Protein 7PR1 (pdb70)

Structure (mmCIF, N/CA/C/O backbone):
data_7PR1
#
_entry.id   7PR1
#
_cell.length_a   1.00
_cell.length_b   1.00
_cell.length_c   1.00
_cell.angle_alpha   90.00
_cell.angle_beta   90.00
_cell.angle_gamma   90.00
#
_symmetry.space_group_name_H-M   'P 1'
#
loop_
_entity.id
_entity.type
_entity.pdbx_description
1 polymer 'Putative iron-sulfur protein'
2 non-polymer "ADENOSINE-5'-TRIPHOSPHATE"
3 non-polymer 'MAGNESIUM ION'
#
loop_
_atom_site.group_PDB
_atom_site.id
_atom_site.type_symbol
_atom_site.label_atom_id
_atom_site.label_alt_id
_atom_site.label_comp_id
_atom_site.label_asym_id
_atom_site.label_entity_id
_atom_site.label_seq_id
_atom_site.pdbx_PDB_ins_code
_atom_site.Cartn_x
_atom_site.Cartn_y
_atom_site.Cartn_z
_atom_site.occupancy
_atom_site.B_iso_or_equiv
_atom_site.auth_seq_id
_atom_site.auth_comp_id
_atom_site.auth_asym_id
_atom_site.auth_atom_id
_atom_site.pdbx_PDB_model_num
ATOM 1 N N . ALA A 1 92 ? 142.73300 110.50300 136.44300 1.000 124.00292 92 ALA A N 1
ATOM 2 C CA . ALA A 1 92 ? 142.44300 111.07000 137.75400 1.000 124.00292 92 ALA A CA 1
ATOM 3 C C . ALA A 1 92 ? 141.11200 111.81300 137.74700 1.000 124.00292 92 ALA A C 1
ATOM 4 O O . ALA A 1 92 ? 140.15500 111.38700 138.38900 1.000 124.00292 92 ALA A O 1
ATOM 6 N N . ASP A 1 93 ? 141.05900 112.92200 137.00200 1.000 121.60518 93 ASP A N 1
ATOM 7 C CA . ASP A 1 93 ? 139.84900 113.73600 136.92800 1.000 121.60518 93 ASP A CA 1
ATOM 8 C C . ASP A 1 93 ? 138.70700 113.02600 136.21500 1.000 121.60518 93 ASP A C 1
ATOM 9 O O . ASP A 1 93 ? 137.54700 113.43400 136.36500 1.000 121.60518 93 ASP A O 1
ATOM 14 N N . TRP A 1 94 ? 139.01000 111.98100 135.44000 1.000 123.21335 94 TRP A N 1
ATOM 15 C CA . TRP A 1 94 ? 137.96400 111.19700 134.79500 1.000 123.21335 94 TRP A CA 1
ATOM 16 C C . TRP A 1 94 ? 137.05800 110.53600 135.82800 1.000 123.21335 94 TRP A C 1
ATOM 17 O O . TRP A 1 94 ? 135.84800 110.41100 135.61200 1.000 123.21335 94 TRP A O 1
ATOM 28 N N . ALA A 1 95 ? 137.62500 110.12200 136.96600 1.000 121.75074 95 ALA A N 1
ATOM 29 C CA . ALA A 1 95 ? 136.81000 109.57200 138.04500 1.000 121.75074 95 ALA A CA 1
ATOM 30 C C . ALA A 1 95 ? 135.85200 110.61600 138.60600 1.000 121.75074 95 ALA A C 1
ATOM 31 O O . ALA A 1 95 ? 134.68400 110.31400 138.87900 1.000 121.75074 95 ALA A O 1
ATOM 33 N N . ILE A 1 96 ? 136.32900 111.85200 138.78400 1.000 122.30309 96 ILE A N 1
ATOM 34 C CA . ILE A 1 96 ? 135.46800 112.92400 139.27900 1.000 122.30309 96 ILE A CA 1
ATOM 35 C C . ILE A 1 96 ? 134.35900 113.23000 138.27900 1.000 122.30309 96 ILE A C 1
ATOM 36 O O . ILE A 1 96 ? 133.20500 113.45600 138.66400 1.000 122.30309 96 ILE A O 1
ATOM 41 N N . ILE A 1 97 ? 134.68200 113.22900 136.98400 1.000 121.29860 97 ILE A N 1
ATOM 42 C CA . ILE A 1 97 ? 133.65500 113.46000 135.96800 1.000 121.29860 97 ILE A CA 1
ATOM 43 C C . ILE A 1 97 ? 132.63000 112.32700 135.97200 1.000 121.29860 97 ILE A C 1
ATOM 44 O O . ILE A 1 97 ? 131.42100 112.56200 135.84100 1.000 121.29860 97 ILE A O 1
ATOM 49 N N . LYS A 1 98 ? 133.09200 111.08500 136.15500 1.000 120.90023 98 LYS A N 1
ATOM 50 C CA . LYS A 1 98 ? 132.17600 109.95100 136.25400 1.000 120.90023 98 LYS A CA 1
ATOM 51 C C . LYS A 1 98 ? 131.24100 110.09100 137.45000 1.000 120.90023 98 LYS A C 1
ATOM 52 O O . LYS A 1 98 ? 130.03800 109.82200 137.34100 1.000 120.90023 98 LYS A O 1
ATOM 58 N N . GLN A 1 99 ? 131.77900 110.49500 138.60300 1.000 120.20515 99 GLN A N 1
ATOM 59 C CA . GLN A 1 99 ? 130.94100 110.68100 139.78500 1.000 120.20515 99 GLN A CA 1
ATOM 60 C C . GLN A 1 99 ? 129.95800 111.82900 139.59100 1.000 120.20515 99 GLN A C 1
ATOM 61 O O . GLN A 1 99 ? 128.80600 111.75400 140.03600 1.000 120.20515 99 GLN A O 1
ATOM 67 N N . MET A 1 100 ? 130.39400 112.90100 138.92800 1.000 116.63835 100 MET A N 1
ATOM 68 C CA . MET A 1 100 ? 129.53400 114.05200 138.68900 1.000 116.63835 100 MET A CA 1
ATOM 69 C C . MET A 1 100 ? 128.45000 113.76500 137.65500 1.000 116.63835 100 MET A C 1
ATOM 70 O O . MET A 1 100 ? 127.39600 114.40900 137.68100 1.000 116.63835 100 MET A O 1
ATOM 75 N N . SER A 1 101 ? 128.67200 112.79600 136.76400 1.000 118.57580 101 SER A N 1
ATOM 76 C CA . SER A 1 101 ? 127.72200 112.52000 135.68900 1.000 118.57580 101 SER A CA 1
ATOM 77 C C . SER A 1 101 ? 126.37300 112.01100 136.18400 1.000 118.57580 101 SER A C 1
ATOM 78 O O . SER A 1 101 ? 125.42500 111.97200 135.39300 1.000 118.57580 101 SER A O 1
ATOM 81 N N . ARG A 1 102 ? 126.26100 111.61400 137.45400 1.000 115.85030 102 ARG A N 1
ATOM 82 C CA . ARG A 1 102 ? 124.97600 111.17100 137.98300 1.000 115.85030 102 ARG A CA 1
ATOM 83 C C . ARG A 1 102 ? 123.95300 112.29700 138.04200 1.000 115.85030 102 ARG A C 1
ATOM 84 O O . ARG A 1 102 ? 122.75100 112.02200 138.12100 1.000 115.85030 102 ARG A O 1
ATOM 92 N N . TYR A 1 103 ? 124.39600 113.55600 138.01100 1.000 109.86251 103 TYR A N 1
ATOM 93 C CA . TYR A 1 103 ? 123.46800 114.67900 138.02100 1.000 109.86251 103 TYR A CA 1
ATOM 94 C C . TYR A 1 103 ? 122.90900 114.98400 136.63800 1.000 109.86251 103 TYR A C 1
ATOM 95 O O . TYR A 1 103 ? 121.93500 115.73600 136.52900 1.000 109.86251 103 TYR A O 1
ATOM 104 N N . LEU A 1 104 ? 123.50600 114.42400 135.58300 1.000 112.62950 104 LEU A N 1
ATOM 105 C CA . LEU A 1 104 ? 122.90600 114.51100 134.25700 1.000 112.62950 104 LEU A CA 1
ATOM 106 C C . LEU A 1 104 ? 121.69900 113.59500 134.13100 1.000 112.62950 104 LEU A C 1
ATOM 107 O O . LEU A 1 104 ? 120.76400 113.90200 133.38400 1.000 112.62950 104 LEU A O 1
ATOM 112 N N . TRP A 1 105 ? 121.70100 112.47600 134.85000 1.000 115.17996 105 TRP A N 1
ATOM 113 C CA . TRP A 1 105 ? 120.72000 111.40700 134.67000 1.000 115.17996 105 TRP A CA 1
ATOM 114 C C . TRP A 1 105 ? 120.07100 111.08100 136.00900 1.000 115.17996 105 TRP A C 1
ATOM 115 O O . TRP A 1 105 ? 120.37700 110.05500 136.62800 1.000 115.17996 105 TRP A O 1
ATOM 126 N N . PRO A 1 106 ? 119.17600 111.94100 136.49400 1.000 119.49875 106 PRO A N 1
ATOM 127 C CA . PRO A 1 106 ? 118.45600 111.62600 137.73100 1.000 119.49875 106 PRO A CA 1
ATOM 128 C C . PRO A 1 106 ? 117.46900 110.48900 137.51900 1.000 119.49875 106 PRO A C 1
ATOM 129 O O . PRO A 1 106 ? 116.89900 110.32000 136.43900 1.000 119.49875 106 PRO A O 1
ATOM 133 N N . LYS A 1 107 ? 117.26700 109.70400 138.57600 1.000 124.08622 107 LYS A N 1
ATOM 134 C CA . LYS A 1 107 ? 116.43500 108.51100 138.50800 1.000 124.08622 107 LYS A CA 1
ATOM 135 C C . LYS A 1 107 ? 115.09300 108.67900 139.21000 1.000 124.08622 107 LYS A C 1
ATOM 136 O O . LYS A 1 107 ? 114.39500 107.68400 139.43200 1.000 124.08622 107 LYS A O 1
ATOM 142 N N . ASP A 1 108 ? 114.71100 109.90400 139.56800 1.000 122.25519 108 ASP A N 1
ATOM 143 C CA . ASP A 1 108 ? 113.50500 110.11800 140.35800 1.000 122.25519 108 ASP A CA 1
ATOM 144 C C . ASP A 1 108 ? 112.44900 110.94500 139.64400 1.000 122.25519 108 ASP A C 1
ATOM 145 O O . ASP A 1 108 ? 111.30400 110.49600 139.51400 1.000 122.25519 108 ASP A O 1
ATOM 150 N N . SER A 1 109 ? 112.79500 112.14600 139.17600 1.000 116.94455 109 SER A N 1
ATOM 151 C CA . SER A 1 109 ? 111.77800 113.09400 138.73400 1.000 116.94455 109 SER A CA 1
ATOM 152 C C . SER A 1 109 ? 111.19600 112.72300 137.37600 1.000 116.94455 109 SER A C 1
ATOM 153 O O . SER A 1 109 ? 109.98300 112.84100 137.16600 1.000 116.94455 109 SER A O 1
ATOM 156 N N . TRP A 1 110 ? 112.06400 112.34800 136.42600 1.000 114.01945 110 TRP A N 1
ATOM 157 C CA . TRP A 1 110 ? 111.73900 111.92800 135.06100 1.000 114.01945 110 TRP A CA 1
ATOM 158 C C . TRP A 1 110 ? 111.26700 113.11000 134.21000 1.000 114.01945 110 TRP A C 1
ATOM 159 O O . TRP A 1 110 ? 111.19700 113.00800 132.98100 1.000 114.01945 110 TRP A O 1
ATOM 170 N N . SER A 1 111 ? 111.02100 114.26100 134.83500 1.000 106.72781 111 SER A N 1
ATOM 171 C CA . SER A 1 111 ? 110.69600 115.47500 134.09700 1.000 106.72781 111 SER A CA 1
ATOM 172 C C . SER A 1 111 ? 111.94800 116.26700 133.75600 1.000 106.72781 111 SER A C 1
ATOM 173 O O . SER A 1 111 ? 112.04800 116.83700 132.66400 1.000 106.72781 111 SER A O 1
ATOM 176 N N . ASP A 1 112 ? 112.91400 116.30800 134.67500 1.000 105.36916 112 ASP A N 1
ATOM 177 C CA . ASP A 1 112 ? 114.22700 116.83000 134.32700 1.000 105.36916 112 ASP A CA 1
ATOM 178 C C . ASP A 1 112 ? 114.93500 115.92200 133.32900 1.000 105.36916 112 ASP A C 1
ATOM 179 O O . ASP A 1 112 ? 115.78300 116.39000 132.56600 1.000 105.36916 112 ASP A O 1
ATOM 184 N N . LYS A 1 113 ? 114.58700 114.63300 133.30200 1.000 102.98048 113 LYS A N 1
ATOM 185 C CA . LYS A 1 113 ? 115.04500 113.77000 132.21700 1.000 102.98048 113 LYS A CA 1
ATOM 186 C C . LYS A 1 113 ? 114.48200 114.23200 130.87800 1.000 102.98048 113 LYS A C 1
ATOM 187 O O . LYS A 1 113 ? 115.19300 114.24600 129.86500 1.000 102.98048 113 LYS A O 1
ATOM 193 N N . ALA A 1 114 ? 113.20400 114.61900 130.85800 1.000 96.40058 114 ALA A N 1
ATOM 194 C CA . ALA A 1 114 ? 112.61400 115.17700 129.64600 1.000 96.40058 114 ALA A CA 1
ATOM 195 C C . ALA A 1 114 ? 113.28300 116.48900 129.26100 1.000 96.40058 114 ALA A C 1
ATOM 196 O O . ALA A 1 114 ? 113.49300 116.76100 128.07500 1.000 96.40058 114 ALA A O 1
ATOM 198 N N . ARG A 1 115 ? 113.62200 117.31700 130.25200 1.000 90.67708 115 ARG A N 1
ATOM 199 C CA . ARG A 1 115 ? 114.33700 118.55700 129.96600 1.000 90.67708 115 ARG A CA 1
ATOM 200 C C . ARG A 1 115 ? 115.72000 118.28000 129.39200 1.000 90.67708 115 ARG A C 1
ATOM 201 O O . ARG A 1 115 ? 116.16900 118.97900 128.47900 1.000 90.67708 115 ARG A O 1
ATOM 209 N N . VAL A 1 116 ? 116.40900 117.26300 129.91300 1.000 87.13182 116 VAL A N 1
ATOM 210 C CA . VAL A 1 116 ? 117.72100 116.89200 129.38800 1.000 87.13182 116 VAL A CA 1
ATOM 211 C C . VAL A 1 116 ? 117.60500 116.41600 127.94500 1.000 87.13182 116 VAL A C 1
ATOM 212 O O . VAL A 1 116 ? 118.40800 116.79800 127.08400 1.000 87.13182 116 VAL A O 1
ATOM 216 N N . LEU A 1 117 ? 116.60300 115.58100 127.65500 1.000 83.74765 117 LEU A N 1
ATOM 217 C CA . LEU A 1 117 ? 116.42300 115.10000 126.28700 1.000 83.74765 117 LEU A CA 1
ATOM 218 C C . LEU A 1 117 ? 116.05300 116.23200 125.33600 1.000 83.74765 117 LEU A C 1
ATOM 219 O O . LEU A 1 117 ? 116.52700 116.27000 124.19600 1.000 83.74765 117 LEU A O 1
ATOM 224 N N . LEU A 1 118 ? 115.20400 117.16100 125.78300 1.000 79.21517 118 LEU A N 1
ATOM 225 C CA . LEU A 1 118 ? 114.84900 118.30500 124.94800 1.000 79.21517 118 LEU A CA 1
ATOM 226 C C . LEU A 1 118 ? 116.05600 119.19900 124.69300 1.000 79.21517 118 LEU A C 1
ATOM 227 O O . LEU A 1 118 ? 116.24400 119.69800 123.57700 1.000 79.21517 118 LEU A O 1
ATOM 232 N N . ALA A 1 119 ? 116.88700 119.41000 125.71700 1.000 75.07859 119 ALA A N 1
ATOM 233 C CA . ALA A 1 119 ? 118.10300 120.19300 125.54200 1.000 75.07859 119 ALA A CA 1
ATOM 234 C C . ALA A 1 119 ? 119.06100 119.51500 124.57300 1.000 75.07859 119 ALA A C 1
ATOM 235 O O . ALA A 1 119 ? 119.68600 120.18400 123.74800 1.000 75.07859 119 ALA A O 1
ATOM 237 N N . LEU A 1 120 ? 119.18700 118.18800 124.65400 1.000 73.53278 120 LEU A N 1
ATOM 238 C CA . LEU A 1 120 ? 120.05800 117.46600 123.72900 1.000 73.53278 120 LEU A CA 1
ATOM 239 C C . LEU A 1 120 ? 119.52400 117.52500 122.30000 1.000 73.53278 120 LEU A C 1
ATOM 240 O O . LEU A 1 120 ? 120.30000 117.66700 121.34500 1.000 73.53278 120 LEU A O 1
ATOM 245 N N . SER A 1 121 ? 118.20600 117.40900 122.13200 1.000 72.20152 121 SER A N 1
ATOM 246 C CA . SER A 1 121 ? 117.62100 117.49700 120.79900 1.000 72.20152 121 SER A CA 1
ATOM 247 C C . SER A 1 121 ? 117.81500 118.88300 120.20300 1.000 72.20152 121 SER A C 1
ATOM 248 O O . SER A 1 121 ? 118.15200 119.01500 119.02100 1.000 72.20152 121 SER A O 1
ATOM 251 N N . LEU A 1 122 ? 117.61100 119.93000 121.00500 1.000 69.48654 122 LEU A N 1
ATOM 252 C CA . LEU A 1 122 ? 117.86300 121.28300 120.52300 1.000 69.48654 122 LEU A CA 1
ATOM 253 C C . LEU A 1 122 ? 119.34500 121.51500 120.26300 1.000 69.48654 122 LEU A C 1
ATOM 254 O O . LEU A 1 122 ? 119.69700 122.27100 119.35700 1.000 69.48654 122 LEU A O 1
ATOM 259 N N . LEU A 1 123 ? 120.21800 120.86500 121.03200 1.000 69.71447 123 LEU A N 1
ATOM 260 C CA . LEU A 1 123 ? 121.65400 120.93100 120.78100 1.000 69.71447 123 LEU A CA 1
ATOM 261 C C . LEU A 1 123 ? 121.99000 120.37900 119.40300 1.000 69.71447 123 LEU A C 1
ATOM 262 O O . LEU A 1 123 ? 122.68200 121.02900 118.60800 1.000 69.71447 123 LEU A O 1
ATOM 267 N N . VAL A 1 124 ? 121.48800 119.18000 119.10000 1.000 67.99682 124 VAL A N 1
ATOM 268 C CA . VAL A 1 124 ? 121.76400 118.55600 117.80800 1.000 67.99682 124 VAL A CA 1
ATOM 269 C C . VAL A 1 124 ? 121.14700 119.36700 116.67400 1.000 67.99682 124 VAL A C 1
ATOM 270 O O . VAL A 1 124 ? 121.77600 119.57300 115.63000 1.000 67.99682 124 VAL A O 1
ATOM 274 N N . GLY A 1 125 ? 119.92000 119.85800 116.86500 1.000 64.90030 125 GLY A N 1
ATOM 275 C CA . GLY A 1 125 ? 119.28800 120.66400 115.83000 1.000 64.90030 125 GLY A CA 1
ATOM 276 C C . GLY A 1 125 ? 120.01500 121.96900 115.56800 1.000 64.90030 125 GLY A C 1
ATOM 277 O O . GLY A 1 125 ? 120.17000 122.38700 114.41600 1.000 64.90030 125 GLY A O 1
ATOM 278 N N . GLY A 1 126 ? 120.48000 122.62500 116.63100 1.000 62.34256 126 GLY A N 1
ATOM 279 C CA . GLY A 1 126 ? 121.24100 123.84600 116.45900 1.000 62.34256 126 GLY A CA 1
ATOM 280 C C . GLY A 1 126 ? 122.55900 123.61700 115.75400 1.000 62.34256 126 GLY A C 1
ATOM 281 O O . GLY A 1 126 ? 122.95300 124.40400 114.89200 1.000 62.34256 126 GLY A O 1
ATOM 282 N N . LYS A 1 127 ? 123.25600 122.53400 116.10300 1.000 64.72985 127 LYS A N 1
ATOM 283 C CA . LYS A 1 127 ? 124.50800 122.23800 115.41700 1.000 64.72985 127 LYS A CA 1
ATOM 284 C C . LYS A 1 127 ? 124.27200 121.90500 113.94800 1.000 64.72985 127 LYS A C 1
ATOM 285 O O . LYS A 1 127 ? 125.04700 122.32200 113.08200 1.000 64.72985 127 LYS A O 1
ATOM 291 N N . VAL A 1 128 ? 123.18800 121.18600 113.64200 1.000 61.45006 128 VAL A N 1
ATOM 292 C CA . VAL A 1 128 ? 122.87200 120.86300 112.25000 1.000 61.45006 128 VAL A CA 1
ATOM 293 C C . VAL A 1 128 ? 122.55900 122.12500 111.44900 1.000 61.45006 128 VAL A C 1
ATOM 294 O O . VAL A 1 128 ? 123.02000 122.28000 110.31200 1.000 61.45006 128 VAL A O 1
ATOM 298 N N . LEU A 1 129 ? 121.78500 123.05200 112.02200 1.000 59.49402 129 LEU A N 1
ATOM 299 C CA . LEU A 1 129 ? 121.49500 124.29800 111.31000 1.000 59.49402 129 LEU A CA 1
ATOM 300 C C . LEU A 1 129 ? 122.74800 125.15300 111.14100 1.000 59.49402 129 LEU A C 1
ATOM 301 O O . LEU A 1 129 ? 122.95800 125.77100 110.08200 1.000 59.49402 129 LEU A O 1
ATOM 306 N N . ASN A 1 130 ? 123.59500 125.19500 112.17200 1.000 60.80086 130 ASN A N 1
ATOM 307 C CA . ASN A 1 130 ? 124.84400 125.93900 112.09400 1.000 60.80086 130 ASN A CA 1
ATOM 308 C C . ASN A 1 130 ? 125.77300 125.35600 111.04000 1.000 60.80086 130 ASN A C 1
ATOM 309 O O . ASN A 1 130 ? 126.58800 126.08000 110.46100 1.000 60.80086 130 ASN A O 1
ATOM 314 N N . VAL A 1 131 ? 125.68700 124.05000 110.79600 1.000 59.49931 131 VAL A N 1
ATOM 315 C CA . VAL A 1 131 ? 126.46900 123.44800 109.72300 1.000 59.49931 131 VAL A CA 1
ATOM 316 C C . VAL A 1 131 ? 125.78500 123.60900 108.36300 1.000 59.49931 131 VAL A C 1
ATOM 317 O O . VAL A 1 131 ? 126.46000 123.58900 107.32800 1.000 59.49931 131 VAL A O 1
ATOM 321 N N . HIS A 1 132 ? 124.46700 123.81300 108.32800 1.000 61.24278 132 HIS A N 1
ATOM 322 C CA . HIS A 1 132 ? 123.82400 124.12900 107.05400 1.000 61.24278 132 HIS A CA 1
ATOM 323 C C . HIS A 1 132 ? 124.16200 125.52500 106.55700 1.000 61.24278 132 HIS A C 1
ATOM 324 O O . HIS A 1 132 ? 124.20600 125.74200 105.34300 1.000 61.24278 132 HIS A O 1
ATOM 331 N N . VAL A 1 133 ? 124.34300 126.49600 107.45100 1.000 58.92547 133 VAL A N 1
ATOM 332 C CA . VAL A 1 133 ? 124.49900 127.87100 106.94600 1.000 58.92547 133 VAL A CA 1
ATOM 333 C C . VAL A 1 133 ? 125.71200 128.08400 106.02700 1.000 58.92547 133 VAL A C 1
ATOM 334 O O . VAL A 1 133 ? 125.59700 128.90000 105.09600 1.000 58.92547 133 VAL A O 1
ATOM 338 N N . PRO A 1 134 ? 126.85900 127.39000 106.16400 1.000 59.08082 134 PRO A N 1
ATOM 339 C CA . PRO A 1 134 ? 127.85300 127.49100 105.08400 1.000 59.08082 134 PRO A CA 1
ATOM 340 C C . PRO A 1 134 ? 127.39400 126.87700 103.77900 1.000 59.08082 134 PRO A C 1
ATOM 341 O O . PRO A 1 134 ? 127.83800 127.32000 102.71700 1.000 59.08082 134 PRO A O 1
ATOM 345 N N . PHE A 1 135 ? 126.52600 125.86400 103.81600 1.000 58.92864 135 PHE A N 1
ATOM 346 C CA . PHE A 1 135 ? 126.01800 125.29200 102.57300 1.000 58.92864 135 PHE A CA 1
ATOM 347 C C . PHE A 1 135 ? 125.13200 126.28400 101.83800 1.000 58.92864 135 PHE A C 1
ATOM 348 O O . PHE A 1 135 ? 125.19800 126.39200 100.61000 1.000 58.92864 135 PHE A O 1
ATOM 356 N N . TYR A 1 136 ? 124.29900 127.02100 102.57000 1.000 60.07935 136 TYR A N 1
ATOM 357 C CA . TYR A 1 136 ? 123.50400 128.06300 101.93600 1.000 60.07935 136 TYR A CA 1
ATOM 358 C C . TYR A 1 136 ? 124.36900 129.21300 101.45100 1.000 60.07935 136 TYR A C 1
ATOM 359 O O . TYR A 1 136 ? 124.06500 129.81000 100.41500 1.000 60.07935 136 TYR A O 1
ATOM 368 N N . PHE A 1 137 ? 125.45100 129.53500 102.16300 1.000 60.30067 137 PHE A N 1
ATOM 369 C CA . PHE A 1 137 ? 126.36800 130.54200 101.63800 1.000 60.30067 137 PHE A CA 1
ATOM 370 C C . PHE A 1 137 ? 127.03700 130.06800 100.35100 1.000 60.30067 137 PHE A C 1
ATOM 371 O O . PHE A 1 137 ? 127.20200 130.84900 99.40700 1.000 60.30067 137 PHE A O 1
ATOM 379 N N . ARG A 1 138 ? 127.42200 128.79200 100.29500 1.000 62.36659 138 ARG A N 1
ATOM 380 C CA . ARG A 1 138 ? 127.96800 128.22200 99.06700 1.000 62.36659 138 ARG A CA 1
ATOM 381 C C . ARG A 1 138 ? 126.95400 128.28600 97.93600 1.000 62.36659 138 ARG A C 1
ATOM 382 O O . ARG A 1 138 ? 127.30900 128.57400 96.78800 1.000 62.36659 138 ARG A O 1
ATOM 390 N N . GLU A 1 139 ? 125.68900 128.00300 98.24100 1.000 68.95177 139 GLU A N 1
ATOM 391 C CA . GLU A 1 139 ? 124.65000 128.05800 97.22100 1.000 68.95177 139 GLU A CA 1
ATOM 392 C C . GLU A 1 139 ? 124.45100 129.47800 96.70600 1.000 68.95177 139 GLU A C 1
ATOM 393 O O . GLU A 1 139 ? 124.29500 129.68500 95.50000 1.000 68.95177 139 GLU A O 1
ATOM 399 N N . ILE A 1 140 ? 124.46800 130.46900 97.60200 1.000 64.18839 140 ILE A N 1
ATOM 400 C CA . ILE A 1 140 ? 124.37100 131.86600 97.17500 1.000 64.18839 140 ILE A CA 1
ATOM 401 C C . ILE A 1 140 ? 125.54400 132.22800 96.27400 1.000 64.18839 140 ILE A C 1
ATOM 402 O O . ILE A 1 140 ? 125.37000 132.84600 95.21600 1.000 64.18839 140 ILE A O 1
ATOM 407 N N . ILE A 1 141 ? 126.75400 131.82700 96.67400 1.000 65.15921 141 ILE A N 1
ATOM 408 C CA . ILE A 1 141 ? 127.95400 132.15400 95.90800 1.000 65.15921 141 ILE A CA 1
ATOM 409 C C . ILE A 1 141 ? 127.88900 131.53300 94.51900 1.000 65.15921 141 ILE A C 1
ATOM 410 O O . ILE A 1 141 ? 128.17400 132.19000 93.51300 1.000 65.15921 141 ILE A O 1
ATOM 415 N N . ASP A 1 142 ? 127.48500 130.26500 94.43900 1.000 71.31873 142 ASP A N 1
ATOM 416 C CA . ASP A 1 142 ? 127.43800 129.58500 93.14900 1.000 71.31873 142 ASP A CA 1
ATOM 417 C C . ASP A 1 142 ? 126.33300 130.14000 92.25500 1.000 71.31873 142 ASP A C 1
ATOM 418 O O . ASP A 1 142 ? 126.53700 130.31300 91.04800 1.000 71.31873 142 ASP A O 1
ATOM 423 N N . ARG A 1 143 ? 125.16000 130.42600 92.82400 1.000 75.37016 143 ARG A N 1
ATOM 424 C CA . ARG A 1 143 ? 124.05000 130.92300 92.01800 1.000 75.37016 143 ARG A CA 1
ATOM 425 C C . ARG A 1 143 ? 124.28600 132.35600 91.56100 1.000 75.37016 143 ARG A C 1
ATOM 426 O O . ARG A 1 143 ? 123.74200 132.78000 90.53700 1.000 75.37016 143 ARG A O 1
ATOM 434 N N . LEU A 1 144 ? 125.07800 133.12500 92.30800 1.000 74.07484 144 LEU A N 1
ATOM 435 C CA . LEU A 1 144 ? 125.44800 134.45400 91.83700 1.000 74.07484 144 LEU A CA 1
ATOM 436 C C . LEU A 1 144 ? 126.68300 134.44300 90.94900 1.000 74.07484 144 LEU A C 1
ATOM 437 O O . LEU A 1 144 ? 126.92500 135.42300 90.23800 1.000 74.07484 144 LEU A O 1
ATOM 442 N N . ASN A 1 145 ? 127.46700 133.36800 90.97300 1.000 79.73503 145 ASN A N 1
ATOM 443 C CA . ASN A 1 145 ? 128.66600 133.29700 90.14700 1.000 79.73503 145 ASN A CA 1
ATOM 444 C C . ASN A 1 145 ? 128.34200 132.80000 88.74400 1.000 79.73503 145 ASN A C 1
ATOM 445 O O . ASN A 1 145 ? 128.71700 133.42900 87.74900 1.000 79.73503 145 ASN A O 1
ATOM 450 N N . ILE A 1 146 ? 127.64300 131.66600 88.64600 1.000 90.76887 146 ILE A N 1
ATOM 451 C CA . ILE A 1 146 ? 127.37700 131.08600 87.33300 1.000 90.76887 146 ILE A CA 1
ATOM 452 C C . ILE A 1 146 ? 126.32100 131.89000 86.58100 1.000 90.76887 146 ILE A C 1
ATOM 453 O O . ILE A 1 146 ? 126.28000 131.86900 85.34500 1.000 90.76887 146 ILE A O 1
ATOM 458 N N . ASP A 1 147 ? 125.46800 132.62300 87.29500 1.000 99.07017 147 ASP A N 1
ATOM 459 C CA . ASP A 1 147 ? 124.39500 133.40000 86.67900 1.000 99.07017 147 ASP A CA 1
ATOM 460 C C . ASP A 1 147 ? 124.74100 134.88100 86.61100 1.000 99.07017 147 ASP A C 1
ATOM 461 O O . ASP A 1 147 ? 123.87800 135.74500 86.79200 1.000 99.07017 147 ASP A O 1
ATOM 466 N N . VAL A 1 148 ? 126.01100 135.20400 86.36500 1.000 103.44646 148 VAL A N 1
ATOM 467 C CA . VAL A 1 148 ? 126.38300 136.60100 86.18300 1.000 103.44646 148 VAL A CA 1
ATOM 468 C C . VAL A 1 148 ? 126.15500 137.03600 84.73500 1.000 103.44646 148 VAL A C 1
ATOM 469 O O . VAL A 1 148 ? 125.94100 138.22400 84.46500 1.000 103.44646 148 VAL A O 1
ATOM 473 N N . ALA A 1 149 ? 126.17500 136.09200 83.79000 1.000 109.45506 149 ALA A N 1
ATOM 474 C CA . ALA A 1 149 ? 125.99800 136.44100 82.38400 1.000 109.45506 149 ALA A CA 1
ATOM 475 C C . ALA A 1 149 ? 124.55900 136.84700 82.08700 1.000 109.45506 149 ALA A C 1
ATOM 476 O O . ALA A 1 149 ? 124.31300 137.87400 81.44300 1.000 109.45506 149 ALA A O 1
ATOM 478 N N . ALA A 1 150 ? 123.59500 136.05500 82.55000 1.000 111.66622 150 ALA A N 1
ATOM 479 C CA . ALA A 1 150 ? 122.19500 136.34300 82.27300 1.000 111.66622 150 ALA A CA 1
ATOM 480 C C . ALA A 1 150 ? 121.68100 137.43900 83.19600 1.000 111.66622 150 ALA A C 1
ATOM 481 O O . ALA A 1 150 ? 122.05700 137.51500 84.36900 1.000 111.66622 150 ALA A O 1
ATOM 483 N N . VAL A 1 151 ? 120.81400 138.29000 82.65900 1.000 111.28295 151 VAL A N 1
ATOM 484 C CA . VAL A 1 151 ? 120.25300 139.41100 83.40400 1.000 111.28295 151 VAL A CA 1
ATOM 485 C C . VAL A 1 151 ? 119.05500 138.92000 84.20500 1.000 111.28295 151 VAL A C 1
ATOM 486 O O . VAL A 1 151 ? 118.14000 138.29700 83.65300 1.000 111.28295 151 VAL A O 1
ATOM 490 N N . GLY A 1 152 ? 119.06200 139.19600 85.51000 1.000 100.73568 152 GLY A N 1
ATOM 491 C CA . GLY A 1 152 ? 117.96200 138.81300 86.37100 1.000 100.73568 152 GLY A CA 1
ATOM 492 C C . GLY A 1 152 ? 117.93900 139.65800 87.62600 1.000 100.73568 152 GLY A C 1
ATOM 493 O O . GLY A 1 152 ? 118.88700 140.38300 87.93300 1.000 100.73568 152 GLY A O 1
ATOM 494 N N . GLY A 1 153 ? 116.83100 139.55300 88.35200 1.000 90.95676 153 GLY A N 1
ATOM 495 C CA . GLY A 1 153 ? 116.65400 140.26100 89.60400 1.000 90.95676 153 GLY A CA 1
ATOM 496 C C . GLY A 1 153 ? 116.95100 139.36600 90.79200 1.000 90.95676 153 GLY A C 1
ATOM 497 O O . GLY A 1 153 ? 116.79400 138.15000 90.72600 1.000 90.95676 153 GLY A O 1
ATOM 498 N N . THR A 1 154 ? 117.39000 139.98400 91.88600 1.000 82.09421 154 THR A N 1
ATOM 499 C CA . THR A 1 154 ? 117.73900 139.24400 93.09100 1.000 82.09421 154 THR A CA 1
ATOM 500 C C . THR A 1 154 ? 116.54500 138.97100 93.99000 1.000 82.09421 154 THR A C 1
ATOM 501 O O . THR A 1 154 ? 116.72100 138.34600 95.04000 1.000 82.09421 154 THR A O 1
ATOM 505 N N . VAL A 1 155 ? 115.35000 139.42800 93.61200 1.000 87.84320 155 VAL A N 1
ATOM 506 C CA . VAL A 1 155 ? 114.17300 139.25300 94.46200 1.000 87.84320 155 VAL A CA 1
ATOM 507 C C . VAL A 1 155 ? 113.82900 137.77600 94.59400 1.000 87.84320 155 VAL A C 1
ATOM 508 O O . VAL A 1 155 ? 113.82000 137.21400 95.69400 1.000 87.84320 155 VAL A O 1
ATOM 512 N N . SER A 1 156 ? 113.52900 137.13100 93.47500 1.000 94.53401 156 SER A N 1
ATOM 513 C CA . SER A 1 156 ? 113.28200 135.69900 93.49300 1.000 94.53401 156 SER A CA 1
ATOM 514 C C . SER A 1 156 ? 113.94600 134.95300 92.35100 1.000 94.53401 156 SER A C 1
ATOM 515 O O . SER A 1 156 ? 114.04000 133.72400 92.42300 1.000 94.53401 156 SER A O 1
ATOM 518 N N . ALA A 1 157 ? 114.42000 135.64100 91.31200 1.000 94.15943 157 ALA A N 1
ATOM 519 C CA . ALA A 1 157 ? 114.86400 134.95100 90.10800 1.000 94.15943 157 ALA A CA 1
ATOM 520 C C . ALA A 1 157 ? 116.17300 134.20900 90.33300 1.000 94.15943 157 ALA A C 1
ATOM 521 O O . ALA A 1 157 ? 116.37500 133.12000 89.78300 1.000 94.15943 157 ALA A O 1
ATOM 523 N N . VAL A 1 158 ? 117.07400 134.77200 91.13200 1.000 86.24791 158 VAL A N 1
ATOM 524 C CA . VAL A 1 158 ? 118.45100 134.29300 91.22000 1.000 86.24791 158 VAL A CA 1
ATOM 525 C C . VAL A 1 158 ? 118.76900 133.70800 92.59300 1.000 86.24791 158 VAL A C 1
ATOM 526 O O . VAL A 1 158 ? 119.20900 132.56400 92.69700 1.000 86.24791 158 VAL A O 1
ATOM 530 N N . ALA A 1 159 ? 118.60100 134.49700 93.66000 1.000 77.98587 159 ALA A N 1
ATOM 531 C CA . ALA A 1 159 ? 119.10800 134.03100 94.94600 1.000 77.98587 159 ALA A CA 1
ATOM 532 C C . ALA A 1 159 ? 118.23900 134.40000 96.14400 1.000 77.98587 159 ALA A C 1
ATOM 533 O O . ALA A 1 159 ? 118.70400 134.27800 97.27800 1.000 77.98587 159 ALA A O 1
ATOM 535 N N . GLY A 1 160 ? 116.99700 134.83800 95.94000 1.000 74.03838 160 GLY A N 1
ATOM 536 C CA . GLY A 1 160 ? 116.19800 135.30100 97.06700 1.000 74.03838 160 GLY A CA 1
ATOM 537 C C . GLY A 1 160 ? 115.84200 134.20100 98.05100 1.000 74.03838 160 GLY A C 1
ATOM 538 O O . GLY A 1 160 ? 115.94800 134.38300 99.27100 1.000 74.03838 160 GLY A O 1
ATOM 539 N N . ALA A 1 161 ? 115.41600 133.04700 97.53500 1.000 70.34304 161 ALA A N 1
ATOM 540 C CA . ALA A 1 161 ? 115.01300 131.94900 98.40600 1.000 70.34304 161 ALA A CA 1
ATOM 541 C C . ALA A 1 161 ? 116.18900 131.43500 99.21800 1.000 70.34304 161 ALA A C 1
ATOM 542 O O . ALA A 1 161 ? 116.04300 131.11500 100.40100 1.000 70.34304 161 ALA A O 1
ATOM 544 N N . VAL A 1 162 ? 117.37300 131.38100 98.61500 1.000 66.72995 162 VAL A N 1
ATOM 545 C CA . VAL A 1 162 ? 118.51900 130.87100 99.35100 1.000 66.72995 162 VAL A CA 1
ATOM 546 C C . VAL A 1 162 ? 119.10500 131.93600 100.28400 1.000 66.72995 162 VAL A C 1
ATOM 547 O O . VAL A 1 162 ? 119.68900 131.59600 101.31800 1.000 66.72995 162 VAL A O 1
ATOM 551 N N . ILE A 1 163 ? 118.91900 133.22700 99.98700 1.000 66.39426 163 ILE A N 1
ATOM 552 C CA . ILE A 1 163 ? 119.28400 134.27000 100.95300 1.000 66.39426 163 ILE A CA 1
ATOM 553 C C . ILE A 1 163 ? 118.42000 134.15000 102.20400 1.000 66.39426 163 ILE A C 1
ATOM 554 O O . ILE A 1 163 ? 118.91800 134.17600 103.33900 1.000 66.39426 163 ILE A O 1
ATOM 559 N N . PHE A 1 164 ? 117.10400 134.00600 102.01200 1.000 67.95442 164 PHE A N 1
ATOM 560 C CA . PHE A 1 164 ? 116.21500 133.80000 103.15200 1.000 67.95442 164 PHE A CA 1
ATOM 561 C C . PHE A 1 164 ? 116.52100 132.49200 103.86900 1.000 67.95442 164 PHE A C 1
ATOM 562 O O . PHE A 1 164 ? 116.43300 132.42100 105.09800 1.000 67.95442 164 PHE A O 1
ATOM 570 N N . ALA A 1 165 ? 116.87000 131.44100 103.12200 1.000 63.23627 165 ALA A N 1
ATOM 571 C CA . ALA A 1 165 ? 117.23100 130.17700 103.75500 1.000 63.23627 165 ALA A CA 1
ATOM 572 C C . ALA A 1 165 ? 118.46100 130.33200 104.63700 1.000 63.23627 165 ALA A C 1
ATOM 573 O O . ALA A 1 165 ? 118.48200 129.84000 105.76900 1.000 63.23627 165 ALA A O 1
ATOM 575 N N . TYR A 1 166 ? 119.48100 131.04100 104.14400 1.000 59.17735 166 TYR A N 1
ATOM 576 C CA . TYR A 1 166 ? 120.69500 131.28700 104.91800 1.000 59.17735 166 TYR A CA 1
ATOM 577 C C . TYR A 1 166 ? 120.38300 132.05300 106.19500 1.000 59.17735 166 TYR A C 1
ATOM 578 O O . TYR A 1 166 ? 120.80600 131.66100 107.29300 1.000 59.17735 166 TYR A O 1
ATOM 587 N N . GLY A 1 167 ? 119.62600 133.14300 106.07000 1.000 59.14628 167 GLY A N 1
ATOM 588 C CA . GLY A 1 167 ? 119.31100 133.94100 107.24300 1.000 59.14628 167 GLY A CA 1
ATOM 589 C C . GLY A 1 167 ? 118.48000 133.18800 108.26200 1.000 59.14628 167 GLY A C 1
ATOM 590 O O . GLY A 1 167 ? 118.76900 133.22300 109.46200 1.000 59.14628 167 GLY A O 1
ATOM 591 N N . ALA A 1 168 ? 117.45300 132.47200 107.79600 1.000 59.68620 168 ALA A N 1
ATOM 592 C CA . ALA A 1 168 ? 116.59500 131.71200 108.69300 1.000 59.68620 168 ALA A CA 1
ATOM 593 C C . ALA A 1 168 ? 117.34300 130.57000 109.36100 1.000 59.68620 168 ALA A C 1
ATOM 594 O O . ALA A 1 168 ? 117.06600 130.25600 110.51800 1.000 59.68620 168 ALA A O 1
ATOM 596 N N . SER A 1 169 ? 118.29500 129.94500 108.66700 1.000 59.20219 169 SER A N 1
ATOM 597 C CA . SER A 1 169 ? 119.05200 128.86700 109.29000 1.000 59.20219 169 SER A CA 1
ATOM 598 C C . SER A 1 169 ? 120.02300 129.40000 110.33600 1.000 59.20219 169 SER A C 1
ATOM 599 O O . SER A 1 169 ? 120.22700 128.76500 111.37600 1.000 59.20219 169 SER A O 1
ATOM 602 N N . ARG A 1 170 ? 120.62400 130.56500 110.08900 1.000 61.66378 170 ARG A N 1
ATOM 603 C CA . ARG A 1 170 ? 121.45800 131.19200 111.11400 1.000 61.66378 170 ARG A CA 1
ATOM 604 C C . ARG A 1 170 ? 120.64100 131.53400 112.35900 1.000 61.66378 170 ARG A C 1
ATOM 605 O O . ARG A 1 170 ? 121.05200 131.24800 113.49900 1.000 61.66378 170 ARG A O 1
ATOM 613 N N . ILE A 1 171 ? 119.46900 132.14400 112.14700 1.000 58.98436 171 ILE A N 1
ATOM 614 C CA . ILE A 1 171 ? 118.54400 132.43300 113.24100 1.000 58.98436 171 ILE A CA 1
ATOM 615 C C . ILE A 1 171 ? 118.15600 131.16100 113.98100 1.000 58.98436 171 ILE A C 1
ATOM 616 O O . ILE A 1 171 ? 118.15300 131.12400 115.21500 1.000 58.98436 171 ILE A O 1
ATOM 621 N N . GLY A 1 172 ? 117.82200 130.10400 113.24300 1.000 56.84760 172 GLY A N 1
ATOM 622 C CA . GLY A 1 172 ? 117.41700 128.86600 113.88000 1.000 56.84760 172 GLY A CA 1
ATOM 623 C C . GLY A 1 172 ? 118.51700 128.26000 114.72400 1.000 56.84760 172 GLY A C 1
ATOM 624 O O . GLY A 1 172 ? 118.26800 127.79700 115.83800 1.000 56.84760 172 GLY A O 1
ATOM 625 N N . ALA A 1 173 ? 119.75100 128.28900 114.22000 1.000 56.38690 173 ALA A N 1
ATOM 626 C CA . ALA A 1 173 ? 120.87500 127.74600 114.97100 1.000 56.38690 173 ALA A CA 1
ATOM 627 C C . ALA A 1 173 ? 121.06400 128.48000 116.28800 1.000 56.38690 173 ALA A C 1
ATOM 628 O O . ALA A 1 173 ? 121.11400 127.85700 117.35800 1.000 56.38690 173 ALA A O 1
ATOM 630 N N . VAL A 1 174 ? 121.13300 129.81200 116.24000 1.000 60.18707 174 VAL A N 1
ATOM 631 C CA . VAL A 1 174 ? 121.42500 130.54100 117.47400 1.000 60.18707 174 VAL A CA 1
ATOM 632 C C . VAL A 1 174 ? 120.23300 130.50300 118.43500 1.000 60.18707 174 VAL A C 1
ATOM 633 O O . VAL A 1 174 ? 120.41100 130.38800 119.65600 1.000 60.18707 174 VAL A O 1
ATOM 637 N N . VAL A 1 175 ? 119.00700 130.56100 117.90800 1.000 61.27299 175 VAL A N 1
ATOM 638 C CA . VAL A 1 175 ? 117.82100 130.52000 118.75500 1.000 61.27299 175 VAL A CA 1
ATOM 639 C C . VAL A 1 175 ? 117.69600 129.17300 119.44900 1.000 61.27299 175 VAL A C 1
ATOM 640 O O . VAL A 1 175 ? 117.40400 129.11000 120.64600 1.000 61.27299 175 VAL A O 1
ATOM 644 N N . SER A 1 176 ? 117.93100 128.07400 118.72700 1.000 62.41443 176 SER A N 1
ATOM 645 C CA . SER A 1 176 ? 117.84000 126.76500 119.36000 1.000 62.41443 176 SER A CA 1
ATOM 646 C C . SER A 1 176 ? 118.96500 126.55000 120.36100 1.000 62.41443 176 SER A C 1
ATOM 647 O O . SER A 1 176 ? 118.76000 125.89600 121.39000 1.000 62.41443 176 SER A O 1
ATOM 650 N N . GLN A 1 177 ? 120.15400 127.10100 120.09500 1.000 64.81165 177 GLN A N 1
ATOM 651 C CA . GLN A 1 177 ? 121.23000 127.01700 121.08100 1.000 64.81165 177 GLN A CA 1
ATOM 652 C C . GLN A 1 177 ? 120.84700 127.71900 122.38100 1.000 64.81165 177 GLN A C 1
ATOM 653 O O . GLN A 1 177 ? 120.98600 127.15300 123.47500 1.000 64.81165 177 GLN A O 1
ATOM 659 N N . GLU A 1 178 ? 120.33600 128.94700 122.28400 1.000 65.81301 178 GLU A N 1
ATOM 660 C CA . GLU A 1 178 ? 119.94200 129.64400 123.50400 1.000 65.81301 178 GLU A CA 1
ATOM 661 C C . GLU A 1 178 ? 118.73500 128.99000 124.16100 1.000 65.81301 178 GLU A C 1
ATOM 662 O O . GLU A 1 178 ? 118.61100 129.01200 125.39000 1.000 65.81301 178 GLU A O 1
ATOM 668 N N . LEU A 1 179 ? 117.85400 128.38300 123.36900 1.000 65.55834 179 LEU A N 1
ATOM 669 C CA . LEU A 1 179 ? 116.68900 127.72000 123.93700 1.000 65.55834 179 LEU A CA 1
ATOM 670 C C . LEU A 1 179 ? 117.08600 126.48600 124.73800 1.000 65.55834 179 LEU A C 1
ATOM 671 O O . LEU A 1 179 ? 116.54000 126.24500 125.82000 1.000 65.55834 179 LEU A O 1
ATOM 676 N N . ARG A 1 180 ? 118.04700 125.69700 124.24600 1.000 69.47042 180 ARG A N 1
ATOM 677 C CA . ARG A 1 180 ? 118.48900 124.57400 125.06600 1.000 69.47042 180 ARG A CA 1
ATOM 678 C C . ARG A 1 180 ? 119.31600 125.03500 126.25600 1.000 69.47042 180 ARG A C 1
ATOM 679 O O . ARG A 1 180 ? 119.32800 124.35500 127.28700 1.000 69.47042 180 ARG A O 1
ATOM 687 N N . ASN A 1 181 ? 119.99300 126.18200 126.15400 1.000 70.46902 181 ASN A N 1
ATOM 688 C CA . ASN A 1 181 ? 120.62300 126.75000 127.34500 1.000 70.46902 181 ASN A CA 1
ATOM 689 C C . ASN A 1 181 ? 119.58000 127.06000 128.41800 1.000 70.46902 181 ASN A C 1
ATOM 690 O O . ASN A 1 181 ? 119.74500 126.69400 129.59100 1.000 70.46902 181 ASN A O 1
ATOM 695 N N . ALA A 1 182 ? 118.47900 127.70000 128.01600 1.000 70.41131 182 ALA A N 1
ATOM 696 C CA . ALA A 1 182 ? 117.40300 128.00700 128.95400 1.000 70.41131 182 ALA A CA 1
ATOM 697 C C . ALA A 1 182 ? 116.77700 126.74300 129.52200 1.000 70.41131 182 ALA A C 1
ATOM 698 O O . ALA A 1 182 ? 116.40500 126.70200 130.70000 1.000 70.41131 182 ALA A O 1
ATOM 700 N N . VAL A 1 183 ? 116.62500 125.70900 128.69400 1.000 71.52602 183 VAL A N 1
ATOM 701 C CA . VAL A 1 183 ? 115.99900 124.47400 129.15700 1.000 71.52602 183 VAL A CA 1
ATOM 702 C C . VAL A 1 183 ? 116.88900 123.76100 130.17000 1.000 71.52602 183 VAL A C 1
ATOM 703 O O . VAL A 1 183 ? 116.42500 123.34200 131.23600 1.000 71.52602 183 VAL A O 1
ATOM 707 N N . PHE A 1 184 ? 118.18100 123.63100 129.87200 1.000 74.20069 184 PHE A N 1
ATOM 708 C CA . PHE A 1 184 ? 119.08000 122.91400 130.76800 1.000 74.20069 184 PHE A CA 1
ATOM 709 C C . PHE A 1 184 ? 119.45600 123.70900 132.01100 1.000 74.20069 184 PHE A C 1
ATOM 710 O O . PHE A 1 184 ? 119.99300 123.11800 132.96100 1.000 74.20069 184 PHE A O 1
ATOM 718 N N . SER A 1 185 ? 119.20000 125.02100 132.02800 1.000 71.80327 185 SER A N 1
ATOM 719 C CA . SER A 1 185 ? 119.49300 125.81100 133.22000 1.000 71.80327 185 SER A CA 1
ATOM 720 C C . SER A 1 185 ? 118.74600 125.29300 134.44300 1.000 71.80327 185 SER A C 1
ATOM 721 O O . SER A 1 185 ? 119.30200 125.26400 135.54600 1.000 71.80327 185 SER A O 1
ATOM 724 N N . SER A 1 186 ? 117.48700 124.88000 134.27000 1.000 73.77301 186 SER A N 1
ATOM 725 C CA . SER A 1 186 ? 116.70300 124.39100 135.40100 1.000 73.77301 186 SER A CA 1
ATOM 726 C C . SER A 1 186 ? 117.29700 123.11600 135.98500 1.000 73.77301 186 SER A C 1
ATOM 727 O O . SER A 1 186 ? 117.38600 122.96800 137.20900 1.000 73.77301 186 SER A O 1
ATOM 730 N N . VAL A 1 187 ? 117.71500 122.18800 135.12100 1.000 74.18151 187 VAL A N 1
ATOM 731 C CA . VAL A 1 187 ? 118.33600 120.95000 135.58400 1.000 74.18151 187 VAL A CA 1
ATOM 732 C C . VAL A 1 187 ? 119.63600 121.24900 136.31600 1.000 74.18151 187 VAL A C 1
ATOM 733 O O . VAL A 1 187 ? 119.90800 120.68700 137.38800 1.000 74.18151 187 VAL A O 1
ATOM 737 N N . ALA A 1 188 ? 120.44700 122.15500 135.76400 1.000 72.78021 188 ALA A N 1
ATOM 738 C CA . ALA A 1 188 ? 121.70700 122.50700 136.41200 1.000 72.78021 188 ALA A CA 1
ATOM 739 C C . ALA A 1 188 ? 121.47400 123.12400 137.78700 1.000 72.78021 188 ALA A C 1
ATOM 740 O O . ALA A 1 188 ? 122.14900 122.76700 138.75800 1.000 72.78021 188 ALA A O 1
ATOM 742 N N . GLN A 1 189 ? 120.49900 124.02900 137.90000 1.000 73.38328 189 GLN A N 1
ATOM 743 C CA . GLN A 1 189 ? 120.25700 124.68900 139.18000 1.000 73.38328 189 GLN A CA 1
ATOM 744 C C . GLN A 1 189 ? 119.65100 123.74800 140.21400 1.000 73.38328 189 GLN A C 1
ATOM 745 O O . GLN A 1 189 ? 119.96400 123.86300 141.40700 1.000 73.38328 189 GLN A O 1
ATOM 751 N N . LYS A 1 190 ? 118.78600 122.82300 139.79600 1.000 74.14031 190 LYS A N 1
ATOM 752 C CA . LYS A 1 190 ? 118.30100 121.81500 140.73100 1.000 74.14031 190 LYS A CA 1
ATOM 753 C C . LYS A 1 190 ? 119.42800 120.91900 141.22000 1.000 74.14031 190 LYS A C 1
ATOM 754 O O . LYS A 1 190 ? 119.46500 120.55800 142.40400 1.000 74.14031 190 LYS A O 1
ATOM 760 N N . ALA A 1 191 ? 120.36200 120.56300 140.33600 1.000 75.78255 191 ALA A N 1
ATOM 761 C CA . ALA A 1 191 ? 121.54700 119.83200 140.76400 1.000 75.78255 191 ALA A CA 1
ATOM 762 C C . ALA A 1 191 ? 122.38200 120.64100 141.74800 1.000 75.78255 191 ALA A C 1
ATOM 763 O O . ALA A 1 191 ? 122.95200 120.07500 142.68600 1.000 75.78255 191 ALA A O 1
ATOM 765 N N . ILE A 1 192 ? 122.44800 121.96100 141.56100 1.000 76.83293 192 ILE A N 1
ATOM 766 C CA . ILE A 1 192 ? 123.16100 122.83300 142.49500 1.000 76.83293 192 ILE A CA 1
ATOM 767 C C . ILE A 1 192 ? 122.55200 122.78400 143.88400 1.000 76.83293 192 ILE A C 1
ATOM 768 O O . ILE A 1 192 ? 123.27800 122.60000 144.87200 1.000 76.83293 192 ILE A O 1
ATOM 773 N N . ARG A 1 193 ? 121.23500 122.95700 143.98800 1.000 73.47458 193 ARG A N 1
ATOM 774 C CA . ARG A 1 193 ? 120.58100 122.94800 145.29000 1.000 73.47458 193 ARG A CA 1
ATOM 775 C C . ARG A 1 193 ? 120.71500 121.60000 145.97700 1.000 73.47458 193 ARG A C 1
ATOM 776 O O . ARG A 1 193 ? 120.98700 121.54400 147.18200 1.000 73.47458 193 ARG A O 1
ATOM 784 N N . ARG A 1 194 ? 120.55500 120.50800 145.23400 1.000 75.40479 194 ARG A N 1
ATOM 785 C CA . ARG A 1 194 ? 120.70200 119.18500 145.82300 1.000 75.40479 194 ARG A CA 1
ATOM 786 C C . ARG A 1 194 ? 122.12100 118.90600 146.29900 1.000 75.40479 194 ARG A C 1
ATOM 787 O O . ARG A 1 194 ? 122.30100 118.39500 147.41100 1.000 75.40479 194 ARG A O 1
ATOM 795 N N . VAL A 1 195 ? 123.13300 119.27000 145.50600 1.000 73.45155 195 VAL A N 1
ATOM 796 C CA . VAL A 1 195 ? 124.51900 119.06100 145.91500 1.000 73.45155 195 VAL A CA 1
ATOM 797 C C . VAL A 1 195 ? 124.85300 119.89300 147.14500 1.000 73.45155 195 VAL A C 1
ATOM 798 O O . VAL A 1 195 ? 125.47500 119.39700 148.09300 1.000 73.45155 195 VAL A O 1
ATOM 802 N N . ALA A 1 196 ? 124.43900 121.16300 147.15700 1.000 70.75495 196 ALA A N 1
ATOM 803 C CA . ALA A 1 196 ? 124.75200 122.03400 148.28500 1.000 70.75495 196 ALA A CA 1
ATOM 804 C C . ALA A 1 196 ? 124.08900 121.55200 149.56500 1.000 70.75495 196 ALA A C 1
ATOM 805 O O . ALA A 1 196 ? 124.72500 121.51900 150.62400 1.000 70.75495 196 ALA A O 1
ATOM 807 N N . THR A 1 197 ? 122.81100 121.17400 149.48900 1.000 70.19262 197 THR A N 1
ATOM 808 C CA . THR A 1 197 ? 122.11300 120.69300 150.67600 1.000 70.19262 197 THR A CA 1
ATOM 809 C C . THR A 1 197 ? 122.72200 119.39400 151.18700 1.000 70.19262 197 THR A C 1
ATOM 810 O O . THR A 1 197 ? 122.91300 119.22800 152.39800 1.000 70.19262 197 THR A O 1
ATOM 814 N N . GLN A 1 198 ? 123.05800 118.47100 150.28000 1.000 74.35907 198 GLN A N 1
ATOM 815 C CA . GLN A 1 198 ? 123.67300 117.21600 150.69800 1.000 74.35907 198 GLN A CA 1
ATOM 816 C C . GLN A 1 198 ? 125.02500 117.44900 151.35900 1.000 74.35907 198 GLN A C 1
ATOM 817 O O . GLN A 1 198 ? 125.33800 116.83500 152.38700 1.000 74.35907 198 GLN A O 1
ATOM 823 N N . THR A 1 199 ? 125.83600 118.34600 150.79600 1.000 73.60142 199 THR A N 1
ATOM 824 C CA . THR A 1 199 ? 127.17100 118.56100 151.34100 1.000 73.60142 199 THR A CA 1
ATOM 825 C C . THR A 1 199 ? 127.11000 119.28800 152.67900 1.000 73.60142 199 THR A C 1
ATOM 826 O O . THR A 1 199 ? 127.87000 118.96800 153.60000 1.000 73.60142 199 THR A O 1
ATOM 830 N N . PHE A 1 200 ? 126.19900 120.25500 152.81200 1.000 67.22224 200 PHE A N 1
ATOM 831 C CA . PHE A 1 200 ? 125.99100 120.91500 154.09700 1.000 67.22224 200 PHE A CA 1
ATOM 832 C C . PHE A 1 200 ? 125.51900 119.92700 155.15600 1.000 67.22224 200 PHE A C 1
ATOM 833 O O . PHE A 1 200 ? 125.98500 119.95900 156.30300 1.000 67.22224 200 PHE A O 1
ATOM 841 N N . GLY A 1 201 ? 124.59900 119.03500 154.78500 1.000 68.05351 201 GLY A N 1
ATOM 842 C CA . GLY A 1 201 ? 124.14300 118.02400 155.72100 1.000 68.05351 201 GLY A CA 1
ATOM 843 C C . GLY A 1 201 ? 125.24500 117.07700 156.14500 1.000 68.05351 201 GLY A C 1
ATOM 844 O O . GLY A 1 201 ? 125.29600 116.65100 157.29900 1.000 68.05351 201 GLY A O 1
ATOM 845 N N . HIS A 1 202 ? 126.13900 116.72700 155.21900 1.000 74.81171 202 HIS A N 1
ATOM 846 C CA . HIS A 1 202 ? 127.27700 115.89800 155.60400 1.000 74.81171 202 HIS A CA 1
ATOM 847 C C . HIS A 1 202 ? 128.23300 116.65900 156.51100 1.000 74.81171 202 HIS A C 1
ATOM 848 O O . HIS A 1 202 ? 128.84800 116.06800 157.40500 1.000 74.81171 202 HIS A O 1
ATOM 855 N N . LEU A 1 203 ? 128.38300 117.96600 156.28600 1.000 68.09465 203 LEU A N 1
ATOM 856 C CA . LEU A 1 203 ? 129.23000 118.77700 157.15500 1.000 68.09465 203 LEU A CA 1
ATOM 857 C C . LEU A 1 203 ? 128.69700 118.80700 158.57900 1.000 68.09465 203 LEU A C 1
ATOM 858 O O . LEU A 1 203 ? 129.46800 118.70300 159.53800 1.000 68.09465 203 LEU A O 1
ATOM 863 N N . LEU A 1 204 ? 127.38100 118.95100 158.73900 1.000 66.18410 204 LEU A N 1
ATOM 864 C CA . LEU A 1 204 ? 126.81800 119.05200 160.08000 1.000 66.18410 204 LEU A CA 1
ATOM 865 C C . LEU A 1 204 ? 126.91200 117.74900 160.86600 1.000 66.18410 204 LEU A C 1
ATOM 866 O O . LEU A 1 204 ? 126.77600 117.77500 162.09200 1.000 66.18410 204 LEU A O 1
ATOM 871 N N . ASN A 1 205 ? 127.13500 116.61700 160.20300 1.000 69.90559 205 ASN A N 1
ATOM 872 C CA . ASN A 1 205 ? 127.29800 115.34300 160.88900 1.000 69.90559 205 ASN A CA 1
ATOM 873 C C . ASN A 1 205 ? 128.75100 114.93000 161.05000 1.000 69.90559 205 ASN A C 1
ATOM 874 O O . ASN A 1 205 ? 129.01300 113.81400 161.50500 1.000 69.90559 205 ASN A O 1
ATOM 879 N N . LEU A 1 206 ? 129.69800 115.79200 160.69700 1.000 69.97768 206 LEU A N 1
ATOM 880 C CA . LEU A 1 206 ? 131.10000 115.45600 160.86900 1.000 69.97768 206 LEU A CA 1
ATOM 881 C C . LEU A 1 206 ? 131.49300 115.55400 162.34200 1.000 69.97768 206 LEU A C 1
ATOM 882 O O . LEU A 1 206 ? 130.71900 115.98800 163.19700 1.000 69.97768 206 LEU A O 1
ATOM 887 N N . ASP A 1 207 ? 132.72000 115.13200 162.63100 1.000 73.52304 207 ASP A N 1
ATOM 888 C CA . ASP A 1 207 ? 133.19200 115.05900 164.00400 1.000 73.52304 207 ASP A CA 1
ATOM 889 C C . ASP A 1 207 ? 133.41500 116.45000 164.58200 1.000 73.52304 207 ASP A C 1
ATOM 890 O O . ASP A 1 207 ? 133.59700 117.43300 163.86100 1.000 73.52304 207 ASP A O 1
ATOM 895 N N . LEU A 1 208 ? 133.39100 116.52200 165.91500 1.000 65.00336 208 LEU A N 1
ATOM 896 C CA . LEU A 1 208 ? 133.67700 117.78200 166.59100 1.000 65.00336 208 LEU A CA 1
ATOM 897 C C . LEU A 1 208 ? 135.11700 118.21100 166.36200 1.000 65.00336 208 LEU A C 1
ATOM 898 O O . LEU A 1 208 ? 135.39800 119.40500 166.21800 1.000 65.00336 208 LEU A O 1
ATOM 903 N N . SER A 1 209 ? 136.04400 117.25000 166.32600 1.000 65.32578 209 SER A N 1
ATOM 904 C CA . SER A 1 209 ? 137.45600 117.57900 166.16300 1.000 65.32578 209 SER A CA 1
ATOM 905 C C . SER A 1 209 ? 137.72800 118.24700 164.82500 1.000 65.32578 209 SER A C 1
ATOM 906 O O . SER A 1 209 ? 138.54900 119.17100 164.74800 1.000 65.32578 209 SER A O 1
ATOM 909 N N . PHE A 1 210 ? 137.05000 117.80100 163.76500 1.000 66.59490 210 PHE A N 1
ATOM 910 C CA . PHE A 1 210 ? 137.20200 118.44500 162.46700 1.000 66.59490 210 PHE A CA 1
ATOM 911 C C . PHE A 1 210 ? 136.71700 119.88500 162.50900 1.000 66.59490 210 PHE A C 1
ATOM 912 O O . PHE A 1 210 ? 137.34700 120.77400 161.92700 1.000 66.59490 210 PHE A O 1
ATOM 920 N N . HIS A 1 211 ? 135.60000 120.13700 163.18900 1.000 62.78457 211 HIS A N 1
ATOM 921 C CA . HIS A 1 211 ? 135.05600 121.48600 163.24300 1.000 62.78457 211 HIS A CA 1
ATOM 922 C C . HIS A 1 211 ? 135.86200 122.39200 164.15900 1.000 62.78457 211 HIS A C 1
ATOM 923 O O . HIS A 1 211 ? 135.85500 123.61300 163.97700 1.000 62.78457 211 HIS A O 1
ATOM 930 N N . LEU A 1 212 ? 136.55200 121.82300 165.14500 1.000 64.95576 212 LEU A N 1
ATOM 931 C CA . LEU A 1 212 ? 137.42700 122.62100 165.99000 1.000 64.95576 212 LEU A CA 1
ATOM 932 C C . LEU A 1 212 ? 138.73300 122.96500 165.29000 1.000 64.95576 212 LEU A C 1
ATOM 933 O O . LEU A 1 212 ? 139.27700 124.05000 165.51000 1.000 64.95576 212 LEU A O 1
ATOM 938 N N . SER A 1 213 ? 139.24800 122.07200 164.44800 1.000 68.09936 213 SER A N 1
ATOM 939 C CA . SER A 1 213 ? 140.55000 122.27100 163.82700 1.000 68.09936 213 SER A CA 1
ATOM 940 C C . SER A 1 213 ? 140.48100 122.95600 162.46900 1.000 68.09936 213 SER A C 1
ATOM 941 O O . SER A 1 213 ? 141.52800 123.18200 161.85800 1.000 68.09936 213 SER A O 1
ATOM 944 N N . LYS A 1 214 ? 139.29300 123.29100 161.98000 1.000 75.09058 214 LYS A N 1
ATOM 945 C CA . LYS A 1 214 ? 139.15100 123.91200 160.67400 1.000 75.09058 214 LYS A CA 1
ATOM 946 C C . LYS A 1 214 ? 139.17000 125.43300 160.79100 1.000 75.09058 214 LYS A C 1
ATOM 947 O O . LYS A 1 214 ? 139.27400 126.00100 161.87900 1.000 75.09058 214 LYS A O 1
ATOM 953 N N . GLN A 1 215 ? 139.07000 126.10300 159.64700 1.000 81.79802 215 GLN A N 1
ATOM 954 C CA . GLN A 1 215 ? 138.90000 127.54700 159.58200 1.000 81.79802 215 GLN A CA 1
ATOM 955 C C . GLN A 1 215 ? 137.47100 127.86800 159.16700 1.000 81.79802 215 GLN A C 1
ATOM 956 O O . GLN A 1 215 ? 136.92200 127.22800 158.26600 1.000 81.79802 215 GLN A O 1
ATOM 962 N N . THR A 1 216 ? 136.87600 128.86100 159.83500 1.000 82.33241 216 THR A N 1
ATOM 963 C CA . THR A 1 216 ? 135.46400 129.17500 159.62600 1.000 82.33241 216 THR A CA 1
ATOM 964 C C . THR A 1 216 ? 135.18700 129.58900 158.18600 1.000 82.33241 216 THR A C 1
ATOM 965 O O . THR A 1 216 ? 134.21900 129.12400 157.57200 1.000 82.33241 216 THR A O 1
ATOM 969 N N . GLY A 1 217 ? 136.03500 130.45100 157.62600 1.000 85.59065 217 GLY A N 1
ATOM 970 C CA . GLY A 1 217 ? 135.85100 130.86300 156.24700 1.000 85.59065 217 GLY A CA 1
ATOM 971 C C . GLY A 1 217 ? 136.07200 129.74400 155.25300 1.000 85.59065 217 GLY A C 1
ATOM 972 O O . GLY A 1 217 ? 135.39700 129.69100 154.22000 1.000 85.59065 217 GLY A O 1
ATOM 973 N N . GLY A 1 218 ? 137.00700 128.83800 155.55200 1.000 85.63837 218 GLY A N 1
ATOM 974 C CA . GLY A 1 218 ? 137.42100 127.84500 154.57200 1.000 85.63837 218 GLY A CA 1
ATOM 975 C C . GLY A 1 218 ? 136.31900 126.87600 154.19400 1.000 85.63837 218 GLY A C 1
ATOM 976 O O . GLY A 1 218 ? 136.13800 126.55600 153.01900 1.000 85.63837 218 GLY A O 1
ATOM 977 N N . LEU A 1 219 ? 135.55900 126.40200 155.18400 1.000 82.37423 219 LEU A N 1
ATOM 978 C CA . LEU A 1 219 ? 134.51400 125.41900 154.90700 1.000 82.37423 219 LEU A CA 1
ATOM 979 C C . LEU A 1 219 ? 133.39900 126.01000 154.05200 1.000 82.37423 219 LEU A C 1
ATOM 980 O O . LEU A 1 219 ? 132.99800 125.41500 153.04600 1.000 82.37423 219 LEU A O 1
ATOM 985 N N . THR A 1 220 ? 132.88900 127.18200 154.43100 1.000 86.61735 220 THR A N 1
ATOM 986 C CA . THR A 1 220 ? 131.80600 127.78600 153.66000 1.000 86.61735 220 THR A CA 1
ATOM 987 C C . THR A 1 220 ? 132.29400 128.26000 152.29400 1.000 86.61735 220 THR A C 1
ATOM 988 O O . THR A 1 220 ? 131.53000 128.24100 151.31600 1.000 86.61735 220 THR A O 1
ATOM 992 N N . ARG A 1 221 ? 133.56600 128.66500 152.19800 1.000 87.51525 221 ARG A N 1
ATOM 993 C CA . ARG A 1 221 ? 134.13800 128.99000 150.90100 1.000 87.51525 221 ARG A CA 1
ATOM 994 C C . ARG A 1 221 ? 134.19800 127.75600 150.01700 1.000 87.51525 221 ARG A C 1
ATOM 995 O O . ARG A 1 221 ? 133.84400 127.81500 148.83600 1.000 87.51525 221 ARG A O 1
ATOM 1003 N N . ALA A 1 222 ? 134.60400 126.61900 150.58600 1.000 87.26348 222 ALA A N 1
ATOM 1004 C CA . ALA A 1 222 ? 134.59700 125.37200 149.83500 1.000 87.26348 222 ALA A CA 1
ATOM 1005 C C . ALA A 1 222 ? 133.19200 125.02100 149.37700 1.000 87.26348 222 ALA A C 1
ATOM 1006 O O . ALA A 1 222 ? 132.99700 124.63600 148.22400 1.000 87.26348 222 ALA A O 1
ATOM 1008 N N . ILE A 1 223 ? 132.19600 125.21400 150.24400 1.000 87.89660 223 ILE A N 1
ATOM 1009 C CA . ILE A 1 223 ? 130.81900 124.85700 149.89500 1.000 87.89660 223 ILE A CA 1
ATOM 1010 C C . ILE A 1 223 ? 130.32100 125.69500 148.72300 1.000 87.89660 223 ILE A C 1
ATOM 1011 O O . ILE A 1 223 ? 129.94400 125.16100 147.67100 1.000 87.89660 223 ILE A O 1
ATOM 1016 N N . ASP A 1 224 ? 130.30200 127.02200 148.88600 1.000 90.64743 224 ASP A N 1
ATOM 1017 C CA . ASP A 1 224 ? 129.67700 127.84300 147.85200 1.000 90.64743 224 ASP A CA 1
ATOM 1018 C C . ASP A 1 224 ? 130.52200 127.88400 146.58100 1.000 90.64743 224 ASP A C 1
ATOM 1019 O O . ASP A 1 224 ? 129.97500 127.90400 145.47000 1.000 90.64743 224 ASP A O 1
ATOM 1024 N N . ARG A 1 225 ? 131.85200 127.85200 146.71200 1.000 89.46443 225 ARG A N 1
ATOM 1025 C CA . ARG A 1 225 ? 132.69800 127.79800 145.53100 1.000 89.46443 225 ARG A CA 1
ATOM 1026 C C . ARG A 1 225 ? 132.56600 126.46100 144.81100 1.000 89.46443 225 ARG A C 1
ATOM 1027 O O . ARG A 1 225 ? 132.61500 126.42200 143.57900 1.000 89.46443 225 ARG A O 1
ATOM 1035 N N . GLY A 1 226 ? 132.35900 125.36500 145.54500 1.000 89.69334 226 GLY A N 1
ATOM 1036 C CA . GLY A 1 226 ? 132.10800 124.09000 144.89900 1.000 89.69334 226 GLY A CA 1
ATOM 1037 C C . GLY A 1 226 ? 130.77300 124.04700 144.18400 1.000 89.69334 226 GLY A C 1
ATOM 1038 O O . GLY A 1 226 ? 130.64700 123.41400 143.13700 1.000 89.69334 226 GLY A O 1
ATOM 1039 N N . THR A 1 227 ? 129.75300 124.69600 144.74800 1.000 89.10325 227 THR A N 1
ATOM 1040 C CA . THR A 1 227 ? 128.47700 124.78200 144.04000 1.000 89.10325 227 THR A CA 1
ATOM 1041 C C . THR A 1 227 ? 128.61000 125.60100 142.76100 1.000 89.10325 227 THR A C 1
ATOM 1042 O O . THR A 1 227 ? 128.06800 125.22300 141.71100 1.000 89.10325 227 THR A O 1
ATOM 1046 N N . LYS A 1 228 ? 129.33100 126.72400 142.82900 1.000 89.22205 228 LYS A N 1
ATOM 1047 C CA . LYS A 1 228 ? 129.61400 127.48600 141.61700 1.000 89.22205 228 LYS A CA 1
ATOM 1048 C C . LYS A 1 228 ? 130.38800 126.64100 140.61400 1.000 89.22205 228 LYS A C 1
ATOM 1049 O O . LYS A 1 228 ? 130.16200 126.73600 139.40300 1.000 89.22205 228 LYS A O 1
ATOM 1055 N N . GLY A 1 229 ? 131.28700 125.78900 141.10700 1.000 90.47300 229 GLY A N 1
ATOM 1056 C CA . GLY A 1 229 ? 132.00700 124.88800 140.22500 1.000 90.47300 229 GLY A CA 1
ATOM 1057 C C . GLY A 1 229 ? 131.11300 123.86200 139.55400 1.000 90.47300 229 GLY A C 1
ATOM 1058 O O . GLY A 1 229 ? 131.27400 123.58500 138.36500 1.000 90.47300 229 GLY A O 1
ATOM 1059 N N . ILE A 1 230 ? 130.19300 123.25300 140.31500 1.000 90.83326 230 ILE A N 1
ATOM 1060 C CA . ILE A 1 230 ? 129.22900 122.31400 139.73400 1.000 90.83326 230 ILE A CA 1
ATOM 1061 C C . ILE A 1 230 ? 128.44700 122.98900 138.61900 1.000 90.83326 230 ILE A C 1
ATOM 1062 O O . ILE A 1 230 ? 128.31400 122.44900 137.51300 1.000 90.83326 230 ILE A O 1
ATOM 1067 N N . SER A 1 231 ? 127.92900 124.19100 138.89500 1.000 90.52834 231 SER A N 1
ATOM 1068 C CA . SER A 1 231 ? 127.13500 124.90500 137.89900 1.000 90.52834 231 SER A CA 1
ATOM 1069 C C . SER A 1 231 ? 127.95800 125.21200 136.65800 1.000 90.52834 231 SER A C 1
ATOM 1070 O O . SER A 1 231 ? 127.53000 124.93500 135.53000 1.000 90.52834 231 SER A O 1
ATOM 1073 N N . TYR A 1 232 ? 129.16000 125.76000 136.85100 1.000 93.64719 232 TYR A N 1
ATOM 1074 C CA . TYR A 1 232 ? 129.97700 126.16300 135.71500 1.000 93.64719 232 TYR A CA 1
ATOM 1075 C C . TYR A 1 232 ? 130.42200 124.96100 134.89900 1.000 93.64719 232 TYR A C 1
ATOM 1076 O O . TYR A 1 232 ? 130.43500 125.01600 133.66700 1.000 93.64719 232 TYR A O 1
ATOM 1085 N N . LEU A 1 233 ? 130.76200 123.85300 135.55900 1.000 93.50977 233 LEU A N 1
ATOM 1086 C CA . LEU A 1 233 ? 131.28400 122.71100 134.82400 1.000 93.50977 233 LEU A CA 1
ATOM 1087 C C . LEU A 1 233 ? 130.16600 121.98800 134.08300 1.000 93.50977 233 LEU A C 1
ATOM 1088 O O . LEU A 1 233 ? 130.36100 121.55000 132.94500 1.000 93.50977 233 LEU A O 1
ATOM 1093 N N . LEU A 1 234 ? 128.98400 121.86100 134.70100 1.000 91.69599 234 LEU A N 1
ATOM 1094 C CA . LEU A 1 234 ? 127.84200 121.28400 133.99400 1.000 91.69599 234 LEU A CA 1
ATOM 1095 C C . LEU A 1 234 ? 127.44700 122.13400 132.79500 1.000 91.69599 234 LEU A C 1
ATOM 1096 O O . LEU A 1 234 ? 127.21700 121.61000 131.69600 1.000 91.69599 234 LEU A O 1
ATOM 1101 N N . THR A 1 235 ? 127.37000 123.45500 132.98200 1.000 88.23645 235 THR A N 1
ATOM 1102 C CA . THR A 1 235 ? 126.99500 124.32100 131.87200 1.000 88.23645 235 THR A CA 1
ATOM 1103 C C . THR A 1 235 ? 128.07200 124.36000 130.79700 1.000 88.23645 235 THR A C 1
ATOM 1104 O O . THR A 1 235 ? 127.75500 124.52700 129.62100 1.000 88.23645 235 THR A O 1
ATOM 1108 N N . SER A 1 236 ? 129.34100 124.19400 131.16000 1.000 88.26678 236 SER A N 1
ATOM 1109 C CA . SER A 1 236 ? 130.37700 124.14200 130.13800 1.000 88.26678 236 SER A CA 1
ATOM 1110 C C . SER A 1 236 ? 130.33400 122.82800 129.37200 1.000 88.26678 236 SER A C 1
ATOM 1111 O O . SER A 1 236 ? 130.51200 122.81100 128.14900 1.000 88.26678 236 SER A O 1
ATOM 1114 N N . MET A 1 237 ? 130.10500 121.71700 130.07200 1.000 90.09706 237 MET A N 1
ATOM 1115 C CA . MET A 1 237 ? 130.12400 120.41400 129.41900 1.000 90.09706 237 MET A CA 1
ATOM 1116 C C . MET A 1 237 ? 128.91200 120.22700 128.51500 1.000 90.09706 237 MET A C 1
ATOM 1117 O O . MET A 1 237 ? 129.02400 119.63500 127.43600 1.000 90.09706 237 MET A O 1
ATOM 1122 N N . VAL A 1 238 ? 127.74900 120.73000 128.92500 1.000 83.93905 238 VAL A N 1
ATOM 1123 C CA . VAL A 1 238 ? 126.56200 120.60400 128.08600 1.000 83.93905 238 VAL A CA 1
ATOM 1124 C C . VAL A 1 238 ? 126.43800 121.75200 127.08700 1.000 83.93905 238 VAL A C 1
ATOM 1125 O O . VAL A 1 238 ? 125.90100 121.55400 125.98800 1.000 83.93905 238 VAL A O 1
ATOM 1129 N N . PHE A 1 239 ? 126.98100 122.92400 127.40200 1.000 80.11012 239 PHE A N 1
ATOM 1130 C CA . PHE A 1 239 ? 126.75900 124.11900 126.60300 1.000 80.11012 239 PHE A CA 1
ATOM 1131 C C . PHE A 1 239 ? 127.89300 124.41900 125.63900 1.000 80.11012 239 PHE A C 1
ATOM 1132 O O . PHE A 1 239 ? 127.65300 125.04400 124.60100 1.000 80.11012 239 PHE A O 1
ATOM 1140 N N . HIS A 1 240 ? 129.12000 124.00700 125.95300 1.000 79.89919 240 HIS A N 1
ATOM 1141 C CA . HIS A 1 240 ? 130.25600 124.43200 125.14900 1.000 79.89919 240 HIS A CA 1
ATOM 1142 C C . HIS A 1 240 ? 131.16500 123.28500 124.72900 1.000 79.89919 240 HIS A C 1
ATOM 1143 O O . HIS A 1 240 ? 131.80400 123.36600 123.68000 1.000 79.89919 240 HIS A O 1
ATOM 1150 N N . ILE A 1 241 ? 131.23500 122.21400 125.51300 1.000 82.08876 241 ILE A N 1
ATOM 1151 C CA . ILE A 1 241 ? 132.18900 121.14600 125.22100 1.000 82.08876 241 ILE A CA 1
ATOM 1152 C C . ILE A 1 241 ? 131.57900 120.08300 124.31800 1.000 82.08876 241 ILE A C 1
ATOM 1153 O O . ILE A 1 241 ? 132.13500 119.75700 123.26600 1.000 82.08876 241 ILE A O 1
ATOM 1158 N N . VAL A 1 242 ? 130.44100 119.51500 124.72000 1.000 77.86472 242 VAL A N 1
ATOM 1159 C CA . VAL A 1 242 ? 129.75100 118.54400 123.86700 1.000 77.86472 242 VAL A CA 1
ATOM 1160 C C . VAL A 1 242 ? 129.28900 119.14900 122.54200 1.000 77.86472 242 VAL A C 1
ATOM 1161 O O . VAL A 1 242 ? 129.47700 118.50000 121.49800 1.000 77.86472 242 VAL A O 1
ATOM 1165 N N . PRO A 1 243 ? 128.67600 120.34700 122.49600 1.000 75.42681 243 PRO A N 1
ATOM 1166 C CA . PRO A 1 243 ? 128.36700 120.93100 121.18100 1.000 75.42681 243 PRO A CA 1
ATOM 1167 C C . PRO A 1 243 ? 129.58500 121.15700 120.31300 1.000 75.42681 243 PRO A C 1
ATOM 1168 O O . PRO A 1 243 ? 129.50900 120.95700 119.09600 1.000 75.42681 243 PRO A O 1
ATOM 1172 N N . THR A 1 244 ? 130.71900 121.54000 120.89700 1.000 75.15066 244 THR A N 1
ATOM 1173 C CA . THR A 1 244 ? 131.91400 121.70700 120.08100 1.000 75.15066 244 THR A CA 1
ATOM 1174 C C . THR A 1 244 ? 132.41500 120.37300 119.54900 1.000 75.15066 244 THR A C 1
ATOM 1175 O O . THR A 1 244 ? 132.76900 120.27500 118.37400 1.000 75.15066 244 THR A O 1
ATOM 1179 N N . ALA A 1 245 ? 132.42800 119.33200 120.38600 1.000 73.50007 245 ALA A N 1
ATOM 1180 C CA . ALA A 1 245 ? 132.87800 118.01900 119.92800 1.000 73.50007 245 ALA A CA 1
ATOM 1181 C C . ALA A 1 245 ? 131.97700 117.49100 118.82300 1.000 73.50007 245 ALA A C 1
ATOM 1182 O O . ALA A 1 245 ? 132.45000 116.89000 117.84900 1.000 73.50007 245 ALA A O 1
ATOM 1184 N N . LEU A 1 246 ? 130.67300 117.73200 118.94800 1.000 72.69236 246 LEU A N 1
ATOM 1185 C CA . LEU A 1 246 ? 129.74600 117.39100 117.87800 1.000 72.69236 246 LEU A CA 1
ATOM 1186 C C . LEU A 1 246 ? 130.03300 118.21000 116.62300 1.000 72.69236 246 LEU A C 1
ATOM 1187 O O . LEU A 1 246 ? 129.86700 117.72000 115.49800 1.000 72.69236 246 LEU A O 1
ATOM 1192 N N . GLU A 1 247 ? 130.46000 119.46600 116.79500 1.000 71.45179 247 GLU A N 1
ATOM 1193 C CA . GLU A 1 247 ? 130.83700 120.28700 115.64800 1.000 71.45179 247 GLU A CA 1
ATOM 1194 C C . GLU A 1 247 ? 132.04300 119.71700 114.91800 1.000 71.45179 247 GLU A C 1
ATOM 1195 O O . GLU A 1 247 ? 132.03300 119.64100 113.68900 1.000 71.45179 247 GLU A O 1
ATOM 1201 N N . ILE A 1 248 ? 133.09900 119.32800 115.64500 1.000 68.52708 248 ILE A N 1
ATOM 1202 C CA . ILE A 1 248 ? 134.22300 118.65400 114.98300 1.000 68.52708 248 ILE A CA 1
ATOM 1203 C C . ILE A 1 248 ? 133.75500 117.37300 114.31000 1.000 68.52708 248 ILE A C 1
ATOM 1204 O O . ILE A 1 248 ? 134.18500 117.05500 113.19700 1.000 68.52708 248 ILE A O 1
ATOM 1209 N N . GLY A 1 249 ? 132.83200 116.64900 114.94300 1.000 66.17653 249 GLY A N 1
ATOM 1210 C CA . GLY A 1 249 ? 132.33100 115.43000 114.32600 1.000 66.17653 249 GLY A CA 1
ATOM 1211 C C . GLY A 1 249 ? 131.69600 115.67200 112.96900 1.000 66.17653 249 GLY A C 1
ATOM 1212 O O . GLY A 1 249 ? 132.10800 115.08200 111.96400 1.000 66.17653 249 GLY A O 1
ATOM 1213 N N . MET A 1 250 ? 130.73200 116.59400 112.90500 1.000 68.16974 250 MET A N 1
ATOM 1214 C CA . MET A 1 250 ? 130.06700 116.83200 111.62500 1.000 68.16974 250 MET A CA 1
ATOM 1215 C C . MET A 1 250 ? 130.95600 117.57000 110.63100 1.000 68.16974 250 MET A C 1
ATOM 1216 O O . MET A 1 250 ? 130.83200 117.35100 109.42400 1.000 68.16974 250 MET A O 1
ATOM 1221 N N . VAL A 1 251 ? 131.84800 118.44700 111.09300 1.000 64.87254 251 VAL A N 1
ATOM 1222 C CA . VAL A 1 251 ? 132.74400 119.13200 110.16400 1.000 64.87254 251 VAL A CA 1
ATOM 1223 C C . VAL A 1 251 ? 133.71900 118.15000 109.52400 1.000 64.87254 251 VAL A C 1
ATOM 1224 O O . VAL A 1 251 ? 133.91900 118.17100 108.30200 1.000 64.87254 251 VAL A O 1
ATOM 1228 N N . CYS A 1 252 ? 134.31700 117.25500 110.32100 1.000 69.06540 252 CYS A N 1
ATOM 1229 C CA . CYS A 1 252 ? 135.17200 116.21600 109.75200 1.000 69.06540 252 CYS A CA 1
ATOM 1230 C C . CYS A 1 252 ? 134.39300 115.32300 108.80400 1.000 69.06540 252 CYS A C 1
ATOM 1231 O O . CYS A 1 252 ? 134.87700 114.99500 107.71500 1.000 69.06540 252 CYS A O 1
ATOM 1234 N N . GLY A 1 253 ? 133.17900 114.92700 109.19700 1.000 65.49632 253 GLY A N 1
ATOM 1235 C CA . GLY A 1 253 ? 132.39100 114.05800 108.34300 1.000 65.49632 253 GLY A CA 1
ATOM 1236 C C . GLY A 1 253 ? 132.04400 114.69800 107.01500 1.000 65.49632 253 GLY A C 1
ATOM 1237 O O . GLY A 1 253 ? 132.16500 114.06800 105.96400 1.000 65.49632 253 GLY A O 1
ATOM 1238 N N . ILE A 1 254 ? 131.64100 115.96700 107.03800 1.000 63.32858 254 ILE A N 1
ATOM 1239 C CA . ILE A 1 254 ? 131.23000 116.63400 105.81000 1.000 63.32858 254 ILE A CA 1
ATOM 1240 C C . ILE A 1 254 ? 132.42800 116.91500 104.91400 1.000 63.32858 254 ILE A C 1
ATOM 1241 O O . ILE A 1 254 ? 132.35500 116.74800 103.69200 1.000 63.32858 254 ILE A O 1
ATOM 1246 N N . LEU A 1 255 ? 133.55700 117.32300 105.49500 1.000 65.89458 255 LEU A N 1
ATOM 1247 C CA . LEU A 1 255 ? 134.73000 117.57900 104.66800 1.000 65.89458 255 LEU A CA 1
ATOM 1248 C C . LEU A 1 255 ? 135.32500 116.29100 104.11100 1.000 65.89458 255 LEU A C 1
ATOM 1249 O O . LEU A 1 255 ? 135.94400 116.31200 103.04300 1.000 65.89458 255 LEU A O 1
ATOM 1254 N N . THR A 1 256 ? 135.15600 115.16600 104.81000 1.000 68.33095 256 THR A N 1
ATOM 1255 C CA . THR A 1 256 ? 135.57500 113.88300 104.25900 1.000 68.33095 256 THR A CA 1
ATOM 1256 C C . THR A 1 256 ? 134.58500 113.35100 103.23000 1.000 68.33095 256 THR A C 1
ATOM 1257 O O . THR A 1 256 ? 134.97500 112.60900 102.32400 1.000 68.33095 256 THR A O 1
ATOM 1261 N N . TYR A 1 257 ? 133.31100 113.71200 103.34700 1.000 68.80299 257 TYR A N 1
ATOM 1262 C CA . TYR A 1 257 ? 132.31300 113.19300 102.42300 1.000 68.80299 257 TYR A CA 1
ATOM 1263 C C . TYR A 1 257 ? 132.30000 113.97700 101.11900 1.000 68.80299 257 TYR A C 1
ATOM 1264 O O . TYR A 1 257 ? 132.44000 113.39800 100.03700 1.000 68.80299 257 TYR A O 1
ATOM 1273 N N . GLN A 1 258 ? 132.13900 115.29600 101.19900 1.000 69.14205 258 GLN A N 1
ATOM 1274 C CA . GLN A 1 258 ? 132.01700 116.10000 99.99100 1.000 69.14205 258 GLN A CA 1
ATOM 1275 C C . GLN A 1 258 ? 133.34700 116.28600 99.28000 1.000 69.14205 258 GLN A C 1
ATOM 1276 O O . GLN A 1 258 ? 133.36800 116.50200 98.06400 1.000 69.14205 258 GLN A O 1
ATOM 1282 N N . PHE A 1 259 ? 134.45400 116.21000 100.00500 1.000 67.78498 259 PHE A N 1
ATOM 1283 C CA . PHE A 1 259 ? 135.78300 116.35800 99.43700 1.000 67.78498 259 PHE A CA 1
ATOM 1284 C C . PHE A 1 259 ? 136.59700 115.10600 99.73100 1.000 67.78498 259 PHE A C 1
ATOM 1285 O O . PHE A 1 259 ? 136.08800 114.12000 100.26400 1.000 67.78498 259 PHE A O 1
ATOM 1293 N N . GLY A 1 260 ? 137.87300 115.14100 99.36800 1.000 72.63263 260 GLY A N 1
ATOM 1294 C CA . GLY A 1 260 ? 138.68800 113.94400 99.44000 1.000 72.63263 260 GLY A CA 1
ATOM 1295 C C . GLY A 1 260 ? 139.02400 113.48400 100.84300 1.000 72.63263 260 GLY A C 1
ATOM 1296 O O . GLY A 1 260 ? 138.60800 114.09800 101.82700 1.000 72.63263 260 GLY A O 1
ATOM 1297 N N . TRP A 1 261 ? 139.76400 112.38000 100.94400 1.000 80.93204 261 TRP A N 1
ATOM 1298 C CA . TRP A 1 261 ? 140.318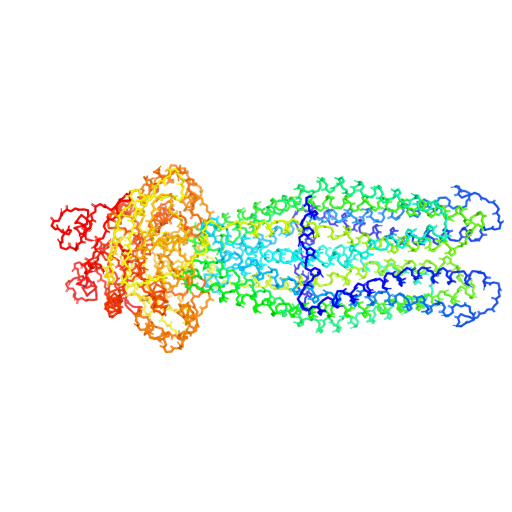00 111.94900 102.22000 1.000 80.93204 261 TRP A CA 1
ATOM 1299 C C . TRP A 1 261 ? 141.45600 112.84200 102.68900 1.000 80.93204 261 TRP A C 1
ATOM 1300 O O . TRP A 1 261 ? 141.89100 112.70900 103.83900 1.000 80.93204 261 TRP A O 1
ATOM 1311 N N . GLU A 1 262 ? 141.96000 113.72000 101.81700 1.000 77.71976 262 GLU A N 1
ATOM 1312 C CA . GLU A 1 262 ? 143.03000 114.63200 102.20200 1.000 77.71976 262 GLU A CA 1
ATOM 1313 C C . GLU A 1 262 ? 142.59600 115.52400 103.35200 1.000 77.71976 262 GLU A C 1
ATOM 1314 O O . GLU A 1 262 ? 143.36200 115.74900 104.29400 1.000 77.71976 262 GLU A O 1
ATOM 1320 N N . PHE A 1 263 ? 141.36500 116.03200 103.29600 1.000 69.63686 263 PHE A N 1
ATOM 1321 C CA . PHE A 1 263 ? 140.86800 116.89200 104.36300 1.000 69.63686 263 PHE A CA 1
ATOM 1322 C C . PHE A 1 263 ? 140.70900 116.11600 105.66200 1.000 69.63686 263 PHE A C 1
ATOM 1323 O O . PHE A 1 263 ? 140.95500 116.65500 106.74700 1.000 69.63686 263 PHE A O 1
ATOM 1331 N N . ALA A 1 264 ? 140.31800 114.84300 105.57200 1.000 70.13502 264 ALA A N 1
ATOM 1332 C CA . ALA A 1 264 ? 140.25500 114.00200 106.76200 1.000 70.13502 264 ALA A CA 1
ATOM 1333 C C . ALA A 1 264 ? 141.63200 113.80700 107.37400 1.000 70.13502 264 ALA A C 1
ATOM 1334 O O . ALA A 1 264 ? 141.78400 113.85900 108.59800 1.000 70.13502 264 ALA A O 1
ATOM 1336 N N . ALA A 1 265 ? 142.64700 113.57300 106.53900 1.000 70.83455 265 ALA A N 1
ATOM 1337 C CA . ALA A 1 265 ? 144.00400 113.42000 107.05400 1.000 70.83455 265 ALA A CA 1
ATOM 1338 C C . ALA A 1 265 ? 144.49700 114.70500 107.70900 1.000 70.83455 265 ALA A C 1
ATOM 1339 O O . ALA A 1 265 ? 145.10600 114.66700 108.78800 1.000 70.83455 265 ALA A O 1
ATOM 1341 N N . ILE A 1 266 ? 144.22900 115.85300 107.07800 1.000 70.67976 266 ILE A N 1
ATOM 1342 C CA . ILE A 1 266 ? 144.64300 117.13600 107.64200 1.000 70.67976 266 ILE A CA 1
ATOM 1343 C C . ILE A 1 266 ? 143.96300 117.37700 108.98000 1.000 70.67976 266 ILE A C 1
ATOM 1344 O O . ILE A 1 266 ? 144.60500 117.79100 109.95100 1.000 70.67976 266 ILE A O 1
ATOM 1349 N N . THR A 1 267 ? 142.66400 117.09500 109.06800 1.000 71.02195 267 THR A N 1
ATOM 1350 C CA . THR A 1 267 ? 141.95800 117.39200 110.30600 1.000 71.02195 267 THR A CA 1
ATOM 1351 C C . THR A 1 267 ? 142.30800 116.39000 111.40400 1.000 71.02195 267 THR A C 1
ATOM 1352 O O . THR A 1 267 ? 142.34000 116.75200 112.58500 1.000 71.02195 267 THR A O 1
ATOM 1356 N N . ALA A 1 268 ? 142.60900 115.14100 111.04100 1.000 69.24242 268 ALA A N 1
ATOM 1357 C CA . ALA A 1 268 ? 143.07900 114.18100 112.03400 1.000 69.24242 268 ALA A CA 1
ATOM 1358 C C . ALA A 1 268 ? 144.44000 114.57700 112.58600 1.000 69.24242 268 ALA A C 1
ATOM 1359 O O . ALA A 1 268 ? 144.67000 114.49800 113.79900 1.000 69.24242 268 ALA A O 1
ATOM 1361 N N . ALA A 1 269 ? 145.35500 115.01100 111.71300 1.000 68.62197 269 ALA A N 1
ATOM 1362 C CA . ALA A 1 269 ? 146.64600 115.50000 112.18600 1.000 68.62197 269 ALA A CA 1
ATOM 1363 C C . ALA A 1 269 ? 146.47600 116.74400 113.04600 1.000 68.62197 269 ALA A C 1
ATOM 1364 O O . ALA A 1 269 ? 147.21000 116.94200 114.02200 1.000 68.62197 269 ALA A O 1
ATOM 1366 N N . THR A 1 270 ? 145.50200 117.58700 112.70300 1.000 67.82764 270 THR A N 1
ATOM 1367 C CA . THR A 1 270 ? 145.22200 118.77500 113.49800 1.000 67.82764 270 THR A CA 1
ATOM 1368 C C . THR A 1 270 ? 144.73300 118.41100 114.89000 1.000 67.82764 270 THR A C 1
ATOM 1369 O O . THR A 1 270 ? 145.17400 118.99500 115.88100 1.000 67.82764 270 THR A O 1
ATOM 1373 N N . MET A 1 271 ? 143.81200 117.45000 114.98500 1.000 70.23791 271 MET A N 1
ATOM 1374 C CA . MET A 1 271 ? 143.33000 117.02000 116.29500 1.000 70.23791 271 MET A CA 1
ATOM 1375 C C . MET A 1 271 ? 144.44400 116.37400 117.10700 1.000 70.23791 271 MET A C 1
ATOM 1376 O O . MET A 1 271 ? 144.53600 116.58600 118.32100 1.000 70.23791 271 MET A O 1
ATOM 1381 N N . ALA A 1 272 ? 145.31500 115.60300 116.45000 1.000 69.21757 272 ALA A N 1
ATOM 1382 C CA . ALA A 1 272 ? 146.44700 115.00000 117.14900 1.000 69.21757 272 ALA A CA 1
ATOM 1383 C C . ALA A 1 272 ? 147.38400 116.06300 117.71600 1.000 69.21757 272 ALA A C 1
ATOM 1384 O O . ALA A 1 272 ? 147.75500 116.01300 118.89600 1.000 69.21757 272 ALA A O 1
ATOM 1386 N N . ALA A 1 273 ? 147.76800 117.04100 116.89100 1.000 67.79532 273 ALA A N 1
ATOM 1387 C CA . ALA A 1 273 ? 148.67000 118.09200 117.35700 1.000 67.79532 273 ALA A CA 1
ATOM 1388 C C . ALA A 1 273 ? 148.01100 118.95400 118.42300 1.000 67.79532 273 ALA A C 1
ATOM 1389 O O . ALA A 1 273 ? 148.65400 119.33800 119.40700 1.000 67.79532 273 ALA A O 1
ATOM 1391 N N . TYR A 1 274 ? 146.72700 119.26600 118.24100 1.000 64.78179 274 TYR A N 1
ATOM 1392 C CA . TYR A 1 274 ? 145.98000 120.06300 119.20400 1.000 64.78179 274 TYR A CA 1
ATOM 1393 C C . TYR A 1 274 ? 145.94500 119.38200 120.56200 1.000 64.78179 274 TYR A C 1
ATOM 1394 O O . TYR A 1 274 ? 146.22700 120.00800 121.58900 1.000 64.78179 274 TYR A O 1
ATOM 1403 N N . THR A 1 275 ? 145.63300 118.08400 120.58100 1.000 68.74445 275 THR A N 1
ATOM 1404 C CA . THR A 1 275 ? 145.56400 117.35500 121.84100 1.000 68.74445 275 THR A CA 1
ATOM 1405 C C . THR A 1 275 ? 146.93900 117.21300 122.48000 1.000 68.74445 275 THR A C 1
ATOM 1406 O O . THR A 1 275 ? 147.07000 117.35600 123.70000 1.000 68.74445 275 THR A O 1
ATOM 1410 N N . ALA A 1 276 ? 147.97900 116.95800 121.67900 1.000 69.31095 276 ALA A N 1
ATOM 1411 C CA . ALA A 1 276 ? 149.32500 116.83600 122.23500 1.000 69.31095 276 ALA A CA 1
ATOM 1412 C C . ALA A 1 276 ? 149.77600 118.14000 122.88600 1.000 69.31095 276 ALA A C 1
ATOM 1413 O O . ALA A 1 276 ? 150.25600 118.14900 124.03000 1.000 69.31095 276 ALA A O 1
ATOM 1415 N N . PHE A 1 277 ? 149.60300 119.25800 122.17500 1.000 68.38105 277 PHE A N 1
ATOM 1416 C CA . PHE A 1 277 ? 149.95900 120.56000 122.72700 1.000 68.38105 277 PHE A CA 1
ATOM 1417 C C . PHE A 1 277 ? 149.14000 120.87200 123.97100 1.000 68.38105 277 PHE A C 1
ATOM 1418 O O . PHE A 1 277 ? 149.67700 121.36600 124.97100 1.000 68.38105 277 PHE A O 1
ATOM 1426 N N . THR A 1 278 ? 147.83600 120.58400 123.92900 1.000 68.90700 278 THR A N 1
ATOM 1427 C CA . THR A 1 278 ? 146.96800 120.91300 125.05000 1.000 68.90700 278 THR A CA 1
ATOM 1428 C C . THR A 1 278 ? 147.34500 120.12500 126.29600 1.000 68.90700 278 THR A C 1
ATOM 1429 O O . THR A 1 278 ? 147.43900 120.69600 127.38500 1.000 68.90700 278 THR A O 1
ATOM 1433 N N . ILE A 1 279 ? 147.60100 118.82400 126.15700 1.000 71.84004 279 ILE A N 1
ATOM 1434 C CA . ILE A 1 279 ? 147.93700 118.03400 127.33700 1.000 71.84004 279 ILE A CA 1
ATOM 1435 C C . ILE A 1 279 ? 149.32300 118.39200 127.86400 1.000 71.84004 279 ILE A C 1
ATOM 1436 O O . ILE A 1 279 ? 149.53200 118.41400 129.08300 1.000 71.84004 279 ILE A O 1
ATOM 1441 N N . THR A 1 280 ? 150.27900 118.70900 126.98100 1.000 73.70802 280 THR A N 1
ATOM 1442 C CA . THR A 1 280 ? 151.59700 119.11700 127.46300 1.000 73.70802 280 THR A CA 1
ATOM 1443 C C . THR A 1 280 ? 151.52400 120.42600 128.24500 1.000 73.70802 280 THR A C 1
ATOM 1444 O O . THR A 1 280 ? 152.02300 120.51900 129.37700 1.000 73.70802 280 THR A O 1
ATOM 1448 N N . THR A 1 281 ? 150.86800 121.43800 127.68100 1.000 73.53118 281 THR A N 1
ATOM 1449 C CA . THR A 1 281 ? 150.80100 122.72700 128.35100 1.000 73.53118 281 THR A CA 1
ATOM 1450 C C . THR A 1 281 ? 149.85800 122.71100 129.54900 1.000 73.53118 281 THR A C 1
ATOM 1451 O O . THR A 1 281 ? 150.02200 123.51900 130.46300 1.000 73.53118 281 THR A O 1
ATOM 1455 N N . THR A 1 282 ? 148.89300 121.79000 129.59300 1.000 76.04581 282 THR A N 1
ATOM 1456 C CA . THR A 1 282 ? 148.05200 121.64500 130.77600 1.000 76.04581 282 THR A CA 1
ATOM 1457 C C . THR A 1 282 ? 148.81300 120.98700 131.92000 1.000 76.04581 282 THR A C 1
ATOM 1458 O O . THR A 1 282 ? 148.69400 121.41300 133.07900 1.000 76.04581 282 THR A O 1
ATOM 1462 N N . ALA A 1 283 ? 149.62700 119.97500 131.61200 1.000 78.37133 283 ALA A N 1
ATOM 1463 C CA . ALA A 1 283 ? 150.52800 119.41300 132.60400 1.000 78.37133 283 ALA A CA 1
ATOM 1464 C C . ALA A 1 283 ? 151.54100 120.43100 133.10300 1.000 78.37133 283 ALA A C 1
ATOM 1465 O O . ALA A 1 283 ? 152.04200 120.29200 134.22400 1.000 78.37133 283 ALA A O 1
ATOM 1467 N N . TRP A 1 284 ? 151.85500 121.45200 132.30600 1.000 81.31574 284 TRP A N 1
ATOM 1468 C CA . TRP A 1 284 ? 152.71100 122.52900 132.78700 1.000 81.31574 284 TRP A CA 1
ATOM 1469 C C . TRP A 1 284 ? 151.93000 123.64000 133.47900 1.000 81.31574 284 TRP A C 1
ATOM 1470 O O . TRP A 1 284 ? 152.51200 124.39900 134.25900 1.000 81.31574 284 TRP A O 1
ATOM 1481 N N . ARG A 1 285 ? 150.63000 123.75400 133.21700 1.000 77.37020 285 ARG A N 1
ATOM 1482 C CA . ARG A 1 285 ? 149.80100 124.81300 133.78000 1.000 77.37020 285 ARG A CA 1
ATOM 1483 C C . ARG A 1 285 ? 149.18200 124.44100 135.11500 1.000 77.37020 285 ARG A C 1
ATOM 1484 O O . ARG A 1 285 ? 148.61000 125.30900 135.78100 1.000 77.37020 285 ARG A O 1
ATOM 1492 N N . THR A 1 286 ? 149.25600 123.17400 135.51400 1.000 81.94218 286 THR A N 1
ATOM 1493 C CA . THR A 1 286 ? 148.58900 122.76400 136.74400 1.000 81.94218 286 THR A CA 1
ATOM 1494 C C . THR A 1 286 ? 149.23600 123.32100 138.01100 1.000 81.94218 286 THR A C 1
ATOM 1495 O O . THR A 1 286 ? 148.51400 123.63000 138.97400 1.000 81.94218 286 THR A O 1
ATOM 1499 N N . LYS A 1 287 ? 150.56300 123.49000 138.02100 1.000 82.14303 287 LYS A N 1
ATOM 1500 C CA . LYS A 1 287 ? 151.25200 123.99500 139.20300 1.000 82.14303 287 LYS A CA 1
ATOM 1501 C C . LYS A 1 287 ? 150.80400 125.40900 139.53500 1.000 82.14303 287 LYS A C 1
ATOM 1502 O O . LYS A 1 287 ? 150.49600 125.72400 140.69000 1.000 82.14303 287 LYS A O 1
ATOM 1508 N N . PHE A 1 288 ? 150.75300 126.27100 138.52100 1.000 78.23729 288 PHE A N 1
ATOM 1509 C CA . PHE A 1 288 ? 150.41000 127.67000 138.73300 1.000 78.23729 288 PHE A CA 1
ATOM 1510 C C . PHE A 1 288 ? 148.99000 127.81400 139.24800 1.000 78.23729 288 PHE A C 1
ATOM 1511 O O . PHE A 1 288 ? 148.73100 128.61800 140.15000 1.000 78.23729 288 PHE A O 1
ATOM 1519 N N . ARG A 1 289 ? 148.07000 127.02300 138.71600 1.000 83.71497 289 ARG A N 1
ATOM 1520 C CA . ARG A 1 289 ? 146.66800 127.11000 139.07200 1.000 83.71497 289 ARG A CA 1
ATOM 1521 C C . ARG A 1 289 ? 146.37700 126.52900 140.44300 1.000 83.71497 289 ARG A C 1
ATOM 1522 O O . ARG A 1 289 ? 145.48000 127.02500 141.13100 1.000 83.71497 289 ARG A O 1
ATOM 1530 N N . ARG A 1 290 ? 147.10200 125.49400 140.86700 1.000 83.52295 290 ARG A N 1
ATOM 1531 C CA . ARG A 1 290 ? 146.94700 125.04300 142.24200 1.000 83.52295 290 ARG A CA 1
ATOM 1532 C C . ARG A 1 290 ? 147.61000 125.98000 143.24000 1.000 83.52295 290 ARG A C 1
ATOM 1533 O O . ARG A 1 290 ? 147.08200 126.16000 144.34300 1.000 83.52295 290 ARG A O 1
ATOM 1541 N N . GLN A 1 291 ? 148.72200 126.62100 142.86500 1.000 79.29818 291 GLN A N 1
ATOM 1542 C CA . GLN A 1 291 ? 149.32900 127.62100 143.73400 1.000 79.29818 291 GLN A CA 1
ATOM 1543 C C . GLN A 1 291 ? 148.42900 128.83600 143.90500 1.000 79.29818 291 GLN A C 1
ATOM 1544 O O . GLN A 1 291 ? 148.33900 129.39200 145.00600 1.000 79.29818 291 GLN A O 1
ATOM 1550 N N . ALA A 1 292 ? 147.75900 129.26100 142.83200 1.000 76.21937 292 ALA A N 1
ATOM 1551 C CA . ALA A 1 292 ? 146.83100 130.38200 142.93500 1.000 76.21937 292 ALA A CA 1
ATOM 1552 C C . ALA A 1 292 ? 145.66900 130.05600 143.85700 1.000 76.21937 292 ALA A C 1
ATOM 1553 O O . ALA A 1 292 ? 145.25600 130.89600 144.66200 1.000 76.21937 292 ALA A O 1
ATOM 1555 N N . ASN A 1 293 ? 145.13500 128.83800 143.76400 1.000 80.17242 293 ASN A N 1
ATOM 1556 C CA . ASN A 1 293 ? 144.03800 128.44300 144.63900 1.000 80.17242 293 ASN A CA 1
ATOM 1557 C C . ASN A 1 293 ? 144.48700 128.37000 146.09300 1.000 80.17242 293 ASN A C 1
ATOM 1558 O O . ASN A 1 293 ? 143.76000 128.80200 146.99700 1.000 80.17242 293 ASN A O 1
ATOM 1563 N N . ALA A 1 294 ? 145.68600 127.83200 146.33700 1.000 77.38623 294 ALA A N 1
ATOM 1564 C CA . ALA A 1 294 ? 146.20300 127.76500 147.70100 1.000 77.38623 294 ALA A CA 1
ATOM 1565 C C . ALA A 1 294 ? 146.40900 129.15600 148.28900 1.000 77.38623 294 ALA A C 1
ATOM 1566 O O . ALA A 1 294 ? 146.05100 129.40900 149.44700 1.000 77.38623 294 ALA A O 1
ATOM 1568 N N . ALA A 1 295 ? 146.97000 130.07700 147.50300 1.000 72.03945 295 ALA A N 1
ATOM 1569 C CA . ALA A 1 295 ? 147.19600 131.42900 148.00100 1.000 72.03945 295 ALA A CA 1
ATOM 1570 C C . ALA A 1 295 ? 145.88500 132.17700 148.20100 1.000 72.03945 295 ALA A C 1
ATOM 1571 O O . ALA A 1 295 ? 145.75900 132.98000 149.13300 1.000 72.03945 295 ALA A O 1
ATOM 1573 N N . ASP A 1 296 ? 144.89900 131.92800 147.33600 1.000 75.89538 296 ASP A N 1
ATOM 1574 C CA . ASP A 1 296 ? 143.58000 132.52500 147.50900 1.000 75.89538 296 ASP A CA 1
ATOM 1575 C C . ASP A 1 296 ? 142.93900 132.04500 148.80400 1.000 75.89538 296 ASP A C 1
ATOM 1576 O O . ASP A 1 296 ? 142.36500 132.84200 149.55700 1.000 75.89538 296 ASP A O 1
ATOM 1581 N N . ASN A 1 297 ? 143.04400 130.74500 149.08600 1.000 74.46563 297 ASN A N 1
ATOM 1582 C CA . ASN A 1 297 ? 142.51300 130.21100 150.33400 1.000 74.46563 297 ASN A CA 1
ATOM 1583 C C . ASN A 1 297 ? 143.23200 130.80400 151.53700 1.000 74.46563 297 ASN A C 1
ATOM 1584 O O . ASN A 1 297 ? 142.59800 131.12900 152.54600 1.000 74.46563 297 ASN A O 1
ATOM 1589 N N . ALA A 1 298 ? 144.55700 130.95500 151.44900 1.000 68.80447 298 ALA A N 1
ATOM 1590 C CA . ALA A 1 298 ? 145.31300 131.53600 152.55500 1.000 68.80447 298 ALA A CA 1
ATOM 1591 C C . ALA A 1 298 ? 144.89400 132.97700 152.82200 1.000 68.80447 298 ALA A C 1
ATOM 1592 O O . ALA A 1 298 ? 144.70000 133.37100 153.98000 1.000 68.80447 298 ALA A O 1
ATOM 1594 N N . ALA A 1 299 ? 144.73500 133.77400 151.76300 1.000 66.57080 299 ALA A N 1
ATOM 1595 C CA . ALA A 1 299 ? 144.29300 135.15500 151.93000 1.000 66.57080 299 ALA A CA 1
ATOM 1596 C C . ALA A 1 299 ? 142.89200 135.22100 152.52000 1.000 66.57080 299 ALA A C 1
ATOM 1597 O O . ALA A 1 299 ? 142.61500 136.05400 153.39500 1.000 66.57080 299 ALA A O 1
ATOM 1599 N N . SER A 1 300 ? 141.99400 134.34900 152.05700 1.000 67.81176 300 SER A N 1
ATOM 1600 C CA . SER A 1 300 ? 140.63600 134.34400 152.58700 1.000 67.81176 300 SER A CA 1
ATOM 1601 C C . SER A 1 300 ? 140.61700 133.97400 154.06400 1.000 67.81176 300 SER A C 1
ATOM 1602 O O . SER A 1 300 ? 139.88200 134.58300 154.84800 1.000 67.81176 300 SER A O 1
ATOM 1605 N N . THR A 1 301 ? 141.41800 132.98400 154.46800 1.000 65.83557 301 THR A N 1
ATOM 1606 C CA . THR A 1 301 ? 141.45600 132.61500 155.88100 1.000 65.83557 301 THR A CA 1
ATOM 1607 C C . THR A 1 301 ? 142.05300 133.72400 156.73100 1.000 65.83557 301 THR A C 1
ATOM 1608 O O . THR A 1 301 ? 141.60000 133.95200 157.85800 1.000 65.83557 301 THR A O 1
ATOM 1612 N N . VAL A 1 302 ? 143.06200 134.43000 156.21200 1.000 64.28927 302 VAL A N 1
ATOM 1613 C CA . VAL A 1 302 ? 143.62000 135.56500 156.94600 1.000 64.28927 302 VAL A CA 1
ATOM 1614 C C . VAL A 1 302 ? 142.55400 136.63300 157.15900 1.000 64.28927 302 VAL A C 1
ATOM 1615 O O . VAL A 1 302 ? 142.37600 137.14500 158.27200 1.000 64.28927 302 VAL A O 1
ATOM 1619 N N . ALA A 1 303 ? 141.80300 136.95300 156.10200 1.000 64.12869 303 ALA A N 1
ATOM 1620 C CA . ALA A 1 303 ? 140.76500 137.97400 156.21400 1.000 64.12869 303 ALA A CA 1
ATOM 1621 C C . ALA A 1 303 ? 139.66600 137.56100 157.18800 1.000 64.12869 303 ALA A C 1
ATOM 1622 O O . ALA A 1 303 ? 139.23300 138.36700 158.02100 1.000 64.12869 303 ALA A O 1
ATOM 1624 N N . VAL A 1 304 ? 139.21100 136.30800 157.10700 1.000 65.66765 304 VAL A N 1
ATOM 1625 C CA . VAL A 1 304 ? 138.12900 135.85100 157.97600 1.000 65.66765 304 VAL A CA 1
ATOM 1626 C C . VAL A 1 304 ? 138.58100 135.81800 159.43000 1.000 65.66765 304 VAL A C 1
ATOM 1627 O O . VAL A 1 304 ? 137.85300 136.25700 160.32800 1.000 65.66765 304 VAL A O 1
ATOM 1631 N N . ASP A 1 305 ? 139.78600 135.30300 159.69000 1.000 65.15497 305 ASP A N 1
ATOM 1632 C CA . ASP A 1 305 ? 140.28400 135.24400 161.05700 1.000 65.15497 305 ASP A CA 1
ATOM 1633 C C . ASP A 1 305 ? 140.52200 136.63400 161.62700 1.000 65.15497 305 ASP A C 1
ATOM 1634 O O . ASP A 1 305 ? 140.36700 136.84100 162.83400 1.000 65.15497 305 ASP A O 1
ATOM 1639 N N . SER A 1 306 ? 140.90000 137.59700 160.78500 1.000 64.01420 306 SER A N 1
ATOM 1640 C CA . SER A 1 306 ? 141.05600 138.96200 161.27200 1.000 64.01420 306 SER A CA 1
ATOM 1641 C C . SER A 1 306 ? 139.70900 139.60400 161.56800 1.000 64.01420 306 SER A C 1
ATOM 1642 O O . SER A 1 306 ? 139.58100 140.36800 162.53000 1.000 64.01420 306 SER A O 1
ATOM 1645 N N . LEU A 1 307 ? 138.69300 139.32100 160.75100 1.000 63.87706 307 LEU A N 1
ATOM 1646 C CA . LEU A 1 307 ? 137.39200 139.94700 160.96300 1.000 63.87706 307 LEU A CA 1
ATOM 1647 C C . LEU A 1 307 ? 136.62300 139.32500 162.12100 1.000 63.87706 307 LEU A C 1
ATOM 1648 O O . LEU A 1 307 ? 135.81400 140.01000 162.75300 1.000 63.87706 307 LEU A O 1
ATOM 1653 N N . ILE A 1 308 ? 136.84000 138.03800 162.40200 1.000 64.32617 308 ILE A N 1
ATOM 1654 C CA . ILE A 1 308 ? 136.22700 137.41700 163.57500 1.000 64.32617 308 ILE A CA 1
ATOM 1655 C C . ILE A 1 308 ? 136.77000 138.04700 164.85000 1.000 64.32617 308 ILE A C 1
ATOM 1656 O O . ILE A 1 308 ? 136.02500 138.31500 165.80000 1.000 64.32617 308 ILE A O 1
ATOM 1661 N N . ASN A 1 309 ? 138.07000 138.32100 164.87600 1.000 63.27225 309 ASN A N 1
ATOM 1662 C CA . ASN A 1 309 ? 138.75900 138.88700 166.03200 1.000 63.27225 309 ASN A CA 1
ATOM 1663 C C . ASN A 1 309 ? 138.94500 140.38900 165.90200 1.000 63.27225 309 ASN A C 1
ATOM 1664 O O . ASN A 1 309 ? 140.01300 140.91200 166.22300 1.000 63.27225 309 ASN A O 1
ATOM 1669 N N . TYR A 1 310 ? 137.93100 141.09100 165.39100 1.000 60.80093 310 TYR A N 1
ATOM 1670 C CA . TYR A 1 310 ? 138.01900 142.53900 165.23000 1.000 60.80093 310 TYR A CA 1
ATOM 1671 C C . TYR A 1 310 ? 138.27600 143.22900 166.56200 1.000 60.80093 310 TYR A C 1
ATOM 1672 O O . TYR A 1 310 ? 139.07900 144.16500 166.64800 1.000 60.80093 310 TYR A O 1
ATOM 1681 N N . GLU A 1 311 ? 137.59000 142.78900 167.61500 1.000 62.95640 311 GLU A N 1
ATOM 1682 C CA . GLU A 1 311 ? 137.84100 143.36400 168.92800 1.000 62.95640 311 GLU A CA 1
ATOM 1683 C C . GLU A 1 311 ? 139.26200 143.08500 169.38700 1.000 62.95640 311 GLU A C 1
ATOM 1684 O O . GLU A 1 311 ? 139.88100 143.93600 170.02900 1.000 62.95640 311 GLU A O 1
ATOM 1690 N N . ALA A 1 312 ? 139.80700 141.92000 169.03700 1.000 59.39693 312 ALA A N 1
ATOM 1691 C CA . ALA A 1 312 ? 141.18900 141.61700 169.38800 1.000 59.39693 312 ALA A CA 1
ATOM 1692 C C . ALA A 1 312 ? 142.17000 142.49100 168.61800 1.000 59.39693 312 ALA A C 1
ATOM 1693 O O . ALA A 1 312 ? 143.19200 142.90800 169.17100 1.000 59.39693 312 ALA A O 1
ATOM 1695 N N . VAL A 1 313 ? 141.89300 142.77300 167.34100 1.000 59.04251 313 VAL A N 1
ATOM 1696 C CA . VAL A 1 313 ? 142.85100 143.56700 166.57700 1.000 59.04251 313 VAL A CA 1
ATOM 1697 C C . VAL A 1 313 ? 142.77600 145.02800 166.99600 1.000 59.04251 313 VAL A C 1
ATOM 1698 O O . VAL A 1 313 ? 143.78100 145.74300 166.94500 1.000 59.04251 313 VAL A O 1
ATOM 1702 N N . LYS A 1 314 ? 141.60200 145.49800 167.42500 1.000 59.00013 314 LYS A N 1
ATOM 1703 C CA . LYS A 1 314 ? 141.49600 146.87800 167.88400 1.000 59.00013 314 LYS A CA 1
ATOM 1704 C C . LYS A 1 314 ? 142.03000 147.04500 169.29900 1.000 59.00013 314 LYS A C 1
ATOM 1705 O O . LYS A 1 314 ? 142.56700 148.10400 169.63800 1.000 59.00013 314 LYS A O 1
ATOM 1711 N N . TYR A 1 315 ? 141.88600 146.02100 170.14200 1.000 60.70448 315 TYR A N 1
ATOM 1712 C CA . TYR A 1 315 ? 142.35700 146.12600 171.51800 1.000 60.70448 315 TYR A CA 1
ATOM 1713 C C . TYR A 1 315 ? 143.87400 146.14700 171.59900 1.000 60.70448 315 TYR A C 1
ATOM 1714 O O . TYR A 1 315 ? 144.43500 146.76800 172.50700 1.000 60.70448 315 TYR A O 1
ATOM 1723 N N . PHE A 1 316 ? 144.55400 145.47600 170.67000 1.000 59.24747 316 PHE A N 1
ATOM 1724 C CA . PHE A 1 316 ? 146.00700 145.38600 170.68900 1.000 59.24747 316 PHE A CA 1
ATOM 1725 C C . PHE A 1 316 ? 146.64000 146.10000 169.50200 1.000 59.24747 316 PHE A C 1
ATOM 1726 O O . PHE A 1 316 ? 147.83600 145.92500 169.24800 1.000 59.24747 316 PHE A O 1
ATOM 1734 N N . ASN A 1 317 ? 145.85100 146.90000 168.78100 1.000 60.82765 317 ASN A N 1
ATOM 1735 C CA . ASN A 1 317 ? 146.34500 147.85600 167.78900 1.000 60.82765 317 ASN A CA 1
ATOM 1736 C C . ASN A 1 317 ? 147.13700 147.17500 166.68300 1.000 60.82765 317 ASN A C 1
ATOM 1737 O O . ASN A 1 317 ? 148.14400 147.69500 166.20200 1.000 60.82765 317 ASN A O 1
ATOM 1742 N N . ASN A 1 318 ? 146.67700 146.00200 166.27600 1.000 59.46287 318 ASN A N 1
ATOM 1743 C CA . ASN A 1 318 ? 147.35900 145.21200 165.26700 1.000 59.46287 318 ASN A CA 1
ATOM 1744 C C . ASN A 1 318 ? 146.64300 145.28600 163.92600 1.000 59.46287 318 ASN A C 1
ATOM 1745 O O . ASN A 1 318 ? 146.63100 144.31400 163.17200 1.000 59.46287 318 ASN A O 1
ATOM 1750 N N . GLU A 1 319 ? 146.02500 146.43100 163.63000 1.000 59.78896 319 GLU A N 1
ATOM 1751 C CA . GLU A 1 319 ? 145.37700 146.60600 162.33600 1.000 59.78896 319 GLU A CA 1
ATOM 1752 C C . GLU A 1 319 ? 146.39600 146.58300 161.20900 1.000 59.78896 319 GLU A C 1
ATOM 1753 O O . GLU A 1 319 ? 146.17800 145.92800 160.18400 1.000 59.78896 319 GLU A O 1
ATOM 1759 N N . ALA A 1 320 ? 147.52000 147.27900 161.38700 1.000 60.99291 320 ALA A N 1
ATOM 1760 C CA . ALA A 1 320 ? 148.56200 147.28800 160.36800 1.000 60.99291 320 ALA A CA 1
ATOM 1761 C C . ALA A 1 320 ? 149.17600 145.90700 160.19600 1.000 60.99291 320 ALA A C 1
ATOM 1762 O O . ALA A 1 320 ? 149.54400 145.51900 159.08400 1.000 60.99291 320 ALA A O 1
ATOM 1764 N N . TYR A 1 321 ? 149.28700 145.14900 161.28700 1.000 61.53323 321 TYR A N 1
ATOM 1765 C CA . TYR A 1 321 ? 149.82800 143.79600 161.21400 1.000 61.53323 321 TYR A CA 1
ATOM 1766 C C . TYR A 1 321 ? 148.92200 142.88500 160.39000 1.000 61.53323 321 TYR A C 1
ATOM 1767 O O . TYR A 1 321 ? 149.39500 142.12900 159.53200 1.000 61.53323 321 TYR A O 1
ATOM 1776 N N . GLU A 1 322 ? 147.61000 142.95800 160.62500 1.000 62.20013 322 GLU A N 1
ATOM 1777 C CA . GLU A 1 322 ? 146.67300 142.15200 159.84900 1.000 62.20013 322 GLU A CA 1
ATOM 1778 C C . GLU A 1 322 ? 146.62600 142.60100 158.39600 1.000 62.20013 322 GLU A C 1
ATOM 1779 O O . GLU A 1 322 ? 146.50100 141.76900 157.48900 1.000 62.20013 322 GLU A O 1
ATOM 1785 N N . ILE A 1 323 ? 146.71600 143.91100 158.15500 1.000 61.63664 323 ILE A N 1
ATOM 1786 C CA . ILE A 1 323 ? 146.74500 144.41700 156.78600 1.000 61.63664 323 ILE A CA 1
ATOM 1787 C C . ILE A 1 323 ? 147.98400 143.91400 156.05900 1.000 61.63664 323 ILE A C 1
ATOM 1788 O O . ILE A 1 323 ? 147.91100 143.50800 154.89700 1.000 61.63664 323 ILE A O 1
ATOM 1793 N N . ALA A 1 324 ? 149.13500 143.91500 156.73400 1.000 62.18958 324 ALA A N 1
ATOM 1794 C CA . ALA A 1 324 ? 150.36000 143.40900 156.12300 1.000 62.18958 324 ALA A CA 1
ATOM 1795 C C . ALA A 1 324 ? 150.27400 141.91400 155.84500 1.000 62.18958 324 ALA A C 1
ATOM 1796 O O . ALA A 1 324 ? 150.75900 141.44400 154.81000 1.000 62.18958 324 ALA A O 1
ATOM 1798 N N . ARG A 1 325 ? 149.67300 141.15100 156.76000 1.000 64.41554 325 ARG A N 1
ATOM 1799 C CA . ARG A 1 325 ? 149.50800 139.71400 156.54500 1.000 64.41554 325 ARG A CA 1
ATOM 1800 C C . ARG A 1 325 ? 148.61900 139.43900 155.33600 1.000 64.41554 325 ARG A C 1
ATOM 1801 O O . ARG A 1 325 ? 148.95000 138.61300 154.46800 1.000 64.41554 325 ARG A O 1
ATOM 1809 N N . TYR A 1 326 ? 147.48900 140.14500 155.25800 1.000 63.71251 326 TYR A N 1
ATOM 1810 C CA . TYR A 1 326 ? 146.58600 140.01000 154.12200 1.000 63.71251 326 TYR A CA 1
ATOM 1811 C C . TYR A 1 326 ? 147.26400 140.43900 152.83100 1.000 63.71251 326 TYR A C 1
ATOM 1812 O O . TYR A 1 326 ? 147.08000 139.80900 151.78400 1.000 63.71251 326 TYR A O 1
ATOM 1821 N N . ASP A 1 327 ? 148.06700 141.50100 152.89300 1.000 67.35214 327 ASP A N 1
ATOM 1822 C CA . ASP A 1 327 ? 148.77300 141.98800 151.71600 1.000 67.35214 327 ASP A CA 1
ATOM 1823 C C . ASP A 1 327 ? 149.79700 140.98000 151.22200 1.000 67.35214 327 ASP A C 1
ATOM 1824 O O . ASP A 1 327 ? 149.94900 140.79800 150.01500 1.000 67.35214 327 ASP A O 1
ATOM 1829 N N . LYS A 1 328 ? 150.51800 140.32200 152.13100 1.000 68.00171 328 LYS A N 1
ATOM 1830 C CA . LYS A 1 328 ? 151.49300 139.31900 151.70800 1.000 68.00171 328 LYS A CA 1
ATOM 1831 C C . LYS A 1 328 ? 150.81100 138.11100 151.07600 1.000 68.00171 328 LYS A C 1
ATOM 1832 O O . LYS A 1 328 ? 151.27300 137.58800 150.04500 1.000 68.00171 328 LYS A O 1
ATOM 1838 N N . ALA A 1 329 ? 149.70400 137.65900 151.67200 1.000 66.54089 329 ALA A N 1
ATOM 1839 C CA . ALA A 1 329 ? 148.94900 136.56600 151.06600 1.000 66.54089 329 ALA A CA 1
ATOM 1840 C C . ALA A 1 329 ? 148.43700 136.95200 149.68200 1.000 66.54089 329 ALA A C 1
ATOM 1841 O O . ALA A 1 329 ? 148.48600 136.15000 148.74000 1.000 66.54089 329 ALA A O 1
ATOM 1843 N N . LEU A 1 330 ? 147.97200 138.19100 149.53300 1.000 66.18474 330 LEU A N 1
ATOM 1844 C CA . LEU A 1 330 ? 147.51500 138.65600 148.23100 1.000 66.18474 330 LEU A CA 1
ATOM 1845 C C . LEU A 1 330 ? 148.66400 138.82600 147.24500 1.000 66.18474 330 LEU A C 1
ATOM 1846 O O . LEU A 1 330 ? 148.45300 138.70100 146.03700 1.000 66.18474 330 LEU A O 1
ATOM 1851 N N . GLN A 1 331 ? 149.87000 139.13600 147.72700 1.000 70.83437 331 GLN A N 1
ATOM 1852 C CA . GLN A 1 331 ? 151.04100 139.15900 146.85400 1.000 70.83437 331 GLN A CA 1
ATOM 1853 C C . GLN A 1 331 ? 151.28000 137.78800 146.24700 1.000 70.83437 331 GLN A C 1
ATOM 1854 O O . GLN A 1 331 ? 151.49900 137.65700 145.03500 1.000 70.83437 331 GLN A O 1
ATOM 1860 N N . ALA A 1 332 ? 151.23300 136.75100 147.08600 1.000 68.65616 332 ALA A N 1
ATOM 1861 C CA . ALA A 1 332 ? 151.38200 135.39100 146.57100 1.000 68.65616 332 ALA A CA 1
ATOM 1862 C C . ALA A 1 332 ? 150.27300 135.05500 145.58100 1.000 68.65616 332 ALA A C 1
ATOM 1863 O O . ALA A 1 332 ? 150.52700 134.46000 144.52100 1.000 68.65616 332 ALA A O 1
ATOM 1865 N N . TYR A 1 333 ? 149.04100 135.46100 145.89700 1.000 70.35395 333 TYR A N 1
ATOM 1866 C CA . TYR A 1 333 ? 147.91900 135.19500 145.00200 1.000 70.35395 333 TYR A CA 1
ATOM 1867 C C . TYR A 1 333 ? 148.08300 135.89200 143.65700 1.000 70.35395 333 TYR A C 1
ATOM 1868 O O . TYR A 1 333 ? 147.81200 135.29000 142.61300 1.000 70.35395 333 TYR A O 1
ATOM 1877 N N . GLU A 1 334 ? 148.51100 137.15900 143.65000 1.000 74.28139 334 GLU A N 1
ATOM 1878 C CA . GLU A 1 334 ? 148.62200 137.85200 142.37100 1.000 74.28139 334 GLU A CA 1
ATOM 1879 C C . GLU A 1 334 ? 149.78900 137.32100 141.55700 1.000 74.28139 334 GLU A C 1
ATOM 1880 O O . GLU A 1 334 ? 149.70000 137.27500 140.32800 1.000 74.28139 334 GLU A O 1
ATOM 1886 N N . ARG A 1 335 ? 150.87700 136.90300 142.21000 1.000 72.76566 335 ARG A N 1
ATOM 1887 C CA . ARG A 1 335 ? 151.98400 136.30900 141.47100 1.000 72.76566 335 ARG A CA 1
ATOM 1888 C C . ARG A 1 335 ? 151.54000 135.02500 140.78300 1.000 72.76566 335 ARG A C 1
ATOM 1889 O O . ARG A 1 335 ? 151.79100 134.81900 139.58400 1.000 72.76566 335 ARG A O 1
ATOM 1897 N N . SER A 1 336 ? 150.81700 134.17600 141.51300 1.000 71.77317 336 SER A N 1
ATOM 1898 C CA . SER A 1 336 ? 150.36500 132.92500 140.91900 1.000 71.77317 336 SER A CA 1
ATOM 1899 C C . SER A 1 336 ? 149.30300 133.16000 139.84900 1.000 71.77317 336 SER A C 1
ATOM 1900 O O . SER A 1 336 ? 149.27600 132.45400 138.83800 1.000 71.77317 336 SER A O 1
ATOM 1903 N N . SER A 1 337 ? 148.43300 134.15500 140.03500 1.000 69.43226 337 SER A N 1
ATOM 1904 C CA . SER A 1 337 ? 147.40500 134.42600 139.03300 1.000 69.43226 337 SER A CA 1
ATOM 1905 C C . SER A 1 337 ? 148.00200 135.02200 137.76500 1.000 69.43226 337 SER A C 1
ATOM 1906 O O . SER A 1 337 ? 147.52100 134.74800 136.65900 1.000 69.43226 337 SER A O 1
ATOM 1909 N N . ILE A 1 338 ? 149.04300 135.84400 137.90500 1.000 69.35679 338 ILE A N 1
ATOM 1910 C CA . ILE A 1 338 ? 149.74800 136.35600 136.73700 1.000 69.35679 338 ILE A CA 1
ATOM 1911 C C . ILE A 1 338 ? 150.40400 135.21500 135.97500 1.000 69.35679 338 ILE A C 1
ATOM 1912 O O . ILE A 1 338 ? 150.34200 135.16800 134.74100 1.000 69.35679 338 ILE A O 1
ATOM 1917 N N . LYS A 1 339 ? 151.02200 134.26600 136.68900 1.000 70.21542 339 LYS A N 1
ATOM 1918 C CA . LYS A 1 339 ? 151.57300 133.09800 136.00100 1.000 70.21542 339 LYS A CA 1
ATOM 1919 C C . LYS A 1 339 ? 150.48700 132.27000 135.31900 1.000 70.21542 339 LYS A C 1
ATOM 1920 O O . LYS A 1 339 ? 150.69800 131.76700 134.20900 1.000 70.21542 339 LYS A O 1
ATOM 1926 N N . VAL A 1 340 ? 149.32300 132.13000 135.95700 1.000 67.38321 340 VAL A N 1
ATOM 1927 C CA . VAL A 1 340 ? 148.21600 131.38200 135.36200 1.000 67.38321 340 VAL A CA 1
ATOM 1928 C C . VAL A 1 340 ? 147.77300 132.02600 134.05700 1.000 67.38321 340 VAL A C 1
ATOM 1929 O O . VAL A 1 340 ? 147.62800 131.35300 133.03000 1.000 67.38321 340 VAL A O 1
ATOM 1933 N N . ALA A 1 341 ? 147.55500 133.34100 134.07700 1.000 65.16721 341 ALA A N 1
ATOM 1934 C CA . ALA A 1 341 ? 147.07300 134.02500 132.88100 1.000 65.16721 341 ALA A CA 1
ATOM 1935 C C . ALA A 1 341 ? 148.12900 134.05300 131.78300 1.000 65.16721 341 ALA A C 1
ATOM 1936 O O . ALA A 1 341 ? 147.80300 133.87600 130.60300 1.000 65.16721 341 ALA A O 1
ATOM 1938 N N . THR A 1 342 ? 149.39300 134.26100 132.14600 1.000 64.97796 342 THR A N 1
ATOM 1939 C CA . THR A 1 342 ? 150.48500 134.25500 131.18600 1.000 64.97796 342 THR A CA 1
ATOM 1940 C C . THR A 1 342 ? 150.67600 132.89200 130.53800 1.000 64.97796 342 THR A C 1
ATOM 1941 O O . THR A 1 342 ? 151.05500 132.82400 129.36500 1.000 64.97796 342 THR A O 1
ATOM 1945 N N . SER A 1 343 ? 150.37600 131.80700 131.24800 1.000 68.19151 343 SER A N 1
ATOM 1946 C CA . SER A 1 343 ? 150.47100 130.47900 130.66800 1.000 68.19151 343 SER A CA 1
ATOM 1947 C C . SER A 1 343 ? 149.20000 130.04200 129.95400 1.000 68.19151 343 SER A C 1
ATOM 1948 O O . SER A 1 343 ? 149.25900 129.11700 129.14000 1.000 68.19151 343 SER A O 1
ATOM 1951 N N . LEU A 1 344 ? 148.06200 130.67200 130.22800 1.000 66.17985 344 LEU A N 1
ATOM 1952 C CA . LEU A 1 344 ? 146.85600 130.46200 129.44000 1.000 66.17985 344 LEU A CA 1
ATOM 1953 C C . LEU A 1 344 ? 146.91600 131.18300 128.10300 1.000 66.17985 344 LEU A C 1
ATOM 1954 O O . LEU A 1 344 ? 146.39500 130.67200 127.10500 1.000 66.17985 344 LEU A O 1
ATOM 1959 N N . ALA A 1 345 ? 147.56800 132.34200 128.05000 1.000 63.28630 345 ALA A N 1
ATOM 1960 C CA . ALA A 1 345 ? 147.77800 133.05300 126.79800 1.000 63.28630 345 ALA A CA 1
ATOM 1961 C C . ALA A 1 345 ? 148.87400 132.42100 125.95500 1.000 63.28630 345 ALA A C 1
ATOM 1962 O O . ALA A 1 345 ? 149.13400 132.88900 124.84300 1.000 63.28630 345 ALA A O 1
ATOM 1964 N N . PHE A 1 346 ? 149.53900 131.38700 126.46600 1.000 66.19081 346 PHE A N 1
ATOM 1965 C CA . PHE A 1 346 ? 150.39000 130.52600 125.66100 1.000 66.19081 346 PHE A CA 1
ATOM 1966 C C . PHE A 1 346 ? 149.65000 129.31000 125.13500 1.000 66.19081 346 PHE A C 1
ATOM 1967 O O . PHE A 1 346 ? 149.83800 128.94600 123.97200 1.000 66.19081 346 PHE A O 1
ATOM 1975 N N . LEU A 1 347 ? 148.79600 128.70100 125.95900 1.000 66.77595 347 LEU A N 1
ATOM 1976 C CA . LEU A 1 347 ? 147.88500 127.65400 125.51300 1.000 66.77595 347 LEU A CA 1
ATOM 1977 C C . LEU A 1 347 ? 147.01800 128.11800 124.35600 1.000 66.77595 347 LEU A C 1
ATOM 1978 O O . LEU A 1 347 ? 146.97400 127.47000 123.30400 1.000 66.77595 347 LEU A O 1
ATOM 1983 N N . ASN A 1 348 ? 146.32600 129.24500 124.53400 1.000 64.56235 348 ASN A N 1
ATOM 1984 C CA . ASN A 1 348 ? 145.41900 129.72500 123.49800 1.000 64.56235 348 ASN A CA 1
ATOM 1985 C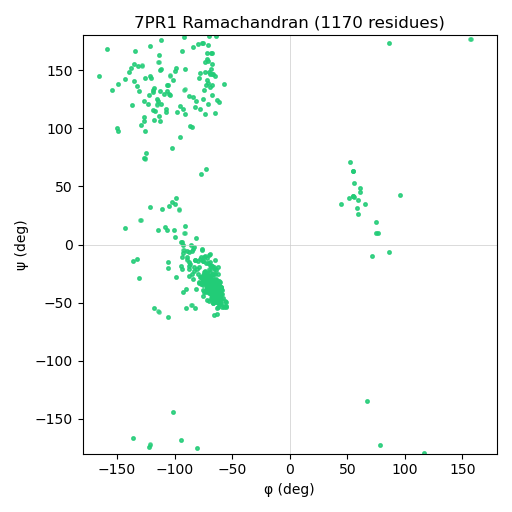 C . ASN A 1 348 ? 146.17800 130.11100 122.24000 1.000 64.56235 348 ASN A C 1
ATOM 1986 O O . ASN A 1 348 ? 145.75000 129.79000 121.12600 1.000 64.56235 348 ASN A O 1
ATOM 1991 N N . SER A 1 349 ? 147.32700 130.76900 122.40700 1.000 63.35306 349 SER A N 1
ATOM 1992 C CA . SER A 1 349 ? 148.14100 131.16300 121.26500 1.000 63.35306 349 SER A CA 1
ATOM 1993 C C . SER A 1 349 ? 148.58600 129.95200 120.46400 1.000 63.35306 349 SER A C 1
ATOM 1994 O O . SER A 1 349 ? 148.38300 129.90200 119.25200 1.000 63.35306 349 SER A O 1
ATOM 1997 N N . GLY A 1 350 ? 149.16700 128.95000 121.12800 1.000 61.69081 350 GLY A N 1
ATOM 1998 C CA . GLY A 1 350 ? 149.67300 127.79300 120.40700 1.000 61.69081 350 GLY A CA 1
ATOM 1999 C C . GLY A 1 350 ? 148.58300 126.95100 119.77000 1.000 61.69081 350 GLY A C 1
ATOM 2000 O O . GLY A 1 350 ? 148.73800 126.46200 118.64400 1.000 61.69081 350 GLY A O 1
ATOM 2001 N N . GLN A 1 351 ? 147.46800 126.75800 120.47300 1.000 62.47908 351 GLN A N 1
ATOM 2002 C CA . GLN A 1 351 ? 146.41000 125.95800 119.87600 1.000 62.47908 351 GLN A CA 1
ATOM 2003 C C . GLN A 1 351 ? 145.73400 126.70200 118.73200 1.000 62.47908 351 GLN A C 1
ATOM 2004 O O . GLN A 1 351 ? 145.27100 126.07200 117.77400 1.000 62.47908 351 GLN A O 1
ATOM 2010 N N . ASN A 1 352 ? 145.74100 128.03500 118.75700 1.000 60.97506 352 ASN A N 1
ATOM 2011 C CA . ASN A 1 352 ? 145.27100 128.75600 117.58500 1.000 60.97506 352 ASN A CA 1
ATOM 2012 C C . ASN A 1 352 ? 146.30200 128.77100 116.46200 1.000 60.97506 352 ASN A C 1
ATOM 2013 O O . ASN A 1 352 ? 145.91300 128.84800 115.29500 1.000 60.97506 352 ASN A O 1
ATOM 2018 N N . ILE A 1 353 ? 147.60100 128.68400 116.77900 1.000 59.67978 353 ILE A N 1
ATOM 2019 C CA . ILE A 1 353 ? 148.60200 128.41700 115.74300 1.000 59.67978 353 ILE A CA 1
ATOM 2020 C C . ILE A 1 353 ? 148.24700 127.14100 115.00800 1.000 59.67978 353 ILE A C 1
ATOM 2021 O O . ILE A 1 353 ? 148.22100 127.09600 113.77300 1.000 59.67978 353 ILE A O 1
ATOM 2026 N N . ILE A 1 354 ? 147.96700 126.08500 115.77000 1.000 60.72160 354 ILE A N 1
ATOM 2027 C CA . ILE A 1 354 ? 147.68900 124.77900 115.17600 1.000 60.72160 354 ILE A CA 1
ATOM 2028 C C . ILE A 1 354 ? 146.42300 124.83600 114.33100 1.000 60.72160 354 ILE A C 1
ATOM 2029 O O . ILE A 1 354 ? 146.39800 124.37600 113.18100 1.000 60.72160 354 ILE A O 1
ATOM 2034 N N . PHE A 1 355 ? 145.36500 125.44200 114.87300 1.000 59.63277 355 PHE A N 1
ATOM 2035 C CA . PHE A 1 355 ? 144.10100 125.49900 114.14800 1.000 59.63277 355 PHE A CA 1
ATOM 2036 C C . PHE A 1 355 ? 144.20400 126.35500 112.88700 1.000 59.63277 355 PHE A C 1
ATOM 2037 O O . PHE A 1 355 ? 143.65400 125.99600 111.84000 1.000 59.63277 355 PHE A O 1
ATOM 2045 N N . SER A 1 356 ? 144.89000 127.49800 112.96000 1.000 58.59739 356 SER A N 1
ATOM 2046 C CA . SER A 1 356 ? 144.97000 128.37200 111.79700 1.000 58.59739 356 SER A CA 1
ATOM 2047 C C . SER A 1 356 ? 145.92200 127.82300 110.74600 1.000 58.59739 356 SER A C 1
ATOM 2048 O O . SER A 1 356 ? 145.71500 128.05100 109.55100 1.000 58.59739 356 SER A O 1
ATOM 2051 N N . SER A 1 357 ? 146.95700 127.09000 111.16000 1.000 58.17015 357 SER A N 1
ATOM 2052 C CA . SER A 1 357 ? 147.77700 126.37100 110.19400 1.000 58.17015 357 SER A CA 1
ATOM 2053 C C . SER A 1 357 ? 146.96300 125.29600 109.49000 1.000 58.17015 357 SER A C 1
ATOM 2054 O O . SER A 1 357 ? 147.11000 125.08600 108.27900 1.000 58.17015 357 SER A O 1
ATOM 2057 N N . ALA A 1 358 ? 146.08700 124.61400 110.23200 1.000 58.32452 358 ALA A N 1
ATOM 2058 C CA . ALA A 1 358 ? 145.17300 123.66600 109.60700 1.000 58.32452 358 ALA A CA 1
ATOM 2059 C C . ALA A 1 358 ? 144.26800 124.34900 108.59800 1.000 58.32452 358 ALA A C 1
ATOM 2060 O O . ALA A 1 358 ? 144.05700 123.83300 107.49900 1.000 58.32452 358 ALA A O 1
ATOM 2062 N N . LEU A 1 359 ? 143.71200 125.50300 108.96500 1.000 58.20695 359 LEU A N 1
ATOM 2063 C CA . LEU A 1 359 ? 142.82100 126.22800 108.06300 1.000 58.20695 359 LEU A CA 1
ATOM 2064 C C . LEU A 1 359 ? 143.55000 126.66700 106.80000 1.000 58.20695 359 LEU A C 1
ATOM 2065 O O . LEU A 1 359 ? 143.00700 126.56300 105.69500 1.000 58.20695 359 LEU A O 1
ATOM 2070 N N . THR A 1 360 ? 144.78700 127.14300 106.94200 1.000 59.39135 360 THR A N 1
ATOM 2071 C CA . THR A 1 360 ? 145.57900 127.52600 105.77800 1.000 59.39135 360 THR A CA 1
ATOM 2072 C C . THR A 1 360 ? 145.86900 126.33300 104.87900 1.000 59.39135 360 THR A C 1
ATOM 2073 O O . THR A 1 360 ? 145.77900 126.43800 103.65300 1.000 59.39135 360 THR A O 1
ATOM 2077 N N . LEU A 1 361 ? 146.22100 125.18700 105.46700 1.000 61.36627 361 LEU A N 1
ATOM 2078 C CA . LEU A 1 361 ? 146.52500 124.00900 104.65800 1.000 61.36627 361 LEU A CA 1
ATOM 2079 C C . LEU A 1 361 ? 145.28200 123.48700 103.94500 1.000 61.36627 361 LEU A C 1
ATOM 2080 O O . LEU A 1 361 ? 145.35100 123.06800 102.78200 1.000 61.36627 361 LEU A O 1
ATOM 2085 N N . MET A 1 362 ? 144.13500 123.51600 104.62000 1.000 63.82677 362 MET A N 1
ATOM 2086 C CA . MET A 1 362 ? 142.89600 123.06800 103.99800 1.000 63.82677 362 MET A CA 1
ATOM 2087 C C . MET A 1 362 ? 142.46200 124.01700 102.89400 1.000 63.82677 362 MET A C 1
ATOM 2088 O O . MET A 1 362 ? 141.93300 123.58100 101.86700 1.000 63.82677 362 MET A O 1
ATOM 2093 N N . MET A 1 363 ? 142.69400 125.31600 103.07000 1.000 66.39263 363 MET A N 1
ATOM 2094 C CA . MET A 1 363 ? 142.34900 126.24600 102.00600 1.000 66.39263 363 MET A CA 1
ATOM 2095 C C . MET A 1 363 ? 143.33000 126.13800 100.84700 1.000 66.39263 363 MET A C 1
ATOM 2096 O O . MET A 1 363 ? 142.95700 126.37900 99.69900 1.000 66.39263 363 MET A O 1
ATOM 2101 N N . TRP A 1 364 ? 144.57500 125.75000 101.12100 1.000 67.54839 364 TRP A N 1
ATOM 2102 C CA . TRP A 1 364 ? 145.50500 125.42900 100.04300 1.000 67.54839 364 TRP A CA 1
ATOM 2103 C C . TRP A 1 364 ? 145.03700 124.22000 99.24600 1.000 67.54839 364 TRP A C 1
ATOM 2104 O O . TRP A 1 364 ? 145.11600 124.21100 98.01200 1.000 67.54839 364 TRP A O 1
ATOM 2115 N N . LEU A 1 365 ? 144.56800 123.18100 99.93600 1.000 67.32073 365 LEU A N 1
ATOM 2116 C CA . LEU A 1 365 ? 144.03300 122.01800 99.23200 1.000 67.32073 365 LEU A CA 1
ATOM 2117 C C . LEU A 1 365 ? 142.79300 122.38800 98.42800 1.000 67.32073 365 LEU A C 1
ATOM 2118 O O . LEU A 1 365 ? 142.60600 121.91300 97.30300 1.000 67.32073 365 LEU A O 1
ATOM 2123 N N . GLY A 1 366 ? 141.94300 123.25000 98.98500 1.000 67.50851 366 GLY A N 1
ATOM 2124 C CA . GLY A 1 366 ? 140.78000 123.71100 98.24600 1.000 67.50851 366 GLY A CA 1
ATOM 2125 C C . GLY A 1 366 ? 141.14300 124.54500 97.03200 1.000 67.50851 366 GLY A C 1
ATOM 2126 O O . GLY A 1 366 ? 140.49300 124.45300 95.99100 1.000 67.50851 366 GLY A O 1
ATOM 2127 N N . ALA A 1 367 ? 142.17900 125.37600 97.15000 1.000 69.10042 367 ALA A N 1
ATOM 2128 C CA . ALA A 1 367 ? 142.64600 126.15400 96.00700 1.000 69.10042 367 ALA A CA 1
ATOM 2129 C C . ALA A 1 367 ? 143.21600 125.25300 94.92300 1.000 69.10042 367 ALA A C 1
ATOM 2130 O O . ALA A 1 367 ? 142.98800 125.48600 93.73000 1.000 69.10042 367 ALA A O 1
ATOM 2132 N N . ARG A 1 368 ? 143.96300 124.22100 95.31900 1.000 71.08705 368 ARG A N 1
ATOM 2133 C CA . ARG A 1 368 ? 144.46700 123.25900 94.34600 1.000 71.08705 368 ARG A CA 1
ATOM 2134 C C . ARG A 1 368 ? 143.32200 122.52700 93.65700 1.000 71.08705 368 ARG A C 1
ATOM 2135 O O . ARG A 1 368 ? 143.38100 122.26000 92.45200 1.000 71.08705 368 ARG A O 1
ATOM 2143 N N . GLY A 1 369 ? 142.27200 122.19400 94.40700 1.000 71.90042 369 GLY A N 1
ATOM 2144 C CA . GLY A 1 369 ? 141.10600 121.57600 93.79600 1.000 71.90042 369 GLY A CA 1
ATOM 2145 C C . GLY A 1 369 ? 140.36600 122.50900 92.85600 1.000 71.90042 369 GLY A C 1
ATOM 2146 O O . GLY A 1 369 ? 139.84000 122.07500 91.82800 1.000 71.90042 369 GLY A O 1
ATOM 2147 N N . VAL A 1 370 ? 140.29500 123.79500 93.20400 1.000 70.92530 370 VAL A N 1
ATOM 2148 C CA . VAL A 1 370 ? 139.61500 124.76900 92.35400 1.000 70.92530 370 VAL A CA 1
ATOM 2149 C C . VAL A 1 370 ? 140.37200 124.96000 91.04900 1.000 70.92530 370 VAL A C 1
ATOM 2150 O O . VAL A 1 370 ? 139.77300 125.00600 89.96800 1.000 70.92530 370 VAL A O 1
ATOM 2154 N N . LEU A 1 371 ? 141.70000 125.05900 91.12400 1.000 74.91149 371 LEU A N 1
ATOM 2155 C CA . LEU A 1 371 ? 142.49100 125.26000 89.91700 1.000 74.91149 371 LEU A CA 1
ATOM 2156 C C . LEU A 1 371 ? 142.49300 124.02700 89.02500 1.000 74.91149 371 LEU A C 1
ATOM 2157 O O . LEU A 1 371 ? 142.65100 124.14800 87.80500 1.000 74.91149 371 LEU A O 1
ATOM 2162 N N . ALA A 1 372 ? 142.32000 122.84300 89.60300 1.000 75.88697 372 ALA A N 1
ATOM 2163 C CA . ALA A 1 372 ? 142.24600 121.61700 88.82000 1.000 75.88697 372 ALA A CA 1
ATOM 2164 C C . ALA A 1 372 ? 140.85500 121.36000 88.26000 1.000 75.88697 372 ALA A C 1
ATOM 2165 O O . ALA A 1 372 ? 140.66800 120.37300 87.54200 1.000 75.88697 372 ALA A O 1
ATOM 2167 N N . GLY A 1 373 ? 139.88200 122.21200 88.57000 1.000 77.27281 373 GLY A N 1
ATOM 2168 C CA . GLY A 1 373 ? 138.53500 122.05600 88.07300 1.000 77.27281 373 GLY A CA 1
ATOM 2169 C C . GLY A 1 373 ? 137.64800 121.15100 88.89200 1.000 77.27281 373 GLY A C 1
ATOM 2170 O O . GLY A 1 373 ? 136.44800 121.06400 88.60400 1.000 77.27281 373 GLY A O 1
ATOM 2171 N N . ASP A 1 374 ? 138.19200 120.47400 89.90500 1.000 79.72522 374 ASP A N 1
ATOM 2172 C CA . ASP A 1 374 ? 137.37600 119.58600 90.72400 1.000 79.72522 374 ASP A CA 1
ATOM 2173 C C . ASP A 1 374 ? 136.41900 120.37100 91.61000 1.000 79.72522 374 ASP A C 1
ATOM 2174 O O . ASP A 1 374 ? 135.28000 119.94500 91.83200 1.000 79.72522 374 ASP A O 1
ATOM 2179 N N . LEU A 1 375 ? 136.85600 121.51800 92.11800 1.000 73.60229 375 LEU A N 1
ATOM 2180 C CA . LEU A 1 375 ? 136.07800 122.30600 93.05600 1.000 73.60229 375 LEU A CA 1
ATOM 2181 C C . LEU A 1 375 ? 135.67800 123.63100 92.42600 1.000 73.60229 375 LEU A C 1
ATOM 2182 O O . LEU A 1 375 ? 136.23400 124.05700 91.41200 1.000 73.60229 375 LEU A O 1
ATOM 2187 N N . SER A 1 376 ? 134.69500 124.27700 93.04000 1.000 68.84936 376 SER A N 1
ATOM 2188 C CA . SER A 1 376 ? 134.26700 125.60500 92.64500 1.000 68.84936 376 SER A CA 1
ATOM 2189 C C . SER A 1 376 ? 134.63300 126.60900 93.73400 1.000 68.84936 376 SER A C 1
ATOM 2190 O O . SER A 1 376 ? 135.15300 126.25600 94.79400 1.000 68.84936 376 SER A O 1
ATOM 2193 N N . VAL A 1 377 ? 134.36500 127.88500 93.45600 1.000 66.90575 377 VAL A N 1
ATOM 2194 C CA . VAL A 1 377 ? 134.60500 128.94300 94.43500 1.000 66.90575 377 VAL A CA 1
ATOM 2195 C C . VAL A 1 377 ? 133.72700 128.74300 95.66400 1.000 66.90575 377 VAL A C 1
ATOM 2196 O O . VAL A 1 377 ? 134.17400 128.91200 96.80900 1.000 66.90575 377 VAL A O 1
ATOM 2200 N N . GLY A 1 378 ? 132.46800 128.36700 95.44300 1.000 65.48254 378 GLY A N 1
ATOM 2201 C CA . GLY A 1 378 ? 131.57700 128.08800 96.55100 1.000 65.48254 378 GLY A CA 1
ATOM 2202 C C . GLY A 1 378 ? 132.05300 126.95200 97.42900 1.000 65.48254 378 GLY A C 1
ATOM 2203 O O . GLY A 1 378 ? 131.83800 126.97100 98.63800 1.000 65.48254 378 GLY A O 1
ATOM 2204 N N . ASP A 1 379 ? 132.70800 125.95000 96.84600 1.000 66.43773 379 ASP A N 1
ATOM 2205 C CA . ASP A 1 379 ? 133.24000 124.87000 97.66700 1.000 66.43773 379 ASP A CA 1
ATOM 2206 C C . ASP A 1 379 ? 134.37200 125.36400 98.55700 1.000 66.43773 379 ASP A C 1
ATOM 2207 O O . ASP A 1 379 ? 134.49400 124.94000 99.71300 1.000 66.43773 379 ASP A O 1
ATOM 2212 N N . LEU A 1 380 ? 135.19800 126.27400 98.04400 1.000 61.56416 380 LEU A N 1
ATOM 2213 C CA . LEU A 1 380 ? 136.26400 126.84800 98.85700 1.000 61.56416 380 LEU A CA 1
ATOM 2214 C C . LEU A 1 380 ? 135.70100 127.67700 100.00400 1.000 61.56416 380 LEU A C 1
ATOM 2215 O O . LEU A 1 380 ? 136.17500 127.57400 101.14700 1.000 61.56416 380 LEU A O 1
ATOM 2220 N N . VAL A 1 381 ? 134.68100 128.49400 99.72900 1.000 59.33166 381 VAL A N 1
ATOM 2221 C CA . VAL A 1 381 ? 134.09100 129.26000 100.82200 1.000 59.33166 381 VAL A CA 1
ATOM 2222 C C . VAL A 1 381 ? 133.33900 128.34000 101.77900 1.000 59.33166 381 VAL A C 1
ATOM 2223 O O . VAL A 1 381 ? 133.24400 128.63000 102.97300 1.000 59.33166 381 VAL A O 1
ATOM 2227 N N . LEU A 1 382 ? 132.84100 127.19900 101.29600 1.000 58.94827 382 LEU A N 1
ATOM 2228 C CA . LEU A 1 382 ? 132.23000 126.21500 102.18400 1.000 58.94827 382 LEU A CA 1
ATOM 2229 C C . LEU A 1 382 ? 133.25100 125.64100 103.15400 1.000 58.94827 382 LEU A C 1
ATOM 2230 O O . LEU A 1 382 ? 132.98600 125.52700 104.35600 1.000 58.94827 382 LEU A O 1
ATOM 2235 N N . ILE A 1 383 ? 134.42900 125.27400 102.64200 1.000 57.98501 383 ILE A N 1
ATOM 2236 C CA . ILE A 1 383 ? 135.49700 124.75800 103.49800 1.000 57.98501 383 ILE A CA 1
ATOM 2237 C C . ILE A 1 383 ? 135.87800 125.79100 104.54900 1.000 57.98501 383 ILE A C 1
ATOM 2238 O O . ILE A 1 383 ? 135.93300 125.49700 105.75300 1.000 57.98501 383 ILE A O 1
ATOM 2243 N N . ASN A 1 384 ? 136.12900 127.02500 104.10400 1.000 60.23546 384 ASN A N 1
ATOM 2244 C CA . ASN A 1 384 ? 136.56300 128.06200 105.03200 1.000 60.23546 384 ASN A CA 1
ATOM 2245 C C . ASN A 1 384 ? 135.49200 128.36700 106.06900 1.000 60.23546 384 ASN A C 1
ATOM 2246 O O . ASN A 1 384 ? 135.80000 128.53400 107.25200 1.000 60.23546 384 ASN A O 1
ATOM 2251 N N . GLN A 1 385 ? 134.22800 128.43100 105.65000 1.000 61.21327 385 GLN A N 1
ATOM 2252 C CA . GLN A 1 385 ? 133.15100 128.75700 106.57300 1.000 61.21327 385 GLN A CA 1
ATOM 2253 C C . GLN A 1 385 ? 132.93100 127.64700 107.59000 1.000 61.21327 385 GLN A C 1
ATOM 2254 O O . GLN A 1 385 ? 132.69100 127.92800 108.76800 1.000 61.21327 385 GLN A O 1
ATOM 2260 N N . LEU A 1 386 ? 133.01000 126.38400 107.16100 1.000 58.85820 386 LEU A N 1
ATOM 2261 C CA . LEU A 1 386 ? 132.87500 125.27600 108.10000 1.000 58.85820 386 LEU A CA 1
ATOM 2262 C C . LEU A 1 386 ? 133.97400 125.31400 109.15300 1.000 58.85820 386 LEU A C 1
ATOM 2263 O O . LEU A 1 386 ? 133.70300 125.22400 110.35700 1.000 58.85820 386 LEU A O 1
ATOM 2268 N N . VAL A 1 387 ? 135.22400 125.49300 108.72000 1.000 60.58626 387 VAL A N 1
ATOM 2269 C CA . VAL A 1 387 ? 136.32200 125.49200 109.68300 1.000 60.58626 387 VAL A CA 1
ATOM 2270 C C . VAL A 1 387 ? 136.27200 126.73400 110.57800 1.000 60.58626 387 VAL A C 1
ATOM 2271 O O . VAL A 1 387 ? 136.61800 126.67400 111.76000 1.000 60.58626 387 VAL A O 1
ATOM 2275 N N . PHE A 1 388 ? 135.80200 127.86600 110.05500 1.000 65.96634 388 PHE A N 1
ATOM 2276 C CA . PHE A 1 388 ? 135.71100 129.07200 110.87600 1.000 65.96634 388 PHE A CA 1
ATOM 2277 C C . PHE A 1 388 ? 134.61100 128.95300 111.93000 1.000 65.96634 388 PHE A C 1
ATOM 2278 O O . PHE A 1 388 ? 134.78700 129.36600 113.09100 1.000 65.96634 388 PHE A O 1
ATOM 2286 N N . GLN A 1 389 ? 133.46000 128.40000 111.54300 1.000 65.81787 389 GLN A N 1
ATOM 2287 C CA . GLN A 1 389 ? 132.40200 128.15600 112.51200 1.000 65.81787 389 GLN A CA 1
ATOM 2288 C C . GLN A 1 389 ? 132.79900 127.07200 113.49600 1.000 65.81787 389 GLN A C 1
ATOM 2289 O O . GLN A 1 389 ? 132.19300 126.95200 114.56300 1.000 65.81787 389 GLN A O 1
ATOM 2295 N N . LEU A 1 390 ? 133.78500 126.25100 113.13900 1.000 66.17082 390 LEU A N 1
ATOM 2296 C CA . LEU A 1 390 ? 134.40600 125.38400 114.13100 1.000 66.17082 390 LEU A CA 1
ATOM 2297 C C . LEU A 1 390 ? 135.33900 126.16800 115.05000 1.000 66.17082 390 LEU A C 1
ATOM 2298 O O . LEU A 1 390 ? 135.49900 125.81000 116.22100 1.000 66.17082 390 LEU A O 1
ATOM 2303 N N . SER A 1 391 ? 135.97600 127.22000 114.52900 1.000 70.44849 391 SER A N 1
ATOM 2304 C CA . SER A 1 391 ? 136.90600 128.01300 115.33300 1.000 70.44849 391 SER A CA 1
ATOM 2305 C C . SER A 1 391 ? 136.19000 128.75700 116.44500 1.000 70.44849 391 SER A C 1
ATOM 2306 O O . SER A 1 391 ? 136.75400 128.95500 117.52700 1.000 70.44849 391 SER A O 1
ATOM 2309 N N . VAL A 1 392 ? 134.97000 129.22800 116.17200 1.000 72.81802 392 VAL A N 1
ATOM 2310 C CA . VAL A 1 392 ? 134.25200 130.05100 117.15900 1.000 72.81802 392 VAL A CA 1
ATOM 2311 C C . VAL A 1 392 ? 134.07500 129.34900 118.51300 1.000 72.81802 392 VAL A C 1
ATOM 2312 O O . VAL A 1 392 ? 134.46500 129.92900 119.54000 1.000 72.81802 392 VAL A O 1
ATOM 2316 N N . PRO A 1 393 ? 133.53800 128.12200 118.59500 1.000 74.68402 393 PRO A N 1
ATOM 2317 C CA . PRO A 1 393 ? 133.51200 127.46900 119.90900 1.000 74.68402 393 PRO A CA 1
ATOM 2318 C C . PRO A 1 393 ? 134.89400 127.16500 120.45000 1.000 74.68402 393 PRO A C 1
ATOM 2319 O O . PRO A 1 393 ? 135.08200 127.19700 121.67000 1.000 74.68402 393 PRO A O 1
ATOM 2323 N N . LEU A 1 394 ? 135.87700 126.89600 119.58600 1.000 75.01297 394 LEU A N 1
ATOM 2324 C CA . LEU A 1 394 ? 137.19500 126.51600 120.08500 1.000 75.01297 394 LEU A CA 1
ATOM 2325 C C . LEU A 1 394 ? 137.87500 127.66700 120.81300 1.000 75.01297 394 LEU A C 1
ATOM 2326 O O . LEU A 1 394 ? 138.43200 127.46900 121.89900 1.000 75.01297 394 LEU A O 1
ATOM 2331 N N . ASN A 1 395 ? 137.81700 128.88500 120.27300 1.000 79.04393 395 ASN A N 1
ATOM 2332 C CA . ASN A 1 395 ? 138.39900 129.96600 121.05400 1.000 79.04393 395 ASN A CA 1
ATOM 2333 C C . ASN A 1 395 ? 137.46000 130.44200 122.15700 1.000 79.04393 395 ASN A C 1
ATOM 2334 O O . ASN A 1 395 ? 137.92000 131.12700 123.07900 1.000 79.04393 395 ASN A O 1
ATOM 2339 N N . PHE A 1 396 ? 136.17200 130.07000 122.12300 1.000 82.34237 396 PHE A N 1
ATOM 2340 C CA . PHE A 1 396 ? 135.36900 130.25700 123.33200 1.000 82.34237 396 PHE A CA 1
ATOM 2341 C C . PHE A 1 396 ? 135.88800 129.39100 124.47800 1.000 82.34237 396 PHE A C 1
ATOM 2342 O O . PHE A 1 396 ? 136.07100 129.87800 125.59900 1.000 82.34237 396 PHE A O 1
ATOM 2350 N N . LEU A 1 397 ? 136.10800 128.09500 124.22300 1.000 82.05852 397 LEU A N 1
ATOM 2351 C CA . LEU A 1 397 ? 136.70800 127.23300 125.24600 1.000 82.05852 397 LEU A CA 1
ATOM 2352 C C . LEU A 1 397 ? 138.10000 127.70700 125.64000 1.000 82.05852 397 LEU A C 1
ATOM 2353 O O . LEU A 1 397 ? 138.47700 127.61800 126.81200 1.000 82.05852 397 LEU A O 1
ATOM 2358 N N . GLY A 1 398 ? 138.88600 128.19500 124.68000 1.000 79.21134 398 GLY A N 1
ATOM 2359 C CA . GLY A 1 398 ? 140.19700 128.71900 125.02100 1.000 79.21134 398 GLY A CA 1
ATOM 2360 C C . GLY A 1 398 ? 140.13800 129.95700 125.89300 1.000 79.21134 398 GLY A C 1
ATOM 2361 O O . GLY A 1 398 ? 141.03300 130.18700 126.71100 1.000 79.21134 398 GLY A O 1
ATOM 2362 N N . SER A 1 399 ? 139.08700 130.76400 125.74400 1.000 83.29673 399 SER A N 1
ATOM 2363 C CA . SER A 1 399 ? 139.00400 131.99800 126.51700 1.000 83.29673 399 SER A CA 1
ATOM 2364 C C . SER A 1 399 ? 138.62000 131.73700 127.97000 1.000 83.29673 399 SER A C 1
ATOM 2365 O O . SER A 1 399 ? 139.07800 132.44800 128.87100 1.000 83.29673 399 SER A O 1
ATOM 2368 N N . VAL A 1 400 ? 137.78100 130.73400 128.22200 1.000 88.27879 400 VAL A N 1
ATOM 2369 C CA . VAL A 1 400 ? 137.25800 130.48000 129.55900 1.000 88.27879 400 VAL A CA 1
ATOM 2370 C C . VAL A 1 400 ? 137.86000 129.22700 130.18200 1.000 88.27879 400 VAL A C 1
ATOM 2371 O O . VAL A 1 400 ? 137.33500 128.73200 131.18300 1.000 88.27879 400 VAL A O 1
ATOM 2375 N N . TYR A 1 401 ? 138.96100 128.71400 129.62400 1.000 90.36660 401 TYR A N 1
ATOM 2376 C CA . TYR A 1 401 ? 139.58600 127.49400 130.13400 1.000 90.36660 401 TYR A CA 1
ATOM 2377 C C . TYR A 1 401 ? 140.03600 127.64900 131.58200 1.000 90.36660 401 TYR A C 1
ATOM 2378 O O . TYR A 1 401 ? 140.02300 126.67300 132.35000 1.000 90.36660 401 TYR A O 1
ATOM 2387 N N . ARG A 1 402 ? 140.43000 128.86800 131.96100 1.000 94.56200 402 ARG A N 1
ATOM 2388 C CA . ARG A 1 402 ? 140.78400 129.18400 133.34100 1.000 94.56200 402 ARG A CA 1
ATOM 2389 C C . ARG A 1 402 ? 139.65300 128.82700 134.29800 1.000 94.56200 402 ARG A C 1
ATOM 2390 O O . ARG A 1 402 ? 139.85500 128.08300 135.26500 1.000 94.56200 402 ARG A O 1
ATOM 2398 N N . GLU A 1 403 ? 138.44400 129.32400 134.02000 1.000 94.71301 403 GLU A N 1
ATOM 2399 C CA . GLU A 1 403 ? 137.30800 129.07000 134.90200 1.000 94.71301 403 GLU A CA 1
ATOM 2400 C C . GLU A 1 403 ? 136.92300 127.59500 134.91400 1.000 94.71301 403 GLU A C 1
ATOM 2401 O O . GLU A 1 403 ? 136.57300 127.05300 135.97000 1.000 94.71301 403 GLU A O 1
ATOM 2407 N N . LEU A 1 404 ? 136.99900 126.92700 133.75800 1.000 93.90387 404 LEU A N 1
ATOM 2408 C CA . LEU A 1 404 ? 136.64200 125.51200 133.69200 1.000 93.90387 404 LEU A CA 1
ATOM 2409 C C . LEU A 1 404 ? 137.55700 124.67700 134.57600 1.000 93.90387 404 LEU A C 1
ATOM 2410 O O . LEU A 1 404 ? 137.09700 123.95800 135.47100 1.000 93.90387 404 LEU A O 1
ATOM 2415 N N . ARG A 1 405 ? 138.86500 124.80300 134.37900 1.000 95.24586 405 ARG A N 1
ATOM 2416 C CA . ARG A 1 405 ? 139.78200 123.95400 135.12300 1.000 95.24586 405 ARG A CA 1
ATOM 2417 C C . ARG A 1 405 ? 139.88800 124.38800 136.58900 1.000 95.24586 405 ARG A C 1
ATOM 2418 O O . ARG A 1 405 ? 140.17200 123.55200 137.46900 1.000 95.24586 405 ARG A O 1
ATOM 2426 N N . GLN A 1 406 ? 139.60100 125.66700 136.87500 1.000 94.82938 406 GLN A N 1
ATOM 2427 C CA . GLN A 1 406 ? 139.42000 126.10300 138.25400 1.000 94.82938 406 GLN A CA 1
ATOM 2428 C C . GLN A 1 406 ? 138.26200 125.36200 138.90800 1.000 94.82938 406 GLN A C 1
ATOM 2429 O O . GLN A 1 406 ? 138.37200 124.89100 140.05000 1.000 94.82938 406 GLN A O 1
ATOM 2435 N N . SER A 1 407 ? 137.14900 125.22800 138.18200 1.000 94.47819 407 SER A N 1
ATOM 2436 C CA . SER A 1 407 ? 136.03700 124.42700 138.67400 1.000 94.47819 407 SER A CA 1
ATOM 2437 C C . SER A 1 407 ? 136.42800 122.96800 138.84700 1.000 94.47819 407 SER A C 1
ATOM 2438 O O . SER A 1 407 ? 135.89600 122.29500 139.72800 1.000 94.47819 407 SER A O 1
ATOM 2441 N N . LEU A 1 408 ? 137.34700 122.45800 138.02800 1.000 94.71497 408 LEU A N 1
ATOM 2442 C CA . LEU A 1 408 ? 137.79200 121.08000 138.25100 1.000 94.71497 408 LEU A CA 1
ATOM 2443 C C . LEU A 1 408 ? 138.54000 120.92200 139.57600 1.000 94.71497 408 LEU A C 1
ATOM 2444 O O . LEU A 1 408 ? 138.29900 119.95300 140.31500 1.000 94.71497 408 LEU A O 1
ATOM 2449 N N . LEU A 1 409 ? 139.46200 121.83500 139.90800 1.000 94.43702 409 LEU A N 1
ATOM 2450 C CA . LEU A 1 409 ? 140.12600 121.58700 141.19300 1.000 94.43702 409 LEU A CA 1
ATOM 2451 C C . LEU A 1 409 ? 139.19500 121.90100 142.36300 1.000 94.43702 409 LEU A C 1
ATOM 2452 O O . LEU A 1 409 ? 139.31700 121.29300 143.44200 1.000 94.43702 409 LEU A O 1
ATOM 2457 N N . ASP A 1 410 ? 138.20700 122.77100 142.14100 1.000 95.44034 410 ASP A N 1
ATOM 2458 C CA . ASP A 1 410 ? 137.12500 122.90600 143.10800 1.000 95.44034 410 ASP A CA 1
ATOM 2459 C C . ASP A 1 410 ? 136.33700 121.60300 143.25100 1.000 95.44034 410 ASP A C 1
ATOM 2460 O O . ASP A 1 410 ? 135.86200 121.27900 144.34900 1.000 95.44034 410 ASP A O 1
ATOM 2465 N N . MET A 1 411 ? 136.19000 120.85200 142.15300 1.000 99.88437 411 MET A N 1
ATOM 2466 C CA . MET A 1 411 ? 135.56700 119.53200 142.20800 1.000 99.88437 411 MET A CA 1
ATOM 2467 C C . MET A 1 411 ? 136.28600 118.62600 143.18300 1.000 99.88437 411 MET A C 1
ATOM 2468 O O . MET A 1 411 ? 135.65500 118.05600 144.08100 1.000 99.88437 411 MET A O 1
ATOM 2473 N N . GLU A 1 412 ? 137.61000 118.46400 143.02600 1.000 99.13315 412 GLU A N 1
ATOM 2474 C CA . GLU A 1 412 ? 138.20700 117.51300 143.97200 1.000 99.13315 412 GLU A CA 1
ATOM 2475 C C . GLU A 1 412 ? 138.24500 118.06100 145.39400 1.000 99.13315 412 GLU A C 1
ATOM 2476 O O . GLU A 1 412 ? 138.13400 117.27100 146.33300 1.000 99.13315 412 GLU A O 1
ATOM 2482 N N . THR A 1 413 ? 138.34100 119.38000 145.60200 1.000 97.29938 413 THR A N 1
ATOM 2483 C CA . THR A 1 413 ? 138.35500 119.82700 146.99900 1.000 97.29938 413 THR A CA 1
ATOM 2484 C C . THR A 1 413 ? 136.99100 119.62500 147.67200 1.000 97.29938 413 THR A C 1
ATOM 2485 O O . THR A 1 413 ? 136.92200 119.13900 148.81000 1.000 97.29938 413 THR A O 1
ATOM 2489 N N . LEU A 1 414 ? 135.88800 119.90800 146.96400 1.000 94.87065 414 LEU A N 1
ATOM 2490 C CA . LEU A 1 414 ? 134.57000 119.71600 147.56600 1.000 94.87065 414 LEU A CA 1
ATOM 2491 C C . LEU A 1 414 ? 134.23900 118.23700 147.71900 1.000 94.87065 414 LEU A C 1
ATOM 2492 O O . LEU A 1 414 ? 133.65500 117.82000 148.72900 1.000 94.87065 414 LEU A O 1
ATOM 2497 N N . PHE A 1 415 ? 134.61400 117.41800 146.73700 1.000 97.96343 415 PHE A N 1
ATOM 2498 C CA . PHE A 1 415 ? 134.30300 116.00000 146.83300 1.000 97.96343 415 PHE A CA 1
ATOM 2499 C C . PHE A 1 415 ? 135.16600 115.31500 147.88500 1.000 97.96343 415 PHE A C 1
ATOM 2500 O O . PHE A 1 415 ? 134.70100 114.39300 148.55900 1.000 97.96343 415 PHE A O 1
ATOM 2508 N N . ASP A 1 416 ? 136.41400 115.76200 148.06400 1.000 97.83198 416 ASP A N 1
ATOM 2509 C CA . ASP A 1 416 ? 137.21800 115.26000 149.17000 1.000 97.83198 416 ASP A CA 1
ATOM 2510 C C . ASP A 1 416 ? 136.66600 115.72000 150.50900 1.000 97.83198 416 ASP A C 1
ATOM 2511 O O . ASP A 1 416 ? 136.82400 115.01800 151.51400 1.000 97.83198 416 ASP A O 1
ATOM 2516 N N . LEU A 1 417 ? 136.03600 116.89800 150.54800 1.000 92.62936 417 LEU A N 1
ATOM 2517 C CA . LEU A 1 417 ? 135.29600 117.28500 151.74500 1.000 92.62936 417 LEU A CA 1
ATOM 2518 C C . LEU A 1 417 ? 134.13700 116.33100 152.00300 1.000 92.62936 417 LEU A C 1
ATOM 2519 O O . LEU A 1 417 ? 133.81700 116.02800 153.15600 1.000 92.62936 417 LEU A O 1
ATOM 2524 N N . GLN A 1 418 ? 133.48000 115.86400 150.94100 1.000 92.31137 418 GLN A N 1
ATOM 2525 C CA . GLN A 1 418 ? 132.40500 114.89200 151.12900 1.000 92.31137 418 GLN A CA 1
ATOM 2526 C C . GLN A 1 418 ? 132.91500 113.49300 151.46300 1.000 92.31137 418 GLN A C 1
ATOM 2527 O O . GLN A 1 418 ? 132.16800 112.70500 152.05200 1.000 92.31137 418 GLN A O 1
ATOM 2533 N N . LYS A 1 419 ? 134.15200 113.15600 151.09800 1.000 95.90578 419 LYS A N 1
ATOM 2534 C CA . LYS A 1 419 ? 134.65100 111.80300 151.32300 1.000 95.90578 419 LYS A CA 1
ATOM 2535 C C . LYS A 1 419 ? 135.27800 111.59900 152.69400 1.000 95.90578 419 LYS A C 1
ATOM 2536 O O . LYS A 1 419 ? 135.64200 110.46300 153.01600 1.000 95.90578 419 LYS A O 1
ATOM 2542 N N . VAL A 1 420 ? 135.43500 112.64900 153.50000 1.000 91.19925 420 VAL A N 1
ATOM 2543 C CA . VAL A 1 420 ? 136.02900 112.47400 154.81900 1.000 91.19925 420 VAL A CA 1
ATOM 2544 C C . VAL A 1 420 ? 135.06300 111.69500 155.70200 1.000 91.19925 420 VAL A C 1
ATOM 2545 O O . VAL A 1 420 ? 133.84500 111.91800 155.67800 1.000 91.19925 420 VAL A O 1
ATOM 2549 N N . ASN A 1 421 ? 135.59400 110.72200 156.43300 1.000 93.45093 421 ASN A N 1
ATOM 2550 C CA . ASN A 1 421 ? 134.75700 109.85500 157.24100 1.000 93.45093 421 ASN A CA 1
ATOM 2551 C C . ASN A 1 421 ? 134.45900 110.50100 158.59000 1.000 93.45093 421 ASN A C 1
ATOM 2552 O O . ASN A 1 421 ? 135.03000 111.52800 158.96500 1.000 93.45093 421 ASN A O 1
ATOM 2557 N N . VAL A 1 422 ? 133.54200 109.88300 159.32400 1.000 87.10866 422 VAL A N 1
ATOM 2558 C CA . VAL A 1 422 ? 133.27800 110.22900 160.71200 1.000 87.10866 422 VAL A CA 1
ATOM 2559 C C . VAL A 1 422 ? 133.84900 109.11800 161.58400 1.000 87.10866 422 VAL A C 1
ATOM 2560 O O . VAL A 1 422 ? 133.69000 107.93000 161.27800 1.000 87.10866 422 VAL A O 1
ATOM 2564 N N . THR A 1 423 ? 134.59000 109.50400 162.62000 1.000 81.18248 423 THR A N 1
ATOM 2565 C CA . THR A 1 423 ? 135.10000 108.51300 163.55400 1.000 81.18248 423 THR A CA 1
ATOM 2566 C C . THR A 1 423 ? 134.10700 108.21400 164.66300 1.000 81.18248 423 THR A C 1
ATOM 2567 O O . THR A 1 423 ? 134.25900 107.20800 165.36200 1.000 81.18248 423 THR A O 1
ATOM 2571 N N . ILE A 1 424 ? 133.09900 109.06100 164.83200 1.000 79.97855 424 ILE A N 1
ATOM 2572 C CA . ILE A 1 424 ? 132.03800 108.85300 165.80600 1.000 79.97855 424 ILE A CA 1
ATOM 2573 C C . ILE A 1 424 ? 130.89900 108.19500 165.04100 1.000 79.97855 424 ILE A C 1
ATOM 2574 O O . ILE A 1 424 ? 130.05900 108.87600 164.44700 1.000 79.97855 424 ILE A O 1
ATOM 2579 N N . ARG A 1 425 ? 130.86900 106.86800 165.03700 1.000 87.82883 425 ARG A N 1
ATOM 2580 C CA . ARG A 1 425 ? 129.89800 106.12100 164.25500 1.000 87.82883 425 ARG A CA 1
ATOM 2581 C C . ARG A 1 425 ? 129.05900 105.24100 165.16700 1.000 87.82883 425 ARG A C 1
ATOM 2582 O O . ARG A 1 425 ? 129.55100 104.71700 166.17100 1.000 87.82883 425 ARG A O 1
ATOM 2590 N N . GLU A 1 426 ? 127.78000 105.11200 164.83200 1.000 90.04403 426 GLU A N 1
ATOM 2591 C CA . GLU A 1 426 ? 126.91100 104.22000 165.57900 1.000 90.04403 426 GLU A CA 1
ATOM 2592 C C . GLU A 1 426 ? 127.25600 102.77200 165.27100 1.000 90.04403 426 GLU A C 1
ATOM 2593 O O . GLU A 1 426 ? 127.57500 102.42000 164.13300 1.000 90.04403 426 GLU A O 1
ATOM 2599 N N . ALA A 1 427 ? 127.20400 101.93500 166.30100 1.000 94.02834 427 ALA A N 1
ATOM 2600 C CA . ALA A 1 427 ? 127.30500 100.50300 166.09700 1.000 94.02834 427 ALA A CA 1
ATOM 2601 C C . ALA A 1 427 ? 126.09800 100.02900 165.29000 1.000 94.02834 427 ALA A C 1
ATOM 2602 O O . ALA A 1 427 ? 125.00100 100.57400 165.43400 1.000 94.02834 427 ALA A O 1
ATOM 2604 N N . PRO A 1 428 ? 126.26200 99.03800 164.41700 1.000 97.09268 428 PRO A N 1
ATOM 2605 C CA . PRO A 1 428 ? 125.10000 98.53300 163.68800 1.000 97.09268 428 PRO A CA 1
ATOM 2606 C C . PRO A 1 428 ? 124.17600 97.69200 164.55900 1.000 97.09268 428 PRO A C 1
ATOM 2607 O O . PRO A 1 428 ? 124.59900 97.02200 165.50700 1.000 97.09268 428 PRO A O 1
ATOM 2611 N N . ASN A 1 429 ? 122.88400 97.75900 164.22800 1.000 98.39359 429 ASN A N 1
ATOM 2612 C CA . ASN A 1 429 ? 121.80800 97.23600 165.07000 1.000 98.39359 429 ASN A CA 1
ATOM 2613 C C . ASN A 1 429 ? 121.88700 97.84600 166.47200 1.000 98.39359 429 ASN A C 1
ATOM 2614 O O . ASN A 1 429 ? 122.10800 97.16200 167.47200 1.000 98.39359 429 ASN A O 1
ATOM 2619 N N . ALA A 1 430 ? 121.71400 99.16400 166.51800 1.000 92.98268 430 ALA A N 1
ATOM 2620 C CA . ALA A 1 430 ? 121.80400 99.93600 167.74900 1.000 92.98268 430 ALA A CA 1
ATOM 2621 C C . ALA A 1 430 ? 120.40900 100.31700 168.21400 1.000 92.98268 430 ALA A C 1
ATOM 2622 O O . ALA A 1 430 ? 119.62000 100.86300 167.43800 1.000 92.98268 430 ALA A O 1
ATOM 2624 N N . LYS A 1 431 ? 120.12200 100.04000 169.44000 1.000 89.28359 431 LYS A N 1
ATOM 2625 C CA . LYS A 1 431 ? 118.84200 100.37100 170.04000 1.000 89.28359 431 LYS A CA 1
ATOM 2626 C C . LYS A 1 431 ? 118.89900 101.74600 170.69900 1.000 89.28359 431 LYS A C 1
ATOM 2627 O O . LYS A 1 431 ? 119.96800 102.19100 171.12600 1.000 89.28359 431 LYS A O 1
ATOM 2633 N N . PRO A 1 432 ? 117.77300 102.45600 170.77100 1.000 86.74411 432 PRO A N 1
ATOM 2634 C CA . PRO A 1 432 ? 117.78300 103.78800 171.38400 1.000 86.74411 432 PRO A CA 1
ATOM 2635 C C . PRO A 1 432 ? 118.05600 103.72600 172.87700 1.000 86.74411 432 PRO A C 1
ATOM 2636 O O . PRO A 1 432 ? 117.82100 102.71000 173.53500 1.000 86.74411 432 PRO A O 1
ATOM 2640 N N . LEU A 1 433 ? 118.57200 104.83500 173.40400 1.000 82.79599 433 LEU A N 1
ATOM 2641 C CA . LEU A 1 433 ? 118.92300 104.89800 174.81500 1.000 82.79599 433 LEU A CA 1
ATOM 2642 C C . LEU A 1 433 ? 117.67700 104.83600 175.68400 1.000 82.79599 433 LEU A C 1
ATOM 2643 O O . LEU A 1 433 ? 116.72400 105.59400 175.48500 1.000 82.79599 433 LEU A O 1
ATOM 2648 N N . ALA A 1 434 ? 117.69300 103.93100 176.65500 1.000 86.79123 434 ALA A N 1
ATOM 2649 C CA . ALA A 1 434 ? 116.60600 103.77000 177.60200 1.000 86.79123 434 ALA A CA 1
ATOM 2650 C C . ALA A 1 434 ? 117.07600 104.18200 178.98800 1.000 86.79123 434 ALA A C 1
ATOM 2651 O O . ALA A 1 434 ? 118.25700 104.06100 179.32300 1.000 86.79123 434 ALA A O 1
ATOM 2653 N N . LEU A 1 435 ? 116.14000 104.67000 179.79300 1.000 90.53789 435 LEU A N 1
ATOM 2654 C CA . LEU A 1 435 ? 116.42500 105.14700 181.14500 1.000 90.53789 435 LEU A CA 1
ATOM 2655 C C . LEU A 1 435 ? 115.51400 104.40000 182.10900 1.000 90.53789 435 LEU A C 1
ATOM 2656 O O . LEU A 1 435 ? 114.48600 104.93200 182.54800 1.000 90.53789 435 LEU A O 1
ATOM 2661 N N . PRO A 1 436 ? 115.85100 103.14800 182.44300 1.000 93.48513 436 PRO A N 1
ATOM 2662 C CA . PRO A 1 436 ? 114.97000 102.36900 183.33500 1.000 93.48513 436 PRO A CA 1
ATOM 2663 C C . PRO A 1 436 ? 114.84100 102.98000 184.71800 1.000 93.48513 436 PRO A C 1
ATOM 2664 O O . PRO A 1 436 ? 113.72500 103.24000 185.18400 1.000 93.48513 436 PRO A O 1
ATOM 2668 N N . LYS A 1 437 ? 115.95800 103.21100 185.38700 1.000 93.83624 437 LYS A N 1
ATOM 2669 C CA . LYS A 1 437 ? 116.01600 104.08300 186.54300 1.000 93.83624 437 LYS A CA 1
ATOM 2670 C C . LYS A 1 437 ? 116.43800 105.46700 186.06000 1.000 93.83624 437 LYS A C 1
ATOM 2671 O O . LYS A 1 437 ? 116.43900 105.75100 184.85800 1.000 93.83624 437 LYS A O 1
ATOM 2677 N N . GLY A 1 438 ? 116.79100 106.34700 186.99300 1.000 90.87331 438 GLY A N 1
ATOM 2678 C CA . GLY A 1 438 ? 117.26100 107.67100 186.62800 1.000 90.87331 438 GLY A CA 1
ATOM 2679 C C . GLY A 1 438 ? 118.56200 107.64800 185.85000 1.000 90.87331 438 GLY A C 1
ATOM 2680 O O . GLY A 1 438 ? 119.13500 106.58000 185.62100 1.000 90.87331 438 GLY A O 1
ATOM 2681 N N . GLY A 1 439 ? 119.06200 108.81500 185.46100 1.000 85.54257 439 GLY A N 1
ATOM 2682 C CA . GLY A 1 439 ? 120.22500 108.86500 184.59800 1.000 85.54257 439 GLY A CA 1
ATOM 2683 C C . GLY A 1 439 ? 121.53500 108.49300 185.26000 1.000 85.54257 439 GLY A C 1
ATOM 2684 O O . GLY A 1 439 ? 122.43100 109.33000 185.39500 1.000 85.54257 439 GLY A O 1
ATOM 2685 N N . GLU A 1 440 ? 121.65500 107.23400 185.67700 1.000 85.62046 440 GLU A N 1
ATOM 2686 C CA . GLU A 1 440 ? 122.87600 106.71700 186.28300 1.000 85.62046 440 GLU A CA 1
ATOM 2687 C C . GLU A 1 440 ? 124.02100 106.71700 185.28000 1.000 85.62046 440 GLU A C 1
ATOM 2688 O O . GLU A 1 440 ? 123.99300 105.96500 184.30300 1.000 85.62046 440 GLU A O 1
ATOM 2694 N N . ILE A 1 441 ? 125.03100 107.54800 185.51200 1.000 81.14721 441 ILE A N 1
ATOM 2695 C CA . ILE A 1 441 ? 126.18800 107.66300 184.63200 1.000 81.14721 441 ILE A CA 1
ATOM 2696 C C . ILE A 1 441 ? 127.38900 107.05100 185.33500 1.000 81.14721 441 ILE A C 1
ATOM 2697 O O . ILE A 1 441 ? 127.67600 107.38700 186.48900 1.000 81.14721 441 ILE A O 1
ATOM 2702 N N . ARG A 1 442 ? 128.09200 106.15900 184.64200 1.000 80.36419 442 ARG A N 1
ATOM 2703 C CA . ARG A 1 442 ? 129.23500 105.46600 185.22100 1.000 80.36419 442 ARG A CA 1
ATOM 2704 C C . ARG A 1 442 ? 130.36600 105.42200 184.20600 1.000 80.36419 442 ARG A C 1
ATOM 2705 O O . ARG A 1 442 ? 130.20100 104.86700 183.11700 1.000 80.36419 442 ARG A O 1
ATOM 2713 N N . PHE A 1 443 ? 131.50400 106.01100 184.56200 1.000 78.31731 443 PHE A N 1
ATOM 2714 C CA . PHE A 1 443 ? 132.72700 105.89200 183.78000 1.000 78.31731 443 PHE A CA 1
ATOM 2715 C C . PHE A 1 443 ? 133.52700 104.70400 184.29300 1.000 78.31731 443 PHE A C 1
ATOM 2716 O O . PHE A 1 443 ? 133.70200 104.54500 185.50500 1.000 78.31731 443 PHE A O 1
ATOM 2724 N N . GLU A 1 444 ? 134.00900 103.87200 183.37500 1.000 81.47282 444 GLU A N 1
ATOM 2725 C CA . GLU A 1 444 ? 134.74900 102.67100 183.72900 1.000 81.47282 444 GLU A CA 1
ATOM 2726 C C . GLU A 1 444 ? 136.08400 102.66900 183.00200 1.000 81.47282 444 GLU A C 1
ATOM 2727 O O . GLU A 1 444 ? 136.12100 102.49500 181.78200 1.000 81.47282 444 GLU A O 1
ATOM 2733 N N . ASN A 1 445 ? 137.17000 102.85300 183.76300 1.000 79.81223 445 ASN A N 1
ATOM 2734 C CA . ASN A 1 445 ? 138.55200 102.77300 183.26900 1.000 79.81223 445 ASN A CA 1
ATOM 2735 C C . ASN A 1 445 ? 138.78200 103.63300 182.02900 1.000 79.81223 445 ASN A C 1
ATOM 2736 O O . ASN A 1 445 ? 139.48200 103.23000 181.09900 1.000 79.81223 445 ASN A O 1
ATOM 2741 N N . VAL A 1 446 ? 138.19500 104.82300 182.00700 1.000 76.18269 446 VAL A N 1
ATOM 2742 C CA . VAL A 1 446 ? 138.24600 105.67200 180.82400 1.000 76.18269 446 VAL A CA 1
ATOM 2743 C C . VAL A 1 446 ? 139.62300 106.30800 180.71600 1.000 76.18269 446 VAL A C 1
ATOM 2744 O O . VAL A 1 446 ? 140.10000 106.95300 181.65600 1.000 76.18269 446 VAL A O 1
ATOM 2748 N N . THR A 1 447 ? 140.26500 106.12400 179.56600 1.000 74.96284 447 THR A N 1
ATOM 2749 C CA . THR A 1 447 ? 141.54100 106.75600 179.25600 1.000 74.96284 447 THR A CA 1
ATOM 2750 C C . THR A 1 447 ? 141.36900 107.54200 177.96800 1.000 74.96284 447 THR A C 1
ATOM 2751 O O . THR A 1 447 ? 141.02300 106.96600 176.93300 1.000 74.96284 447 THR A O 1
ATOM 2755 N N . PHE A 1 448 ? 141.60200 108.84900 178.02600 1.000 68.12211 448 PHE A N 1
ATOM 2756 C CA . PHE A 1 448 ? 141.35800 109.69700 176.87200 1.000 68.12211 448 PHE A CA 1
ATOM 2757 C C . PHE A 1 448 ? 142.41300 110.78200 176.76200 1.000 68.12211 448 PHE A C 1
ATOM 2758 O O . PHE A 1 448 ? 142.85900 111.33700 177.76800 1.000 68.12211 448 PHE A O 1
ATOM 2766 N N . GLY A 1 449 ? 142.79200 111.08200 175.52600 1.000 68.60654 449 GLY A N 1
ATOM 2767 C CA . GLY A 1 449 ? 143.63100 112.21800 175.22000 1.000 68.60654 449 GLY A CA 1
ATOM 2768 C C . GLY A 1 449 ? 143.38200 112.65300 173.79500 1.000 68.60654 449 GLY A C 1
ATOM 2769 O O . GLY A 1 449 ? 143.32200 111.81100 172.89700 1.000 68.60654 449 GLY A O 1
ATOM 2770 N N . TYR A 1 450 ? 143.20500 113.95600 173.57500 1.000 66.49210 450 TYR A N 1
ATOM 2771 C CA . TYR A 1 450 ? 142.98900 114.44600 172.21900 1.000 66.49210 450 TYR A CA 1
ATOM 2772 C C . TYR A 1 450 ? 144.20500 114.19300 171.34500 1.000 66.49210 450 TYR A C 1
ATOM 2773 O O . TYR A 1 450 ? 144.07000 113.96700 170.13800 1.000 66.49210 450 TYR A O 1
ATOM 2782 N N . TYR A 1 451 ? 145.39300 114.23500 171.93400 1.000 73.90576 451 TYR A N 1
ATOM 2783 C CA . TYR A 1 451 ? 146.62700 113.82000 171.29900 1.000 73.90576 451 TYR A CA 1
ATOM 2784 C C . TYR A 1 451 ? 147.05200 112.48300 171.87900 1.000 73.90576 451 TYR A C 1
ATOM 2785 O O . TYR A 1 451 ? 146.95600 112.29200 173.09800 1.000 73.90576 451 TYR A O 1
ATOM 2794 N N . PRO A 1 452 ? 147.50400 111.53800 171.05300 1.000 79.74239 452 PRO A N 1
ATOM 2795 C CA . PRO A 1 452 ? 147.78000 110.18400 171.56300 1.000 79.74239 452 PRO A CA 1
ATOM 2796 C C . PRO A 1 452 ? 148.89400 110.11900 172.59100 1.000 79.74239 452 PRO A C 1
ATOM 2797 O O . PRO A 1 452 ? 148.94100 109.15600 173.36600 1.000 79.74239 452 PRO A O 1
ATOM 2801 N N . ASP A 1 453 ? 149.78500 111.10200 172.63200 1.000 82.12270 453 ASP A N 1
ATOM 2802 C CA . ASP A 1 453 ? 150.90800 111.08700 173.55800 1.000 82.12270 453 ASP A CA 1
ATOM 2803 C C . ASP A 1 453 ? 150.61400 111.79400 174.87400 1.000 82.12270 453 ASP A C 1
ATOM 2804 O O . ASP A 1 453 ? 151.46300 111.77200 175.77100 1.000 82.12270 453 ASP A O 1
ATOM 2809 N N . ARG A 1 454 ? 149.44700 112.41700 175.01900 1.000 75.63793 454 ARG A N 1
ATOM 2810 C CA . ARG A 1 454 ? 149.06400 113.07800 176.26500 1.000 75.63793 454 ARG A CA 1
ATOM 2811 C C . ARG A 1 454 ? 147.71700 112.54500 176.72900 1.000 75.63793 454 ARG A C 1
ATOM 2812 O O . ARG A 1 454 ? 146.66600 112.99500 176.24000 1.000 75.63793 454 ARG A O 1
ATOM 2820 N N . PRO A 1 455 ? 147.69700 111.58200 177.64700 1.000 76.13073 455 PRO A N 1
ATOM 2821 C CA . PRO A 1 455 ? 146.42400 111.18100 178.25300 1.000 76.13073 455 PRO A CA 1
ATOM 2822 C C . PRO A 1 455 ? 145.94600 112.25600 179.21500 1.000 76.13073 455 PRO A C 1
ATOM 2823 O O . PRO A 1 455 ? 146.73300 112.82100 179.97500 1.000 76.13073 455 PRO A O 1
ATOM 2827 N N . ILE A 1 456 ? 144.65000 112.54400 179.17000 1.000 73.23263 456 ILE A N 1
ATOM 2828 C CA . ILE A 1 456 ? 144.07600 113.56300 180.03600 1.000 73.23263 456 ILE A CA 1
ATOM 2829 C C . ILE A 1 456 ? 143.29000 112.88400 181.14100 1.000 73.23263 456 ILE A C 1
ATOM 2830 O O . ILE A 1 456 ? 143.62700 113.01600 182.32000 1.000 73.23263 456 ILE A O 1
ATOM 2835 N N . LEU A 1 457 ? 142.25200 112.14400 180.77100 1.000 76.44831 457 LEU A N 1
ATOM 2836 C CA . LEU A 1 457 ? 141.61800 111.21700 181.69500 1.000 76.44831 457 LEU A CA 1
ATOM 2837 C C . LEU A 1 457 ? 142.45400 109.94800 181.72000 1.000 76.44831 457 LEU A C 1
ATOM 2838 O O . LEU A 1 457 ? 142.70700 109.35200 180.67000 1.000 76.44831 457 LEU A O 1
ATOM 2843 N N . ARG A 1 458 ? 142.91700 109.55200 182.90100 1.000 84.46062 458 ARG A N 1
ATOM 2844 C CA . ARG A 1 458 ? 143.85300 108.44000 183.03300 1.000 84.46062 458 ARG A CA 1
ATOM 2845 C C . ARG A 1 458 ? 143.29000 107.44400 184.03300 1.000 84.46062 458 ARG A C 1
ATOM 2846 O O . ARG A 1 458 ? 143.31200 107.70100 185.24100 1.000 84.46062 458 ARG A O 1
ATOM 2854 N N . ASN A 1 459 ? 142.80600 106.30700 183.52300 1.000 83.10695 459 ASN A N 1
ATOM 2855 C CA . ASN A 1 459 ? 142.17800 105.25800 184.33100 1.000 83.10695 459 ASN A CA 1
ATOM 2856 C C . ASN A 1 459 ? 141.03300 105.82800 185.16500 1.000 83.10695 459 ASN A C 1
ATOM 2857 O O . ASN A 1 459 ? 140.86300 105.50500 186.34200 1.000 83.10695 459 ASN A O 1
ATOM 2862 N N . LEU A 1 460 ? 140.24800 106.70200 184.54400 1.000 80.56822 460 LEU A N 1
ATOM 2863 C CA . LEU A 1 460 ? 139.17000 107.38200 185.24400 1.000 80.56822 460 LEU A CA 1
ATOM 2864 C C . LEU A 1 460 ? 138.03600 106.41700 185.55600 1.000 80.56822 460 LEU A C 1
ATOM 2865 O O . LEU A 1 460 ? 137.66500 105.58300 184.72800 1.000 80.56822 460 LEU A O 1
ATOM 2870 N N . SER A 1 461 ? 137.48100 106.53700 186.75800 1.000 82.74166 461 SER A N 1
ATOM 2871 C CA . SER A 1 461 ? 136.35600 105.70200 187.16800 1.000 82.74166 461 SER A CA 1
ATOM 2872 C C . SER A 1 461 ? 135.51900 106.49900 188.15500 1.000 82.74166 461 SER A C 1
ATOM 2873 O O . SER A 1 461 ? 135.86900 106.58600 189.33500 1.000 82.74166 461 SER A O 1
ATOM 2876 N N . LEU A 1 462 ? 134.42300 107.08000 187.67600 1.000 81.21991 462 LEU A N 1
ATOM 2877 C CA . LEU A 1 462 ? 133.51100 107.81900 188.53300 1.000 81.21991 462 LEU A CA 1
ATOM 2878 C C . LEU A 1 462 ? 132.09300 107.35800 188.24400 1.000 81.21991 462 LEU A C 1
ATOM 2879 O O . LEU A 1 462 ? 131.78700 106.89700 187.14300 1.000 81.21991 462 LEU A O 1
ATOM 2884 N N . THR A 1 463 ? 131.23300 107.48800 189.24800 1.000 83.79047 463 THR A N 1
ATOM 2885 C CA . THR A 1 463 ? 129.86200 106.98700 189.18900 1.000 83.79047 463 THR A CA 1
ATOM 2886 C C . THR A 1 463 ? 128.92600 108.12000 189.59200 1.000 83.79047 463 THR A C 1
ATOM 2887 O O . THR A 1 463 ? 128.80400 108.43700 190.77800 1.000 83.79047 463 THR A O 1
ATOM 2891 N N . ILE A 1 464 ? 128.27800 108.73500 188.60900 1.000 81.83291 464 ILE A N 1
ATOM 2892 C CA . ILE A 1 464 ? 127.31300 109.79700 188.87400 1.000 81.83291 464 ILE A CA 1
ATOM 2893 C C . ILE A 1 464 ? 125.98200 109.15100 189.23900 1.000 81.83291 464 ILE A C 1
ATOM 2894 O O . ILE A 1 464 ? 125.41000 108.42000 188.41900 1.000 81.83291 464 ILE A O 1
ATOM 2899 N N . PRO A 1 465 ? 125.45900 109.38200 190.44000 1.000 82.80038 465 PRO A N 1
ATOM 2900 C CA . PRO A 1 465 ? 124.20200 108.74300 190.84100 1.000 82.80038 465 PRO A CA 1
ATOM 2901 C C . PRO A 1 465 ? 123.02600 109.25600 190.02500 1.000 82.80038 465 PRO A C 1
ATOM 2902 O O . PRO A 1 465 ? 123.08700 110.28200 189.34600 1.000 82.80038 465 PRO A O 1
ATOM 2906 N N . ALA A 1 466 ? 121.93400 108.50400 190.10300 1.000 85.24827 466 ALA A N 1
ATOM 2907 C CA . ALA A 1 466 ? 120.75900 108.74800 189.28100 1.000 85.24827 466 ALA A CA 1
ATOM 2908 C C . ALA A 1 466 ? 119.83300 109.74900 189.95800 1.000 85.24827 466 ALA A C 1
ATOM 2909 O O . ALA A 1 466 ? 119.46500 109.57600 191.12300 1.000 85.24827 466 ALA A O 1
ATOM 2911 N N . GLY A 1 467 ? 119.46400 110.79500 189.22400 1.000 81.83721 467 GLY A N 1
ATOM 2912 C CA . GLY A 1 467 ? 118.50000 111.75600 189.71700 1.000 81.83721 467 GLY A CA 1
ATOM 2913 C C . GLY A 1 467 ? 119.01500 112.72000 190.75700 1.000 81.83721 467 GLY A C 1
ATOM 2914 O O . GLY A 1 467 ? 118.21500 113.45000 191.35000 1.000 81.83721 467 GLY A O 1
ATOM 2915 N N . LYS A 1 468 ? 120.32000 112.75600 190.99700 1.000 79.81946 468 LYS A N 1
ATOM 2916 C CA . LYS A 1 468 ? 120.90400 113.60000 192.02400 1.000 79.81946 468 LYS A CA 1
ATOM 2917 C C . LYS A 1 468 ? 121.73100 114.71000 191.38800 1.000 79.81946 468 LYS A C 1
ATOM 2918 O O . LYS A 1 468 ? 122.27500 114.55300 190.29300 1.000 79.81946 468 LYS A O 1
ATOM 2924 N N . LYS A 1 469 ? 121.81300 115.83900 192.08500 1.000 77.32991 469 LYS A N 1
ATOM 2925 C CA . LYS A 1 469 ? 122.65600 116.94400 191.65100 1.000 77.32991 469 LYS A CA 1
ATOM 2926 C C . LYS A 1 469 ? 124.10300 116.63500 192.00500 1.000 77.32991 469 LYS A C 1
ATOM 2927 O O . LYS A 1 469 ? 124.44600 116.51500 193.18500 1.000 77.32991 469 LYS A O 1
ATOM 2933 N N . VAL A 1 470 ? 124.95100 116.51200 190.99000 1.000 75.76379 470 VAL A N 1
ATOM 2934 C CA . VAL A 1 470 ? 126.33800 116.10000 191.16200 1.000 75.76379 470 VAL A CA 1
ATOM 2935 C C . VAL A 1 470 ? 127.23100 117.22700 190.67000 1.000 75.76379 470 VAL A C 1
ATOM 2936 O O . VAL A 1 470 ? 126.99600 117.78700 189.59500 1.000 75.76379 470 VAL A O 1
ATOM 2940 N N . ALA A 1 471 ? 128.24300 117.56700 191.46000 1.000 74.99989 471 ALA A N 1
ATOM 2941 C CA . ALA A 1 471 ? 129.16400 118.64400 191.13900 1.000 74.99989 471 ALA A CA 1
ATOM 2942 C C . ALA A 1 471 ? 130.53900 118.06700 190.85600 1.000 74.99989 471 ALA A C 1
ATOM 2943 O O . ALA A 1 471 ? 131.03800 117.24100 191.62500 1.000 74.99989 471 ALA A O 1
ATOM 2945 N N . VAL A 1 472 ? 131.14600 118.49500 189.75600 1.000 73.28780 472 VAL A N 1
ATOM 2946 C CA . VAL A 1 472 ? 132.51700 118.13300 189.42100 1.000 73.28780 472 VAL A CA 1
ATOM 2947 C C . VAL A 1 472 ? 133.36400 119.39000 189.52900 1.000 73.28780 472 VAL A C 1
ATOM 2948 O O . VAL A 1 472 ? 133.10100 120.38700 188.84600 1.000 73.28780 472 VAL A O 1
ATOM 2952 N N . VAL A 1 473 ? 134.37400 119.34800 190.39400 1.000 74.30053 473 VAL A N 1
ATOM 2953 C CA . VAL A 1 473 ? 135.25500 120.47900 190.63100 1.000 74.30053 473 VAL A CA 1
ATOM 2954 C C . VAL A 1 473 ? 136.68000 120.05000 190.32000 1.000 74.30053 473 VAL A C 1
ATOM 2955 O O . VAL A 1 473 ? 136.96500 118.87600 190.09100 1.000 74.30053 473 VAL A O 1
ATOM 2959 N N . GLY A 1 474 ? 137.57900 121.02400 190.31400 1.000 72.20877 474 GLY A N 1
ATOM 2960 C CA . GLY A 1 474 ? 138.97500 120.74700 190.10400 1.000 72.20877 474 GLY A CA 1
ATOM 2961 C C . GLY A 1 474 ? 139.72800 121.95000 189.58700 1.000 72.20877 474 GLY A C 1
ATOM 2962 O O . GLY A 1 474 ? 139.15400 123.01400 189.33900 1.000 72.20877 474 GLY A O 1
ATOM 2963 N N . PRO A 1 475 ? 141.03900 121.80300 189.42100 1.000 73.90374 475 PRO A N 1
ATOM 2964 C CA . PRO A 1 475 ? 141.84300 122.90000 188.88400 1.000 73.90374 475 PRO A CA 1
ATOM 2965 C C . PRO A 1 475 ? 141.52200 123.16400 187.42300 1.000 73.90374 475 PRO A C 1
ATOM 2966 O O . PRO A 1 475 ? 140.87700 122.36700 186.74000 1.000 73.90374 475 PRO A O 1
ATOM 2970 N N . SER A 1 476 ? 141.96500 124.32600 186.95600 1.000 70.85190 476 SER A N 1
ATOM 2971 C CA . SER A 1 476 ? 141.75700 124.68800 185.56400 1.000 70.85190 476 SER A CA 1
ATOM 2972 C C . SER A 1 476 ? 142.57500 123.78500 184.65200 1.000 70.85190 476 SER A C 1
ATOM 2973 O O . SER A 1 476 ? 143.73700 123.48000 184.92900 1.000 70.85190 476 SER A O 1
ATOM 2976 N N . GLY A 1 477 ? 141.95500 123.34700 183.56100 1.000 68.78999 477 GLY A N 1
ATOM 2977 C CA . GLY A 1 477 ? 142.61400 122.46300 182.62500 1.000 68.78999 477 GLY A CA 1
ATOM 2978 C C . GLY A 1 477 ? 142.71900 121.02400 183.06800 1.000 68.78999 477 GLY A C 1
ATOM 2979 O O . GLY A 1 477 ? 143.42400 120.24500 182.42000 1.000 68.78999 477 GLY A O 1
ATOM 2980 N N . CYS A 1 478 ? 142.03600 120.64200 184.15000 1.000 73.43967 478 CYS A N 1
ATOM 2981 C CA . CYS A 1 478 ? 142.17800 119.29600 184.69000 1.000 73.43967 478 CYS A CA 1
ATOM 2982 C C . CYS A 1 478 ? 141.45200 118.25000 183.86200 1.000 73.43967 478 CYS A C 1
ATOM 2983 O O . CYS A 1 478 ? 141.69900 117.05500 184.04800 1.000 73.43967 478 CYS A O 1
ATOM 2986 N N . GLY A 1 479 ? 140.56500 118.66200 182.96500 1.000 68.62372 479 GLY A N 1
ATOM 2987 C CA . GLY A 1 479 ? 139.83000 117.71200 182.15800 1.000 68.62372 479 GLY A CA 1
ATOM 2988 C C . GLY A 1 479 ? 138.46600 117.37700 182.72000 1.000 68.62372 479 GLY A C 1
ATOM 2989 O O . GLY A 1 479 ? 138.07000 116.21100 182.74400 1.000 68.62372 479 GLY A O 1
ATOM 2990 N N . LYS A 1 480 ? 137.74000 118.38900 183.18700 1.000 68.49204 480 LYS A N 1
ATOM 2991 C CA . LYS A 1 480 ? 136.40000 118.18000 183.71400 1.000 68.49204 480 LYS A CA 1
ATOM 2992 C C . LYS A 1 480 ? 135.30900 118.65900 182.77400 1.000 68.49204 480 LYS A C 1
ATOM 2993 O O . LYS A 1 480 ? 134.16100 118.22600 182.91200 1.000 68.49204 480 LYS A O 1
ATOM 2999 N N . SER A 1 481 ? 135.63100 119.53500 181.83100 1.000 64.64910 481 SER A N 1
ATOM 3000 C CA . SER A 1 481 ? 134.73400 119.81300 180.72300 1.000 64.64910 481 SER A CA 1
ATOM 3001 C C . SER A 1 481 ? 134.97800 118.89200 179.54400 1.000 64.64910 481 SER A C 1
ATOM 3002 O O . SER A 1 481 ? 134.23000 118.95300 178.56500 1.000 64.64910 481 SER A O 1
ATOM 3005 N N . THR A 1 482 ? 136.01400 118.05600 179.60600 1.000 66.21302 482 THR A N 1
ATOM 3006 C CA . THR A 1 482 ? 136.17500 117.00100 178.61900 1.000 66.21302 482 THR A CA 1
ATOM 3007 C C . THR A 1 482 ? 135.34000 115.77800 178.95800 1.000 66.21302 482 THR A C 1
ATOM 3008 O O . THR A 1 482 ? 135.19600 114.89600 178.11100 1.000 66.21302 482 THR A O 1
ATOM 3012 N N . LEU A 1 483 ? 134.80500 115.69700 180.17800 1.000 64.99366 483 LEU A N 1
ATOM 3013 C CA . LEU A 1 483 ? 133.77000 114.71000 180.46200 1.000 64.99366 483 LEU A CA 1
ATOM 3014 C C . LEU A 1 483 ? 132.50100 115.03600 179.69700 1.000 64.99366 483 LEU A C 1
ATOM 3015 O O . LEU A 1 483 ? 131.88100 114.15700 179.09300 1.000 64.99366 483 LEU A O 1
ATOM 3020 N N . LEU A 1 484 ? 132.11300 116.31000 179.70000 1.000 65.67726 484 LEU A N 1
ATOM 3021 C CA . LEU A 1 484 ? 130.82800 116.72300 179.15800 1.000 65.67726 484 LEU A CA 1
ATOM 3022 C C . LEU A 1 484 ? 130.77800 116.63100 177.64300 1.000 65.67726 484 LEU A C 1
ATOM 3023 O O . LEU A 1 484 ? 129.68500 116.67700 177.07000 1.000 65.67726 484 LEU A O 1
ATOM 3028 N N . ARG A 1 485 ? 131.92700 116.52000 176.98000 1.000 66.77653 485 ARG A N 1
ATOM 3029 C CA . ARG A 1 485 ? 131.95200 116.32200 175.54000 1.000 66.77653 485 ARG A CA 1
ATOM 3030 C C . ARG A 1 485 ? 132.31400 114.90200 175.14700 1.000 66.77653 485 ARG A C 1
ATOM 3031 O O . ARG A 1 485 ? 132.10700 114.52100 173.99300 1.000 66.77653 485 ARG A O 1
ATOM 3039 N N . LEU A 1 486 ? 132.85200 114.12200 176.07100 1.000 65.48375 486 LEU A N 1
ATOM 3040 C CA . LEU A 1 486 ? 133.08400 112.70600 175.84100 1.000 65.48375 486 LEU A CA 1
ATOM 3041 C C . LEU A 1 486 ? 131.94300 111.84200 176.34800 1.000 65.48375 486 LEU A C 1
ATOM 3042 O O . LEU A 1 486 ? 131.80600 110.69300 175.91700 1.000 65.48375 486 LEU A O 1
ATOM 3047 N N . LEU A 1 487 ? 131.10700 112.37500 177.23700 1.000 64.73922 487 LEU A N 1
ATOM 3048 C CA . LEU A 1 487 ? 129.87000 111.69300 177.58500 1.000 64.73922 487 LEU A CA 1
ATOM 3049 C C . LEU A 1 487 ? 128.81700 111.91700 176.51200 1.000 64.73922 487 LEU A C 1
ATOM 3050 O O . LEU A 1 487 ? 127.99900 111.03200 176.25000 1.000 64.73922 487 LEU A O 1
ATOM 3055 N N . PHE A 1 488 ? 128.83700 113.08800 175.88000 1.000 62.97081 488 PHE A N 1
ATOM 3056 C CA . PHE A 1 488 ? 128.02000 113.42300 174.72200 1.000 62.97081 488 PHE A CA 1
ATOM 3057 C C . PHE A 1 488 ? 128.44200 112.66600 173.48100 1.000 62.97081 488 PHE A C 1
ATOM 3058 O O . PHE A 1 488 ? 127.74600 112.75000 172.46500 1.000 62.97081 488 PHE A O 1
ATOM 3066 N N . ARG A 1 489 ? 129.56700 111.95400 173.55000 1.000 67.06037 489 ARG A N 1
ATOM 3067 C CA . ARG A 1 489 ? 130.12000 111.18600 172.43800 1.000 67.06037 489 ARG A CA 1
ATOM 3068 C C . ARG A 1 489 ? 130.43900 112.11200 171.26100 1.000 67.06037 489 ARG A C 1
ATOM 3069 O O . ARG A 1 489 ? 130.08700 111.86000 170.10900 1.000 67.06037 489 ARG A O 1
ATOM 3077 N N . SER A 1 490 ? 131.07500 113.23900 171.57500 1.000 65.14058 490 SER A N 1
ATOM 3078 C CA . SER A 1 490 ? 131.80400 113.99000 170.56700 1.000 65.14058 490 SER A CA 1
ATOM 3079 C C . SER A 1 490 ? 133.19900 113.42700 170.36100 1.000 65.14058 490 SER A C 1
ATOM 3080 O O . SER A 1 490 ? 133.82400 113.69800 169.33100 1.000 65.14058 490 SER A O 1
ATOM 3083 N N . TYR A 1 491 ? 133.68900 112.65300 171.32700 1.000 65.03877 491 TYR A N 1
ATOM 3084 C CA . TYR A 1 491 ? 134.96100 111.95600 171.25000 1.000 65.03877 491 TYR A CA 1
ATOM 3085 C C . TYR A 1 491 ? 134.77300 110.56000 171.82000 1.000 65.03877 491 TYR A C 1
ATOM 3086 O O . TYR A 1 491 ? 133.92200 110.34300 172.68400 1.000 65.03877 491 TYR A O 1
ATOM 3095 N N . ASP A 1 492 ? 135.57000 109.61400 171.33900 1.000 71.43238 492 ASP A N 1
ATOM 3096 C CA . ASP A 1 492 ? 135.49300 108.31400 171.98300 1.000 71.43238 492 ASP A CA 1
ATOM 3097 C C . ASP A 1 492 ? 136.69500 108.10000 172.88800 1.000 71.43238 492 ASP A C 1
ATOM 3098 O O . ASP A 1 492 ? 137.79200 108.57100 172.57600 1.000 71.43238 492 ASP A O 1
ATOM 3103 N N . PRO A 1 493 ? 136.52400 107.41300 174.01300 1.000 71.42062 493 PRO A N 1
ATOM 3104 C CA . PRO A 1 493 ? 137.68600 107.01500 174.80800 1.000 71.42062 493 PRO A CA 1
ATOM 3105 C C . PRO A 1 493 ? 138.53000 105.99700 174.06400 1.000 71.42062 493 PRO A C 1
ATOM 3106 O O . PRO A 1 493 ? 138.02200 105.17400 173.29900 1.000 71.42062 493 PRO A O 1
ATOM 3110 N N . GLN A 1 494 ? 139.84300 106.06400 174.28900 1.000 73.13449 494 GLN A N 1
ATOM 3111 C CA . GLN A 1 494 ? 140.72700 105.05300 173.72100 1.000 73.13449 494 GLN A CA 1
ATOM 3112 C C . GLN A 1 494 ? 140.60300 103.73700 174.47500 1.000 73.13449 494 GLN A C 1
ATOM 3113 O O . GLN A 1 494 ? 140.58800 102.66300 173.86400 1.000 73.13449 494 GLN A O 1
ATOM 3119 N N . GLN A 1 495 ? 140.50100 103.80200 175.79600 1.000 76.81096 495 GLN A N 1
ATOM 3120 C CA . GLN A 1 495 ? 140.26300 102.63700 176.62900 1.000 76.81096 495 GLN A CA 1
ATOM 3121 C C . GLN A 1 495 ? 139.07800 102.91900 177.53800 1.000 76.81096 495 GLN A C 1
ATOM 3122 O O . GLN A 1 495 ? 138.77500 104.07000 177.85600 1.000 76.81096 495 GLN A O 1
ATOM 3128 N N . GLY A 1 496 ? 138.40700 101.85300 177.95200 1.000 78.24024 496 GLY A N 1
ATOM 3129 C CA . GLY A 1 496 ? 137.31000 101.96500 178.88700 1.000 78.24024 496 GLY A CA 1
ATOM 3130 C C . GLY A 1 496 ? 135.97900 102.25400 178.22100 1.000 78.24024 496 GLY A C 1
ATOM 3131 O O . GLY A 1 496 ? 135.87600 102.50500 177.02100 1.000 78.24024 496 GLY A O 1
ATOM 3132 N N . LYS A 1 497 ? 134.93000 102.22200 179.04000 1.000 77.38468 497 LYS A N 1
ATOM 3133 C CA . LYS A 1 497 ? 133.56500 102.33300 178.55700 1.000 77.38468 497 LYS A CA 1
ATOM 3134 C C . LYS A 1 497 ? 132.78700 103.30000 179.43500 1.000 77.38468 497 LYS A C 1
ATOM 3135 O O . LYS A 1 497 ? 133.12300 103.51200 180.60200 1.000 77.38468 497 LYS A O 1
ATOM 3141 N N . ILE A 1 498 ? 131.74100 103.88600 178.85700 1.000 76.13431 498 ILE A N 1
ATOM 3142 C CA . ILE A 1 498 ? 130.84800 104.80800 179.54700 1.000 76.13431 498 ILE A CA 1
ATOM 3143 C C . ILE A 1 498 ? 129.45600 104.20300 179.53400 1.000 76.13431 498 ILE A C 1
ATOM 3144 O O . ILE A 1 498 ? 128.97200 103.78000 178.47900 1.000 76.13431 498 ILE A O 1
ATOM 3149 N N . PHE A 1 499 ? 128.80900 104.17400 180.69200 1.000 81.29139 499 PHE A N 1
ATOM 3150 C CA . PHE A 1 499 ? 127.50400 103.54900 180.82700 1.000 81.29139 499 PHE A CA 1
ATOM 3151 C C . PHE A 1 499 ? 126.49200 104.56000 181.34000 1.000 81.29139 499 PHE A C 1
ATOM 3152 O O . PHE A 1 499 ? 126.73400 105.23100 182.34700 1.000 81.29139 499 PHE A O 1
ATOM 3160 N N . ILE A 1 500 ? 125.36800 104.66900 180.64200 1.000 83.25284 500 ILE A N 1
ATOM 3161 C CA . ILE A 1 500 ? 124.19900 105.39000 181.12500 1.000 83.25284 500 ILE A CA 1
ATOM 3162 C C . ILE A 1 500 ? 123.13200 104.33300 181.36500 1.000 83.25284 500 ILE A C 1
ATOM 3163 O O . ILE A 1 500 ? 122.55700 103.79800 180.41000 1.000 83.25284 500 ILE A O 1
ATOM 3168 N N . ASP A 1 501 ? 122.87400 104.02800 182.63800 1.000 90.33904 501 ASP A N 1
ATOM 3169 C CA . ASP A 1 501 ? 121.98900 102.93800 183.05700 1.000 90.33904 501 ASP A CA 1
ATOM 3170 C C . ASP A 1 501 ? 122.43100 101.60200 182.45900 1.000 90.33904 501 ASP A C 1
ATOM 3171 O O . ASP A 1 501 ? 121.65700 100.89300 181.81400 1.000 90.33904 501 ASP A O 1
ATOM 3176 N N . ASP A 1 502 ? 123.70800 101.28500 182.68200 1.000 88.82653 502 ASP A N 1
ATOM 3177 C CA . ASP A 1 502 ? 124.31900 100.01800 182.27600 1.000 88.82653 502 ASP A CA 1
ATOM 3178 C C . ASP A 1 502 ? 124.24400 99.80100 180.76700 1.000 88.82653 502 ASP A C 1
ATOM 3179 O O . ASP A 1 502 ? 124.25300 98.66500 180.29100 1.000 88.82653 502 ASP A O 1
ATOM 3184 N N . GLN A 1 503 ? 124.17200 100.88900 180.00700 1.000 84.61043 503 GLN A N 1
ATOM 3185 C CA . GLN A 1 503 ? 124.14300 100.84200 178.55100 1.000 84.61043 503 GLN A CA 1
ATOM 3186 C C . GLN A 1 503 ? 125.38400 101.55500 178.04100 1.000 84.61043 503 GLN A C 1
ATOM 3187 O O . GLN A 1 503 ? 125.53600 102.76300 178.25000 1.000 84.61043 503 GLN A O 1
ATOM 3193 N N . ASP A 1 504 ? 126.27300 100.81000 177.39200 1.000 79.44996 504 ASP A N 1
ATOM 3194 C CA . ASP A 1 504 ? 127.44200 101.41300 176.77000 1.000 79.44996 504 ASP A CA 1
ATOM 3195 C C . ASP A 1 504 ? 126.99400 102.39100 175.69700 1.000 79.44996 504 ASP A C 1
ATOM 3196 O O . ASP A 1 504 ? 126.27500 102.01600 174.76600 1.000 79.44996 504 ASP A O 1
ATOM 3201 N N . ILE A 1 505 ? 127.41200 103.65200 175.83000 1.000 73.12304 505 ILE A N 1
ATOM 3202 C CA . ILE A 1 505 ? 126.97300 104.68500 174.89900 1.000 73.12304 505 ILE A CA 1
ATOM 3203 C C . ILE A 1 505 ? 127.57800 104.52400 173.51500 1.000 73.12304 505 ILE A C 1
ATOM 3204 O O . ILE A 1 505 ? 127.17000 105.22700 172.58700 1.000 73.12304 505 ILE A O 1
ATOM 3209 N N . LYS A 1 506 ? 128.54600 103.62500 173.35200 1.000 74.34197 506 LYS A N 1
ATOM 3210 C CA . LYS A 1 506 ? 129.01200 103.27200 172.01900 1.000 74.34197 506 LYS A CA 1
ATOM 3211 C C . LYS A 1 506 ? 128.01500 102.38200 171.29100 1.000 74.34197 506 LYS A C 1
ATOM 3212 O O . LYS A 1 506 ? 127.92600 102.43600 170.06000 1.000 74.34197 506 LYS A O 1
ATOM 3218 N N . SER A 1 507 ? 127.25700 101.56900 172.02800 1.000 79.27030 507 SER A N 1
ATOM 3219 C CA . SER A 1 507 ? 126.26600 100.66200 171.46000 1.000 79.27030 507 SER A CA 1
ATOM 3220 C C . SER A 1 507 ? 124.86500 101.26100 171.46900 1.000 79.27030 507 SER A C 1
ATOM 3221 O O . SER A 1 507 ? 123.87600 100.53200 171.57600 1.000 79.27030 507 SER A O 1
ATOM 3224 N N . VAL A 1 508 ? 124.76800 102.58000 171.36700 1.000 79.34507 508 VAL A N 1
ATOM 3225 C CA . VAL A 1 508 ? 123.50800 103.30500 171.46300 1.000 79.34507 508 VAL A CA 1
ATOM 3226 C C . VAL A 1 508 ? 123.48300 104.33400 170.34200 1.000 79.34507 508 VAL A C 1
ATOM 3227 O O . VAL A 1 508 ? 124.51500 104.93000 170.01900 1.000 79.34507 508 VAL A O 1
ATOM 3231 N N . THR A 1 509 ? 122.31500 104.50900 169.72400 1.000 79.79819 509 THR A N 1
ATOM 3232 C CA . THR A 1 509 ? 122.16300 105.47800 168.64700 1.000 79.79819 509 THR A CA 1
ATOM 3233 C C . THR A 1 509 ? 122.54500 106.87600 169.11500 1.000 79.79819 509 THR A C 1
ATOM 3234 O O . THR A 1 509 ? 122.21700 107.28800 170.23000 1.000 79.79819 509 THR A O 1
ATOM 3238 N N . LEU A 1 510 ? 123.26500 107.59800 168.25300 1.000 74.59509 510 LEU A N 1
ATOM 3239 C CA . LEU A 1 510 ? 123.70600 108.94700 168.58800 1.000 74.59509 510 LEU A CA 1
ATOM 3240 C C . LEU A 1 510 ? 122.52500 109.88700 168.77300 1.000 74.59509 510 LEU A C 1
ATOM 3241 O O . LEU A 1 510 ? 122.55900 110.78000 169.62400 1.000 74.59509 510 LEU A O 1
ATOM 3246 N N . GLU A 1 511 ? 121.47100 109.69700 167.98200 1.000 76.96257 511 GLU A N 1
ATOM 3247 C CA . GLU A 1 511 ? 120.30700 110.57300 168.04000 1.000 76.96257 511 GLU A CA 1
ATOM 3248 C C . GLU A 1 511 ? 119.62100 110.49700 169.40100 1.000 76.96257 511 GLU A C 1
ATOM 3249 O O . GLU A 1 511 ? 119.33300 111.52700 170.02400 1.000 76.96257 511 GLU A O 1
ATOM 3255 N N . SER A 1 512 ? 119.38900 109.28100 169.89800 1.000 74.87710 512 SER A N 1
ATOM 3256 C CA . SER A 1 512 ? 118.71300 109.12300 171.18200 1.000 74.87710 512 SER A CA 1
ATOM 3257 C C . SER A 1 512 ? 119.59800 109.56800 172.33700 1.000 74.87710 512 SER A C 1
ATOM 3258 O O . SER A 1 512 ? 119.10100 110.10100 173.33400 1.000 74.87710 512 SER A O 1
ATOM 3261 N N . LEU A 1 513 ? 120.90700 109.33600 172.23200 1.000 70.73613 513 LEU A N 1
ATOM 3262 C CA . LEU A 1 513 ? 121.82100 109.77000 173.28200 1.000 70.73613 513 LEU A CA 1
ATOM 3263 C C . LEU A 1 513 ? 121.88400 111.28600 173.36400 1.000 70.73613 513 LEU A C 1
ATOM 3264 O O . LEU A 1 513 ? 121.83600 111.86200 174.45500 1.000 70.73613 513 LEU A O 1
ATOM 3269 N N . ARG A 1 514 ? 121.98200 111.95200 172.21800 1.000 64.82936 514 ARG A N 1
ATOM 3270 C CA . ARG A 1 514 ? 122.12200 113.39900 172.21300 1.000 64.82936 514 ARG A CA 1
ATOM 3271 C C . ARG A 1 514 ? 120.80500 114.12500 172.44700 1.000 64.82936 514 ARG A C 1
ATOM 3272 O O . ARG A 1 514 ? 120.82900 115.30600 172.80300 1.000 64.82936 514 ARG A O 1
ATOM 3280 N N . LYS A 1 515 ? 119.65900 113.47000 172.24700 1.000 69.29528 515 LYS A N 1
ATOM 3281 C CA . LYS A 1 515 ? 118.41400 114.07400 172.70900 1.000 69.29528 515 LYS A CA 1
ATOM 3282 C C . LYS A 1 515 ? 118.18700 113.85900 174.19600 1.000 69.29528 515 LYS A C 1
ATOM 3283 O O . LYS A 1 515 ? 117.44500 114.62500 174.81900 1.000 69.29528 515 LYS A O 1
ATOM 3289 N N . SER A 1 516 ? 118.83200 112.86300 174.78500 1.000 68.86550 516 SER A N 1
ATOM 3290 C CA . SER A 1 516 ? 118.71400 112.60700 176.21000 1.000 68.86550 516 SER A CA 1
ATOM 3291 C C . SER A 1 516 ? 119.65600 113.45800 177.04400 1.000 68.86550 516 SER A C 1
ATOM 3292 O O . SER A 1 516 ? 119.60800 113.38000 178.27400 1.000 68.86550 516 SER A O 1
ATOM 3295 N N . ILE A 1 517 ? 120.50900 114.26000 176.41600 1.000 68.39368 517 ILE A N 1
ATOM 3296 C CA . ILE A 1 517 ? 121.51300 115.04800 177.11800 1.000 68.39368 517 ILE A CA 1
ATOM 3297 C C . ILE A 1 517 ? 121.37000 116.49700 176.68800 1.000 68.39368 517 ILE A C 1
ATOM 3298 O O . ILE A 1 517 ? 121.44700 116.80300 175.49300 1.000 68.39368 517 ILE A O 1
ATOM 3303 N N . GLY A 1 518 ? 121.17000 117.38600 177.65300 1.000 66.38309 518 GLY A N 1
ATOM 3304 C CA . GLY A 1 518 ? 121.20900 118.80600 177.37900 1.000 66.38309 518 GLY A CA 1
ATOM 3305 C C . GLY A 1 518 ? 122.32700 119.45700 178.15500 1.000 66.38309 518 GLY A C 1
ATOM 3306 O O . GLY A 1 518 ? 122.49700 119.18500 179.34600 1.000 66.38309 518 GLY A O 1
ATOM 3307 N N . VAL A 1 519 ? 123.09800 120.31500 177.50200 1.000 63.12491 519 VAL A N 1
ATOM 3308 C CA . VAL A 1 519 ? 124.29600 120.88400 178.09900 1.000 63.12491 519 VAL A CA 1
ATOM 3309 C C . VAL A 1 519 ? 124.32500 122.38900 177.87300 1.000 63.12491 519 VAL A C 1
ATOM 3310 O O . VAL A 1 519 ? 123.97300 122.87800 176.79500 1.000 63.12491 519 VAL A O 1
ATOM 3314 N N . VAL A 1 520 ? 124.68700 123.12500 178.92100 1.000 62.42237 520 VAL A N 1
ATOM 3315 C CA . VAL A 1 520 ? 125.04800 124.53400 178.81600 1.000 62.42237 520 VAL A CA 1
ATOM 3316 C C . VAL A 1 520 ? 126.55700 124.59300 178.59600 1.000 62.42237 520 VAL A C 1
ATOM 3317 O O . VAL A 1 520 ? 127.31600 124.22900 179.50700 1.000 62.42237 520 VAL A O 1
ATOM 3321 N N . PRO A 1 521 ? 127.02900 125.01400 177.42800 1.000 62.88885 521 PRO A N 1
ATOM 3322 C CA . PRO A 1 521 ? 128.46800 124.98700 177.16000 1.000 62.88885 521 PRO A CA 1
ATOM 3323 C C . PRO A 1 521 ? 129.19700 126.05600 177.95700 1.000 62.88885 521 PRO A C 1
ATOM 3324 O O . PRO A 1 521 ? 128.60200 126.97500 178.52100 1.000 62.88885 521 PRO A O 1
ATOM 3328 N N . GLN A 1 522 ? 130.52000 125.90300 178.02100 1.000 66.92443 522 GLN A N 1
ATOM 3329 C CA . GLN A 1 522 ? 131.33600 126.84500 178.77800 1.000 66.92443 522 GLN A CA 1
ATOM 3330 C C . GLN A 1 522 ? 131.31700 128.22600 178.14000 1.000 66.92443 522 GLN A C 1
ATOM 3331 O O . GLN A 1 522 ? 131.07200 129.23000 178.81700 1.000 66.92443 522 GLN A O 1
ATOM 3337 N N . ASP A 1 523 ? 131.57800 128.30200 176.84100 1.000 69.20466 523 ASP A N 1
ATOM 3338 C CA . ASP A 1 523 ? 131.28400 129.50800 176.08400 1.000 69.20466 523 ASP A CA 1
ATOM 3339 C C . ASP A 1 523 ? 130.00000 129.30700 175.29100 1.000 69.20466 523 ASP A C 1
ATOM 3340 O O . ASP A 1 523 ? 129.72000 128.21000 174.80200 1.000 69.20466 523 ASP A O 1
ATOM 3345 N N . THR A 1 524 ? 129.19000 130.35700 175.21900 1.000 66.29244 524 THR A N 1
ATOM 3346 C CA . THR A 1 524 ? 127.82000 130.25900 174.72100 1.000 66.29244 524 THR A CA 1
ATOM 3347 C C . THR A 1 524 ? 127.60500 131.25700 173.59300 1.000 66.29244 524 THR A C 1
ATOM 3348 O O . THR A 1 524 ? 126.94300 132.28300 173.77900 1.000 66.29244 524 THR A O 1
ATOM 3352 N N . PRO A 1 525 ? 128.14900 130.99100 172.40700 1.000 65.17649 525 PRO A N 1
ATOM 3353 C CA . PRO A 1 525 ? 127.82400 131.84000 171.26100 1.000 65.17649 525 PRO A CA 1
ATOM 3354 C C . PRO A 1 525 ? 126.36900 131.67100 170.86600 1.000 65.17649 525 PRO A C 1
ATOM 3355 O O . PRO A 1 525 ? 125.78600 130.59200 170.99200 1.000 65.17649 525 PRO A O 1
ATOM 3359 N N . LEU A 1 526 ? 125.78000 132.75800 170.39000 1.000 60.36259 526 LEU A N 1
ATOM 3360 C CA . LEU A 1 526 ? 124.39600 132.76500 169.95700 1.000 60.36259 526 LEU A CA 1
ATOM 3361 C C . LEU A 1 526 ? 124.32800 133.00400 168.45800 1.000 60.36259 526 LEU A C 1
ATOM 3362 O O . LEU A 1 526 ? 125.25100 133.55000 167.85100 1.000 60.36259 526 LEU A O 1
ATOM 3367 N N . PHE A 1 527 ? 123.22600 132.57100 167.86000 1.000 60.42740 527 PHE A N 1
ATOM 3368 C CA . PHE A 1 527 ? 122.98900 132.85400 166.45500 1.000 60.42740 527 PHE A CA 1
ATOM 3369 C C . PHE A 1 527 ? 122.73200 134.34100 166.26500 1.000 60.42740 527 PHE A C 1
ATOM 3370 O O . PHE A 1 527 ? 122.22700 135.02300 167.15800 1.000 60.42740 527 PHE A O 1
ATOM 3378 N N . ASN A 1 528 ? 123.08000 134.84700 165.08300 1.000 65.18331 528 ASN A N 1
ATOM 3379 C CA . ASN A 1 528 ? 122.94200 136.27100 164.78100 1.000 65.18331 528 ASN A CA 1
ATOM 3380 C C . ASN A 1 528 ? 121.48200 136.61800 164.47900 1.000 65.18331 528 ASN A C 1
ATOM 3381 O O . ASN A 1 528 ? 121.13000 137.10500 163.40600 1.000 65.18331 528 ASN A O 1
ATOM 3386 N N . ASP A 1 529 ? 120.63200 136.37200 165.47400 1.000 62.66075 529 ASP A N 1
ATOM 3387 C CA . ASP A 1 529 ? 119.19300 136.56400 165.36600 1.000 62.66075 529 ASP A CA 1
ATOM 3388 C C . ASP A 1 529 ? 118.66300 137.24300 166.61900 1.000 62.66075 529 ASP A C 1
ATOM 3389 O O . ASP A 1 529 ? 119.43700 137.78100 167.41300 1.000 62.66075 529 ASP A O 1
ATOM 3394 N N . THR A 1 530 ? 117.34700 137.23200 166.79600 1.000 60.25464 530 THR A N 1
ATOM 3395 C CA . THR A 1 530 ? 116.73100 137.87900 167.93900 1.000 60.25464 530 THR A CA 1
ATOM 3396 C C . THR A 1 530 ? 116.90900 137.03700 169.20100 1.000 60.25464 530 THR A C 1
ATOM 3397 O O . THR A 1 530 ? 117.41300 135.91300 169.17100 1.000 60.25464 530 THR A O 1
ATOM 3401 N N . VAL A 1 531 ? 116.49500 137.61400 170.33000 1.000 60.15195 531 VAL A N 1
ATOM 3402 C CA . VAL A 1 531 ? 116.55000 136.90400 171.60400 1.000 60.15195 531 VAL A CA 1
ATOM 3403 C C . VAL A 1 531 ? 115.59800 135.71600 171.59500 1.000 60.15195 531 VAL A C 1
ATOM 3404 O O . VAL A 1 531 ? 115.94700 134.62000 172.04900 1.000 60.15195 531 VAL A O 1
ATOM 3408 N N . GLU A 1 532 ? 114.38700 135.91000 171.06600 1.000 62.94340 532 GLU A N 1
ATOM 3409 C CA . GLU A 1 532 ? 113.37700 134.85800 171.12000 1.000 62.94340 532 GLU A CA 1
ATOM 3410 C C . GLU A 1 532 ? 113.77100 133.65800 170.27100 1.000 62.94340 532 GLU A C 1
ATOM 3411 O O . GLU A 1 532 ? 113.50400 132.51400 170.65000 1.000 62.94340 532 GLU A O 1
ATOM 3417 N N . LEU A 1 533 ? 114.42300 133.89000 169.13100 1.000 60.67700 533 LEU A N 1
ATOM 3418 C CA . LEU A 1 533 ? 114.87100 132.77100 168.31000 1.000 60.67700 533 LEU A CA 1
ATOM 3419 C C . LEU A 1 533 ? 115.97300 131.99300 169.01200 1.000 60.67700 533 LEU A C 1
ATOM 3420 O O . LEU A 1 533 ? 115.99500 130.75800 168.96800 1.000 60.67700 533 LEU A O 1
ATOM 3425 N N . ASN A 1 534 ? 116.89300 132.69800 169.67100 1.000 58.44048 534 ASN A N 1
ATOM 3426 C CA . ASN A 1 534 ? 117.96700 132.02300 170.38600 1.000 58.44048 534 ASN A CA 1
ATOM 3427 C C . ASN A 1 534 ? 117.43300 131.22900 171.56600 1.000 58.44048 534 ASN A C 1
ATOM 3428 O O . ASN A 1 534 ? 117.93800 130.14400 171.86200 1.000 58.44048 534 ASN A O 1
ATOM 3433 N N . ILE A 1 535 ? 116.41200 131.74800 172.24900 1.000 57.16753 535 ILE A N 1
ATOM 3434 C CA . ILE A 1 535 ? 115.79500 130.99200 173.33400 1.000 57.16753 535 ILE A CA 1
ATOM 3435 C C . ILE A 1 535 ? 115.06100 129.77400 172.79100 1.000 57.16753 535 ILE A C 1
ATOM 3436 O O . ILE A 1 535 ? 115.19700 128.66700 173.32300 1.000 57.16753 535 ILE A O 1
ATOM 3441 N N . ARG A 1 536 ? 114.28800 129.94500 171.71900 1.000 62.45274 536 ARG A N 1
ATOM 3442 C CA . ARG A 1 536 ? 113.51500 128.83600 171.17700 1.000 62.45274 536 ARG A CA 1
ATOM 3443 C C . ARG A 1 536 ? 114.36600 127.85400 170.39100 1.000 62.45274 536 ARG A C 1
ATOM 3444 O O . ARG A 1 536 ? 113.84800 126.82200 169.96200 1.000 62.45274 536 ARG A O 1
ATOM 3452 N N . TYR A 1 537 ? 115.65100 128.13900 170.19300 1.000 58.28864 537 TYR A N 1
ATOM 3453 C CA . TYR A 1 537 ? 116.53500 127.14700 169.59500 1.000 58.28864 537 TYR A CA 1
ATOM 3454 C C . TYR A 1 537 ? 116.66800 125.88700 170.44300 1.000 58.28864 537 TYR A C 1
ATOM 3455 O O . TYR A 1 537 ? 117.08400 124.85000 169.92100 1.000 58.28864 537 TYR A O 1
ATOM 3464 N N . GLY A 1 538 ? 116.33900 125.95300 171.73300 1.000 60.05162 538 GLY A N 1
ATOM 3465 C CA . GLY A 1 538 ? 116.33400 124.74800 172.54500 1.000 60.05162 538 GLY A CA 1
ATOM 3466 C C . GLY A 1 538 ? 115.27600 123.75600 172.10400 1.000 60.05162 538 GLY A C 1
ATOM 3467 O O . GLY A 1 538 ? 115.48100 122.54300 172.17100 1.000 60.05162 538 GLY A O 1
ATOM 3468 N N . ASN A 1 539 ? 114.13000 124.25900 171.65100 1.000 65.69291 539 ASN A N 1
ATOM 3469 C CA . ASN A 1 539 ? 113.07300 123.41400 171.10000 1.000 65.69291 539 ASN A CA 1
ATOM 3470 C C . ASN A 1 539 ? 112.35000 124.25600 170.05300 1.000 65.69291 539 ASN A C 1
ATOM 3471 O O . ASN A 1 539 ? 111.48900 125.06700 170.40100 1.000 65.69291 539 ASN A O 1
ATOM 3476 N N . VAL A 1 540 ? 112.72000 124.07100 168.78200 1.000 64.80892 540 VAL A N 1
ATOM 3477 C CA . VAL A 1 540 ? 112.31000 125.00200 167.73200 1.000 64.80892 540 VAL A CA 1
ATOM 3478 C C . VAL A 1 540 ? 110.80600 124.99000 167.51600 1.000 64.80892 540 VAL A C 1
ATOM 3479 O O . VAL A 1 540 ? 110.23400 125.97800 167.04200 1.000 64.80892 540 VAL A O 1
ATOM 3483 N N . ASN A 1 541 ? 110.13800 123.89100 167.85400 1.000 71.90795 541 ASN A N 1
ATOM 3484 C CA . ASN A 1 541 ? 108.68900 123.78300 167.70700 1.000 71.90795 541 ASN A CA 1
ATOM 3485 C C . ASN A 1 541 ? 107.95300 124.01100 169.02300 1.000 71.90795 541 ASN A C 1
ATOM 3486 O O . ASN A 1 541 ? 106.92100 123.39000 169.28700 1.000 71.90795 541 ASN A O 1
ATOM 3491 N N . ALA A 1 542 ? 108.46800 124.89900 169.86600 1.000 72.28928 542 ALA A N 1
ATOM 3492 C CA . ALA A 1 542 ? 107.81500 125.27400 171.10900 1.000 72.28928 542 ALA A CA 1
ATOM 3493 C C . ALA A 1 542 ? 107.07400 126.59100 170.93000 1.000 72.28928 542 ALA A C 1
ATOM 3494 O O . ALA A 1 542 ? 107.48000 127.45000 170.14500 1.000 72.28928 542 ALA A O 1
ATOM 3496 N N . THR A 1 543 ? 105.97800 126.74000 171.66800 1.000 76.42227 543 THR A N 1
ATOM 3497 C CA . THR A 1 543 ? 105.15600 127.93200 171.55300 1.000 76.42227 543 THR A CA 1
ATOM 3498 C C . THR A 1 543 ? 105.77600 129.08900 172.33000 1.000 76.42227 543 THR A C 1
ATOM 3499 O O . THR A 1 543 ? 106.75700 128.93200 173.05900 1.000 76.42227 543 THR A O 1
ATOM 3503 N N . GLN A 1 544 ? 105.18600 130.27400 172.15700 1.000 75.50094 544 GLN A N 1
ATOM 3504 C CA . GLN A 1 544 ? 105.71000 131.47400 172.80000 1.000 75.50094 544 GLN A CA 1
ATOM 3505 C C . GLN A 1 544 ? 105.56100 131.41400 174.31500 1.000 75.50094 544 GLN A C 1
ATOM 3506 O O . GLN A 1 544 ? 106.39200 131.97200 175.04200 1.000 75.50094 544 GLN A O 1
ATOM 3512 N N . GLU A 1 545 ? 104.51900 130.74200 174.80700 1.000 76.77248 545 GLU A N 1
ATOM 3513 C CA . GLU A 1 545 ? 104.34400 130.60100 176.24900 1.000 76.77248 545 GLU A CA 1
ATOM 3514 C C . GLU A 1 545 ? 105.46800 129.77900 176.86700 1.000 76.77248 545 GLU A C 1
ATOM 3515 O O . GLU A 1 545 ? 105.95100 130.10200 177.95500 1.000 76.77248 545 GLU A O 1
ATOM 3521 N N . GLN A 1 546 ? 105.90000 128.71500 176.18600 1.000 73.67060 546 GLN A N 1
ATOM 3522 C CA . GLN A 1 546 ? 107.01600 127.91900 176.69200 1.000 73.67060 546 GLN A CA 1
ATOM 3523 C C . GLN A 1 546 ? 108.32000 128.70500 176.65900 1.000 73.67060 546 GLN A C 1
ATOM 3524 O O . GLN A 1 546 ? 109.15700 128.56600 177.55800 1.000 73.67060 546 GLN A O 1
ATOM 3530 N N . VAL A 1 547 ? 108.51100 129.53000 175.62800 1.000 68.52149 547 VAL A N 1
ATOM 3531 C CA . VAL A 1 547 ? 109.69200 130.38500 175.55700 1.000 68.52149 547 VAL A CA 1
ATOM 3532 C C . VAL A 1 547 ? 109.70300 131.37400 176.71500 1.000 68.52149 547 VAL A C 1
ATOM 3533 O O . VAL A 1 547 ? 110.73300 131.57900 177.36900 1.000 68.52149 547 VAL A O 1
ATOM 3537 N N . ILE A 1 548 ? 108.55100 131.97700 177.00800 1.000 69.51122 548 ILE A N 1
ATOM 3538 C CA . ILE A 1 548 ? 108.46000 132.90700 178.13000 1.000 69.51122 548 ILE A CA 1
ATOM 3539 C C . ILE A 1 548 ? 108.67900 132.17600 179.45100 1.000 69.51122 548 ILE A C 1
ATOM 3540 O O . ILE A 1 548 ? 109.30500 132.70700 180.37600 1.000 69.51122 548 ILE A O 1
ATOM 3545 N N . ALA A 1 549 ? 108.17400 130.94500 179.56300 1.000 68.80267 549 ALA A N 1
ATOM 3546 C CA . ALA A 1 549 ? 108.37700 130.16900 180.78300 1.000 68.80267 549 ALA A CA 1
ATOM 3547 C C . ALA A 1 549 ? 109.85100 129.86500 181.00700 1.000 68.80267 549 ALA A C 1
ATOM 3548 O O . ALA A 1 549 ? 110.35900 130.00000 182.12700 1.000 68.80267 549 ALA A O 1
ATOM 3550 N N . ALA A 1 550 ? 110.55800 129.46600 179.94800 1.000 66.49855 550 ALA A N 1
ATOM 3551 C CA . ALA A 1 550 ? 111.99500 129.24400 180.05900 1.000 66.49855 550 ALA A CA 1
ATOM 3552 C C . ALA A 1 550 ? 112.73700 130.54400 180.32300 1.000 66.49855 550 ALA A C 1
ATOM 3553 O O . ALA A 1 550 ? 113.83300 130.53000 180.89000 1.000 66.49855 550 ALA A O 1
ATOM 3555 N N . ALA A 1 551 ? 112.16400 131.67300 179.91000 1.000 67.81478 551 ALA A N 1
ATOM 3556 C CA . ALA A 1 551 ? 112.75900 132.96200 180.23400 1.000 67.81478 551 ALA A CA 1
ATOM 3557 C C . ALA A 1 551 ? 112.62100 133.28300 181.72000 1.000 67.81478 551 ALA A C 1
ATOM 3558 O O . ALA A 1 551 ? 113.55700 133.81300 182.32900 1.000 67.81478 551 ALA A O 1
ATOM 3560 N N . GLN A 1 552 ? 111.45800 132.99200 182.32400 1.000 70.18493 552 GLN A N 1
ATOM 3561 C CA . GLN A 1 552 ? 111.36700 133.12600 183.78200 1.000 70.18493 552 GLN A CA 1
ATOM 3562 C C . GLN A 1 552 ? 112.31400 132.17100 184.49500 1.000 70.18493 552 GLN A C 1
ATOM 3563 O O . GLN A 1 552 ? 112.96900 132.55700 185.46900 1.000 70.18493 552 GLN A O 1
ATOM 3569 N N . LYS A 1 553 ? 112.38000 130.91300 184.05100 1.000 71.62758 553 LYS A N 1
ATOM 3570 C CA . LYS A 1 553 ? 113.17100 129.93600 184.79500 1.000 71.62758 553 LYS A CA 1
ATOM 3571 C C . LYS A 1 553 ? 114.66300 130.21500 184.68600 1.000 71.62758 553 LYS A C 1
ATOM 3572 O O . LYS A 1 553 ? 115.43400 129.79000 185.55200 1.000 71.62758 553 LYS A O 1
ATOM 3578 N N . ALA A 1 554 ? 115.08800 130.91800 183.64200 1.000 68.08851 554 ALA A N 1
ATOM 3579 C CA . ALA A 1 554 ? 116.47500 131.33100 183.50700 1.000 68.08851 554 ALA A CA 1
ATOM 3580 C C . ALA A 1 554 ? 116.73100 132.72500 184.05800 1.000 68.08851 554 ALA A C 1
ATOM 3581 O O . ALA A 1 554 ? 117.85800 133.21500 183.94600 1.000 68.08851 554 ALA A O 1
ATOM 3583 N N . HIS A 1 555 ? 115.70900 133.36800 184.62900 1.000 70.19165 555 HIS A N 1
ATOM 3584 C CA . HIS A 1 555 ? 115.83000 134.65500 185.31900 1.000 70.19165 555 HIS A CA 1
ATOM 3585 C C . HIS A 1 555 ? 116.33000 135.74900 184.37600 1.000 70.19165 555 HIS A C 1
ATOM 3586 O O . HIS A 1 555 ? 117.25600 136.49800 184.68600 1.000 70.19165 555 HIS A O 1
ATOM 3593 N N . ILE A 1 556 ? 115.70000 135.83700 183.20700 1.000 66.54769 556 ILE A N 1
ATOM 3594 C CA . ILE A 1 556 ? 116.13600 136.76100 182.16600 1.000 66.54769 556 ILE A CA 1
ATOM 3595 C C . ILE A 1 556 ? 114.94400 137.53400 181.61400 1.000 66.54769 556 ILE A C 1
ATOM 3596 O O . ILE A 1 556 ? 115.11300 138.54300 180.92200 1.000 66.54769 556 ILE A O 1
ATOM 3601 N N . HIS A 1 557 ? 113.73000 137.09400 181.95200 1.000 71.01708 557 HIS A N 1
ATOM 3602 C CA . HIS A 1 557 ? 112.53500 137.59000 181.27200 1.000 71.01708 557 HIS A CA 1
ATOM 3603 C C . HIS A 1 557 ? 112.28400 139.06600 181.54600 1.000 71.01708 557 HIS A C 1
ATOM 3604 O O . HIS A 1 557 ? 111.94100 139.82000 180.63000 1.000 71.01708 557 HIS A O 1
ATOM 3611 N N . GLU A 1 558 ? 112.41200 139.48900 182.80500 1.000 74.48435 558 GLU A N 1
ATOM 3612 C CA . GLU A 1 558 ? 112.09400 140.87100 183.15400 1.000 74.48435 558 GLU A CA 1
ATOM 3613 C C . GLU A 1 558 ? 113.04100 141.84200 182.46900 1.000 74.48435 558 GLU A C 1
ATOM 3614 O O . GLU A 1 558 ? 112.63500 142.93800 182.05900 1.000 74.48435 558 GLU A O 1
ATOM 3620 N N . LYS A 1 559 ? 114.31000 141.45400 182.33300 1.000 72.07208 559 LYS A N 1
ATOM 3621 C CA . LYS A 1 559 ? 115.25400 142.26300 181.57500 1.000 72.07208 559 LYS A CA 1
ATOM 3622 C C . LYS A 1 559 ? 114.83200 142.37100 180.11700 1.000 72.07208 559 LYS A C 1
ATOM 3623 O O . LYS A 1 559 ? 114.90700 143.45100 179.52500 1.000 72.07208 559 LYS A O 1
ATOM 3629 N N . ILE A 1 560 ? 114.37100 141.26600 179.52800 1.000 69.03701 560 ILE A N 1
ATOM 3630 C CA . ILE A 1 560 ? 113.96300 141.28000 178.12500 1.000 69.03701 560 ILE A CA 1
ATOM 3631 C C . ILE A 1 560 ? 112.73600 142.16300 177.93100 1.000 69.03701 560 ILE A C 1
ATOM 3632 O O . ILE A 1 560 ? 112.60600 142.85700 176.91700 1.000 69.03701 560 ILE A O 1
ATOM 3637 N N . ILE A 1 561 ? 111.82300 142.16100 178.90300 1.000 71.82928 561 ILE A N 1
ATOM 3638 C CA . ILE A 1 561 ? 110.68100 143.06800 178.84800 1.000 71.82928 561 ILE A CA 1
ATOM 3639 C C . ILE A 1 561 ? 111.13800 144.51600 178.96700 1.000 71.82928 561 ILE A C 1
ATOM 3640 O O . ILE A 1 561 ? 110.61100 145.40300 178.28600 1.000 71.82928 561 ILE A O 1
ATOM 3645 N N . SER A 1 562 ? 112.12800 144.77900 179.82400 1.000 71.32666 562 SER A N 1
ATOM 3646 C CA . SER A 1 562 ? 112.60800 146.14400 180.01200 1.000 71.32666 562 SER A CA 1
ATOM 3647 C C . SER A 1 562 ? 113.31200 146.70600 178.78100 1.000 71.32666 562 SER A C 1
ATOM 3648 O O . SER A 1 562 ? 113.45500 147.92700 178.67200 1.000 71.32666 562 SER A O 1
ATOM 3651 N N . TRP A 1 563 ? 113.75400 145.85300 177.86300 1.000 67.89860 563 TRP A N 1
ATOM 3652 C CA . TRP A 1 563 ? 114.42500 146.31100 176.66000 1.000 67.89860 563 TRP A CA 1
ATOM 3653 C C . TRP A 1 563 ? 113.41200 146.92700 175.69600 1.000 67.89860 563 TRP A C 1
ATOM 3654 O O . TRP A 1 563 ? 112.21700 146.63900 175.77500 1.000 67.89860 563 TRP A O 1
ATOM 3665 N N . PRO A 1 564 ? 113.86300 147.80200 174.77800 1.000 71.61408 564 PRO A N 1
ATOM 3666 C CA . PRO A 1 564 ? 112.91900 148.42500 173.83900 1.000 71.61408 564 PRO A CA 1
ATOM 3667 C C . PRO A 1 564 ? 112.32200 147.44400 172.84400 1.000 71.61408 564 PRO A C 1
ATOM 3668 O O . PRO A 1 564 ? 111.11400 147.46300 172.59500 1.000 71.61408 564 PRO A O 1
ATOM 3672 N N . HIS A 1 565 ? 113.15800 146.58500 172.26600 1.000 71.08563 565 HIS A N 1
ATOM 3673 C CA . HIS A 1 565 ? 112.68500 145.64200 171.26500 1.000 71.08563 565 HIS A CA 1
ATOM 3674 C C . HIS A 1 565 ? 112.10700 144.37000 171.86700 1.000 71.08563 565 HIS A C 1
ATOM 3675 O O . HIS A 1 565 ? 111.57700 143.54200 171.12100 1.000 71.08563 565 HIS A O 1
ATOM 3682 N N . GLY A 1 566 ? 112.19100 144.19900 173.18400 1.000 66.39704 566 GLY A N 1
ATOM 3683 C CA . GLY A 1 566 ? 111.61700 143.02200 173.81200 1.000 66.39704 566 GLY A CA 1
ATOM 3684 C C . GLY A 1 566 ? 112.34700 141.75900 173.40900 1.000 66.39704 566 GLY A C 1
ATOM 3685 O O . GLY A 1 566 ? 113.58000 141.70100 173.38800 1.000 66.39704 566 GLY A O 1
ATOM 3686 N N . TYR A 1 567 ? 111.57400 140.72500 173.08000 1.000 65.10092 567 TYR A N 1
ATOM 3687 C CA . TYR A 1 567 ? 112.14800 139.46600 172.63000 1.000 65.10092 567 TYR A CA 1
ATOM 3688 C C . TYR A 1 567 ? 112.70100 139.54500 171.21700 1.000 65.10092 567 TYR A C 1
ATOM 3689 O O . TYR A 1 567 ? 113.36700 138.60500 170.77800 1.000 65.10092 567 TYR A O 1
ATOM 3698 N N . GLN A 1 568 ? 112.43500 140.62900 170.49800 1.000 66.82896 568 GLN A N 1
ATOM 3699 C CA . GLN A 1 568 ? 112.97800 140.84400 169.16800 1.000 66.82896 568 GLN A CA 1
ATOM 3700 C C . GLN A 1 568 ? 114.29300 141.60500 169.19700 1.000 66.82896 568 GLN A C 1
ATOM 3701 O O . GLN A 1 568 ? 114.76300 142.04300 168.14300 1.000 66.82896 568 GLN A O 1
ATOM 3707 N N . THR A 1 569 ? 114.87800 141.79200 170.37800 1.000 64.28030 569 THR A N 1
ATOM 3708 C CA . THR A 1 569 ? 116.18100 142.43000 170.48600 1.000 64.28030 569 THR A CA 1
ATOM 3709 C C . THR A 1 569 ? 117.23500 141.58500 169.79200 1.000 64.28030 569 THR A C 1
ATOM 3710 O O . THR A 1 569 ? 117.39500 140.40100 170.09500 1.000 64.28030 569 THR A O 1
ATOM 3714 N N . ARG A 1 570 ? 117.95100 142.19100 168.85400 1.000 65.32823 570 ARG A N 1
ATOM 3715 C CA . ARG A 1 570 ? 119.00700 141.47400 168.16000 1.000 65.32823 570 ARG A CA 1
ATOM 3716 C C . ARG A 1 570 ? 120.21300 141.30500 169.07100 1.000 65.32823 570 ARG A C 1
ATOM 3717 O O . ARG A 1 570 ? 120.64500 142.24800 169.73600 1.000 65.32823 570 ARG A O 1
ATOM 3725 N N . VAL A 1 571 ? 120.75100 140.08300 169.10900 1.000 62.43164 571 VAL A N 1
ATOM 3726 C CA . VAL A 1 571 ? 121.90800 139.79100 169.94800 1.000 62.43164 571 VAL A CA 1
ATOM 3727 C C . VAL A 1 571 ? 123.22500 139.95500 169.21000 1.000 62.43164 571 VAL A C 1
ATOM 3728 O O . VAL A 1 571 ? 124.28800 139.87500 169.84000 1.000 62.43164 571 VAL A O 1
ATOM 3732 N N . GLY A 1 572 ? 123.19600 140.17700 167.90600 1.000 64.59269 572 GLY A N 1
ATOM 3733 C CA . GLY A 1 572 ? 124.40700 140.43900 167.17100 1.000 64.59269 572 GLY A CA 1
ATOM 3734 C C . GLY A 1 572 ? 125.20200 139.18800 166.86300 1.000 64.59269 572 GLY A C 1
ATOM 3735 O O . GLY A 1 572 ? 124.77800 138.05700 167.10000 1.000 64.59269 572 GLY A O 1
ATOM 3736 N N . GLU A 1 573 ? 126.39200 139.41700 166.31900 1.000 71.46600 573 GLU A N 1
ATOM 3737 C CA . GLU A 1 573 ? 127.25900 138.32500 165.90100 1.000 71.46600 573 GLU A CA 1
ATOM 3738 C C . GLU A 1 573 ? 127.80700 137.60700 167.12500 1.000 71.46600 573 GLU A C 1
ATOM 3739 O O . GLU A 1 573 ? 128.46600 138.22600 167.96700 1.000 71.46600 573 GLU A O 1
ATOM 3745 N N . ARG A 1 574 ? 127.52400 136.30500 167.22000 1.000 64.90285 574 ARG A N 1
ATOM 3746 C CA . ARG A 1 574 ? 127.95700 135.45100 168.32800 1.000 64.90285 574 ARG A CA 1
ATOM 3747 C C . ARG A 1 574 ? 127.44500 135.95300 169.67500 1.000 64.90285 574 ARG A C 1
ATOM 3748 O O . ARG A 1 574 ? 128.09900 135.77200 170.70300 1.000 64.90285 574 ARG A O 1
ATOM 3756 N N . GLY A 1 575 ? 126.27200 136.57400 169.67900 1.000 63.52440 575 GLY A N 1
ATOM 3757 C CA . GLY A 1 575 ? 125.67000 137.06700 170.90600 1.000 63.52440 575 GLY A CA 1
ATOM 3758 C C . GLY A 1 575 ? 126.44000 138.18000 171.57600 1.000 63.52440 575 GLY A C 1
ATOM 3759 O O . GLY A 1 575 ? 126.46000 138.25900 172.80900 1.000 63.52440 575 GLY A O 1
ATOM 3760 N N . LEU A 1 576 ? 127.06800 139.05100 170.79500 1.000 64.41760 576 LEU A N 1
ATOM 3761 C CA . LEU A 1 576 ? 127.92400 140.09200 171.34000 1.000 64.41760 576 LEU A CA 1
ATOM 3762 C C . LEU A 1 576 ? 127.20800 141.41600 171.56100 1.000 64.41760 576 LEU A C 1
ATOM 3763 O O . LEU A 1 576 ? 127.77700 142.30500 172.20000 1.000 64.41760 576 LEU A O 1
ATOM 3768 N N . MET A 1 577 ? 125.98500 141.57500 171.06000 1.000 63.17146 577 MET A N 1
ATOM 3769 C CA . MET A 1 577 ? 125.22400 142.79300 171.28600 1.000 63.17146 577 MET A CA 1
ATOM 3770 C C . MET A 1 577 ? 124.34700 142.70800 172.52500 1.000 63.17146 577 MET A C 1
ATOM 3771 O O . MET A 1 577 ? 123.42400 143.51400 172.67800 1.000 63.17146 577 MET A O 1
ATOM 3776 N N . ILE A 1 578 ? 124.60100 141.73700 173.39900 1.000 60.91705 578 ILE A N 1
ATOM 3777 C CA . ILE A 1 578 ? 124.02800 141.68400 174.73500 1.000 60.91705 578 ILE A CA 1
ATOM 3778 C C . ILE A 1 578 ? 125.15400 141.34900 175.70200 1.000 60.91705 578 ILE A C 1
ATOM 3779 O O . ILE A 1 578 ? 126.24400 140.93900 175.30200 1.000 60.91705 578 ILE A O 1
ATOM 3784 N N . SER A 1 579 ? 124.88200 141.53200 176.98800 1.000 61.92457 579 SER A N 1
ATOM 3785 C CA . SER A 1 579 ? 125.90300 141.29600 177.99100 1.000 61.92457 579 SER A CA 1
ATOM 3786 C C . SER A 1 579 ? 126.16800 139.80100 178.14800 1.000 61.92457 579 SER A C 1
ATOM 3787 O O . SER A 1 579 ? 125.36000 138.95600 177.75800 1.000 61.92457 579 SER A O 1
ATOM 3790 N N . GLY A 1 580 ? 127.33500 139.48200 178.70900 1.000 61.85012 580 GLY A N 1
ATOM 3791 C CA . GLY A 1 580 ? 127.72300 138.08800 178.84600 1.000 61.85012 580 GLY A CA 1
ATOM 3792 C C . GLY A 1 580 ? 126.86600 137.32200 179.83400 1.000 61.85012 580 GLY A C 1
ATOM 3793 O O . GLY A 1 580 ? 126.59300 136.13600 179.63800 1.000 61.85012 580 GLY A O 1
ATOM 3794 N N . GLY A 1 581 ? 126.44100 137.98100 180.91100 1.000 62.54668 581 GLY A N 1
ATOM 3795 C CA . GLY A 1 581 ? 125.54500 137.33300 181.85400 1.000 62.54668 581 GLY A CA 1
ATOM 3796 C C . GLY A 1 581 ? 124.18400 137.04500 181.25500 1.000 62.54668 581 GLY A C 1
ATOM 3797 O O . GLY A 1 581 ? 123.61800 135.96800 181.46300 1.000 62.54668 581 GLY A O 1
ATOM 3798 N N . GLU A 1 582 ? 123.64400 137.99900 180.49700 1.000 62.70700 582 GLU A N 1
ATOM 3799 C CA . GLU A 1 582 ? 122.37400 137.78300 179.81400 1.000 62.70700 582 GLU A CA 1
ATOM 3800 C C . GLU A 1 582 ? 122.49900 136.70900 178.74300 1.000 62.70700 582 GLU A C 1
ATOM 3801 O O . GLU A 1 582 ? 121.58300 135.90500 178.55600 1.000 62.70700 582 GLU A O 1
ATOM 3807 N N . LYS A 1 583 ? 123.63200 136.67100 178.04100 1.000 58.96072 583 LYS A N 1
ATOM 3808 C CA . LYS A 1 583 ? 123.87300 135.61800 177.05900 1.000 58.96072 583 LYS A CA 1
ATOM 3809 C C . LYS A 1 583 ? 123.93700 134.24500 177.71900 1.000 58.96072 583 LYS A C 1
ATOM 3810 O O . LYS A 1 583 ? 123.37900 133.26500 177.20400 1.000 58.96072 583 LYS A O 1
ATOM 3816 N N . GLN A 1 584 ? 124.61000 134.15700 178.86500 1.000 62.61505 584 GLN A N 1
ATOM 3817 C CA . GLN A 1 584 ? 124.69100 132.89500 179.58800 1.000 62.61505 584 GLN A CA 1
ATOM 3818 C C . GLN A 1 584 ? 123.32200 132.46200 180.09300 1.000 62.61505 584 GLN A C 1
ATOM 3819 O O . GLN A 1 584 ? 122.98700 131.27200 180.06000 1.000 62.61505 584 GLN A O 1
ATOM 3825 N N . ARG A 1 585 ? 122.51300 133.41500 180.55700 1.000 60.81141 585 ARG A N 1
ATOM 3826 C CA . ARG A 1 585 ? 121.15800 133.08100 180.97000 1.000 60.81141 585 ARG A CA 1
ATOM 3827 C C . ARG A 1 585 ? 120.29500 132.66000 179.78800 1.000 60.81141 585 ARG A C 1
ATOM 3828 O O . ARG A 1 585 ? 119.40800 131.82000 179.94600 1.000 60.81141 585 ARG A O 1
ATOM 3836 N N . LEU A 1 586 ? 120.54300 133.21200 178.59900 1.000 57.34185 586 LEU A N 1
ATOM 3837 C CA . LEU A 1 586 ? 119.84700 132.73000 177.40800 1.000 57.34185 586 LEU A CA 1
ATOM 3838 C C . LEU A 1 586 ? 120.22300 131.28700 177.09500 1.000 57.34185 586 LEU A C 1
ATOM 3839 O O . LEU A 1 586 ? 119.37100 130.49100 176.68800 1.000 57.34185 586 LEU A O 1
ATOM 3844 N N . ALA A 1 587 ? 121.49900 130.93500 177.26200 1.000 56.96181 587 ALA A N 1
ATOM 3845 C CA . ALA A 1 587 ? 121.90900 129.54500 177.06500 1.000 56.96181 587 ALA A CA 1
ATOM 3846 C C . ALA A 1 587 ? 121.25100 128.61800 178.08300 1.000 56.96181 587 ALA A C 1
ATOM 3847 O O . ALA A 1 587 ? 120.81300 127.50600 177.74400 1.000 56.96181 587 ALA A O 1
ATOM 3849 N N . VAL A 1 588 ? 121.17500 129.06100 179.33900 1.000 58.61232 588 VAL A N 1
ATOM 3850 C CA . VAL A 1 588 ? 120.47000 128.29200 180.36200 1.000 58.61232 588 VAL A CA 1
ATOM 3851 C C . VAL A 1 588 ? 119.00000 128.14500 179.99000 1.000 58.61232 588 VAL A C 1
ATOM 3852 O O . VAL A 1 588 ? 118.38600 127.09800 180.21900 1.000 58.61232 588 VAL A O 1
ATOM 3856 N N . SER A 1 589 ? 118.42100 129.18600 179.39100 1.000 61.14942 589 SER A N 1
ATOM 3857 C CA . SER A 1 589 ? 117.03800 129.12000 178.93300 1.000 61.14942 589 SER A CA 1
ATOM 3858 C C . SER A 1 589 ? 116.86600 128.10900 177.80500 1.000 61.14942 589 SER A C 1
ATOM 3859 O O . SER A 1 589 ? 115.83700 127.43200 177.73000 1.000 61.14942 589 SER A O 1
ATOM 3862 N N . ARG A 1 590 ? 117.84800 128.01200 176.90600 1.000 56.44158 590 ARG A N 1
ATOM 3863 C CA . ARG A 1 590 ? 117.80100 126.98400 175.86600 1.000 56.44158 590 ARG A CA 1
ATOM 3864 C C . ARG A 1 590 ? 117.79800 125.59300 176.48000 1.000 56.44158 590 ARG A C 1
ATOM 3865 O O . ARG A 1 590 ? 117.02500 124.71900 176.06900 1.000 56.44158 590 ARG A O 1
ATOM 3873 N N . LEU A 1 591 ? 118.66200 125.37400 177.47500 1.000 60.98715 591 LEU A N 1
ATOM 3874 C CA . LEU A 1 591 ? 118.68300 124.07700 178.15000 1.000 60.98715 591 LEU A CA 1
ATOM 3875 C C . LEU A 1 591 ? 117.36000 123.79900 178.85400 1.000 60.98715 591 LEU A C 1
ATOM 3876 O O . LEU A 1 591 ? 116.87600 122.66200 178.85200 1.000 60.98715 591 LEU A O 1
ATOM 3881 N N . ILE A 1 592 ? 116.77500 124.82000 179.48200 1.000 62.21061 592 ILE A N 1
ATOM 3882 C CA . ILE A 1 592 ? 115.50700 124.64700 180.18500 1.000 62.21061 592 ILE A CA 1
ATOM 3883 C C . ILE A 1 592 ? 114.39700 124.29800 179.20500 1.000 62.21061 592 ILE A C 1
ATOM 3884 O O . ILE A 1 592 ? 113.57900 123.40600 179.45900 1.000 62.21061 592 ILE A O 1
ATOM 3889 N N . LEU A 1 593 ? 114.36100 124.98200 178.06200 1.000 63.31175 593 LEU A N 1
ATOM 3890 C CA . LEU A 1 593 ? 113.33500 124.71700 177.06200 1.000 63.31175 593 LEU A CA 1
ATOM 3891 C C . LEU A 1 593 ? 113.50000 123.34700 176.42200 1.000 63.31175 593 LEU A C 1
ATOM 3892 O O . LEU A 1 593 ? 112.50500 122.73500 176.02000 1.000 63.31175 593 LEU A O 1
ATOM 3897 N N . LYS A 1 594 ? 114.73600 122.85400 176.30100 1.000 62.57656 594 LYS A N 1
ATOM 3898 C CA . LYS A 1 594 ? 114.93600 121.52000 175.74200 1.000 62.57656 594 LYS A CA 1
ATOM 3899 C C . LYS A 1 594 ? 114.34300 120.44400 176.64300 1.000 62.57656 594 LYS A C 1
ATOM 3900 O O . LYS A 1 594 ? 113.77500 119.46200 176.15300 1.000 62.57656 594 LYS A O 1
ATOM 3906 N N . ASP A 1 595 ? 114.46300 120.61800 177.96100 1.000 68.85306 595 ASP A N 1
ATOM 3907 C CA . ASP A 1 595 ? 114.01000 119.69000 178.99500 1.000 68.85306 595 ASP A CA 1
ATOM 3908 C C . ASP A 1 595 ? 114.52900 118.27400 178.77200 1.000 68.85306 595 ASP A C 1
ATOM 3909 O O . ASP A 1 595 ? 113.75200 117.38300 178.40900 1.000 68.85306 595 ASP A O 1
ATOM 3914 N N . PRO A 1 596 ? 115.81800 118.02300 178.97200 1.000 68.36924 596 PRO A N 1
ATOM 3915 C CA . PRO A 1 596 ? 116.34900 116.67900 178.77700 1.000 68.36924 596 PRO A CA 1
ATOM 3916 C C . PRO A 1 596 ? 116.35600 115.90200 180.08000 1.000 68.36924 596 PRO A C 1
ATOM 3917 O O . PRO A 1 596 ? 116.15900 116.47900 181.15900 1.000 68.36924 596 PRO A O 1
ATOM 3921 N N . PRO A 1 597 ? 116.55500 114.58200 180.02600 1.000 71.84734 597 PRO A N 1
ATOM 3922 C CA . PRO A 1 597 ? 116.73300 113.82900 181.27500 1.000 71.84734 597 PRO A CA 1
ATOM 3923 C C . PRO A 1 597 ? 118.06200 114.09400 181.95700 1.000 71.84734 597 PRO A C 1
ATOM 3924 O O . PRO A 1 597 ? 118.13300 114.02400 183.18900 1.000 71.84734 597 PRO A O 1
ATOM 3928 N N . LEU A 1 598 ? 119.11700 114.38700 181.20100 1.000 72.06186 598 LEU A N 1
ATOM 3929 C CA . LEU A 1 598 ? 120.44600 114.62200 181.74800 1.000 72.06186 598 LEU A CA 1
ATOM 3930 C C . LEU A 1 598 ? 120.85100 116.06200 181.48500 1.000 72.06186 598 LEU A C 1
ATOM 3931 O O . LEU A 1 598 ? 120.84800 116.51000 180.33500 1.000 72.06186 598 LEU A O 1
ATOM 3936 N N . LEU A 1 599 ? 121.21000 116.77600 182.54500 1.000 68.27503 599 LEU A N 1
ATOM 3937 C CA . LEU A 1 599 ? 121.54400 118.19100 182.47400 1.000 68.27503 599 LEU A CA 1
ATOM 3938 C C . LEU A 1 599 ? 123.01100 118.37400 182.82700 1.000 68.27503 599 LEU A C 1
ATOM 3939 O O . LEU A 1 599 ? 123.44600 117.95900 183.90400 1.000 68.27503 599 LEU A O 1
ATOM 3944 N N . PHE A 1 600 ? 123.77000 118.99200 181.92500 1.000 66.26310 600 PHE A N 1
ATOM 3945 C CA . PHE A 1 600 ? 125.18800 119.26600 182.14200 1.000 66.26310 600 PHE A CA 1
ATOM 3946 C C . PHE A 1 600 ? 125.40400 120.77100 182.11100 1.000 66.26310 600 PHE A C 1
ATOM 3947 O O . PHE A 1 600 ? 125.20100 121.40900 181.07600 1.000 66.26310 600 PHE A O 1
ATOM 3955 N N . PHE A 1 601 ? 125.81800 121.33700 183.23500 1.000 64.79461 601 PHE A N 1
ATOM 3956 C CA . PHE A 1 601 ? 126.09800 122.76100 183.33000 1.000 64.79461 601 PHE A CA 1
ATOM 3957 C C . PHE A 1 601 ? 127.60500 122.95500 183.40800 1.000 64.79461 601 PHE A C 1
ATOM 3958 O O . PHE A 1 601 ? 128.23600 122.54700 184.38700 1.000 64.79461 601 PHE A O 1
ATOM 3966 N N . ASP A 1 602 ? 128.17700 123.57300 182.37800 1.000 67.25583 602 ASP A N 1
ATOM 3967 C CA . ASP A 1 602 ? 129.61700 123.79700 182.30200 1.000 67.25583 602 ASP A CA 1
ATOM 3968 C C . ASP A 1 602 ? 129.88200 125.25500 182.66100 1.000 67.25583 602 ASP A C 1
ATOM 3969 O O . ASP A 1 602 ? 130.02400 126.12200 181.80000 1.000 67.25583 602 ASP A O 1
ATOM 3974 N N . GLN A 1 603 ? 129.95000 125.51200 183.97000 1.000 68.51263 603 GLN A N 1
ATOM 3975 C CA . GLN A 1 603 ? 130.10400 126.85300 184.53500 1.000 68.51263 603 GLN A CA 1
ATOM 3976 C C . GLN A 1 603 ? 129.00000 127.78500 184.03100 1.000 68.51263 603 GLN A C 1
ATOM 3977 O O . GLN A 1 603 ? 129.24300 128.77500 183.34100 1.000 68.51263 603 GLN A O 1
ATOM 3983 N N . ALA A 1 604 ? 127.76500 127.43600 184.39000 1.000 68.84292 604 ALA A N 1
ATOM 3984 C CA . ALA A 1 604 ? 126.60400 128.16400 183.89500 1.000 68.84292 604 ALA A CA 1
ATOM 3985 C C . ALA A 1 604 ? 126.40100 129.49700 184.59800 1.000 68.84292 604 ALA A C 1
ATOM 3986 O O . ALA A 1 604 ? 125.57300 130.29500 184.15100 1.000 68.84292 604 ALA A O 1
ATOM 3988 N N . THR A 1 605 ? 127.12200 129.75600 185.68300 1.000 72.25747 605 THR A N 1
ATOM 3989 C CA . THR A 1 605 ? 127.00500 131.00100 186.42900 1.000 72.25747 605 THR A CA 1
ATOM 3990 C C . THR A 1 605 ? 128.34300 131.72300 186.49200 1.000 72.25747 605 THR A C 1
ATOM 3991 O O . THR A 1 605 ? 128.65600 132.40400 187.46800 1.000 72.25747 605 THR A O 1
ATOM 3995 N N . SER A 1 606 ? 129.15600 131.58000 185.44500 1.000 69.81252 606 SER A N 1
ATOM 3996 C CA . SER A 1 606 ? 130.49400 132.15500 185.47600 1.000 69.81252 606 SER A CA 1
ATOM 3997 C C . SER A 1 606 ? 130.47100 133.66400 185.27900 1.000 69.81252 606 SER A C 1
ATOM 3998 O O . SER A 1 606 ? 131.31600 134.37000 185.83900 1.000 69.81252 606 SER A O 1
ATOM 4001 N N . ALA A 1 607 ? 129.52200 134.17800 184.50000 1.000 68.64179 607 ALA A N 1
ATOM 4002 C CA . ALA A 1 607 ? 129.47100 135.59500 184.16500 1.000 68.64179 607 ALA A CA 1
ATOM 4003 C C . ALA A 1 607 ? 128.28900 136.30100 184.81900 1.000 68.64179 607 ALA A C 1
ATOM 4004 O O . ALA A 1 607 ? 127.76000 137.26800 184.27100 1.000 68.64179 607 ALA A O 1
ATOM 4006 N N . LEU A 1 608 ? 127.87100 135.83800 185.99100 1.000 71.13902 608 LEU A N 1
ATOM 4007 C CA . LEU A 1 608 ? 126.71600 136.38700 186.68300 1.000 71.13902 608 LEU A CA 1
ATOM 4008 C C . LEU A 1 608 ? 127.12300 136.90300 188.05200 1.000 71.13902 608 LEU A C 1
ATOM 4009 O O . LEU A 1 608 ? 127.99000 136.32400 188.71200 1.000 71.13902 608 LEU A O 1
ATOM 4014 N N . ASP A 1 609 ? 126.48500 137.99000 188.47700 1.000 77.13337 609 ASP A N 1
ATOM 4015 C CA . ASP A 1 609 ? 126.71400 138.51400 189.81000 1.000 77.13337 609 ASP A CA 1
ATOM 4016 C C . ASP A 1 609 ? 126.09200 137.58500 190.84600 1.000 77.13337 609 ASP A C 1
ATOM 4017 O O . ASP A 1 609 ? 125.36700 136.64400 190.51900 1.000 77.13337 609 ASP A O 1
ATOM 4022 N N . THR A 1 610 ? 126.37800 137.87400 192.11600 1.000 82.40603 610 THR A N 1
ATOM 4023 C CA . THR A 1 610 ? 126.04100 136.94500 193.18900 1.000 82.40603 610 THR A CA 1
ATOM 4024 C C . THR A 1 610 ? 124.53000 136.78700 193.34900 1.000 82.40603 610 THR A C 1
ATOM 4025 O O . THR A 1 610 ? 124.03400 135.66500 193.50100 1.000 82.40603 610 THR A O 1
ATOM 4029 N N . HIS A 1 611 ? 123.77800 137.89000 193.29100 1.000 82.85786 611 HIS A N 1
ATOM 4030 C CA . HIS A 1 611 ? 122.32300 137.80000 193.39600 1.000 82.85786 611 HIS A CA 1
ATOM 4031 C C . HIS A 1 611 ? 121.72300 137.06000 192.20900 1.000 82.85786 611 HIS A C 1
ATOM 4032 O O . HIS A 1 611 ? 120.83900 136.20900 192.37300 1.000 82.85786 611 HIS A O 1
ATOM 4039 N N . THR A 1 612 ? 122.18000 137.38600 190.99800 1.000 75.93639 612 THR A N 1
ATOM 4040 C CA . THR A 1 612 ? 121.62700 136.74700 189.80900 1.000 75.93639 612 THR A CA 1
ATOM 4041 C C . THR A 1 612 ? 121.96200 135.26400 189.77100 1.000 75.93639 612 THR A C 1
ATOM 4042 O O . THR A 1 612 ? 121.10000 134.44100 189.44500 1.000 75.93639 612 THR A O 1
ATOM 4046 N N . GLU A 1 613 ? 123.20100 134.89400 190.11200 1.000 77.98072 613 GLU A N 1
ATOM 4047 C CA . GLU A 1 613 ? 123.52300 133.47300 190.11900 1.000 77.98072 613 GLU A CA 1
ATOM 4048 C C . GLU A 1 613 ? 122.80700 132.75600 191.24900 1.000 77.98072 613 GLU A C 1
ATOM 4049 O O . GLU A 1 613 ? 122.45800 131.58700 191.10200 1.000 77.98072 613 GLU A O 1
ATOM 4055 N N . GLN A 1 614 ? 122.54800 133.44300 192.36400 1.000 80.26055 614 GLN A N 1
ATOM 4056 C CA . GLN A 1 614 ? 121.81400 132.82200 193.46000 1.000 80.26055 614 GLN A CA 1
ATOM 4057 C C . GLN A 1 614 ? 120.37700 132.52200 193.05000 1.000 80.26055 614 GLN A C 1
ATOM 4058 O O . GLN A 1 614 ? 119.88000 131.40900 193.26400 1.000 80.26055 614 GLN A O 1
ATOM 4064 N N . ALA A 1 615 ? 119.70500 133.49300 192.42500 1.000 76.78308 615 ALA A N 1
ATOM 4065 C CA . ALA A 1 615 ? 118.33700 133.27100 191.96100 1.000 76.78308 615 ALA A CA 1
ATOM 4066 C C . ALA A 1 615 ? 118.27900 132.22400 190.85300 1.000 76.78308 615 ALA A C 1
ATOM 4067 O O . ALA A 1 615 ? 117.38500 131.36300 190.84400 1.000 76.78308 615 ALA A O 1
ATOM 4069 N N . LEU A 1 616 ? 119.22300 132.27900 189.90900 1.000 73.63019 616 LEU A N 1
ATOM 4070 C CA . LEU A 1 616 ? 119.24500 131.30700 188.82500 1.000 73.63019 616 LEU A CA 1
ATOM 4071 C C . LEU A 1 616 ? 119.51000 129.90400 189.34900 1.000 73.63019 616 LEU A C 1
ATOM 4072 O O . LEU A 1 616 ? 118.88100 128.94300 188.90100 1.000 73.63019 616 LEU A O 1
ATOM 4077 N N . MET A 1 617 ? 120.43300 129.76600 190.30100 1.000 75.59681 617 MET A N 1
ATOM 4078 C CA . MET A 1 617 ? 120.70100 128.46200 190.88700 1.000 75.59681 617 MET A CA 1
ATOM 4079 C C . MET A 1 617 ? 119.51400 127.96400 191.69200 1.000 75.59681 617 MET A C 1
ATOM 4080 O O . MET A 1 617 ? 119.26000 126.76000 191.73300 1.000 75.59681 617 MET A O 1
ATOM 4085 N N . ALA A 1 618 ? 118.76500 128.86800 192.32900 1.000 76.63131 618 ALA A N 1
ATOM 4086 C CA . ALA A 1 618 ? 117.54000 128.45500 193.00800 1.000 76.63131 618 ALA A CA 1
ATOM 4087 C C . ALA A 1 618 ? 116.53800 127.86700 192.02100 1.000 76.63131 618 ALA A C 1
ATOM 4088 O O . ALA A 1 618 ? 115.97400 126.78800 192.25300 1.000 76.63131 618 ALA A O 1
ATOM 4090 N N . ASN A 1 619 ? 116.32300 128.55900 190.89800 1.000 75.58143 619 ASN A N 1
ATOM 4091 C CA . ASN A 1 619 ? 115.39900 128.05800 189.88100 1.000 75.58143 619 ASN A CA 1
ATOM 4092 C C . ASN A 1 619 ? 115.87800 126.73700 189.28600 1.000 75.58143 619 ASN A C 1
ATOM 4093 O O . ASN A 1 619 ? 115.08500 125.80800 189.09600 1.000 75.58143 619 ASN A O 1
ATOM 4098 N N . ILE A 1 620 ? 117.17600 126.63200 188.99600 1.000 74.57600 620 ILE A N 1
ATOM 4099 C CA . ILE A 1 620 ? 117.72200 125.41200 188.40800 1.000 74.57600 620 ILE A CA 1
ATOM 4100 C C . ILE A 1 620 ? 117.62400 124.25300 189.39000 1.000 74.57600 620 ILE A C 1
ATOM 4101 O O . ILE A 1 620 ? 117.27800 123.12800 189.01000 1.000 74.57600 620 ILE A O 1
ATOM 4106 N N . ASN A 1 621 ? 117.91700 124.50600 190.66700 1.000 77.69929 621 ASN A N 1
ATOM 4107 C CA . ASN A 1 621 ? 117.83600 123.45800 191.67400 1.000 77.69929 621 ASN A CA 1
ATOM 4108 C C . ASN A 1 621 ? 116.40800 122.97400 191.85900 1.000 77.69929 621 ASN A C 1
ATOM 4109 O O . ASN A 1 621 ? 116.17400 121.77000 192.00500 1.000 77.69929 621 ASN A O 1
ATOM 4114 N N . GLU A 1 622 ? 115.43200 123.88800 191.85600 1.000 80.99211 622 GLU A N 1
ATOM 4115 C CA . GLU A 1 622 ? 114.05900 123.42400 192.01800 1.000 80.99211 622 GLU A CA 1
ATOM 4116 C C . GLU A 1 622 ? 113.55600 122.71000 190.76600 1.000 80.99211 622 GLU A C 1
ATOM 4117 O O . GLU A 1 622 ? 112.74400 121.78500 190.87500 1.000 80.99211 622 GLU A O 1
ATOM 4123 N N . VAL A 1 623 ? 114.04300 123.09500 189.58100 1.000 78.70609 623 VAL A N 1
ATOM 4124 C CA . VAL A 1 623 ? 113.72100 122.34500 188.36500 1.000 78.70609 623 VAL A CA 1
ATOM 4125 C C . VAL A 1 623 ? 114.28600 120.93300 188.44500 1.000 78.70609 623 VAL A C 1
ATOM 4126 O O . VAL A 1 623 ? 113.60200 119.95100 188.13200 1.000 78.70609 623 VAL A O 1
ATOM 4130 N N . VAL A 1 624 ? 115.54300 120.81200 188.87200 1.000 78.56654 624 VAL A N 1
ATOM 4131 C CA . VAL A 1 624 ? 116.19600 119.51000 188.93400 1.000 78.56654 624 VAL A CA 1
ATOM 4132 C C . VAL A 1 624 ? 115.53500 118.62500 189.98300 1.000 78.56654 624 VAL A C 1
ATOM 4133 O O . VAL A 1 624 ? 115.29600 117.43400 189.74900 1.000 78.56654 624 VAL A O 1
ATOM 4137 N N . LYS A 1 625 ? 115.21000 119.19300 191.14500 1.000 82.77641 625 LYS A N 1
ATOM 4138 C CA . LYS A 1 625 ? 114.60100 118.40500 192.21000 1.000 82.77641 625 LYS A CA 1
ATOM 4139 C C . LYS A 1 625 ? 113.16900 118.01300 191.86500 1.000 82.77641 625 LYS A C 1
ATOM 4140 O O . LYS A 1 625 ? 112.73100 116.90500 192.19400 1.000 82.77641 625 LYS A O 1
ATOM 4146 N N . GLU A 1 626 ? 112.42400 118.90400 191.20500 1.000 85.22349 626 GLU A N 1
ATOM 4147 C CA . GLU A 1 626 ? 111.03400 118.60100 190.88100 1.000 85.22349 626 GLU A CA 1
ATOM 4148 C C . GLU A 1 626 ? 110.92600 117.49800 189.83500 1.000 85.22349 626 GLU A C 1
ATOM 4149 O O . GLU A 1 626 ? 110.07800 116.60600 189.95200 1.000 85.22349 626 GLU A O 1
ATOM 4155 N N . LYS A 1 627 ? 111.77300 117.53500 188.81200 1.000 82.61605 627 LYS A N 1
ATOM 4156 C CA . LYS A 1 627 ? 111.70700 116.56800 187.72500 1.000 82.61605 627 LYS A CA 1
ATOM 4157 C C . LYS A 1 627 ? 112.64300 115.38400 187.91600 1.000 82.61605 627 LYS A C 1
ATOM 4158 O O . LYS A 1 627 ? 112.69500 114.51700 187.03800 1.000 82.61605 627 LYS A O 1
ATOM 4164 N N . LYS A 1 628 ? 113.36900 115.33000 189.03700 1.000 82.97955 628 LYS A N 1
ATOM 4165 C CA . LYS A 1 628 ? 114.30700 114.24600 189.34900 1.000 82.97955 628 LYS A CA 1
ATOM 4166 C C . LYS A 1 628 ? 115.34400 114.06100 188.24400 1.000 82.97955 628 LYS A C 1
ATOM 4167 O O . LYS A 1 628 ? 115.69500 112.94000 187.87200 1.000 82.97955 628 LYS A O 1
ATOM 4173 N N . ARG A 1 629 ? 115.83500 115.17400 187.71100 1.000 78.53853 629 ARG A N 1
ATOM 4174 C CA . ARG A 1 629 ? 116.84300 115.13300 186.66500 1.000 78.53853 629 ARG A CA 1
ATOM 4175 C C . ARG A 1 629 ? 118.21400 114.83100 187.25200 1.000 78.53853 629 ARG A C 1
ATOM 4176 O O . ARG A 1 629 ? 118.53000 115.21400 188.38000 1.000 78.53853 629 ARG A O 1
ATOM 4184 N N . THR A 1 630 ? 119.03500 114.13700 186.46900 1.000 78.00653 630 THR A N 1
ATOM 4185 C CA . THR A 1 630 ? 120.43300 113.91200 186.82300 1.000 78.00653 630 THR A CA 1
ATOM 4186 C C . THR A 1 630 ? 121.22200 115.10800 186.31100 1.000 78.00653 630 THR A C 1
ATOM 4187 O O . THR A 1 630 ? 121.50900 115.21500 185.11700 1.000 78.00653 630 THR A O 1
ATOM 4191 N N . ALA A 1 631 ? 121.56300 116.01900 187.21500 1.000 72.10159 631 ALA A N 1
ATOM 4192 C CA . ALA A 1 631 ? 122.24700 117.25300 186.86300 1.000 72.10159 631 ALA A CA 1
ATOM 4193 C C . ALA A 1 631 ? 123.71000 117.15500 187.26000 1.000 72.10159 631 ALA A C 1
ATOM 4194 O O . ALA A 1 631 ? 124.02600 116.80500 188.40000 1.000 72.10159 631 ALA A O 1
ATOM 4196 N N . LEU A 1 632 ? 124.59600 117.46300 186.31900 1.000 68.05125 632 LEU A N 1
ATOM 4197 C CA . LEU A 1 632 ? 126.03500 117.40700 186.54100 1.000 68.05125 632 LEU A CA 1
ATOM 4198 C C . LEU A 1 632 ? 126.59800 118.81000 186.36200 1.000 68.05125 632 LEU A C 1
ATOM 4199 O O . LEU A 1 632 ? 126.69400 119.30500 185.23500 1.000 68.05125 632 LEU A O 1
ATOM 4204 N N . PHE A 1 633 ? 126.96800 119.44300 187.47000 1.000 68.27652 633 PHE A N 1
ATOM 4205 C CA . PHE A 1 633 ? 127.42600 120.82500 187.48000 1.000 68.27652 633 PHE A CA 1
ATOM 4206 C C . PHE A 1 633 ? 128.94600 120.85900 187.49300 1.000 68.27652 633 PHE A C 1
ATOM 4207 O O . PHE A 1 633 ? 129.56900 120.44700 188.47500 1.000 68.27652 633 PHE A O 1
ATOM 4215 N N . VAL A 1 634 ? 129.54100 121.35200 186.41500 1.000 68.18871 634 VAL A N 1
ATOM 4216 C CA . VAL A 1 634 ? 130.96100 121.67600 186.40300 1.000 68.18871 634 VAL A CA 1
ATOM 4217 C C . VAL A 1 634 ? 131.06300 123.14600 186.78300 1.000 68.18871 634 VAL A C 1
ATOM 4218 O O . VAL A 1 634 ? 130.53700 124.01200 186.08100 1.000 68.18871 634 VAL A O 1
ATOM 4222 N N . ALA A 1 635 ? 131.70600 123.43400 187.91000 1.000 71.63561 635 ALA A N 1
ATOM 4223 C CA . ALA A 1 635 ? 131.69100 124.78700 188.43900 1.000 71.63561 635 ALA A CA 1
ATOM 4224 C C . ALA A 1 635 ? 132.97400 125.09100 189.18900 1.000 71.63561 635 ALA A C 1
ATOM 4225 O O . ALA A 1 635 ? 133.47800 124.25800 189.94600 1.000 71.63561 635 ALA A O 1
ATOM 4227 N N . HIS A 1 636 ? 133.49300 126.29600 188.96900 1.000 74.11449 636 HIS A N 1
ATOM 4228 C CA . HIS A 1 636 ? 134.59700 126.82800 189.75000 1.000 74.11449 636 HIS A CA 1
ATOM 4229 C C . HIS A 1 636 ? 134.13800 127.67200 190.92100 1.000 74.11449 636 HIS A C 1
ATOM 4230 O O . HIS A 1 636 ? 134.90600 127.85700 191.87000 1.000 74.11449 636 HIS A O 1
ATOM 4237 N N . ARG A 1 637 ? 132.91500 128.18400 190.87600 1.000 78.85207 637 ARG A N 1
ATOM 4238 C CA . ARG A 1 637 ? 132.32900 128.88300 192.01100 1.000 78.85207 637 ARG A CA 1
ATOM 4239 C C . ARG A 1 637 ? 131.72700 127.82000 192.91600 1.000 78.85207 637 ARG A C 1
ATOM 4240 O O . ARG A 1 637 ? 130.64400 127.29800 192.64800 1.000 78.85207 637 ARG A O 1
ATOM 4248 N N . LEU A 1 638 ? 132.44200 127.49400 193.99300 1.000 84.91883 638 LEU A N 1
ATOM 4249 C CA . LEU A 1 638 ? 132.02100 126.42500 194.88800 1.000 84.91883 638 LEU A CA 1
ATOM 4250 C C . LEU A 1 638 ? 130.77800 126.78900 195.68300 1.000 84.91883 638 LEU A C 1
ATOM 4251 O O . LEU A 1 638 ? 130.14600 125.90300 196.26500 1.000 84.91883 638 LEU A O 1
ATOM 4256 N N . ARG A 1 639 ? 130.41300 128.06800 195.72100 1.000 89.51274 639 ARG A N 1
ATOM 4257 C CA . ARG A 1 639 ? 129.29300 128.49500 196.54300 1.000 89.51274 639 ARG A CA 1
ATOM 4258 C C . ARG A 1 639 ? 127.95700 128.16300 195.89500 1.000 89.51274 639 ARG A C 1
ATOM 4259 O O . ARG A 1 639 ? 126.91800 128.26500 196.55400 1.000 89.51274 639 ARG A O 1
ATOM 4267 N N . THR A 1 640 ? 127.96200 127.78900 194.61600 1.000 83.11973 640 THR A N 1
ATOM 4268 C CA . THR A 1 640 ? 126.75100 127.36200 193.93000 1.000 83.11973 640 THR A CA 1
ATOM 4269 C C . THR A 1 640 ? 126.49500 125.86700 194.04600 1.000 83.11973 640 THR A C 1
ATOM 4270 O O . THR A 1 640 ? 125.39300 125.41900 193.71500 1.000 83.11973 640 THR A O 1
ATOM 4274 N N . ILE A 1 641 ? 127.47400 125.08500 194.49800 1.000 83.21767 641 ILE A N 1
ATOM 4275 C CA . ILE A 1 641 ? 127.34700 123.63300 194.49800 1.000 83.21767 641 ILE A CA 1
ATOM 4276 C C . ILE A 1 641 ? 127.69400 123.05200 195.85900 1.000 83.21767 641 ILE A C 1
ATOM 4277 O O . ILE A 1 641 ? 128.02500 121.86700 195.96700 1.000 83.21767 641 ILE A O 1
ATOM 4282 N N . TYR A 1 642 ? 127.63000 123.87100 196.90900 1.000 90.90603 642 TYR A N 1
ATOM 4283 C CA . TYR A 1 642 ? 127.87600 123.34300 198.24400 1.000 90.90603 642 TYR A CA 1
ATOM 4284 C C . TYR A 1 642 ? 126.73000 122.47400 198.74100 1.000 90.90603 642 TYR A C 1
ATOM 4285 O O . TYR A 1 642 ? 126.91600 121.72500 199.70500 1.000 90.90603 642 TYR A O 1
ATOM 4294 N N . ASP A 1 643 ? 125.56100 122.55400 198.11200 1.000 88.83942 643 ASP A N 1
ATOM 4295 C CA . ASP A 1 643 ? 124.41300 121.73400 198.46400 1.000 88.83942 643 ASP A CA 1
ATOM 4296 C C . ASP A 1 643 ? 124.22800 120.55600 197.52100 1.000 88.83942 643 ASP A C 1
ATOM 4297 O O . ASP A 1 643 ? 123.17000 119.92000 197.54000 1.000 88.83942 643 ASP A O 1
ATOM 4302 N N . ALA A 1 644 ? 125.22200 120.26100 196.68900 1.000 84.46021 644 ALA A N 1
ATOM 4303 C CA . ALA A 1 644 ? 125.13000 119.13400 195.77500 1.000 84.46021 644 ALA A CA 1
ATOM 4304 C C . ALA A 1 644 ? 125.17400 117.81700 196.53800 1.000 84.46021 644 ALA A C 1
ATOM 4305 O O . ALA A 1 644 ? 125.82100 117.69600 197.58100 1.000 84.46021 644 ALA A O 1
ATOM 4307 N N . ASP A 1 645 ? 124.45600 116.82500 196.00900 1.000 84.98431 645 ASP A N 1
ATOM 4308 C CA . ASP A 1 645 ? 124.40600 115.51600 196.65100 1.000 84.98431 645 ASP A CA 1
ATOM 4309 C C . ASP A 1 645 ? 125.76600 114.83100 196.62600 1.000 84.98431 645 ASP A C 1
ATOM 4310 O O . ASP A 1 645 ? 126.18800 114.23500 197.62300 1.000 84.98431 645 ASP A O 1
ATOM 4315 N N . LEU A 1 646 ? 126.46500 114.90500 195.49800 1.000 82.96045 646 LEU A N 1
ATOM 4316 C CA . LEU A 1 646 ? 127.80000 114.34000 195.36200 1.000 82.96045 646 LEU A CA 1
ATOM 4317 C C . LEU A 1 646 ? 128.71700 115.38700 194.75500 1.000 82.96045 646 LEU A C 1
ATOM 4318 O O . LEU A 1 646 ? 128.36100 116.02400 193.76000 1.000 82.96045 646 LEU A O 1
ATOM 4323 N N . ILE A 1 647 ? 129.89100 115.56500 195.35000 1.000 83.05773 647 ILE A N 1
ATOM 4324 C CA . ILE A 1 647 ? 130.89900 116.48500 194.84000 1.000 83.05773 647 ILE A CA 1
ATOM 4325 C C . ILE A 1 647 ? 132.10600 115.66100 194.42800 1.000 83.05773 647 ILE A C 1
ATOM 4326 O O . ILE A 1 647 ? 132.69700 114.95800 195.25700 1.000 83.05773 647 ILE A O 1
ATOM 4331 N N . ILE A 1 648 ? 132.47200 115.74700 193.15600 1.000 79.51295 648 ILE A N 1
ATOM 4332 C CA . ILE A 1 648 ? 133.56300 114.96800 192.58800 1.000 79.51295 648 ILE A CA 1
ATOM 4333 C C . ILE A 1 648 ? 134.72500 115.91700 192.34800 1.000 79.51295 648 ILE A C 1
ATOM 4334 O O . ILE A 1 648 ? 134.61700 116.85400 191.54900 1.000 79.51295 648 ILE A O 1
ATOM 4339 N N . VAL A 1 649 ? 135.83700 115.68400 193.03000 1.000 82.53688 649 VAL A N 1
ATOM 4340 C CA . VAL A 1 649 ? 137.02600 116.50900 192.86700 1.000 82.53688 649 VAL A CA 1
ATOM 4341 C C . VAL A 1 649 ? 137.93900 115.82800 191.86000 1.000 82.53688 649 VAL A C 1
ATOM 4342 O O . VAL A 1 649 ? 138.38800 114.69900 192.07700 1.000 82.53688 649 VAL A O 1
ATOM 4346 N N . LEU A 1 650 ? 138.21300 116.51300 190.75800 1.000 80.28400 650 LEU A N 1
ATOM 4347 C CA . LEU A 1 650 ? 138.96600 115.95400 189.64700 1.000 80.28400 650 LEU A CA 1
ATOM 4348 C C . LEU A 1 650 ? 140.29000 116.69000 189.52800 1.000 80.28400 650 LEU A C 1
ATOM 4349 O O . LEU A 1 650 ? 140.31700 117.86600 189.15500 1.000 80.28400 650 LEU A O 1
ATOM 4354 N N . LYS A 1 651 ? 141.38200 116.00100 189.83800 1.000 86.88937 651 LYS A N 1
ATOM 4355 C CA . LYS A 1 651 ? 142.71800 116.54800 189.67400 1.000 86.88937 651 LYS A CA 1
ATOM 4356 C C . LYS A 1 651 ? 143.53900 115.58600 188.83100 1.000 86.88937 651 LYS A C 1
ATOM 4357 O O . LYS A 1 651 ? 143.38600 114.36800 188.93900 1.000 86.88937 651 LYS A O 1
ATOM 4363 N N . GLU A 1 652 ? 144.39500 116.16000 187.97500 1.000 89.71310 652 GLU A N 1
ATOM 4364 C CA . GLU A 1 652 ? 145.27000 115.47600 187.01900 1.000 89.71310 652 GLU A CA 1
ATOM 4365 C C . GLU A 1 652 ? 144.56100 114.35900 186.25500 1.000 89.71310 652 GLU A C 1
ATOM 4366 O O . GLU A 1 652 ? 145.17200 113.34500 185.90400 1.000 89.71310 652 GLU A O 1
ATOM 4372 N N . GLY A 1 653 ? 143.27800 114.55600 185.96400 1.000 84.65007 653 GLY A N 1
ATOM 4373 C CA . GLY A 1 653 ? 142.52900 113.60200 185.17400 1.000 84.65007 653 GLY A CA 1
ATOM 4374 C C . GLY A 1 653 ? 142.12600 112.33600 185.88700 1.000 84.65007 653 GLY A C 1
ATOM 4375 O O . GLY A 1 653 ? 141.82400 111.33800 185.22900 1.000 84.65007 653 GLY A O 1
ATOM 4376 N N . VAL A 1 654 ? 142.11800 112.34000 187.21500 1.000 85.16847 654 VAL A N 1
ATOM 4377 C CA . VAL A 1 654 ? 141.64300 111.21100 187.99900 1.000 85.16847 654 VAL A CA 1
ATOM 4378 C C . VAL A 1 654 ? 140.84200 111.76800 189.16800 1.000 85.16847 654 VAL A C 1
ATOM 4379 O O . VAL A 1 654 ? 141.09600 112.87800 189.64500 1.000 85.16847 654 VAL A O 1
ATOM 4383 N N . VAL A 1 655 ? 139.83700 111.01400 189.60300 1.000 85.47930 655 VAL A N 1
ATOM 4384 C CA . VAL A 1 655 ? 139.04400 111.44100 190.75000 1.000 85.47930 655 VAL A CA 1
ATOM 4385 C C . VAL A 1 655 ? 139.88900 111.24700 192.00300 1.000 85.47930 655 VAL A C 1
ATOM 4386 O O . VAL A 1 655 ? 140.19200 110.11500 192.38800 1.000 85.47930 655 VAL A O 1
ATOM 4390 N N . VAL A 1 656 ? 140.27300 112.34800 192.64100 1.000 88.66022 656 VAL A N 1
ATOM 4391 C CA . VAL A 1 656 ? 141.09600 112.25100 193.83800 1.000 88.66022 656 VAL A CA 1
ATOM 4392 C C . VAL A 1 656 ? 140.25500 112.00400 195.08700 1.000 88.66022 656 VAL A C 1
ATOM 4393 O O . VAL A 1 656 ? 140.73000 111.36000 196.02800 1.000 88.66022 656 VAL A O 1
ATOM 4397 N N . GLU A 1 657 ? 139.01000 112.48000 195.10900 1.000 92.16932 657 GLU A N 1
ATOM 4398 C CA . GLU A 1 657 ? 138.12800 112.30400 196.25300 1.000 92.16932 657 GLU A CA 1
ATOM 4399 C C . GLU A 1 657 ? 136.70100 112.64100 195.84500 1.000 92.16932 657 GLU A C 1
ATOM 4400 O O . GLU A 1 657 ? 136.48200 113.53300 195.02500 1.000 92.16932 657 GLU A O 1
ATOM 4406 N N . GLN A 1 658 ? 135.74400 111.91200 196.41000 1.000 90.67926 658 GLN A N 1
ATOM 4407 C CA . GLN A 1 658 ? 134.32300 112.16100 196.21900 1.000 90.67926 658 GLN A CA 1
ATOM 4408 C C . GLN A 1 658 ? 133.67200 112.41700 197.57400 1.000 90.67926 658 GLN A C 1
ATOM 4409 O O . GLN A 1 658 ? 134.34400 112.52700 198.60200 1.000 90.67926 658 GLN A O 1
ATOM 4415 N N . GLY A 1 659 ? 132.35200 112.49800 197.57000 1.000 93.38412 659 GLY A N 1
ATOM 4416 C CA . GLY A 1 659 ? 131.57700 112.69100 198.77500 1.000 93.38412 659 GLY A CA 1
ATOM 4417 C C . GLY A 1 659 ? 130.81800 114.00100 198.74400 1.000 93.38412 659 GLY A C 1
ATOM 4418 O O . GLY A 1 659 ? 130.87700 114.76800 197.78500 1.000 93.38412 659 GLY A O 1
ATOM 4419 N N . SER A 1 660 ? 130.09400 114.24400 199.82900 1.000 95.30432 660 SER A N 1
ATOM 4420 C CA . SER A 1 660 ? 129.33200 115.47200 199.96200 1.000 95.30432 660 SER A CA 1
ATOM 4421 C C . SER A 1 660 ? 130.24700 116.60800 200.40900 1.000 95.30432 660 SER A C 1
ATOM 4422 O O . SER A 1 660 ? 131.46500 116.45900 200.52100 1.000 95.30432 660 SER A O 1
ATOM 4425 N N . HIS A 1 661 ? 129.64100 117.76700 200.66200 1.000 99.54508 661 HIS A N 1
ATOM 4426 C CA . HIS A 1 661 ? 130.39700 118.93000 201.11000 1.000 99.54508 661 HIS A CA 1
ATOM 4427 C C . HIS A 1 661 ? 130.98100 118.70100 202.49900 1.000 99.54508 661 HIS A C 1
ATOM 4428 O O . HIS A 1 661 ? 132.18400 118.88600 202.72200 1.000 99.54508 661 HIS A O 1
ATOM 4435 N N . ARG A 1 662 ? 130.13800 118.26800 203.43800 1.000 103.54190 662 ARG A N 1
ATOM 4436 C CA . ARG A 1 662 ? 130.56400 118.06900 204.81900 1.000 103.54190 662 ARG A CA 1
ATOM 4437 C C . ARG A 1 662 ? 131.59400 116.94600 204.92500 1.000 103.54190 662 ARG A C 1
ATOM 4438 O O . ARG A 1 662 ? 132.59400 117.07600 205.64800 1.000 103.54190 662 ARG A O 1
ATOM 4446 N N . GLU A 1 663 ? 131.38000 115.85100 204.19000 1.000 100.78736 663 GLU A N 1
ATOM 4447 C CA . GLU A 1 663 ? 132.33600 114.74700 204.19300 1.000 100.78736 663 GLU A CA 1
ATOM 4448 C C . GLU A 1 663 ? 133.68700 115.18200 203.64100 1.000 100.78736 663 GLU A C 1
ATOM 4449 O O . GLU A 1 663 ? 134.73500 114.79800 204.17200 1.000 100.78736 663 GLU A O 1
ATOM 4455 N N . LEU A 1 664 ? 133.68500 115.98000 202.57300 1.000 98.77392 664 LEU A N 1
ATOM 4456 C CA . LEU A 1 664 ? 134.93900 116.49600 202.04000 1.000 98.77392 664 LEU A CA 1
ATOM 4457 C C . LEU A 1 664 ? 135.58000 117.52300 202.95900 1.000 98.77392 664 LEU A C 1
ATOM 4458 O O . LEU A 1 664 ? 136.78800 117.75800 202.85200 1.000 98.77392 664 LEU A O 1
ATOM 4463 N N . MET A 1 665 ? 134.80600 118.15200 203.84600 1.000 102.40144 665 MET A N 1
ATOM 4464 C CA . MET A 1 665 ? 135.41700 118.97800 204.88200 1.000 102.40144 665 MET A CA 1
ATOM 4465 C C . MET A 1 665 ? 136.14600 118.13400 205.91900 1.000 102.40144 665 MET A C 1
ATOM 4466 O O . MET A 1 665 ? 137.29900 118.42200 206.25900 1.000 102.40144 665 MET A O 1
ATOM 4471 N N . GLU A 1 666 ? 135.50100 117.08400 206.43800 1.000 103.77880 666 GLU A N 1
ATOM 4472 C CA . GLU A 1 666 ? 136.26700 116.28400 207.39700 1.000 103.77880 666 GLU A CA 1
ATOM 4473 C C . GLU A 1 666 ? 137.32600 115.41400 206.73400 1.000 103.77880 666 GLU A C 1
ATOM 4474 O O . GLU A 1 666 ? 138.16200 114.84800 207.44500 1.000 103.77880 666 GLU A O 1
ATOM 4480 N N . ARG A 1 667 ? 137.31400 115.28300 205.40700 1.000 102.36204 667 ARG A N 1
ATOM 4481 C CA . ARG A 1 667 ? 138.44300 114.64500 204.74200 1.000 102.36204 667 ARG A CA 1
ATOM 4482 C C . ARG A 1 667 ? 139.67900 115.53300 204.78300 1.000 102.36204 667 ARG A C 1
ATOM 4483 O O . ARG A 1 667 ? 140.80500 115.02200 204.78900 1.000 102.36204 667 ARG A O 1
ATOM 4491 N N . ASP A 1 668 ? 139.47800 116.85500 204.82100 1.000 104.06742 668 ASP A N 1
ATOM 4492 C CA . ASP A 1 668 ? 140.55500 117.85100 204.80800 1.000 104.06742 668 ASP A CA 1
ATOM 4493 C C . ASP A 1 668 ? 141.47400 117.65900 203.60500 1.000 104.06742 668 ASP A C 1
ATOM 4494 O O . ASP A 1 668 ? 142.69800 117.76000 203.70300 1.000 104.06742 668 ASP A O 1
ATOM 4499 N N . GLY A 1 669 ? 140.87400 117.38200 202.45800 1.000 99.53789 669 GLY A N 1
ATOM 4500 C CA . GLY A 1 669 ? 141.59100 117.06300 201.24700 1.000 99.53789 669 GLY A CA 1
ATOM 4501 C C . GLY A 1 669 ? 141.67800 118.22900 200.28700 1.000 99.53789 669 GLY A C 1
ATOM 4502 O O . GLY A 1 669 ? 141.80500 119.39100 200.69000 1.000 99.53789 669 GLY A O 1
ATOM 4503 N N . VAL A 1 670 ? 141.61300 117.90900 198.99400 1.000 95.27913 670 VAL A N 1
ATOM 4504 C CA . VAL A 1 670 ? 141.76700 118.92100 197.95500 1.000 95.27913 670 VAL A CA 1
ATOM 4505 C C . VAL A 1 670 ? 140.57600 119.87300 197.94200 1.000 95.27913 670 VAL A C 1
ATOM 4506 O O . VAL A 1 670 ? 140.73600 121.08100 197.72600 1.000 95.27913 670 VAL A O 1
ATOM 4510 N N . TYR A 1 671 ? 139.36600 119.35200 198.16500 1.000 95.15637 671 TYR A N 1
ATOM 4511 C CA . TYR A 1 671 ? 138.18900 120.21500 198.20700 1.000 95.15637 671 TYR A CA 1
ATOM 4512 C C . TYR A 1 671 ? 138.24400 121.16500 199.39400 1.000 95.15637 671 TYR A C 1
ATOM 4513 O O . TYR A 1 671 ? 137.82700 122.32600 199.29100 1.000 95.15637 671 TYR A O 1
ATOM 4522 N N . ALA A 1 672 ? 138.75800 120.69100 200.53100 1.000 97.59351 672 ALA A N 1
ATOM 4523 C CA . ALA A 1 672 ? 138.94700 121.56900 201.67800 1.000 97.59351 672 ALA A CA 1
ATOM 4524 C C . ALA A 1 672 ? 139.94400 122.67400 201.36000 1.000 97.59351 672 ALA A C 1
ATOM 4525 O O . ALA A 1 672 ? 139.76000 123.81900 201.78000 1.000 97.59351 672 ALA A O 1
ATOM 4527 N N . GLU A 1 673 ? 141.00500 122.35300 200.61700 1.000 96.22421 673 GLU A N 1
ATOM 4528 C CA . GLU A 1 673 ? 141.97500 123.37900 200.25100 1.000 96.22421 673 GLU A CA 1
ATOM 4529 C C . GLU A 1 673 ? 141.38900 124.36100 199.24900 1.000 96.22421 673 GLU A C 1
ATOM 4530 O O . GLU A 1 673 ? 141.75300 125.54100 199.24800 1.000 96.22421 673 GLU A O 1
ATOM 4536 N N . LEU A 1 674 ? 140.49500 123.89200 198.37800 1.000 92.36456 674 LEU A N 1
ATOM 4537 C CA . LEU A 1 674 ? 139.79400 124.80100 197.47500 1.000 92.36456 674 LEU A CA 1
ATOM 4538 C C . LEU A 1 674 ? 138.87700 125.74300 198.24200 1.000 92.36456 674 LEU A C 1
ATOM 4539 O O . LEU A 1 674 ? 138.77200 126.92900 197.91100 1.000 92.36456 674 LEU A O 1
ATOM 4544 N N . TRP A 1 675 ? 138.19600 125.23000 199.26600 1.000 95.61241 675 TRP A N 1
ATOM 4545 C CA . TRP A 1 675 ? 137.18400 126.03100 199.94300 1.000 95.61241 675 TRP A CA 1
ATOM 4546 C C . TRP A 1 675 ? 137.79700 126.97900 200.96700 1.000 95.61241 675 TRP A C 1
ATOM 4547 O O . TRP A 1 675 ? 137.32300 128.10800 201.12200 1.000 95.61241 675 TRP A O 1
ATOM 4558 N N . MET A 1 676 ? 138.83600 126.53900 201.68700 1.000 97.26308 676 MET A N 1
ATOM 4559 C CA . MET A 1 676 ? 139.50800 127.41500 202.64400 1.000 97.26308 676 MET A CA 1
ATOM 4560 C C . MET A 1 676 ? 140.20700 128.58000 201.96400 1.000 97.26308 676 MET A C 1
ATOM 4561 O O . MET A 1 676 ? 140.47100 129.59700 202.61500 1.000 97.26308 676 MET A O 1
ATOM 4566 N N . ALA A 1 677 ? 140.51400 128.45900 200.67700 1.000 95.40389 677 ALA A N 1
ATOM 4567 C CA . ALA A 1 677 ? 141.01600 129.58200 199.90200 1.000 95.40389 677 ALA A CA 1
ATOM 4568 C C . ALA A 1 677 ? 139.89700 130.49500 199.42300 1.000 95.40389 677 ALA A C 1
ATOM 4569 O O . ALA A 1 677 ? 140.16100 131.42100 198.64800 1.000 95.40389 677 ALA A O 1
ATOM 4571 N N . GLN A 1 678 ? 138.66600 130.22200 199.85600 1.000 97.60356 678 GLN A N 1
ATOM 4572 C CA . GLN A 1 678 ? 137.50900 131.09900 199.69200 1.000 97.60356 678 GLN A CA 1
ATOM 4573 C C . GLN A 1 678 ? 137.17400 131.36300 198.22800 1.000 97.60356 678 GLN A C 1
ATOM 4574 O O . GLN A 1 678 ? 137.57600 132.37400 197.65500 1.000 97.60356 678 GLN A O 1
ATOM 4580 N N . ALA B 1 92 ? 123.51000 155.75000 136.42800 1.000 123.59853 92 ALA B N 1
ATOM 4581 C CA . ALA B 1 92 ? 123.79900 155.18100 137.73900 1.000 123.59853 92 ALA B CA 1
ATOM 4582 C C . ALA B 1 92 ? 125.13000 154.43800 137.73200 1.000 123.59853 92 ALA B C 1
ATOM 4583 O O . ALA B 1 92 ? 126.08800 154.86500 138.37400 1.000 123.59853 92 ALA B O 1
ATOM 4585 N N . ASP B 1 93 ? 125.18400 153.33000 136.98600 1.000 121.12683 93 ASP B N 1
ATOM 4586 C CA . ASP B 1 93 ? 126.39300 152.51600 136.91300 1.000 121.12683 93 ASP B CA 1
ATOM 4587 C C . ASP B 1 93 ? 127.53600 153.22600 136.19900 1.000 121.12683 93 ASP B C 1
ATOM 4588 O O . ASP B 1 93 ? 128.69500 152.81800 136.35000 1.000 121.12683 93 ASP B O 1
ATOM 4593 N N . TRP B 1 94 ? 127.23300 154.27200 135.42500 1.000 123.16387 94 TRP B N 1
ATOM 4594 C CA . TRP B 1 94 ? 128.27900 155.05600 134.78100 1.000 123.16387 94 TRP B CA 1
ATOM 4595 C C . TRP B 1 94 ? 129.18500 155.71600 135.81400 1.000 123.16387 94 TRP B C 1
ATOM 4596 O O . TRP B 1 94 ? 130.39500 155.84200 135.59800 1.000 123.16387 94 TRP B O 1
ATOM 4607 N N . ALA B 1 95 ? 128.61800 156.12900 136.95100 1.000 121.50872 95 ALA B N 1
ATOM 4608 C CA . ALA B 1 95 ? 129.43300 156.67900 138.03100 1.000 121.50872 95 ALA B CA 1
ATOM 4609 C C . ALA B 1 95 ? 130.39000 155.63500 138.59200 1.000 121.50872 95 ALA B C 1
ATOM 4610 O O . ALA B 1 95 ? 131.55800 155.93700 138.86500 1.000 121.50872 95 ALA B O 1
ATOM 4612 N N . ILE B 1 96 ? 129.91300 154.40000 138.77000 1.000 122.11434 96 ILE B N 1
ATOM 4613 C CA . ILE B 1 96 ? 130.77500 153.32700 139.26400 1.000 122.11434 96 ILE B CA 1
ATOM 4614 C C . ILE B 1 96 ? 131.88400 153.02100 138.26500 1.000 122.11434 96 ILE B C 1
ATOM 4615 O O . ILE B 1 96 ? 133.03800 152.79500 138.64900 1.000 122.11434 96 ILE B O 1
ATOM 4620 N N . ILE B 1 97 ? 131.56100 153.02300 136.96900 1.000 121.00846 97 ILE B N 1
ATOM 4621 C CA . ILE B 1 97 ? 132.58800 152.79200 135.95400 1.000 121.00846 97 ILE B CA 1
ATOM 4622 C C . ILE B 1 97 ? 133.61300 153.92500 135.95800 1.000 121.00846 97 ILE B C 1
ATOM 4623 O O . ILE B 1 97 ? 134.82100 153.68900 135.82600 1.000 121.00846 97 ILE B O 1
ATOM 4628 N N . LYS B 1 98 ? 133.15100 155.16600 136.14100 1.000 120.74031 98 LYS B N 1
ATOM 4629 C CA . LYS B 1 98 ? 134.06700 156.30000 136.24100 1.000 120.74031 98 LYS B CA 1
ATOM 4630 C C . LYS B 1 98 ? 135.00200 156.16100 137.43600 1.000 120.74031 98 LYS B C 1
ATOM 4631 O O . LYS B 1 98 ? 136.20400 156.43000 137.32800 1.000 120.74031 98 LYS B O 1
ATOM 4637 N N . GLN B 1 99 ? 134.46300 155.75600 138.58900 1.000 120.18693 99 GLN B N 1
ATOM 4638 C CA . GLN B 1 99 ? 135.30100 155.57000 139.77100 1.000 120.18693 99 GLN B CA 1
ATOM 4639 C C . GLN B 1 99 ? 136.28500 154.42100 139.57700 1.000 120.18693 99 GLN B C 1
ATOM 4640 O O . GLN B 1 99 ? 137.43600 154.49700 140.02200 1.000 120.18693 99 GLN B O 1
ATOM 4646 N N . MET B 1 100 ? 135.84800 153.35000 138.91400 1.000 116.38137 100 MET B N 1
ATOM 4647 C CA . MET B 1 100 ? 136.70800 152.19800 138.67500 1.000 116.38137 100 MET B CA 1
ATOM 4648 C C . MET B 1 100 ? 137.79200 152.48600 137.64100 1.000 116.38137 100 MET B C 1
ATOM 4649 O O . MET B 1 100 ? 138.84600 151.84200 137.66600 1.000 116.38137 100 MET B O 1
ATOM 4654 N N . SER B 1 101 ? 137.57100 153.45600 136.75000 1.000 118.45563 101 SER B N 1
ATOM 4655 C CA . SER B 1 101 ? 138.52100 153.73200 135.67500 1.000 118.45563 101 SER B CA 1
ATOM 4656 C C . SER B 1 101 ? 139.86900 154.24000 136.17000 1.000 118.45563 101 SER B C 1
ATOM 4657 O O . SER B 1 101 ? 140.81800 154.28000 135.38000 1.000 118.45563 101 SER B O 1
ATOM 4660 N N . ARG B 1 102 ? 139.98200 154.63700 137.44100 1.000 115.60668 102 ARG B N 1
ATOM 4661 C CA . ARG B 1 102 ? 141.26600 155.08000 137.97000 1.000 115.60668 102 ARG B CA 1
ATOM 4662 C C . ARG B 1 102 ? 142.29000 153.95300 138.02800 1.000 115.60668 102 ARG B C 1
ATOM 4663 O O . ARG B 1 102 ? 143.49200 154.22800 138.10800 1.000 115.60668 102 ARG B O 1
ATOM 4671 N N . TYR B 1 103 ? 141.84600 152.69500 137.99700 1.000 110.16040 103 TYR B N 1
ATOM 4672 C CA . TYR B 1 103 ? 142.77400 151.57200 138.00700 1.000 110.16040 103 TYR B CA 1
ATOM 4673 C C . TYR B 1 103 ? 143.33300 151.26700 136.62400 1.000 110.16040 103 TYR B C 1
ATOM 4674 O O . TYR B 1 103 ? 144.30800 150.51600 136.51500 1.000 110.16040 103 TYR B O 1
ATOM 4683 N N . LEU B 1 104 ? 142.73700 151.82700 135.57000 1.000 112.43845 104 LEU B N 1
ATOM 4684 C CA . LEU B 1 104 ? 143.33600 151.74100 134.24300 1.000 112.43845 104 LEU B CA 1
ATOM 4685 C C . LEU B 1 104 ? 144.54400 152.65600 134.11800 1.000 112.43845 104 LEU B C 1
ATOM 4686 O O . LEU B 1 104 ? 145.47900 152.35000 133.37100 1.000 112.43845 104 LEU B O 1
ATOM 4691 N N . TRP B 1 105 ? 144.54200 153.77600 134.83700 1.000 114.75452 105 TRP B N 1
ATOM 4692 C CA . TRP B 1 105 ? 145.52300 154.84500 134.65700 1.000 114.75452 105 TRP B CA 1
ATOM 4693 C C . TRP B 1 105 ? 146.17200 155.17000 135.99700 1.000 114.75452 105 TRP B C 1
ATOM 4694 O O . TRP B 1 105 ? 145.86600 156.19600 136.61600 1.000 114.75452 105 TRP B O 1
ATOM 4705 N N . PRO B 1 106 ? 147.06700 154.31000 136.48100 1.000 119.41975 106 PRO B N 1
ATOM 4706 C CA . PRO B 1 106 ? 147.78700 154.62500 137.71800 1.000 119.41975 106 PRO B CA 1
ATOM 4707 C C . PRO B 1 106 ? 148.77300 155.76200 137.50700 1.000 119.41975 106 PRO B C 1
ATOM 4708 O O . PRO B 1 106 ? 149.34400 155.93100 136.42700 1.000 119.41975 106 PRO B O 1
ATOM 4712 N N . LYS B 1 107 ? 148.97500 156.54600 138.56400 1.000 124.46614 107 LYS B N 1
ATOM 4713 C CA . LYS B 1 107 ? 149.80800 157.73900 138.49600 1.000 124.46614 107 LYS B CA 1
ATOM 4714 C C . LYS B 1 107 ? 151.14900 157.57100 139.19900 1.000 124.46614 107 LYS B C 1
ATOM 4715 O O . LYS B 1 107 ? 151.84700 158.56600 139.42100 1.000 124.46614 107 LYS B O 1
ATOM 4721 N N . ASP B 1 108 ? 151.53100 156.34600 139.55600 1.000 122.62435 108 ASP B N 1
ATOM 4722 C CA . ASP B 1 108 ? 152.73700 156.13200 140.34700 1.000 122.62435 108 ASP B CA 1
ATOM 4723 C C . ASP B 1 108 ? 153.79400 155.30500 139.63300 1.000 122.62435 108 ASP B C 1
ATOM 4724 O O . ASP B 1 108 ? 154.93900 155.75400 139.50300 1.000 122.62435 108 ASP B O 1
ATOM 4729 N N . SER B 1 109 ? 153.44700 154.10500 139.16400 1.000 117.55244 109 SER B N 1
ATOM 4730 C CA . SER B 1 109 ? 154.46500 153.15600 138.72200 1.000 117.55244 109 SER B CA 1
ATOM 4731 C C . SER B 1 109 ? 155.04600 153.52800 137.36400 1.000 117.55244 109 SER B C 1
ATOM 4732 O O . SER B 1 109 ? 156.26000 153.41000 137.15400 1.000 117.55244 109 SER B O 1
ATOM 4735 N N . TRP B 1 110 ? 154.17900 153.90200 136.41400 1.000 114.21137 110 TRP B N 1
ATOM 4736 C CA . TRP B 1 110 ? 154.50400 154.32300 135.04900 1.000 114.21137 110 TRP B CA 1
ATOM 4737 C C . TRP B 1 110 ? 154.97600 153.14200 134.19800 1.000 114.21137 110 TRP B C 1
ATOM 4738 O O . TRP B 1 110 ? 155.04600 153.24400 132.96900 1.000 114.21137 110 TRP B O 1
ATOM 4749 N N . SER B 1 111 ? 155.22200 151.99000 134.82200 1.000 106.95115 111 SER B N 1
ATOM 4750 C CA . SER B 1 111 ? 155.54700 150.77600 134.08400 1.000 106.95115 111 SER B CA 1
ATOM 4751 C C . SER B 1 111 ? 154.29400 149.98400 133.74300 1.000 106.95115 111 SER B C 1
ATOM 4752 O O . SER B 1 111 ? 154.19500 149.41500 132.65100 1.000 106.95115 111 SER B O 1
ATOM 4755 N N . ASP B 1 112 ? 153.32900 149.94300 134.66100 1.000 105.40431 112 ASP B N 1
ATOM 4756 C CA . ASP B 1 112 ? 152.01500 149.42100 134.31400 1.000 105.40431 112 ASP B CA 1
ATOM 4757 C C . ASP B 1 112 ? 151.30800 150.33000 133.31600 1.000 105.40431 112 ASP B C 1
ATOM 4758 O O . ASP B 1 112 ? 150.46100 149.86200 132.55300 1.000 105.40431 112 ASP B O 1
ATOM 4763 N N . LYS B 1 113 ? 151.65600 151.61800 133.28900 1.000 102.91398 113 LYS B N 1
ATOM 4764 C CA . LYS B 1 113 ? 151.19900 152.48200 132.20500 1.000 102.91398 113 LYS B CA 1
ATOM 4765 C C . LYS B 1 113 ? 151.76100 152.02000 130.86500 1.000 102.91398 113 LYS B C 1
ATOM 4766 O O . LYS B 1 113 ? 151.05100 152.00700 129.85200 1.000 102.91398 113 LYS B O 1
ATOM 4772 N N . ALA B 1 114 ? 153.03900 151.63300 130.84500 1.000 96.42355 114 ALA B N 1
ATOM 4773 C CA . ALA B 1 114 ? 153.62900 151.07600 129.63300 1.000 96.42355 114 ALA B CA 1
ATOM 4774 C C . ALA B 1 114 ? 152.96000 149.76400 129.24800 1.000 96.42355 114 ALA B C 1
ATOM 4775 O O . ALA B 1 114 ? 152.75100 149.49200 128.06100 1.000 96.42355 114 ALA B O 1
ATOM 4777 N N . ARG B 1 115 ? 152.62200 148.93600 130.23800 1.000 90.59915 115 ARG B N 1
ATOM 4778 C CA . ARG B 1 115 ? 151.90700 147.69600 129.95200 1.000 90.59915 115 ARG B CA 1
ATOM 4779 C C . ARG B 1 115 ? 150.52300 147.97300 129.37800 1.000 90.59915 115 ARG B C 1
ATOM 4780 O O . ARG B 1 115 ? 150.07500 147.27400 128.46500 1.000 90.59915 115 ARG B O 1
ATOM 4788 N N . VAL B 1 116 ? 149.83400 148.99000 129.89900 1.000 87.31474 116 VAL B N 1
ATOM 4789 C CA . VAL B 1 116 ? 148.52300 149.36100 129.37400 1.000 87.31474 116 VAL B CA 1
ATOM 4790 C C . VAL B 1 116 ? 148.63800 149.83800 127.93100 1.000 87.31474 116 VAL B C 1
ATOM 4791 O O . VAL B 1 116 ? 147.83600 149.45600 127.07000 1.000 87.31474 116 VAL B O 1
ATOM 4795 N N . LEU B 1 117 ? 149.64000 150.67200 127.64100 1.000 84.18106 117 LEU B N 1
ATOM 4796 C CA . LEU B 1 117 ? 149.82100 151.15400 126.27300 1.000 84.18106 117 LEU B CA 1
ATOM 4797 C C . LEU B 1 117 ? 150.19100 150.02200 125.32300 1.000 84.18106 117 LEU B C 1
ATOM 4798 O O . LEU B 1 117 ? 149.71700 149.98400 124.18300 1.000 84.18106 117 LEU B O 1
ATOM 4803 N N . LEU B 1 118 ? 151.04000 149.09300 125.76900 1.000 79.67689 118 LEU B N 1
ATOM 4804 C CA . LEU B 1 118 ? 151.39400 147.94900 124.93400 1.000 79.67689 118 LEU B CA 1
ATOM 4805 C C . LEU B 1 118 ? 150.18800 147.05500 124.67900 1.000 79.67689 118 LEU B C 1
ATOM 4806 O O . LEU B 1 118 ? 150.00000 146.55600 123.56300 1.000 79.67689 118 LEU B O 1
ATOM 4811 N N . ALA B 1 119 ? 149.35700 146.84400 125.70300 1.000 75.56981 119 ALA B N 1
ATOM 4812 C CA . ALA B 1 119 ? 148.14100 146.06100 125.52700 1.000 75.56981 119 ALA B CA 1
ATOM 4813 C C . ALA B 1 119 ? 147.18300 146.73900 124.55900 1.000 75.56981 119 ALA B C 1
ATOM 4814 O O . ALA B 1 119 ? 146.55800 146.07100 123.73300 1.000 75.56981 119 ALA B O 1
ATOM 4816 N N . LEU B 1 120 ? 147.05700 148.06600 124.64000 1.000 74.27259 120 LEU B N 1
ATOM 4817 C CA . LEU B 1 120 ? 146.18600 148.78800 123.71500 1.000 74.27259 120 LEU B CA 1
ATOM 4818 C C . LEU B 1 120 ? 146.72000 148.73000 122.28600 1.000 74.27259 120 LEU B C 1
ATOM 4819 O O . LEU B 1 120 ? 145.94400 148.58800 121.33100 1.000 74.27259 120 LEU B O 1
ATOM 4824 N N . SER B 1 121 ? 148.03900 148.84600 122.11800 1.000 73.07467 121 SER B N 1
ATOM 4825 C CA . SER B 1 121 ? 148.62400 148.75900 120.78500 1.000 73.07467 121 SER B CA 1
ATOM 4826 C C . SER B 1 121 ? 148.43000 147.37300 120.18800 1.000 73.07467 121 SER B C 1
ATOM 4827 O O . SER B 1 121 ? 148.09200 147.24000 119.00700 1.000 73.07467 121 SER B O 1
ATOM 4830 N N . LEU B 1 122 ? 148.63300 146.32500 120.99100 1.000 70.09861 122 LEU B N 1
ATOM 4831 C CA . LEU B 1 122 ? 148.38100 144.97200 120.50700 1.000 70.09861 122 LEU B CA 1
ATOM 4832 C C . LEU B 1 122 ? 146.90000 144.74000 120.24800 1.000 70.09861 122 LEU B C 1
ATOM 4833 O O . LEU B 1 122 ? 146.54800 143.98500 119.34100 1.000 70.09861 122 LEU B O 1
ATOM 4838 N N . LEU B 1 123 ? 146.02600 145.39000 121.01700 1.000 70.26708 123 LEU B N 1
ATOM 4839 C CA . LEU B 1 123 ? 144.59100 145.32400 120.76600 1.000 70.26708 123 LEU B CA 1
ATOM 4840 C C . LEU B 1 123 ? 144.25400 145.87600 119.38800 1.000 70.26708 123 LEU B C 1
ATOM 4841 O O . LEU B 1 123 ? 143.56200 145.22700 118.59200 1.000 70.26708 123 LEU B O 1
ATOM 4846 N N . VAL B 1 124 ? 144.75600 147.07500 119.08500 1.000 68.53000 124 VAL B N 1
ATOM 4847 C CA . VAL B 1 124 ? 144.48100 147.70000 117.79400 1.000 68.53000 124 VAL B CA 1
ATOM 4848 C C . VAL B 1 124 ? 145.09800 146.88900 116.65900 1.000 68.53000 124 VAL B C 1
ATOM 4849 O O . VAL B 1 124 ? 144.46900 146.68300 115.61500 1.000 68.53000 124 VAL B O 1
ATOM 4853 N N . GLY B 1 125 ? 146.32500 146.39800 116.85000 1.000 65.61327 125 GLY B N 1
ATOM 4854 C CA . GLY B 1 125 ? 146.95700 145.59300 115.81500 1.000 65.61327 125 GLY B CA 1
ATOM 4855 C C . GLY B 1 125 ? 146.23000 144.28800 115.55300 1.000 65.61327 125 GLY B C 1
ATOM 4856 O O . GLY B 1 125 ? 146.07500 143.87000 114.40100 1.000 65.61327 125 GLY B O 1
ATOM 4857 N N . GLY B 1 126 ? 145.76400 143.63100 116.61500 1.000 62.92712 126 GLY B N 1
ATOM 4858 C CA . GLY B 1 126 ? 145.00400 142.41000 116.44300 1.000 62.92712 126 GLY B CA 1
ATOM 4859 C C . GLY B 1 126 ? 143.68600 142.64000 115.73800 1.000 62.92712 126 GLY B C 1
ATOM 4860 O O . GLY B 1 126 ? 143.29100 141.85300 114.87600 1.000 62.92712 126 GLY B O 1
ATOM 4861 N N . LYS B 1 127 ? 142.98800 143.72200 116.08700 1.000 65.09686 127 LYS B N 1
ATOM 4862 C CA . LYS B 1 127 ? 141.73600 144.01900 115.40100 1.000 65.09686 127 LYS B CA 1
ATOM 4863 C C . LYS B 1 127 ? 141.97300 144.35200 113.93200 1.000 65.09686 127 LYS B C 1
ATOM 4864 O O . LYS B 1 127 ? 141.19800 143.93600 113.06600 1.000 65.09686 127 LYS B O 1
ATOM 4870 N N . VAL B 1 128 ? 143.05700 145.07100 113.62600 1.000 61.80251 128 VAL B N 1
ATOM 4871 C CA . VAL B 1 128 ? 143.37300 145.39500 112.23500 1.000 61.80251 128 VAL B CA 1
ATOM 4872 C C . VAL B 1 128 ? 143.68600 144.13300 111.43300 1.000 61.80251 128 VAL B C 1
ATOM 4873 O O . VAL B 1 128 ? 143.22500 143.97800 110.29600 1.000 61.80251 128 VAL B O 1
ATOM 4877 N N . LEU B 1 129 ? 144.46000 143.20600 112.00600 1.000 59.95731 129 LEU B N 1
ATOM 4878 C CA . LEU B 1 129 ? 144.75000 141.96000 111.29400 1.000 59.95731 129 LEU B CA 1
ATOM 4879 C C . LEU B 1 129 ? 143.49700 141.10500 111.12400 1.000 59.95731 129 LEU B C 1
ATOM 4880 O O . LEU B 1 129 ? 143.28700 140.48800 110.06500 1.000 59.95731 129 LEU B O 1
ATOM 4885 N N . ASN B 1 130 ? 142.65000 141.06300 112.15500 1.000 61.53576 130 ASN B N 1
ATOM 4886 C CA . ASN B 1 130 ? 141.40000 140.31900 112.07700 1.000 61.53576 130 ASN B CA 1
ATOM 4887 C C . ASN B 1 130 ? 140.47200 140.90200 111.02300 1.000 61.53576 130 ASN B C 1
ATOM 4888 O O . ASN B 1 130 ? 139.65700 140.17800 110.44400 1.000 61.53576 130 ASN B O 1
ATOM 4893 N N . VAL B 1 131 ? 140.55800 142.20900 110.78000 1.000 60.25669 131 VAL B N 1
ATOM 4894 C CA . VAL B 1 131 ? 139.77700 142.81100 109.70700 1.000 60.25669 131 VAL B CA 1
ATOM 4895 C C . VAL B 1 131 ? 140.46000 142.65000 108.34700 1.000 60.25669 131 VAL B C 1
ATOM 4896 O O . VAL B 1 131 ? 139.78500 142.67000 107.31100 1.000 60.25669 131 VAL B O 1
ATOM 4900 N N . HIS B 1 132 ? 141.77800 142.44600 108.31200 1.000 61.66748 132 HIS B N 1
ATOM 4901 C CA . HIS B 1 132 ? 142.42200 142.13000 107.03700 1.000 61.66748 132 HIS B CA 1
ATOM 4902 C C . HIS B 1 132 ? 142.08400 140.73400 106.54000 1.000 61.66748 132 HIS B C 1
ATOM 4903 O O . HIS B 1 132 ? 142.03900 140.51800 105.32600 1.000 61.66748 132 HIS B O 1
ATOM 4910 N N . VAL B 1 133 ? 141.90200 139.76300 107.43300 1.000 59.58240 133 VAL B N 1
ATOM 4911 C CA . VAL B 1 133 ? 141.74600 138.38800 106.92800 1.000 59.58240 133 VAL B CA 1
ATOM 4912 C C . VAL B 1 133 ? 140.53400 138.17600 106.00900 1.000 59.58240 133 VAL B C 1
ATOM 4913 O O . VAL B 1 133 ? 140.64800 137.36000 105.07800 1.000 59.58240 133 VAL B O 1
ATOM 4917 N N . PRO B 1 134 ? 139.38700 138.86900 106.14600 1.000 59.52835 134 PRO B N 1
ATOM 4918 C CA . PRO B 1 134 ? 138.39300 138.76800 105.06600 1.000 59.52835 134 PRO B CA 1
ATOM 4919 C C . PRO B 1 134 ? 138.85200 139.38400 103.76100 1.000 59.52835 134 PRO B C 1
ATOM 4920 O O . PRO B 1 134 ? 138.40800 138.94000 102.69900 1.000 59.52835 134 PRO B O 1
ATOM 4924 N N . PHE B 1 135 ? 139.72000 140.39600 103.79900 1.000 59.67334 135 PHE B N 1
ATOM 4925 C CA . PHE B 1 135 ? 140.22800 140.96900 102.55600 1.000 59.67334 135 PHE B CA 1
ATOM 4926 C C . PHE B 1 135 ? 141.11400 139.97700 101.82000 1.000 59.67334 135 PHE B C 1
ATOM 4927 O O . PHE B 1 135 ? 141.04900 139.86900 100.59200 1.000 59.67334 135 PHE B O 1
ATOM 4935 N N . TYR B 1 136 ? 141.94700 139.24000 102.55300 1.000 60.63769 136 TYR B N 1
ATOM 4936 C CA . TYR B 1 136 ? 142.74200 138.19800 101.91900 1.000 60.63769 136 TYR B CA 1
ATOM 4937 C C . TYR B 1 136 ? 141.87700 137.04700 101.43400 1.000 60.63769 136 TYR B C 1
ATOM 4938 O O . TYR B 1 136 ? 142.18100 136.45000 100.39700 1.000 60.63769 136 TYR B O 1
ATOM 4947 N N . PHE B 1 137 ? 140.79500 136.72600 102.14500 1.000 60.94557 137 PHE B N 1
ATOM 4948 C CA . PHE B 1 137 ? 139.87800 135.71900 101.62000 1.000 60.94557 137 PHE B CA 1
ATOM 4949 C C . PHE B 1 137 ? 139.20900 136.19300 100.33300 1.000 60.94557 137 PHE B C 1
ATOM 4950 O O . PHE B 1 137 ? 139.04400 135.41200 99.38900 1.000 60.94557 137 PHE B O 1
ATOM 4958 N N . ARG B 1 138 ? 138.82400 137.46900 100.27600 1.000 62.81346 138 ARG B N 1
ATOM 4959 C CA . ARG B 1 138 ? 138.27900 138.04000 99.04900 1.000 62.81346 138 ARG B CA 1
ATOM 4960 C C . ARG B 1 138 ? 139.29200 137.97600 97.91800 1.000 62.81346 138 ARG B C 1
ATOM 4961 O O . ARG B 1 138 ? 138.93800 137.68800 96.77000 1.000 62.81346 138 ARG B O 1
ATOM 4969 N N . GLU B 1 139 ? 140.55800 138.25800 98.22400 1.000 69.41486 139 GLU B N 1
ATOM 4970 C CA . GLU B 1 139 ? 141.59600 138.20400 97.20300 1.000 69.41486 139 GLU B CA 1
ATOM 4971 C C . GLU B 1 139 ? 141.79500 136.78400 96.68900 1.000 69.41486 139 GLU B C 1
ATOM 4972 O O . GLU B 1 139 ? 141.95200 136.57700 95.48200 1.000 69.41486 139 GLU B O 1
ATOM 4978 N N . ILE B 1 140 ? 141.77900 135.79300 97.58400 1.000 64.82503 140 ILE B N 1
ATOM 4979 C CA . ILE B 1 140 ? 141.87500 134.39600 97.15700 1.000 64.82503 140 ILE B CA 1
ATOM 4980 C C . ILE B 1 140 ? 140.70300 134.03400 96.25500 1.000 64.82503 140 ILE B C 1
ATOM 4981 O O . ILE B 1 140 ? 140.87700 133.41600 95.19700 1.000 64.82503 140 ILE B O 1
ATOM 4986 N N . ILE B 1 141 ? 139.49200 134.43500 96.65500 1.000 65.63121 141 ILE B N 1
ATOM 4987 C CA . ILE B 1 141 ? 138.29200 134.10800 95.88900 1.000 65.63121 141 ILE B CA 1
ATOM 4988 C C . ILE B 1 141 ? 138.35800 134.73000 94.50000 1.000 65.63121 141 ILE B C 1
ATOM 4989 O O . ILE B 1 141 ? 138.07300 134.07300 93.49400 1.000 65.63121 141 ILE B O 1
ATOM 4994 N N . ASP B 1 142 ? 138.76200 135.99700 94.42100 1.000 71.85111 142 ASP B N 1
ATOM 4995 C CA . ASP B 1 142 ? 138.80900 136.67800 93.13000 1.000 71.85111 142 ASP B CA 1
ATOM 4996 C C . ASP B 1 142 ? 139.91400 136.12300 92.23700 1.000 71.85111 142 ASP B C 1
ATOM 4997 O O . ASP B 1 142 ? 139.71100 135.95000 91.02900 1.000 71.85111 142 ASP B O 1
ATOM 5002 N N . ARG B 1 143 ? 141.08700 135.83700 92.80600 1.000 75.54877 143 ARG B N 1
ATOM 5003 C CA . ARG B 1 143 ? 142.19700 135.34000 92.00000 1.000 75.54877 143 ARG B CA 1
ATOM 5004 C C . ARG B 1 143 ? 141.96100 133.90800 91.54200 1.000 75.54877 143 ARG B C 1
ATOM 5005 O O . ARG B 1 143 ? 142.50500 133.48300 90.51900 1.000 75.54877 143 ARG B O 1
ATOM 5013 N N . LEU B 1 144 ? 141.16900 133.13800 92.28900 1.000 74.54618 144 LEU B N 1
ATOM 5014 C CA . LEU B 1 144 ? 140.79900 131.81000 91.81700 1.000 74.54618 144 LEU B CA 1
ATOM 5015 C C . LEU B 1 144 ? 139.56400 131.82000 90.92900 1.000 74.54618 144 LEU B C 1
ATOM 5016 O O . LEU B 1 144 ? 139.32200 130.84100 90.21800 1.000 74.54618 144 LEU B O 1
ATOM 5021 N N . ASN B 1 145 ? 138.78000 132.89600 90.95400 1.000 80.01063 145 ASN B N 1
ATOM 5022 C CA . ASN B 1 145 ? 137.58200 132.96700 90.12800 1.000 80.01063 145 ASN B CA 1
ATOM 5023 C C . ASN B 1 145 ? 137.90600 133.46400 88.72500 1.000 80.01063 145 ASN B C 1
ATOM 5024 O O . ASN B 1 145 ? 137.53100 132.83600 87.73000 1.000 80.01063 145 ASN B O 1
ATOM 5029 N N . ILE B 1 146 ? 138.60500 134.59800 88.62700 1.000 91.31491 146 ILE B N 1
ATOM 5030 C CA . ILE B 1 146 ? 138.87000 135.17800 87.31400 1.000 91.31491 146 ILE B CA 1
ATOM 5031 C C . ILE B 1 146 ? 139.92700 134.37400 86.56300 1.000 91.31491 146 ILE B C 1
ATOM 5032 O O . ILE B 1 146 ? 139.96800 134.39600 85.32600 1.000 91.31491 146 ILE B O 1
ATOM 5037 N N . ASP B 1 147 ? 140.77900 133.64200 87.27600 1.000 99.47996 147 ASP B N 1
ATOM 5038 C CA . ASP B 1 147 ? 141.85200 132.86500 86.66000 1.000 99.47996 147 ASP B CA 1
ATOM 5039 C C . ASP B 1 147 ? 141.50600 131.38300 86.59100 1.000 99.47996 147 ASP B C 1
ATOM 5040 O O . ASP B 1 147 ? 142.36900 130.52000 86.77300 1.000 99.47996 147 ASP B O 1
ATOM 5045 N N . VAL B 1 148 ? 140.23700 131.06100 86.34600 1.000 103.92193 148 VAL B N 1
ATOM 5046 C CA . VAL B 1 148 ? 139.86400 129.66300 86.16300 1.000 103.92193 148 VAL B CA 1
ATOM 5047 C C . VAL B 1 148 ? 140.09200 129.22900 84.71500 1.000 103.92193 148 VAL B C 1
ATOM 5048 O O . VAL B 1 148 ? 140.30700 128.04100 84.44500 1.000 103.92193 148 VAL B O 1
ATOM 5052 N N . ALA B 1 149 ? 140.07300 130.17300 83.77000 1.000 110.35836 149 ALA B N 1
ATOM 5053 C CA . ALA B 1 149 ? 140.25000 129.82500 82.36400 1.000 110.35836 149 ALA B CA 1
ATOM 5054 C C . ALA B 1 149 ? 141.68900 129.41900 82.06700 1.000 110.35836 149 ALA B C 1
ATOM 5055 O O . ALA B 1 149 ? 141.93500 128.39200 81.42300 1.000 110.35836 149 ALA B O 1
ATOM 5057 N N . ALA B 1 150 ? 142.65300 130.21100 82.53000 1.000 112.86896 150 ALA B N 1
ATOM 5058 C CA . ALA B 1 150 ? 144.05300 129.92200 82.25300 1.000 112.86896 150 ALA B CA 1
ATOM 5059 C C . ALA B 1 150 ? 144.56700 128.82600 83.17600 1.000 112.86896 150 ALA B C 1
ATOM 5060 O O . ALA B 1 150 ? 144.19100 128.75000 84.34900 1.000 112.86896 150 ALA B O 1
ATOM 5062 N N . VAL B 1 151 ? 145.43400 127.97500 82.63900 1.000 112.54401 151 VAL B N 1
ATOM 5063 C CA . VAL B 1 151 ? 145.99400 126.85400 83.38400 1.000 112.54401 151 VAL B CA 1
ATOM 5064 C C . VAL B 1 151 ? 147.19200 127.34500 84.18500 1.000 112.54401 151 VAL B C 1
ATOM 5065 O O . VAL B 1 151 ? 148.10800 127.96800 83.63400 1.000 112.54401 151 VAL B O 1
ATOM 5069 N N . GLY B 1 152 ? 147.18500 127.06900 85.49000 1.000 101.64549 152 GLY B N 1
ATOM 5070 C CA . GLY B 1 152 ? 148.28500 127.45100 86.35200 1.000 101.64549 152 GLY B CA 1
ATOM 5071 C C . GLY B 1 152 ? 148.30800 126.60600 87.60600 1.000 101.64549 152 GLY B C 1
ATOM 5072 O O . GLY B 1 152 ? 147.36000 125.88100 87.91300 1.000 101.64549 152 GLY B O 1
ATOM 5073 N N . GLY B 1 153 ? 149.41600 126.71100 88.33300 1.000 91.76927 153 GLY B N 1
ATOM 5074 C CA . GLY B 1 153 ? 149.59300 126.00200 89.58400 1.000 91.76927 153 GLY B CA 1
ATOM 5075 C C . GLY B 1 153 ? 149.29600 126.89700 90.77200 1.000 91.76927 153 GLY B C 1
ATOM 5076 O O . GLY B 1 153 ? 149.45300 128.11300 90.70600 1.000 91.76927 153 GLY B O 1
ATOM 5077 N N . THR B 1 154 ? 148.85700 126.27800 91.86600 1.000 82.59727 154 THR B N 1
ATOM 5078 C CA . THR B 1 154 ? 148.50700 127.01800 93.07200 1.000 82.59727 154 THR B CA 1
ATOM 5079 C C . THR B 1 154 ? 149.70100 127.29200 93.97000 1.000 82.59727 154 THR B C 1
ATOM 5080 O O . THR B 1 154 ? 149.52500 127.91600 95.02100 1.000 82.59727 154 THR B O 1
ATOM 5084 N N . VAL B 1 155 ? 150.89700 126.83500 93.59200 1.000 88.05010 155 VAL B N 1
ATOM 5085 C CA . VAL B 1 155 ? 152.07300 127.00900 94.44200 1.000 88.05010 155 VAL B CA 1
ATOM 5086 C C . VAL B 1 155 ? 152.41700 128.48600 94.57500 1.000 88.05010 155 VAL B C 1
ATOM 5087 O O . VAL B 1 155 ? 152.42600 129.04700 95.67500 1.000 88.05010 155 VAL B O 1
ATOM 5091 N N . SER B 1 156 ? 152.71700 129.13200 93.45600 1.000 94.66473 156 SER B N 1
ATOM 5092 C CA . SER B 1 156 ? 152.96500 130.56400 93.47400 1.000 94.66473 156 SER B CA 1
ATOM 5093 C C . SER B 1 156 ? 152.30100 131.31000 92.33300 1.000 94.66473 156 SER B C 1
ATOM 5094 O O . SER B 1 156 ? 152.20700 132.53800 92.40500 1.000 94.66473 156 SER B O 1
ATOM 5097 N N . ALA B 1 157 ? 151.82700 130.62200 91.29400 1.000 94.29209 157 ALA B N 1
ATOM 5098 C CA . ALA B 1 157 ? 151.38300 131.31200 90.09000 1.000 94.29209 157 ALA B CA 1
ATOM 5099 C C . ALA B 1 157 ? 150.07400 132.05400 90.31400 1.000 94.29209 157 ALA B C 1
ATOM 5100 O O . ALA B 1 157 ? 149.87200 133.14300 89.76500 1.000 94.29209 157 ALA B O 1
ATOM 5102 N N . VAL B 1 158 ? 149.17300 131.49100 91.11400 1.000 86.19211 158 VAL B N 1
ATOM 5103 C CA . VAL B 1 158 ? 147.79600 131.97000 91.20100 1.000 86.19211 158 VAL B CA 1
ATOM 5104 C C . VAL B 1 158 ? 147.47800 132.55400 92.57400 1.000 86.19211 158 VAL B C 1
ATOM 5105 O O . VAL B 1 158 ? 147.03800 133.69900 92.67900 1.000 86.19211 158 VAL B O 1
ATOM 5109 N N . ALA B 1 159 ? 147.64600 131.76600 93.64100 1.000 78.14561 159 ALA B N 1
ATOM 5110 C CA . ALA B 1 159 ? 147.13800 132.23100 94.92700 1.000 78.14561 159 ALA B CA 1
ATOM 5111 C C . ALA B 1 159 ? 148.00700 131.86200 96.12500 1.000 78.14561 159 ALA B C 1
ATOM 5112 O O . ALA B 1 159 ? 147.54200 131.98300 97.25900 1.000 78.14561 159 ALA B O 1
ATOM 5114 N N . GLY B 1 160 ? 149.24900 131.42400 95.92200 1.000 74.08057 160 GLY B N 1
ATOM 5115 C CA . GLY B 1 160 ? 150.04900 130.96100 97.04900 1.000 74.08057 160 GLY B CA 1
ATOM 5116 C C . GLY B 1 160 ? 150.40400 132.06000 98.03300 1.000 74.08057 160 GLY B C 1
ATOM 5117 O O . GLY B 1 160 ? 150.29800 131.87800 99.25300 1.000 74.08057 160 GLY B O 1
ATOM 5118 N N . ALA B 1 161 ? 150.83100 133.21500 97.51700 1.000 70.63618 161 ALA B N 1
ATOM 5119 C CA . ALA B 1 161 ? 151.23300 134.31200 98.38800 1.000 70.63618 161 ALA B CA 1
ATOM 5120 C C . ALA B 1 161 ? 150.05700 134.82600 99.20100 1.000 70.63618 161 ALA B C 1
ATOM 5121 O O . ALA B 1 161 ? 150.20300 135.14600 100.38300 1.000 70.63618 161 ALA B O 1
ATOM 5123 N N . VAL B 1 162 ? 148.87400 134.88000 98.59700 1.000 66.97834 162 VAL B N 1
ATOM 5124 C CA . VAL B 1 162 ? 147.72700 135.39000 99.33400 1.000 66.97834 162 VAL B CA 1
ATOM 5125 C C . VAL B 1 162 ? 147.14100 134.32500 100.26600 1.000 66.97834 162 VAL B C 1
ATOM 5126 O O . VAL B 1 162 ? 146.55700 134.66400 101.30000 1.000 66.97834 162 VAL B O 1
ATOM 5130 N N . ILE B 1 163 ? 147.32700 133.03400 99.96900 1.000 66.76179 163 ILE B N 1
ATOM 5131 C CA . ILE B 1 163 ? 146.96200 131.99100 100.93400 1.000 66.76179 163 ILE B CA 1
ATOM 5132 C C . ILE B 1 163 ? 147.82600 132.11000 102.18500 1.000 66.76179 163 ILE B C 1
ATOM 5133 O O . ILE B 1 163 ? 147.32700 132.08400 103.32000 1.000 66.76179 163 ILE B O 1
ATOM 5138 N N . PHE B 1 164 ? 149.14200 132.25400 101.99300 1.000 68.82466 164 PHE B N 1
ATOM 5139 C CA . PHE B 1 164 ? 150.03000 132.45900 103.13400 1.000 68.82466 164 PHE B CA 1
ATOM 5140 C C . PHE B 1 164 ? 149.72500 133.76800 103.85100 1.000 68.82466 164 PHE B C 1
ATOM 5141 O O . PHE B 1 164 ? 149.81300 133.83800 105.08000 1.000 68.82466 164 PHE B O 1
ATOM 5149 N N . ALA B 1 165 ? 149.37500 134.81900 103.10500 1.000 63.71585 165 ALA B N 1
ATOM 5150 C CA . ALA B 1 165 ? 149.01500 136.08300 103.73700 1.000 63.71585 165 ALA B CA 1
ATOM 5151 C C . ALA B 1 165 ? 147.78400 135.92700 104.62000 1.000 63.71585 165 ALA B C 1
ATOM 5152 O O . ALA B 1 165 ? 147.76300 136.41900 105.75200 1.000 63.71585 165 ALA B O 1
ATOM 5154 N N . TYR B 1 166 ? 146.76500 135.21900 104.12600 1.000 59.59550 166 TYR B N 1
ATOM 5155 C CA . TYR B 1 166 ? 145.55000 134.97200 104.90000 1.000 59.59550 166 TYR B CA 1
ATOM 5156 C C . TYR B 1 166 ? 145.86200 134.20600 106.17700 1.000 59.59550 166 TYR B C 1
ATOM 5157 O O . TYR B 1 166 ? 145.43900 134.59800 107.27500 1.000 59.59550 166 TYR B O 1
ATOM 5166 N N . GLY B 1 167 ? 146.61900 133.11600 106.05100 1.000 59.35159 167 GLY B N 1
ATOM 5167 C CA . GLY B 1 167 ? 146.93400 132.31800 107.22500 1.000 59.35159 167 GLY B CA 1
ATOM 5168 C C . GLY B 1 167 ? 147.76500 133.07100 108.24400 1.000 59.35159 167 GLY B C 1
ATOM 5169 O O . GLY B 1 167 ? 147.47600 133.03500 109.44400 1.000 59.35159 167 GLY B O 1
ATOM 5170 N N . ALA B 1 168 ? 148.79200 133.78700 107.77800 1.000 60.24213 168 ALA B N 1
ATOM 5171 C CA . ALA B 1 168 ? 149.65000 134.54700 108.67500 1.000 60.24213 168 ALA B CA 1
ATOM 5172 C C . ALA B 1 168 ? 148.90200 135.68800 109.34300 1.000 60.24213 168 ALA B C 1
ATOM 5173 O O . ALA B 1 168 ? 149.17900 136.00200 110.50000 1.000 60.24213 168 ALA B O 1
ATOM 5175 N N . SER B 1 169 ? 147.95000 136.31400 108.65000 1.000 59.38284 169 SER B N 1
ATOM 5176 C CA . SER B 1 169 ? 147.19300 137.39200 109.27300 1.000 59.38284 169 SER B CA 1
ATOM 5177 C C . SER B 1 169 ? 146.22200 136.85800 110.31800 1.000 59.38284 169 SER B C 1
ATOM 5178 O O . SER B 1 169 ? 146.01800 137.49300 111.35900 1.000 59.38284 169 SER B O 1
ATOM 5181 N N . ARG B 1 170 ? 145.62000 135.69300 110.07100 1.000 62.02612 170 ARG B N 1
ATOM 5182 C CA . ARG B 1 170 ? 144.78700 135.06600 111.09600 1.000 62.02612 170 ARG B CA 1
ATOM 5183 C C . ARG B 1 170 ? 145.60400 134.72300 112.34100 1.000 62.02612 170 ARG B C 1
ATOM 5184 O O . ARG B 1 170 ? 145.19300 135.00900 113.48100 1.000 62.02612 170 ARG B O 1
ATOM 5192 N N . ILE B 1 171 ? 146.77500 134.11400 112.12900 1.000 59.59194 171 ILE B N 1
ATOM 5193 C CA . ILE B 1 171 ? 147.70100 133.82400 113.22300 1.000 59.59194 171 ILE B CA 1
ATOM 5194 C C . ILE B 1 171 ? 148.08800 135.09600 113.96300 1.000 59.59194 171 ILE B C 1
ATOM 5195 O O . ILE B 1 171 ? 148.09100 135.13200 115.19700 1.000 59.59194 171 ILE B O 1
ATOM 5200 N N . GLY B 1 172 ? 148.42300 136.15300 113.22500 1.000 57.39904 172 GLY B N 1
ATOM 5201 C CA . GLY B 1 172 ? 148.82800 137.39100 113.86300 1.000 57.39904 172 GLY B CA 1
ATOM 5202 C C . GLY B 1 172 ? 147.72800 137.99700 114.70700 1.000 57.39904 172 GLY B C 1
ATOM 5203 O O . GLY B 1 172 ? 147.97600 138.45900 115.82100 1.000 57.39904 172 GLY B O 1
ATOM 5204 N N . ALA B 1 173 ? 146.49400 137.96800 114.20300 1.000 57.05166 173 ALA B N 1
ATOM 5205 C CA . ALA B 1 173 ? 145.36900 138.51100 114.95400 1.000 57.05166 173 ALA B CA 1
ATOM 5206 C C . ALA B 1 173 ? 145.18100 137.77700 116.27100 1.000 57.05166 173 ALA B C 1
ATOM 5207 O O . ALA B 1 173 ? 145.13000 138.39900 117.34100 1.000 57.05166 173 ALA B O 1
ATOM 5209 N N . VAL B 1 174 ? 145.11100 136.44400 116.22200 1.000 60.84981 174 VAL B N 1
ATOM 5210 C CA . VAL B 1 174 ? 144.82000 135.71600 117.45600 1.000 60.84981 174 VAL B CA 1
ATOM 5211 C C . VAL B 1 174 ? 146.01100 135.75300 118.41700 1.000 60.84981 174 VAL B C 1
ATOM 5212 O O . VAL B 1 174 ? 145.83300 135.86800 119.63900 1.000 60.84981 174 VAL B O 1
ATOM 5216 N N . VAL B 1 175 ? 147.23800 135.69500 117.89100 1.000 61.75724 175 VAL B N 1
ATOM 5217 C CA . VAL B 1 175 ? 148.42300 135.73600 118.73800 1.000 61.75724 175 VAL B CA 1
ATOM 5218 C C . VAL B 1 175 ? 148.54800 137.08300 119.43200 1.000 61.75724 175 VAL B C 1
ATOM 5219 O O . VAL B 1 175 ? 148.84000 137.14500 120.62900 1.000 61.75724 175 VAL B O 1
ATOM 5223 N N . SER B 1 176 ? 148.31300 138.18200 118.71000 1.000 62.79822 176 SER B N 1
ATOM 5224 C CA . SER B 1 176 ? 148.40400 139.49100 119.34300 1.000 62.79822 176 SER B CA 1
ATOM 5225 C C . SER B 1 176 ? 147.27900 139.70500 120.34500 1.000 62.79822 176 SER B C 1
ATOM 5226 O O . SER B 1 176 ? 147.48400 140.35900 121.37400 1.000 62.79822 176 SER B O 1
ATOM 5229 N N . GLN B 1 177 ? 146.09000 139.15500 120.07800 1.000 65.55034 177 GLN B N 1
ATOM 5230 C CA . GLN B 1 177 ? 145.01400 139.23800 121.06400 1.000 65.55034 177 GLN B CA 1
ATOM 5231 C C . GLN B 1 177 ? 145.39600 138.53600 122.36400 1.000 65.55034 177 GLN B C 1
ATOM 5232 O O . GLN B 1 177 ? 145.25800 139.10200 123.45800 1.000 65.55034 177 GLN B O 1
ATOM 5238 N N . GLU B 1 178 ? 145.90700 137.30800 122.26600 1.000 66.36595 178 GLU B N 1
ATOM 5239 C CA . GLU B 1 178 ? 146.30100 136.61100 123.48700 1.000 66.36595 178 GLU B CA 1
ATOM 5240 C C . GLU B 1 178 ? 147.50900 137.26400 124.14300 1.000 66.36595 178 GLU B C 1
ATOM 5241 O O . GLU B 1 178 ? 147.63300 137.24200 125.37300 1.000 66.36595 178 GLU B O 1
ATOM 5247 N N . LEU B 1 179 ? 148.39000 137.87200 123.35200 1.000 66.09023 179 LEU B N 1
ATOM 5248 C CA . LEU B 1 179 ? 149.55500 138.53400 123.92100 1.000 66.09023 179 LEU B CA 1
ATOM 5249 C C . LEU B 1 179 ? 149.15700 139.76800 124.72100 1.000 66.09023 179 LEU B C 1
ATOM 5250 O O . LEU B 1 179 ? 149.70300 140.00900 125.80300 1.000 66.09023 179 LEU B O 1
ATOM 5255 N N . ARG B 1 180 ? 148.19700 140.55700 124.23000 1.000 70.03179 180 ARG B N 1
ATOM 5256 C CA . ARG B 1 180 ? 147.75400 141.68000 125.05000 1.000 70.03179 180 ARG B CA 1
ATOM 5257 C C . ARG B 1 180 ? 146.92700 141.21900 126.24000 1.000 70.03179 180 ARG B C 1
ATOM 5258 O O . ARG B 1 180 ? 146.91500 141.89900 127.27100 1.000 70.03179 180 ARG B O 1
ATOM 5266 N N . ASN B 1 181 ? 146.25000 140.07100 126.13700 1.000 70.85770 181 ASN B N 1
ATOM 5267 C CA . ASN B 1 181 ? 145.62100 139.50400 127.32900 1.000 70.85770 181 ASN B CA 1
ATOM 5268 C C . ASN B 1 181 ? 146.66300 139.19400 128.40100 1.000 70.85770 181 ASN B C 1
ATOM 5269 O O . ASN B 1 181 ? 146.49800 139.55900 129.57400 1.000 70.85770 181 ASN B O 1
ATOM 5274 N N . ALA B 1 182 ? 147.76400 138.55300 127.99900 1.000 70.90329 182 ALA B N 1
ATOM 5275 C CA . ALA B 1 182 ? 148.84000 138.24600 128.93700 1.000 70.90329 182 ALA B CA 1
ATOM 5276 C C . ALA B 1 182 ? 149.46600 139.51000 129.50600 1.000 70.90329 182 ALA B C 1
ATOM 5277 O O . ALA B 1 182 ? 149.83800 139.55000 130.68300 1.000 70.90329 182 ALA B O 1
ATOM 5279 N N . VAL B 1 183 ? 149.61800 140.54400 128.67800 1.000 71.87588 183 VAL B N 1
ATOM 5280 C CA . VAL B 1 183 ? 150.24400 141.77800 129.14200 1.000 71.87588 183 VAL B CA 1
ATOM 5281 C C . VAL B 1 183 ? 149.35400 142.49200 130.15500 1.000 71.87588 183 VAL B C 1
ATOM 5282 O O . VAL B 1 183 ? 149.81800 142.91100 131.22100 1.000 71.87588 183 VAL B O 1
ATOM 5286 N N . PHE B 1 184 ? 148.06200 142.62200 129.85700 1.000 74.48952 184 PHE B N 1
ATOM 5287 C CA . PHE B 1 184 ? 147.16300 143.33800 130.75200 1.000 74.48952 184 PHE B CA 1
ATOM 5288 C C . PHE B 1 184 ? 146.78700 142.54400 131.99600 1.000 74.48952 184 PHE B C 1
ATOM 5289 O O . PHE B 1 184 ? 146.25000 143.13400 132.94600 1.000 74.48952 184 PHE B O 1
ATOM 5297 N N . SER B 1 185 ? 147.04300 141.23100 132.01200 1.000 72.08401 185 SER B N 1
ATOM 5298 C CA . SER B 1 185 ? 146.74900 140.44100 133.20400 1.000 72.08401 185 SER B CA 1
ATOM 5299 C C . SER B 1 185 ? 147.49600 140.95900 134.42700 1.000 72.08401 185 SER B C 1
ATOM 5300 O O . SER B 1 185 ? 146.94100 140.98700 135.53000 1.000 72.08401 185 SER B O 1
ATOM 5303 N N . SER B 1 186 ? 148.75500 141.37100 134.25400 1.000 74.02679 186 SER B N 1
ATOM 5304 C CA . SER B 1 186 ? 149.53900 141.86000 135.38500 1.000 74.02679 186 SER B CA 1
ATOM 5305 C C . SER B 1 186 ? 148.94500 143.13500 135.96900 1.000 74.02679 186 SER B C 1
ATOM 5306 O O . SER B 1 186 ? 148.85600 143.28200 137.19400 1.000 74.02679 186 SER B O 1
ATOM 5309 N N . VAL B 1 187 ? 148.52800 144.06400 135.10600 1.000 74.48788 187 VAL B N 1
ATOM 5310 C CA . VAL B 1 187 ? 147.90700 145.30100 135.56900 1.000 74.48788 187 VAL B CA 1
ATOM 5311 C C . VAL B 1 187 ? 146.60600 145.00200 136.30100 1.000 74.48788 187 VAL B C 1
ATOM 5312 O O . VAL B 1 187 ? 146.33400 145.56400 137.37300 1.000 74.48788 187 VAL B O 1
ATOM 5316 N N . ALA B 1 188 ? 145.79500 144.09600 135.74800 1.000 73.21119 188 ALA B N 1
ATOM 5317 C CA . ALA B 1 188 ? 144.53500 143.74400 136.39600 1.000 73.21119 188 ALA B CA 1
ATOM 5318 C C . ALA B 1 188 ? 144.76800 143.12700 137.77100 1.000 73.21119 188 ALA B C 1
ATOM 5319 O O . ALA B 1 188 ? 144.09300 143.48400 138.74200 1.000 73.21119 188 ALA B O 1
ATOM 5321 N N . GLN B 1 189 ? 145.74300 142.22100 137.88400 1.000 74.03740 189 GLN B N 1
ATOM 5322 C CA . GLN B 1 189 ? 145.98500 141.56100 139.16400 1.000 74.03740 189 GLN B CA 1
ATOM 5323 C C . GLN B 1 189 ? 146.59000 142.50200 140.19800 1.000 74.03740 189 GLN B C 1
ATOM 5324 O O . GLN B 1 189 ? 146.27800 142.38700 141.39100 1.000 74.03740 189 GLN B O 1
ATOM 5330 N N . LYS B 1 190 ? 147.45600 143.42700 139.78000 1.000 74.83435 190 LYS B N 1
ATOM 5331 C CA . LYS B 1 190 ? 147.94100 144.43500 140.71600 1.000 74.83435 190 LYS B CA 1
ATOM 5332 C C . LYS B 1 190 ? 146.81400 145.33100 141.20500 1.000 74.83435 190 LYS B C 1
ATOM 5333 O O . LYS B 1 190 ? 146.77700 145.69200 142.38900 1.000 74.83435 190 LYS B O 1
ATOM 5339 N N . ALA B 1 191 ? 145.88000 145.68700 140.32100 1.000 76.54660 191 ALA B N 1
ATOM 5340 C CA . ALA B 1 191 ? 144.69400 146.41800 140.74900 1.000 76.54660 191 ALA B CA 1
ATOM 5341 C C . ALA B 1 191 ? 143.86000 145.60900 141.73300 1.000 76.54660 191 ALA B C 1
ATOM 5342 O O . ALA B 1 191 ? 143.28900 146.17400 142.67000 1.000 76.54660 191 ALA B O 1
ATOM 5344 N N . ILE B 1 192 ? 143.79300 144.28900 141.54500 1.000 77.46382 192 ILE B N 1
ATOM 5345 C CA . ILE B 1 192 ? 143.08100 143.41700 142.47900 1.000 77.46382 192 ILE B CA 1
ATOM 5346 C C . ILE B 1 192 ? 143.69000 143.46500 143.86800 1.000 77.46382 192 ILE B C 1
ATOM 5347 O O . ILE B 1 192 ? 142.96400 143.64900 144.85600 1.000 77.46382 192 ILE B O 1
ATOM 5352 N N . ARG B 1 193 ? 145.00700 143.29200 143.97300 1.000 73.87660 193 ARG B N 1
ATOM 5353 C CA . ARG B 1 193 ? 145.66100 143.30100 145.27400 1.000 73.87660 193 ARG B CA 1
ATOM 5354 C C . ARG B 1 193 ? 145.52600 144.64900 145.96200 1.000 73.87660 193 ARG B C 1
ATOM 5355 O O . ARG B 1 193 ? 145.25400 144.70400 147.16600 1.000 73.87660 193 ARG B O 1
ATOM 5363 N N . ARG B 1 194 ? 145.68600 145.74100 145.21900 1.000 76.08176 194 ARG B N 1
ATOM 5364 C CA . ARG B 1 194 ? 145.53900 147.06400 145.80900 1.000 76.08176 194 ARG B CA 1
ATOM 5365 C C . ARG B 1 194 ? 144.12100 147.34300 146.28400 1.000 76.08176 194 ARG B C 1
ATOM 5366 O O . ARG B 1 194 ? 143.94000 147.85400 147.39600 1.000 76.08176 194 ARG B O 1
ATOM 5374 N N . VAL B 1 195 ? 143.10900 146.97900 145.49100 1.000 74.28792 195 VAL B N 1
ATOM 5375 C CA . VAL B 1 195 ? 141.72200 147.18800 145.89900 1.000 74.28792 195 VAL B CA 1
ATOM 5376 C C . VAL B 1 195 ? 141.38800 146.35600 147.13000 1.000 74.28792 195 VAL B C 1
ATOM 5377 O O . VAL B 1 195 ? 140.76600 146.85100 148.07800 1.000 74.28792 195 VAL B O 1
ATOM 5381 N N . ALA B 1 196 ? 141.80200 145.08500 147.14200 1.000 71.41130 196 ALA B N 1
ATOM 5382 C CA . ALA B 1 196 ? 141.48900 144.21500 148.26900 1.000 71.41130 196 ALA B CA 1
ATOM 5383 C C . ALA B 1 196 ? 142.15200 144.69500 149.54900 1.000 71.41130 196 ALA B C 1
ATOM 5384 O O . ALA B 1 196 ? 141.51600 144.72800 150.60800 1.000 71.41130 196 ALA B O 1
ATOM 5386 N N . THR B 1 197 ? 143.43000 145.07400 149.47400 1.000 70.93795 197 THR B N 1
ATOM 5387 C CA . THR B 1 197 ? 144.12700 145.55500 150.66000 1.000 70.93795 197 THR B CA 1
ATOM 5388 C C . THR B 1 197 ? 143.51900 146.85300 151.17200 1.000 70.93795 197 THR B C 1
ATOM 5389 O O . THR B 1 197 ? 143.32800 147.02000 152.38300 1.000 70.93795 197 THR B O 1
ATOM 5393 N N . GLN B 1 198 ? 143.18300 147.77600 150.26500 1.000 74.97780 198 GLN B N 1
ATOM 5394 C CA . GLN B 1 198 ? 142.56800 149.03100 150.68400 1.000 74.97780 198 GLN B CA 1
ATOM 5395 C C . GLN B 1 198 ? 141.21500 148.79800 151.34400 1.000 74.97780 198 GLN B C 1
ATOM 5396 O O . GLN B 1 198 ? 140.90300 149.41200 152.37200 1.000 74.97780 198 GLN B O 1
ATOM 5402 N N . THR B 1 199 ? 140.40400 147.90200 150.78100 1.000 74.26298 199 THR B N 1
ATOM 5403 C CA . THR B 1 199 ? 139.07000 147.68700 151.32600 1.000 74.26298 199 THR B CA 1
ATOM 5404 C C . THR B 1 199 ? 139.13000 146.95900 152.66300 1.000 74.26298 199 THR B C 1
ATOM 5405 O O . THR B 1 199 ? 138.37100 147.27900 153.58400 1.000 74.26298 199 THR B O 1
ATOM 5409 N N . PHE B 1 200 ? 140.04100 145.99200 152.79700 1.000 67.71095 200 PHE B N 1
ATOM 5410 C CA . PHE B 1 200 ? 140.24900 145.33200 154.08200 1.000 67.71095 200 PHE B CA 1
ATOM 5411 C C . PHE B 1 200 ? 140.72100 146.32000 155.14000 1.000 67.71095 200 PHE B C 1
ATOM 5412 O O . PHE B 1 200 ? 140.25500 146.28700 156.28800 1.000 67.71095 200 PHE B O 1
ATOM 5420 N N . GLY B 1 201 ? 141.64200 147.21200 154.77000 1.000 68.47591 201 GLY B N 1
ATOM 5421 C CA . GLY B 1 201 ? 142.09700 148.22200 155.70700 1.000 68.47591 201 GLY B CA 1
ATOM 5422 C C . GLY B 1 201 ? 140.99500 149.17000 156.13000 1.000 68.47591 201 GLY B C 1
ATOM 5423 O O . GLY B 1 201 ? 140.94400 149.59500 157.28400 1.000 68.47591 201 GLY B O 1
ATOM 5424 N N . HIS B 1 202 ? 140.10100 149.52000 155.20500 1.000 75.19655 202 HIS B N 1
ATOM 5425 C CA . HIS B 1 202 ? 138.96400 150.34900 155.58900 1.000 75.19655 202 HIS B CA 1
ATOM 5426 C C . HIS B 1 202 ? 138.00800 149.58700 156.49600 1.000 75.19655 202 HIS B C 1
ATOM 5427 O O . HIS B 1 202 ? 137.39200 150.17800 157.39000 1.000 75.19655 202 HIS B O 1
ATOM 5434 N N . LEU B 1 203 ? 137.85800 148.28100 156.27000 1.000 68.65833 203 LEU B N 1
ATOM 5435 C CA . LEU B 1 203 ? 137.01000 147.46900 157.13900 1.000 68.65833 203 LEU B CA 1
ATOM 5436 C C . LEU B 1 203 ? 137.54300 147.43900 158.56300 1.000 68.65833 203 LEU B C 1
ATOM 5437 O O . LEU B 1 203 ? 136.77200 147.54300 159.52200 1.000 68.65833 203 LEU B O 1
ATOM 5442 N N . LEU B 1 204 ? 138.85900 147.29400 158.72300 1.000 66.50990 204 LEU B N 1
ATOM 5443 C CA . LEU B 1 204 ? 139.42200 147.19300 160.06500 1.000 66.50990 204 LEU B CA 1
ATOM 5444 C C . LEU B 1 204 ? 139.32800 148.49600 160.85100 1.000 66.50990 204 LEU B C 1
ATOM 5445 O O . LEU B 1 204 ? 139.46400 148.47000 162.07700 1.000 66.50990 204 LEU B O 1
ATOM 5450 N N . ASN B 1 205 ? 139.10500 149.62800 160.18800 1.000 70.19163 205 ASN B N 1
ATOM 5451 C CA . ASN B 1 205 ? 138.94200 150.90200 160.87400 1.000 70.19163 205 ASN B CA 1
ATOM 5452 C C . ASN B 1 205 ? 137.48900 151.31500 161.03600 1.000 70.19163 205 ASN B C 1
ATOM 5453 O O . ASN B 1 205 ? 137.22700 152.43100 161.49000 1.000 70.19163 205 ASN B O 1
ATOM 5458 N N . LEU B 1 206 ? 136.54200 150.45300 160.68200 1.000 70.41007 206 LEU B N 1
ATOM 5459 C CA . LEU B 1 206 ? 135.14000 150.78900 160.85400 1.000 70.41007 206 LEU B CA 1
ATOM 5460 C C . LEU B 1 206 ? 134.74600 150.69100 162.32700 1.000 70.41007 206 LEU B C 1
ATOM 5461 O O . LEU B 1 206 ? 135.52100 150.25600 163.18200 1.000 70.41007 206 LEU B O 1
ATOM 5466 N N . ASP B 1 207 ? 133.52000 151.11200 162.61600 1.000 73.49783 207 ASP B N 1
ATOM 5467 C CA . ASP B 1 207 ? 133.04800 151.18500 163.98800 1.000 73.49783 207 ASP B CA 1
ATOM 5468 C C . ASP B 1 207 ? 132.82400 149.79400 164.56700 1.000 73.49783 207 ASP B C 1
ATOM 5469 O O . ASP B 1 207 ? 132.64200 148.81100 163.84500 1.000 73.49783 207 ASP B O 1
ATOM 5474 N N . LEU B 1 208 ? 132.84800 149.72200 165.89900 1.000 64.98346 208 LEU B N 1
ATOM 5475 C CA . LEU B 1 208 ? 132.56200 148.46200 166.57500 1.000 64.98346 208 LEU B CA 1
ATOM 5476 C C . LEU B 1 208 ? 131.12200 148.03300 166.34600 1.000 64.98346 208 LEU B C 1
ATOM 5477 O O . LEU B 1 208 ? 130.84100 146.83900 166.20200 1.000 64.98346 208 LEU B O 1
ATOM 5482 N N . SER B 1 209 ? 130.19500 148.99400 166.31000 1.000 65.45033 209 SER B N 1
ATOM 5483 C CA . SER B 1 209 ? 128.78300 148.66500 166.14700 1.000 65.45033 209 SER B CA 1
ATOM 5484 C C . SER B 1 209 ? 128.51100 147.99700 164.80800 1.000 65.45033 209 SER B C 1
ATOM 5485 O O . SER B 1 209 ? 127.69000 147.07400 164.73100 1.000 65.45033 209 SER B O 1
ATOM 5488 N N . PHE B 1 210 ? 129.18900 148.44400 163.74900 1.000 66.45193 210 PHE B N 1
ATOM 5489 C CA . PHE B 1 210 ? 129.03700 147.80000 162.45100 1.000 66.45193 210 PHE B CA 1
ATOM 5490 C C . PHE B 1 210 ? 129.52200 146.36000 162.49200 1.000 66.45193 210 PHE B C 1
ATOM 5491 O O . PHE B 1 210 ? 128.89200 145.47200 161.91000 1.000 66.45193 210 PHE B O 1
ATOM 5499 N N . HIS B 1 211 ? 130.63900 146.10800 163.17200 1.000 62.73449 211 HIS B N 1
ATOM 5500 C CA . HIS B 1 211 ? 131.18400 144.75800 163.22600 1.000 62.73449 211 HIS B CA 1
ATOM 5501 C C . HIS B 1 211 ? 130.37700 143.85200 164.14200 1.000 62.73449 211 HIS B C 1
ATOM 5502 O O . HIS B 1 211 ? 130.38400 142.63100 163.95900 1.000 62.73449 211 HIS B O 1
ATOM 5509 N N . LEU B 1 212 ? 129.68800 144.42100 165.12800 1.000 65.11355 212 LEU B N 1
ATOM 5510 C CA . LEU B 1 212 ? 128.81200 143.62300 165.97200 1.000 65.11355 212 LEU B CA 1
ATOM 5511 C C . LEU B 1 212 ? 127.50600 143.27900 165.27200 1.000 65.11355 212 LEU B C 1
ATOM 5512 O O . LEU B 1 212 ? 126.96100 142.19400 165.49200 1.000 65.11355 212 LEU B O 1
ATOM 5517 N N . SER B 1 213 ? 126.99100 144.17200 164.43100 1.000 68.08359 213 SER B N 1
ATOM 5518 C CA . SER B 1 213 ? 125.69000 143.97400 163.80900 1.000 68.08359 213 SER B CA 1
ATOM 5519 C C . SER B 1 213 ? 125.75800 143.28900 162.45100 1.000 68.08359 213 SER B C 1
ATOM 5520 O O . SER B 1 213 ? 124.71100 143.06300 161.84000 1.000 68.08359 213 SER B O 1
ATOM 5523 N N . LYS B 1 214 ? 126.94700 142.95500 161.96200 1.000 74.80277 214 LYS B N 1
ATOM 5524 C CA . LYS B 1 214 ? 127.08900 142.33400 160.65500 1.000 74.80277 214 LYS B CA 1
ATOM 5525 C C . LYS B 1 214 ? 127.07000 140.81200 160.77200 1.000 74.80277 214 LYS B C 1
ATOM 5526 O O . LYS B 1 214 ? 126.96500 140.24400 161.86100 1.000 74.80277 214 LYS B O 1
ATOM 5532 N N . GLN B 1 215 ? 127.17000 140.14300 159.62800 1.000 82.32436 215 GLN B N 1
ATOM 5533 C CA . GLN B 1 215 ? 127.33900 138.69900 159.56300 1.000 82.32436 215 GLN B CA 1
ATOM 5534 C C . GLN B 1 215 ? 128.76800 138.37800 159.14800 1.000 82.32436 215 GLN B C 1
ATOM 5535 O O . GLN B 1 215 ? 129.31800 139.01800 158.24700 1.000 82.32436 215 GLN B O 1
ATOM 5541 N N . THR B 1 216 ? 129.36300 137.38400 159.81600 1.000 82.97824 216 THR B N 1
ATOM 5542 C CA . THR B 1 216 ? 130.77600 137.07100 159.60700 1.000 82.97824 216 THR B CA 1
ATOM 5543 C C . THR B 1 216 ? 131.05200 136.65700 158.16700 1.000 82.97824 216 THR B C 1
ATOM 5544 O O . THR B 1 216 ? 132.02100 137.12200 157.55300 1.000 82.97824 216 THR B O 1
ATOM 5548 N N . GLY B 1 217 ? 130.20500 135.79500 157.60600 1.000 86.05801 217 GLY B N 1
ATOM 5549 C CA . GLY B 1 217 ? 130.38800 135.38400 156.22800 1.000 86.05801 217 GLY B CA 1
ATOM 5550 C C . GLY B 1 217 ? 130.16800 136.50300 155.23400 1.000 86.05801 217 GLY B C 1
ATOM 5551 O O . GLY B 1 217 ? 130.84300 136.55600 154.20100 1.000 86.05801 217 GLY B O 1
ATOM 5552 N N . GLY B 1 218 ? 129.23200 137.40900 155.53300 1.000 86.29092 218 GLY B N 1
ATOM 5553 C CA . GLY B 1 218 ? 128.81900 138.40200 154.55300 1.000 86.29092 218 GLY B CA 1
ATOM 5554 C C . GLY B 1 218 ? 129.92200 139.37200 154.17500 1.000 86.29092 218 GLY B C 1
ATOM 5555 O O . GLY B 1 218 ? 130.10200 139.69100 153.00000 1.000 86.29092 218 GLY B O 1
ATOM 5556 N N . LEU B 1 219 ? 130.68100 139.84500 155.16500 1.000 82.77499 219 LEU B N 1
ATOM 5557 C CA . LEU B 1 219 ? 131.72600 140.82800 154.88900 1.000 82.77499 219 LEU B CA 1
ATOM 5558 C C . LEU B 1 219 ? 132.84100 140.23700 154.03400 1.000 82.77499 219 LEU B C 1
ATOM 5559 O O . LEU B 1 219 ? 133.24300 140.83200 153.02800 1.000 82.77499 219 LEU B O 1
ATOM 5564 N N . THR B 1 220 ? 133.35100 139.06500 154.41300 1.000 86.66516 220 THR B N 1
ATOM 5565 C CA . THR B 1 220 ? 134.43400 138.46100 153.64200 1.000 86.66516 220 THR B CA 1
ATOM 5566 C C . THR B 1 220 ? 133.94700 137.98800 152.27600 1.000 86.66516 220 THR B C 1
ATOM 5567 O O . THR B 1 220 ? 134.71000 138.00700 151.29800 1.000 86.66516 220 THR B O 1
ATOM 5571 N N . ARG B 1 221 ? 132.67400 137.58300 152.18000 1.000 87.58018 221 ARG B N 1
ATOM 5572 C CA . ARG B 1 221 ? 132.10200 137.25800 150.88200 1.000 87.58018 221 ARG B CA 1
ATOM 5573 C C . ARG B 1 221 ? 132.04300 138.49200 149.99800 1.000 87.58018 221 ARG B C 1
ATOM 5574 O O . ARG B 1 221 ? 132.39600 138.43300 148.81700 1.000 87.58018 221 ARG B O 1
ATOM 5582 N N . ALA B 1 222 ? 131.63700 139.62900 150.56800 1.000 87.21655 222 ALA B N 1
ATOM 5583 C CA . ALA B 1 222 ? 131.64300 140.87600 149.81700 1.000 87.21655 222 ALA B CA 1
ATOM 5584 C C . ALA B 1 222 ? 133.04800 141.22700 149.35900 1.000 87.21655 222 ALA B C 1
ATOM 5585 O O . ALA B 1 222 ? 133.24400 141.61200 148.20600 1.000 87.21655 222 ALA B O 1
ATOM 5587 N N . ILE B 1 223 ? 134.04500 141.03400 150.22700 1.000 87.85758 223 ILE B N 1
ATOM 5588 C CA . ILE B 1 223 ? 135.42200 141.39100 149.87800 1.000 87.85758 223 ILE B CA 1
ATOM 5589 C C . ILE B 1 223 ? 135.91900 140.55300 148.70500 1.000 87.85758 223 ILE B C 1
ATOM 5590 O O . ILE B 1 223 ? 136.29600 141.08800 147.65400 1.000 87.85758 223 ILE B O 1
ATOM 5595 N N . ASP B 1 224 ? 135.93800 139.22700 148.86800 1.000 90.97666 224 ASP B N 1
ATOM 5596 C CA . ASP B 1 224 ? 136.56400 138.40600 147.83400 1.000 90.97666 224 ASP B CA 1
ATOM 5597 C C . ASP B 1 224 ? 135.71900 138.36500 146.56300 1.000 90.97666 224 ASP B C 1
ATOM 5598 O O . ASP B 1 224 ? 136.26600 138.34500 145.45100 1.000 90.97666 224 ASP B O 1
ATOM 5603 N N . ARG B 1 225 ? 134.38900 138.39700 146.69300 1.000 89.61805 225 ARG B N 1
ATOM 5604 C CA . ARG B 1 225 ? 133.54300 138.45200 145.51200 1.000 89.61805 225 ARG B CA 1
ATOM 5605 C C . ARG B 1 225 ? 133.67500 139.78800 144.79300 1.000 89.61805 225 ARG B C 1
ATOM 5606 O O . ARG B 1 225 ? 133.62700 139.82800 143.56100 1.000 89.61805 225 ARG B O 1
ATOM 5614 N N . GLY B 1 226 ? 133.88200 140.88400 145.52700 1.000 90.02664 226 GLY B N 1
ATOM 5615 C CA . GLY B 1 226 ? 134.13400 142.15900 144.88200 1.000 90.02664 226 GLY B CA 1
ATOM 5616 C C . GLY B 1 226 ? 135.46800 142.20300 144.16700 1.000 90.02664 226 GLY B C 1
ATOM 5617 O O . GLY B 1 226 ? 135.59500 142.83600 143.12000 1.000 90.02664 226 GLY B O 1
ATOM 5618 N N . THR B 1 227 ? 136.48800 141.55400 144.73100 1.000 89.32360 227 THR B N 1
ATOM 5619 C CA . THR B 1 227 ? 137.76400 141.46700 144.02300 1.000 89.32360 227 THR B CA 1
ATOM 5620 C C . THR B 1 227 ? 137.63200 140.64900 142.74400 1.000 89.32360 227 THR B C 1
ATOM 5621 O O . THR B 1 227 ? 138.17300 141.02700 141.69400 1.000 89.32360 227 THR B O 1
ATOM 5625 N N . LYS B 1 228 ? 136.91000 139.52600 142.81200 1.000 89.72223 228 LYS B N 1
ATOM 5626 C CA . LYS B 1 228 ? 136.62700 138.76400 141.59900 1.000 89.72223 228 LYS B CA 1
ATOM 5627 C C . LYS B 1 228 ? 135.85300 139.60900 140.59600 1.000 89.72223 228 LYS B C 1
ATOM 5628 O O . LYS B 1 228 ? 136.08000 139.51400 139.38500 1.000 89.72223 228 LYS B O 1
ATOM 5634 N N . GLY B 1 229 ? 134.95400 140.46100 141.08900 1.000 90.69384 229 GLY B N 1
ATOM 5635 C CA . GLY B 1 229 ? 134.23500 141.36200 140.20700 1.000 90.69384 229 GLY B CA 1
ATOM 5636 C C . GLY B 1 229 ? 135.12900 142.38900 139.53700 1.000 90.69384 229 GLY B C 1
ATOM 5637 O O . GLY B 1 229 ? 134.96800 142.66600 138.34800 1.000 90.69384 229 GLY B O 1
ATOM 5638 N N . ILE B 1 230 ? 136.04800 142.99800 140.29800 1.000 91.04457 230 ILE B N 1
ATOM 5639 C CA . ILE B 1 230 ? 137.01300 143.93700 139.71800 1.000 91.04457 230 ILE B CA 1
ATOM 5640 C C . ILE B 1 230 ? 137.79600 143.26200 138.60200 1.000 91.04457 230 ILE B C 1
ATOM 5641 O O . ILE B 1 230 ? 137.92800 143.80200 137.49600 1.000 91.04457 230 ILE B O 1
ATOM 5646 N N . SER B 1 231 ? 138.31300 142.06000 138.87800 1.000 90.78251 231 SER B N 1
ATOM 5647 C CA . SER B 1 231 ? 139.10700 141.34700 137.88200 1.000 90.78251 231 SER B CA 1
ATOM 5648 C C . SER B 1 231 ? 138.28400 141.03900 136.64100 1.000 90.78251 231 SER B C 1
ATOM 5649 O O . SER B 1 231 ? 138.71200 141.31700 135.51300 1.000 90.78251 231 SER B O 1
ATOM 5652 N N . TYR B 1 232 ? 137.08200 140.49100 136.83400 1.000 93.98269 232 TYR B N 1
ATOM 5653 C CA . TYR B 1 232 ? 136.26600 140.08800 135.69800 1.000 93.98269 232 TYR B CA 1
ATOM 5654 C C . TYR B 1 232 ? 135.82000 141.29100 134.88100 1.000 93.98269 232 TYR B C 1
ATOM 5655 O O . TYR B 1 232 ? 135.80700 141.23700 133.65000 1.000 93.98269 232 TYR B O 1
ATOM 5664 N N . LEU B 1 233 ? 135.48100 142.39900 135.54200 1.000 93.48388 233 LEU B N 1
ATOM 5665 C CA . LEU B 1 233 ? 134.95900 143.54100 134.80700 1.000 93.48388 233 LEU B CA 1
ATOM 5666 C C . LEU B 1 233 ? 136.07700 144.26400 134.06700 1.000 93.48388 233 LEU B C 1
ATOM 5667 O O . LEU B 1 233 ? 135.88200 144.70300 132.92900 1.000 93.48388 233 LEU B O 1
ATOM 5672 N N . LEU B 1 234 ? 137.25900 144.39100 134.68400 1.000 91.86422 234 LEU B N 1
ATOM 5673 C CA . LEU B 1 234 ? 138.40100 144.96800 133.97800 1.000 91.86422 234 LEU B CA 1
ATOM 5674 C C . LEU B 1 234 ? 138.79600 144.11800 132.77800 1.000 91.86422 234 LEU B C 1
ATOM 5675 O O . LEU B 1 234 ? 139.02500 144.64300 131.68000 1.000 91.86422 234 LEU B O 1
ATOM 5680 N N . THR B 1 235 ? 138.87300 142.79700 132.96500 1.000 88.45722 235 THR B N 1
ATOM 5681 C CA . THR B 1 235 ? 139.24700 141.93200 131.85500 1.000 88.45722 235 THR B CA 1
ATOM 5682 C C . THR B 1 235 ? 138.17100 141.89300 130.78000 1.000 88.45722 235 THR B C 1
ATOM 5683 O O . THR B 1 235 ? 138.48800 141.72600 129.60400 1.000 88.45722 235 THR B O 1
ATOM 5687 N N . SER B 1 236 ? 136.90200 142.05900 131.14300 1.000 88.34021 236 SER B N 1
ATOM 5688 C CA . SER B 1 236 ? 135.86600 142.11200 130.12100 1.000 88.34021 236 SER B CA 1
ATOM 5689 C C . SER B 1 236 ? 135.90900 143.42600 129.35500 1.000 88.34021 236 SER B C 1
ATOM 5690 O O . SER B 1 236 ? 135.73100 143.44300 128.13200 1.000 88.34021 236 SER B O 1
ATOM 5693 N N . MET B 1 237 ? 136.13800 144.53700 130.05600 1.000 89.84849 237 MET B N 1
ATOM 5694 C CA . MET B 1 237 ? 136.11900 145.83900 129.40300 1.000 89.84849 237 MET B CA 1
ATOM 5695 C C . MET B 1 237 ? 137.33100 146.02700 128.49900 1.000 89.84849 237 MET B C 1
ATOM 5696 O O . MET B 1 237 ? 137.22000 146.61900 127.42000 1.000 89.84849 237 MET B O 1
ATOM 5701 N N . VAL B 1 238 ? 138.49500 145.52300 128.90900 1.000 84.03810 238 VAL B N 1
ATOM 5702 C CA . VAL B 1 238 ? 139.68100 145.64900 128.07000 1.000 84.03810 238 VAL B CA 1
ATOM 5703 C C . VAL B 1 238 ? 139.80500 144.50200 127.07100 1.000 84.03810 238 VAL B C 1
ATOM 5704 O O . VAL B 1 238 ? 140.34300 144.70000 125.97200 1.000 84.03810 238 VAL B O 1
ATOM 5708 N N . PHE B 1 239 ? 139.26200 143.33000 127.38600 1.000 80.36950 239 PHE B N 1
ATOM 5709 C CA . PHE B 1 239 ? 139.48500 142.13500 126.58600 1.000 80.36950 239 PHE B CA 1
ATOM 5710 C C . PHE B 1 239 ? 138.35100 141.83500 125.62200 1.000 80.36950 239 PHE B C 1
ATOM 5711 O O . PHE B 1 239 ? 138.59000 141.21000 124.58400 1.000 80.36950 239 PHE B O 1
ATOM 5719 N N . HIS B 1 240 ? 137.12400 142.24800 125.93600 1.000 80.40671 240 HIS B N 1
ATOM 5720 C CA . HIS B 1 240 ? 135.98700 141.82200 125.13100 1.000 80.40671 240 HIS B CA 1
ATOM 5721 C C . HIS B 1 240 ? 135.07900 142.97000 124.71200 1.000 80.40671 240 HIS B C 1
ATOM 5722 O O . HIS B 1 240 ? 134.44000 142.88900 123.66300 1.000 80.40671 240 HIS B O 1
ATOM 5729 N N . ILE B 1 241 ? 135.00900 144.04000 125.49600 1.000 81.99333 241 ILE B N 1
ATOM 5730 C CA . ILE B 1 241 ? 134.05500 145.10900 125.20400 1.000 81.99333 241 ILE B CA 1
ATOM 5731 C C . ILE B 1 241 ? 134.66500 146.17200 124.30100 1.000 81.99333 241 ILE B C 1
ATOM 5732 O O . ILE B 1 241 ? 134.10800 146.49800 123.25000 1.000 81.99333 241 ILE B O 1
ATOM 5737 N N . VAL B 1 242 ? 135.80200 146.73900 124.70400 1.000 78.02417 242 VAL B N 1
ATOM 5738 C CA . VAL B 1 242 ? 136.49300 147.71100 123.85100 1.000 78.02417 242 VAL B CA 1
ATOM 5739 C C . VAL B 1 242 ? 136.95500 147.10700 122.52600 1.000 78.02417 242 VAL B C 1
ATOM 5740 O O . VAL B 1 242 ? 136.76700 147.75500 121.48300 1.000 78.02417 242 VAL B O 1
ATOM 5744 N N . PRO B 1 243 ? 137.56800 145.90900 122.48000 1.000 75.69275 243 PRO B N 1
ATOM 5745 C CA . PRO B 1 243 ? 137.87700 145.32400 121.16400 1.000 75.69275 243 PRO B CA 1
ATOM 5746 C C . PRO B 1 243 ? 136.65900 145.09900 120.29700 1.000 75.69275 243 PRO B C 1
ATOM 5747 O O . PRO B 1 243 ? 136.73600 145.29900 119.07900 1.000 75.69275 243 PRO B O 1
ATOM 5751 N N . THR B 1 244 ? 135.52500 144.71600 120.88000 1.000 75.29513 244 THR B N 1
ATOM 5752 C CA . THR B 1 244 ? 134.33000 144.54900 120.06500 1.000 75.29513 244 THR B CA 1
ATOM 5753 C C . THR B 1 244 ? 133.83000 145.88400 119.53300 1.000 75.29513 244 THR B C 1
ATOM 5754 O O . THR B 1 244 ? 133.47500 145.98100 118.35700 1.000 75.29513 244 THR B O 1
ATOM 5758 N N . ALA B 1 245 ? 133.81600 146.92400 120.37000 1.000 73.46810 245 ALA B N 1
ATOM 5759 C CA . ALA B 1 245 ? 133.36600 148.23700 119.91200 1.000 73.46810 245 ALA B CA 1
ATOM 5760 C C . ALA B 1 245 ? 134.26800 148.76500 118.80700 1.000 73.46810 245 ALA B C 1
ATOM 5761 O O . ALA B 1 245 ? 133.79500 149.36600 117.83300 1.000 73.46810 245 ALA B O 1
ATOM 5763 N N . LEU B 1 246 ? 135.57100 148.52400 118.93200 1.000 72.49679 246 LEU B N 1
ATOM 5764 C CA . LEU B 1 246 ? 136.49900 148.86600 117.86300 1.000 72.49679 246 LEU B CA 1
ATOM 5765 C C . LEU B 1 246 ? 136.21100 148.04700 116.60700 1.000 72.49679 246 LEU B C 1
ATOM 5766 O O . LEU B 1 246 ? 136.37800 148.53700 115.48300 1.000 72.49679 246 LEU B O 1
ATOM 5771 N N . GLU B 1 247 ? 135.78500 146.79100 116.77900 1.000 71.42690 247 GLU B N 1
ATOM 5772 C CA . GLU B 1 247 ? 135.40800 145.97000 115.63200 1.000 71.42690 247 GLU B CA 1
ATOM 5773 C C . GLU B 1 247 ? 134.20200 146.54100 114.90200 1.000 71.42690 247 GLU B C 1
ATOM 5774 O O . GLU B 1 247 ? 134.21300 146.61600 113.67300 1.000 71.42690 247 GLU B O 1
ATOM 5780 N N . ILE B 1 248 ? 133.14600 146.92900 115.62900 1.000 68.26978 248 ILE B N 1
ATOM 5781 C CA . ILE B 1 248 ? 132.02200 147.60300 114.96700 1.000 68.26978 248 ILE B CA 1
ATOM 5782 C C . ILE B 1 248 ? 132.49000 148.88400 114.29400 1.000 68.26978 248 ILE B C 1
ATOM 5783 O O . ILE B 1 248 ? 132.06000 149.20300 113.18100 1.000 68.26978 248 ILE B O 1
ATOM 5788 N N . GLY B 1 249 ? 133.41300 149.60900 114.92700 1.000 65.87448 249 GLY B N 1
ATOM 5789 C CA . GLY B 1 249 ? 133.91500 150.82800 114.31100 1.000 65.87448 249 GLY B CA 1
ATOM 5790 C C . GLY B 1 249 ? 134.54900 150.58600 112.95400 1.000 65.87448 249 GLY B C 1
ATOM 5791 O O . GLY B 1 249 ? 134.13800 151.17600 111.94900 1.000 65.87448 249 GLY B O 1
ATOM 5792 N N . MET B 1 250 ? 135.51300 149.66400 112.89000 1.000 68.01595 250 MET B N 1
ATOM 5793 C CA . MET B 1 250 ? 136.17800 149.42700 111.60900 1.000 68.01595 250 MET B CA 1
ATOM 5794 C C . MET B 1 250 ? 135.29000 148.68900 110.61500 1.000 68.01595 250 MET B C 1
ATOM 5795 O O . MET B 1 250 ? 135.41400 148.90800 109.40800 1.000 68.01595 250 MET B O 1
ATOM 5800 N N . VAL B 1 251 ? 134.39700 147.81100 111.07700 1.000 64.71012 251 VAL B N 1
ATOM 5801 C CA . VAL B 1 251 ? 133.50100 147.12600 110.14800 1.000 64.71012 251 VAL B CA 1
ATOM 5802 C C . VAL B 1 251 ? 132.52600 148.10900 109.50700 1.000 64.71012 251 VAL B C 1
ATOM 5803 O O . VAL B 1 251 ? 132.32700 148.08800 108.28600 1.000 64.71012 251 VAL B O 1
ATOM 5807 N N . CYS B 1 252 ? 131.92800 149.00400 110.30500 1.000 68.92978 252 CYS B N 1
ATOM 5808 C CA . CYS B 1 252 ? 131.07400 150.04300 109.73600 1.000 68.92978 252 CYS B CA 1
ATOM 5809 C C . CYS B 1 252 ? 131.85300 150.93600 108.78900 1.000 68.92978 252 CYS B C 1
ATOM 5810 O O . CYS B 1 252 ? 131.36900 151.26400 107.70000 1.000 68.92978 252 CYS B O 1
ATOM 5813 N N . GLY B 1 253 ? 133.06700 151.33200 109.18200 1.000 65.46622 253 GLY B N 1
ATOM 5814 C CA . GLY B 1 253 ? 133.85500 152.20100 108.32800 1.000 65.46622 253 GLY B CA 1
ATOM 5815 C C . GLY B 1 253 ? 134.20200 151.56200 107.00000 1.000 65.46622 253 GLY B C 1
ATOM 5816 O O . GLY B 1 253 ? 134.08100 152.19200 105.95000 1.000 65.46622 253 GLY B O 1
ATOM 5817 N N . ILE B 1 254 ? 134.60500 150.29300 107.02300 1.000 63.25816 254 ILE B N 1
ATOM 5818 C CA . ILE B 1 254 ? 135.01600 149.62600 105.79500 1.000 63.25816 254 ILE B CA 1
ATOM 5819 C C . ILE B 1 254 ? 133.81800 149.34500 104.89900 1.000 63.25816 254 ILE B C 1
ATOM 5820 O O . ILE B 1 254 ? 133.89200 149.51300 103.67600 1.000 63.25816 254 ILE B O 1
ATOM 5825 N N . LEU B 1 255 ? 132.68900 148.93700 105.47900 1.000 65.80465 255 LEU B N 1
ATOM 5826 C CA . LEU B 1 255 ? 131.51600 148.68200 104.65200 1.000 65.80465 255 LEU B CA 1
ATOM 5827 C C . LEU B 1 255 ? 130.92200 149.97000 104.09500 1.000 65.80465 255 LEU B C 1
ATOM 5828 O O . LEU B 1 255 ? 130.30200 149.94800 103.02800 1.000 65.80465 255 LEU B O 1
ATOM 5833 N N . THR B 1 256 ? 131.09000 151.09400 104.79400 1.000 68.30087 256 THR B N 1
ATOM 5834 C CA . THR B 1 256 ? 130.67200 152.37700 104.24400 1.000 68.30087 256 THR B CA 1
ATOM 5835 C C . THR B 1 256 ? 131.66100 152.90900 103.21500 1.000 68.30087 256 THR B C 1
ATOM 5836 O O . THR B 1 256 ? 131.27100 153.65200 102.30900 1.000 68.30087 256 THR B O 1
ATOM 5840 N N . TYR B 1 257 ? 132.93600 152.54800 103.33200 1.000 68.84644 257 TYR B N 1
ATOM 5841 C CA . TYR B 1 257 ? 133.93300 153.06800 102.40800 1.000 68.84644 257 TYR B CA 1
ATOM 5842 C C . TYR B 1 257 ? 133.94700 152.28400 101.10400 1.000 68.84644 257 TYR B C 1
ATOM 5843 O O . TYR B 1 257 ? 133.80700 152.86400 100.02300 1.000 68.84644 257 TYR B O 1
ATOM 5852 N N . GLN B 1 258 ? 134.10700 150.96500 101.18400 1.000 69.38022 258 GLN B N 1
ATOM 5853 C CA . GLN B 1 258 ? 134.23000 150.16100 99.97600 1.000 69.38022 258 GLN B CA 1
ATOM 5854 C C . GLN B 1 258 ? 132.89900 149.97600 99.26400 1.000 69.38022 258 GLN B C 1
ATOM 5855 O O . GLN B 1 258 ? 132.87900 149.75900 98.04900 1.000 69.38022 258 GLN B O 1
ATOM 5861 N N . PHE B 1 259 ? 131.79300 150.05200 99.98900 1.000 67.79050 259 PHE B N 1
ATOM 5862 C CA . PHE B 1 259 ? 130.46300 149.90400 99.42100 1.000 67.79050 259 PHE B CA 1
ATOM 5863 C C . PHE B 1 259 ? 129.64900 151.15600 99.71600 1.000 67.79050 259 PHE B C 1
ATOM 5864 O O . PHE B 1 259 ? 130.15900 152.14100 100.24900 1.000 67.79050 259 PHE B O 1
ATOM 5872 N N . GLY B 1 260 ? 128.37400 151.12100 99.35300 1.000 72.56627 260 GLY B N 1
ATOM 5873 C CA . GLY B 1 260 ? 127.55900 152.31700 99.42400 1.000 72.56627 260 GLY B CA 1
ATOM 5874 C C . GLY B 1 260 ? 127.22300 152.77800 100.82700 1.000 72.56627 260 GLY B C 1
ATOM 5875 O O . GLY B 1 260 ? 127.63900 152.16300 101.81100 1.000 72.56627 260 GLY B O 1
ATOM 5876 N N . TRP B 1 261 ? 126.48200 153.88100 100.92800 1.000 80.65156 261 TRP B N 1
ATOM 5877 C CA . TRP B 1 261 ? 125.92900 154.31300 102.20500 1.000 80.65156 261 TRP B CA 1
ATOM 5878 C C . TRP B 1 261 ? 124.79100 153.41900 102.67300 1.000 80.65156 261 TRP B C 1
ATOM 5879 O O . TRP B 1 261 ? 124.35600 153.55200 103.82400 1.000 80.65156 261 TRP B O 1
ATOM 5890 N N . GLU B 1 262 ? 124.28600 152.54100 101.80100 1.000 77.41085 262 GLU B N 1
ATOM 5891 C CA . GLU B 1 262 ? 123.21700 151.62900 102.18600 1.000 77.41085 262 GLU B CA 1
ATOM 5892 C C . GLU B 1 262 ? 123.65000 150.73700 103.33600 1.000 77.41085 262 GLU B C 1
ATOM 5893 O O . GLU B 1 262 ? 122.88400 150.51200 104.27700 1.000 77.41085 262 GLU B O 1
ATOM 5899 N N . PHE B 1 263 ? 124.88100 150.22900 103.28000 1.000 69.45191 263 PHE B N 1
ATOM 5900 C CA . PHE B 1 263 ? 125.37800 149.36900 104.34600 1.000 69.45191 263 PHE B CA 1
ATOM 5901 C C . PHE B 1 263 ? 125.53700 150.14500 105.64600 1.000 69.45191 263 PHE B C 1
ATOM 5902 O O . PHE B 1 263 ? 125.29100 149.60500 106.73100 1.000 69.45191 263 PHE B O 1
ATOM 5910 N N . ALA B 1 264 ? 125.92900 151.41700 105.55600 1.000 69.75651 264 ALA B N 1
ATOM 5911 C CA . ALA B 1 264 ? 125.99100 152.25800 106.74600 1.000 69.75651 264 ALA B CA 1
ATOM 5912 C C . ALA B 1 264 ? 124.61400 152.45300 107.35800 1.000 69.75651 264 ALA B C 1
ATOM 5913 O O . ALA B 1 264 ? 124.46200 152.40000 108.58200 1.000 69.75651 264 ALA B O 1
ATOM 5915 N N . ALA B 1 265 ? 123.59900 152.68700 106.52300 1.000 70.80045 265 ALA B N 1
ATOM 5916 C CA . ALA B 1 265 ? 122.24200 152.84000 107.03800 1.000 70.80045 265 ALA B CA 1
ATOM 5917 C C . ALA B 1 265 ? 121.74900 151.55500 107.69300 1.000 70.80045 265 ALA B C 1
ATOM 5918 O O . ALA B 1 265 ? 121.14000 151.59300 108.77200 1.000 70.80045 265 ALA B O 1
ATOM 5920 N N . ILE B 1 266 ? 122.01700 150.40700 107.06100 1.000 70.73099 266 ILE B N 1
ATOM 5921 C CA . ILE B 1 266 ? 121.60300 149.12400 107.62500 1.000 70.73099 266 ILE B CA 1
ATOM 5922 C C . ILE B 1 266 ? 122.28200 148.88300 108.96300 1.000 70.73099 266 ILE B C 1
ATOM 5923 O O . ILE B 1 266 ? 121.64000 148.46800 109.93400 1.000 70.73099 266 ILE B O 1
ATOM 5928 N N . THR B 1 267 ? 123.58200 149.16400 109.05100 1.000 70.99774 267 THR B N 1
ATOM 5929 C CA . THR B 1 267 ? 124.28700 148.86700 110.28900 1.000 70.99774 267 THR B CA 1
ATOM 5930 C C . THR B 1 267 ? 123.93700 149.86900 111.38700 1.000 70.99774 267 THR B C 1
ATOM 5931 O O . THR B 1 267 ? 123.90600 149.50600 112.56800 1.000 70.99774 267 THR B O 1
ATOM 5935 N N . ALA B 1 268 ? 123.63700 151.11800 111.02500 1.000 69.31953 268 ALA B N 1
ATOM 5936 C CA . ALA B 1 268 ? 123.16700 152.07800 112.01800 1.000 69.31953 268 ALA B CA 1
ATOM 5937 C C . ALA B 1 268 ? 121.80500 151.68100 112.56900 1.000 69.31953 268 ALA B C 1
ATOM 5938 O O . ALA B 1 268 ? 121.57500 151.76100 113.78300 1.000 69.31953 268 ALA B O 1
ATOM 5940 N N . ALA B 1 269 ? 120.89000 151.24800 111.69600 1.000 68.54486 269 ALA B N 1
ATOM 5941 C CA . ALA B 1 269 ? 119.59900 150.75900 112.16900 1.000 68.54486 269 ALA B CA 1
ATOM 5942 C C . ALA B 1 269 ? 119.76900 149.51400 113.02900 1.000 68.54486 269 ALA B C 1
ATOM 5943 O O . ALA B 1 269 ? 119.03500 149.31700 114.00400 1.000 68.54486 269 ALA B O 1
ATOM 5945 N N . THR B 1 270 ? 120.74300 148.67200 112.68600 1.000 67.68794 270 THR B N 1
ATOM 5946 C CA . THR B 1 270 ? 121.02300 147.48300 113.48000 1.000 67.68794 270 THR B CA 1
ATOM 5947 C C . THR B 1 270 ? 121.51200 147.84700 114.87300 1.000 67.68794 270 THR B C 1
ATOM 5948 O O . THR B 1 270 ? 121.07100 147.26200 115.86300 1.000 67.68794 270 THR B O 1
ATOM 5952 N N . MET B 1 271 ? 122.43300 148.80800 114.96800 1.000 70.15771 271 MET B N 1
ATOM 5953 C CA . MET B 1 271 ? 122.91500 149.23700 116.27800 1.000 70.15771 271 MET B CA 1
ATOM 5954 C C . MET B 1 271 ? 121.80100 149.88400 117.09000 1.000 70.15771 271 MET B C 1
ATOM 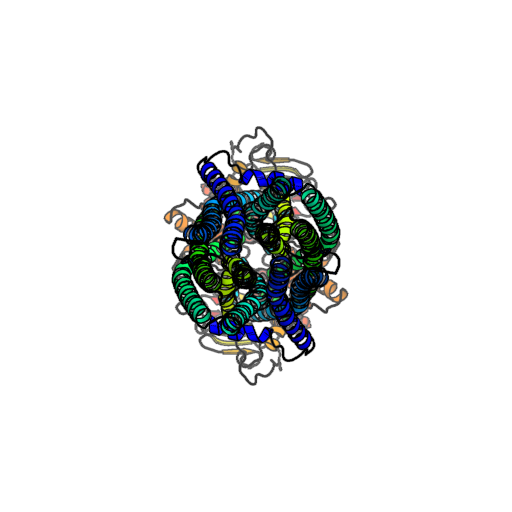5955 O O . MET B 1 271 ? 121.70900 149.67100 118.30500 1.000 70.15771 271 MET B O 1
ATOM 5960 N N . ALA B 1 272 ? 120.93000 150.65500 116.43400 1.000 68.96734 272 ALA B N 1
ATOM 5961 C CA . ALA B 1 272 ? 119.79800 151.25800 117.13200 1.000 68.96734 272 ALA B CA 1
ATOM 5962 C C . ALA B 1 272 ? 118.86100 150.19500 117.69900 1.000 68.96734 272 ALA B C 1
ATOM 5963 O O . ALA B 1 272 ? 118.48900 150.24500 118.87900 1.000 68.96734 272 ALA B O 1
ATOM 5965 N N . ALA B 1 273 ? 118.47700 149.21600 116.87300 1.000 67.38461 273 ALA B N 1
ATOM 5966 C CA . ALA B 1 273 ? 117.57500 148.16600 117.33900 1.000 67.38461 273 ALA B CA 1
ATOM 5967 C C . ALA B 1 273 ? 118.23400 147.30300 118.40500 1.000 67.38461 273 ALA B C 1
ATOM 5968 O O . ALA B 1 273 ? 117.59000 146.91900 119.38900 1.000 67.38461 273 ALA B O 1
ATOM 5970 N N . TYR B 1 274 ? 119.51700 146.99100 118.22300 1.000 64.71502 274 TYR B N 1
ATOM 5971 C CA . TYR B 1 274 ? 120.26400 146.19300 119.18600 1.000 64.71502 274 TYR B CA 1
ATOM 5972 C C . TYR B 1 274 ? 120.29900 146.87400 120.54400 1.000 64.71502 274 TYR B C 1
ATOM 5973 O O . TYR B 1 274 ? 120.01700 146.24900 121.57100 1.000 64.71502 274 TYR B O 1
ATOM 5982 N N . THR B 1 275 ? 120.61100 148.17300 120.56300 1.000 68.67321 275 THR B N 1
ATOM 5983 C CA . THR B 1 275 ? 120.68000 148.90200 121.82400 1.000 68.67321 275 THR B CA 1
ATOM 5984 C C . THR B 1 275 ? 119.30500 149.04300 122.46300 1.000 68.67321 275 THR B C 1
ATOM 5985 O O . THR B 1 275 ? 119.17400 148.90000 123.68200 1.000 68.67321 275 THR B O 1
ATOM 5989 N N . ALA B 1 276 ? 118.26600 149.29800 121.66100 1.000 69.02309 276 ALA B N 1
ATOM 5990 C CA . ALA B 1 276 ? 116.91900 149.42000 122.21700 1.000 69.02309 276 ALA B CA 1
ATOM 5991 C C . ALA B 1 276 ? 116.46800 148.11600 122.86800 1.000 69.02309 276 ALA B C 1
ATOM 5992 O O . ALA B 1 276 ? 115.98800 148.10700 124.01200 1.000 69.02309 276 ALA B O 1
ATOM 5994 N N . PHE B 1 277 ? 116.64100 146.99800 122.15700 1.000 68.14216 277 PHE B N 1
ATOM 5995 C CA . PHE B 1 277 ? 116.28500 145.69600 122.70800 1.000 68.14216 277 PHE B CA 1
ATOM 5996 C C . PHE B 1 277 ? 117.10400 145.38400 123.95200 1.000 68.14216 277 PHE B C 1
ATOM 5997 O O . PHE B 1 277 ? 116.56600 144.89000 124.95300 1.000 68.14216 277 PHE B O 1
ATOM 6005 N N . THR B 1 278 ? 118.40800 145.67200 123.91100 1.000 68.81113 278 THR B N 1
ATOM 6006 C CA . THR B 1 278 ? 119.27600 145.34200 125.03200 1.000 68.81113 278 THR B CA 1
ATOM 6007 C C . THR B 1 278 ? 118.89900 146.13000 126.27700 1.000 68.81113 278 THR B C 1
ATOM 6008 O O . THR B 1 278 ? 118.80400 145.55800 127.36700 1.000 68.81113 278 THR B O 1
ATOM 6012 N N . ILE B 1 279 ? 118.64300 147.43200 126.13900 1.000 71.41782 279 ILE B N 1
ATOM 6013 C CA . ILE B 1 279 ? 118.30600 148.22100 127.31900 1.000 71.41782 279 ILE B CA 1
ATOM 6014 C C . ILE B 1 279 ? 116.92000 147.86300 127.84600 1.000 71.41782 279 ILE B C 1
ATOM 6015 O O . ILE B 1 279 ? 116.71100 147.84100 129.06500 1.000 71.41782 279 ILE B O 1
ATOM 6020 N N . THR B 1 280 ? 115.96500 147.54600 126.96300 1.000 73.43999 280 THR B N 1
ATOM 6021 C CA . THR B 1 280 ? 114.64700 147.13800 127.44500 1.000 73.43999 280 THR B CA 1
ATOM 6022 C C . THR B 1 280 ? 114.71900 145.82900 128.22600 1.000 73.43999 280 THR B C 1
ATOM 6023 O O . THR B 1 280 ? 114.22100 145.73500 129.35800 1.000 73.43999 280 THR B O 1
ATOM 6027 N N . THR B 1 281 ? 115.37500 144.81700 127.66200 1.000 73.42383 281 THR B N 1
ATOM 6028 C CA . THR B 1 281 ? 115.44200 143.52700 128.33200 1.000 73.42383 281 THR B CA 1
ATOM 6029 C C . THR B 1 281 ? 116.38500 143.54400 129.53000 1.000 73.42383 281 THR B C 1
ATOM 6030 O O . THR B 1 281 ? 116.22100 142.73500 130.44300 1.000 73.42383 281 THR B O 1
ATOM 6034 N N . THR B 1 282 ? 117.35100 144.46400 129.57400 1.000 75.70301 282 THR B N 1
ATOM 6035 C CA . THR B 1 282 ? 118.19100 144.60800 130.75800 1.000 75.70301 282 THR B CA 1
ATOM 6036 C C . THR B 1 282 ? 117.43000 145.26700 131.90100 1.000 75.70301 282 THR B C 1
ATOM 6037 O O . THR B 1 282 ? 117.54800 144.84000 133.06100 1.000 75.70301 282 THR B O 1
ATOM 6041 N N . ALA B 1 283 ? 116.61600 146.27900 131.59400 1.000 78.08062 283 ALA B N 1
ATOM 6042 C CA . ALA B 1 283 ? 115.71500 146.84000 132.58600 1.000 78.08062 283 ALA B CA 1
ATOM 6043 C C . ALA B 1 283 ? 114.70200 145.82200 133.08400 1.000 78.08062 283 ALA B C 1
ATOM 6044 O O . ALA B 1 283 ? 114.20100 145.96100 134.20600 1.000 78.08062 283 ALA B O 1
ATOM 6046 N N . TRP B 1 284 ? 114.38800 144.80200 132.28700 1.000 80.85076 284 TRP B N 1
ATOM 6047 C CA . TRP B 1 284 ? 113.53100 143.72500 132.76700 1.000 80.85076 284 TRP B CA 1
ATOM 6048 C C . TRP B 1 284 ? 114.31200 142.61300 133.46000 1.000 80.85076 284 TRP B C 1
ATOM 6049 O O . TRP B 1 284 ? 113.73100 141.85500 134.23900 1.000 80.85076 284 TRP B O 1
ATOM 6060 N N . ARG B 1 285 ? 115.61300 142.49900 133.19800 1.000 77.26390 285 ARG B N 1
ATOM 6061 C CA . ARG B 1 285 ? 116.44100 141.44100 133.76000 1.000 77.26390 285 ARG B CA 1
ATOM 6062 C C . ARG B 1 285 ? 117.06100 141.81200 135.09600 1.000 77.26390 285 ARG B C 1
ATOM 6063 O O . ARG B 1 285 ? 117.63300 140.94400 135.76100 1.000 77.26390 285 ARG B O 1
ATOM 6071 N N . THR B 1 286 ? 116.98600 143.07800 135.49500 1.000 81.71148 286 THR B N 1
ATOM 6072 C CA . THR B 1 286 ? 117.65300 143.48800 136.72500 1.000 81.71148 286 THR B CA 1
ATOM 6073 C C . THR B 1 286 ? 117.00600 142.93100 137.99200 1.000 81.71148 286 THR B C 1
ATOM 6074 O O . THR B 1 286 ? 117.72800 142.62200 138.95500 1.000 81.71148 286 THR B O 1
ATOM 6078 N N . LYS B 1 287 ? 115.68000 142.76200 138.00100 1.000 81.79876 287 LYS B N 1
ATOM 6079 C CA . LYS B 1 287 ? 114.99000 142.25700 139.18400 1.000 81.79876 287 LYS B CA 1
ATOM 6080 C C . LYS B 1 287 ? 115.43800 140.84300 139.51500 1.000 81.79876 287 LYS B C 1
ATOM 6081 O O . LYS B 1 287 ? 115.74600 140.52800 140.67000 1.000 81.79876 287 LYS B O 1
ATOM 6087 N N . PHE B 1 288 ? 115.48900 139.98100 138.50100 1.000 77.69413 288 PHE B N 1
ATOM 6088 C CA . PHE B 1 288 ? 115.83200 138.58200 138.71300 1.000 77.69413 288 PHE B CA 1
ATOM 6089 C C . PHE B 1 288 ? 117.25200 138.43700 139.22800 1.000 77.69413 288 PHE B C 1
ATOM 6090 O O . PHE B 1 288 ? 117.51100 137.63400 140.13000 1.000 77.69413 288 PHE B O 1
ATOM 6098 N N . ARG B 1 289 ? 118.17100 139.22900 138.69600 1.000 83.70260 289 ARG B N 1
ATOM 6099 C CA . ARG B 1 289 ? 119.57400 139.14200 139.05200 1.000 83.70260 289 ARG B CA 1
ATOM 6100 C C . ARG B 1 289 ? 119.86500 139.72200 140.42400 1.000 83.70260 289 ARG B C 1
ATOM 6101 O O . ARG B 1 289 ? 120.76200 139.22600 141.11100 1.000 83.70260 289 ARG B O 1
ATOM 6109 N N . ARG B 1 290 ? 119.14000 140.75700 140.84800 1.000 83.32479 290 ARG B N 1
ATOM 6110 C CA . ARG B 1 290 ? 119.29500 141.20700 142.22300 1.000 83.32479 290 ARG B CA 1
ATOM 6111 C C . ARG B 1 290 ? 118.63100 140.27100 143.22000 1.000 83.32479 290 ARG B C 1
ATOM 6112 O O . ARG B 1 290 ? 119.15900 140.09000 144.32300 1.000 83.32479 290 ARG B O 1
ATOM 6120 N N . GLN B 1 291 ? 117.51900 139.63000 142.84500 1.000 79.05917 291 GLN B N 1
ATOM 6121 C CA . GLN B 1 291 ? 116.91200 138.63000 143.71400 1.000 79.05917 291 GLN B CA 1
ATOM 6122 C C . GLN B 1 291 ? 117.81200 137.41400 143.88500 1.000 79.05917 291 GLN B C 1
ATOM 6123 O O . GLN B 1 291 ? 117.90200 136.85800 144.98600 1.000 79.05917 291 GLN B O 1
ATOM 6129 N N . ALA B 1 292 ? 118.48300 136.99000 142.81100 1.000 76.25954 292 ALA B N 1
ATOM 6130 C CA . ALA B 1 292 ? 119.41000 135.86800 142.91400 1.000 76.25954 292 ALA B CA 1
ATOM 6131 C C . ALA B 1 292 ? 120.57200 136.19400 143.83600 1.000 76.25954 292 ALA B C 1
ATOM 6132 O O . ALA B 1 292 ? 120.98500 135.35400 144.64100 1.000 76.25954 292 ALA B O 1
ATOM 6134 N N . ASN B 1 293 ? 121.10600 137.41200 143.74300 1.000 80.16845 293 ASN B N 1
ATOM 6135 C CA . ASN B 1 293 ? 122.20300 137.80700 144.61900 1.000 80.16845 293 ASN B CA 1
ATOM 6136 C C . ASN B 1 293 ? 121.75400 137.88000 146.07300 1.000 80.16845 293 ASN B C 1
ATOM 6137 O O . ASN B 1 293 ? 122.48100 137.44800 146.97700 1.000 80.16845 293 ASN B O 1
ATOM 6142 N N . ALA B 1 294 ? 120.55500 138.41800 146.31700 1.000 77.42905 294 ALA B N 1
ATOM 6143 C CA . ALA B 1 294 ? 120.03800 138.48400 147.68100 1.000 77.42905 294 ALA B CA 1
ATOM 6144 C C . ALA B 1 294 ? 119.83200 137.09300 148.26900 1.000 77.42905 294 ALA B C 1
ATOM 6145 O O . ALA B 1 294 ? 120.18900 136.84000 149.42700 1.000 77.42905 294 ALA B O 1
ATOM 6147 N N . ALA B 1 295 ? 119.27100 136.17200 147.48300 1.000 72.16159 295 ALA B N 1
ATOM 6148 C CA . ALA B 1 295 ? 119.04500 134.82000 147.98000 1.000 72.16159 295 ALA B CA 1
ATOM 6149 C C . ALA B 1 295 ? 120.35600 134.07200 148.17900 1.000 72.16159 295 ALA B C 1
ATOM 6150 O O . ALA B 1 295 ? 120.48200 133.26900 149.11200 1.000 72.16159 295 ALA B O 1
ATOM 6152 N N . ASP B 1 296 ? 121.34200 134.32100 147.31500 1.000 75.81573 296 ASP B N 1
ATOM 6153 C CA . ASP B 1 296 ? 122.66100 133.72400 147.48800 1.000 75.81573 296 ASP B CA 1
ATOM 6154 C C . ASP B 1 296 ? 123.30100 134.20400 148.78300 1.000 75.81573 296 ASP B C 1
ATOM 6155 O O . ASP B 1 296 ? 123.87500 133.40600 149.53600 1.000 75.81573 296 ASP B O 1
ATOM 6160 N N . ASN B 1 297 ? 123.19600 135.50400 149.06500 1.000 74.58884 297 ASN B N 1
ATOM 6161 C CA . ASN B 1 297 ? 123.72700 136.03700 150.31400 1.000 74.58884 297 ASN B CA 1
ATOM 6162 C C . ASN B 1 297 ? 123.00800 135.44400 151.51700 1.000 74.58884 297 ASN B C 1
ATOM 6163 O O . ASN B 1 297 ? 123.64300 135.11900 152.52500 1.000 74.58884 297 ASN B O 1
ATOM 6168 N N . ALA B 1 298 ? 121.68400 135.29400 151.42800 1.000 68.97237 298 ALA B N 1
ATOM 6169 C CA . ALA B 1 298 ? 120.92700 134.71200 152.53400 1.000 68.97237 298 ALA B CA 1
ATOM 6170 C C . ALA B 1 298 ? 121.34600 133.27100 152.80100 1.000 68.97237 298 ALA B C 1
ATOM 6171 O O . ALA B 1 298 ? 121.54000 132.87700 153.95900 1.000 68.97237 298 ALA B O 1
ATOM 6173 N N . ALA B 1 299 ? 121.50500 132.47400 151.74100 1.000 66.79757 299 ALA B N 1
ATOM 6174 C CA . ALA B 1 299 ? 121.94700 131.09300 151.90800 1.000 66.79757 299 ALA B CA 1
ATOM 6175 C C . ALA B 1 299 ? 123.34800 131.02700 152.49900 1.000 66.79757 299 ALA B C 1
ATOM 6176 O O . ALA B 1 299 ? 123.62500 130.19400 153.37300 1.000 66.79757 299 ALA B O 1
ATOM 6178 N N . SER B 1 300 ? 124.24600 131.89900 152.03600 1.000 67.75235 300 SER B N 1
ATOM 6179 C CA . SER B 1 300 ? 125.60400 131.90400 152.56600 1.000 67.75235 300 SER B CA 1
ATOM 6180 C C . SER B 1 300 ? 125.62300 132.27300 154.04300 1.000 67.75235 300 SER B C 1
ATOM 6181 O O . SER B 1 300 ? 126.35800 131.66400 154.82600 1.000 67.75235 300 SER B O 1
ATOM 6184 N N . THR B 1 301 ? 124.82200 133.26400 154.44700 1.000 65.91778 301 THR B N 1
ATOM 6185 C CA . THR B 1 301 ? 124.78400 133.63200 155.86000 1.000 65.91778 301 THR B CA 1
ATOM 6186 C C . THR B 1 301 ? 124.18600 132.52300 156.71000 1.000 65.91778 301 THR B C 1
ATOM 6187 O O . THR B 1 301 ? 124.63900 132.29500 157.83700 1.000 65.91778 301 THR B O 1
ATOM 6191 N N . VAL B 1 302 ? 123.17700 131.81700 156.19100 1.000 64.74751 302 VAL B N 1
ATOM 6192 C CA . VAL B 1 302 ? 122.61900 130.68200 156.92400 1.000 64.74751 302 VAL B CA 1
ATOM 6193 C C . VAL B 1 302 ? 123.68500 129.61400 157.13700 1.000 64.74751 302 VAL B C 1
ATOM 6194 O O . VAL B 1 302 ? 123.86300 129.10200 158.25000 1.000 64.74751 302 VAL B O 1
ATOM 6198 N N . ALA B 1 303 ? 124.43700 129.29400 156.08100 1.000 64.36093 303 ALA B N 1
ATOM 6199 C CA . ALA B 1 303 ? 125.47500 128.27300 156.19200 1.000 64.36093 303 ALA B CA 1
ATOM 6200 C C . ALA B 1 303 ? 126.57300 128.68500 157.16600 1.000 64.36093 303 ALA B C 1
ATOM 6201 O O . ALA B 1 303 ? 127.00700 127.87900 157.99900 1.000 64.36093 303 ALA B O 1
ATOM 6203 N N . VAL B 1 304 ? 127.02800 129.93800 157.08500 1.000 65.70432 304 VAL B N 1
ATOM 6204 C CA . VAL B 1 304 ? 128.11000 130.39500 157.95500 1.000 65.70432 304 VAL B CA 1
ATOM 6205 C C . VAL B 1 304 ? 127.65800 130.42800 159.40900 1.000 65.70432 304 VAL B C 1
ATOM 6206 O O . VAL B 1 304 ? 128.38600 129.98900 160.30600 1.000 65.70432 304 VAL B O 1
ATOM 6210 N N . ASP B 1 305 ? 126.45300 130.94300 159.66800 1.000 65.13807 305 ASP B N 1
ATOM 6211 C CA . ASP B 1 305 ? 125.95500 131.00100 161.03600 1.000 65.13807 305 ASP B CA 1
ATOM 6212 C C . ASP B 1 305 ? 125.71700 129.61100 161.60500 1.000 65.13807 305 ASP B C 1
ATOM 6213 O O . ASP B 1 305 ? 125.87100 129.40400 162.81200 1.000 65.13807 305 ASP B O 1
ATOM 6218 N N . SER B 1 306 ? 125.33900 128.64800 160.76300 1.000 63.84345 306 SER B N 1
ATOM 6219 C CA . SER B 1 306 ? 125.18300 127.28400 161.24900 1.000 63.84345 306 SER B CA 1
ATOM 6220 C C . SER B 1 306 ? 126.53000 126.64100 161.54600 1.000 63.84345 306 SER B C 1
ATOM 6221 O O . SER B 1 306 ? 126.65700 125.87700 162.50700 1.000 63.84345 306 SER B O 1
ATOM 6224 N N . LEU B 1 307 ? 127.54500 126.92500 160.72800 1.000 63.65546 307 LEU B N 1
ATOM 6225 C CA . LEU B 1 307 ? 128.84600 126.29800 160.94100 1.000 63.65546 307 LEU B CA 1
ATOM 6226 C C . LEU B 1 307 ? 129.61500 126.92100 162.09900 1.000 63.65546 307 LEU B C 1
ATOM 6227 O O . LEU B 1 307 ? 130.42500 126.23500 162.73100 1.000 63.65546 307 LEU B O 1
ATOM 6232 N N . ILE B 1 308 ? 129.39900 128.20700 162.38000 1.000 63.95239 308 ILE B N 1
ATOM 6233 C CA . ILE B 1 308 ? 130.01100 128.82800 163.55400 1.000 63.95239 308 ILE B CA 1
ATOM 6234 C C . ILE B 1 308 ? 129.46800 128.19800 164.82800 1.000 63.95239 308 ILE B C 1
ATOM 6235 O O . ILE B 1 308 ? 130.21300 127.92900 165.77800 1.000 63.95239 308 ILE B O 1
ATOM 6240 N N . ASN B 1 309 ? 128.16800 127.92300 164.85500 1.000 62.97400 309 ASN B N 1
ATOM 6241 C CA . ASN B 1 309 ? 127.47900 127.35700 166.01000 1.000 62.97400 309 ASN B CA 1
ATOM 6242 C C . ASN B 1 309 ? 127.29300 125.85500 165.87900 1.000 62.97400 309 ASN B C 1
ATOM 6243 O O . ASN B 1 309 ? 126.22500 125.33200 166.20000 1.000 62.97400 309 ASN B O 1
ATOM 6248 N N . TYR B 1 310 ? 128.30700 125.15300 165.36800 1.000 60.71841 310 TYR B N 1
ATOM 6249 C CA . TYR B 1 310 ? 128.22000 123.70500 165.20700 1.000 60.71841 310 TYR B CA 1
ATOM 6250 C C . TYR B 1 310 ? 127.96100 123.01500 166.53900 1.000 60.71841 310 TYR B C 1
ATOM 6251 O O . TYR B 1 310 ? 127.15800 122.07900 166.62400 1.000 60.71841 310 TYR B O 1
ATOM 6260 N N . GLU B 1 311 ? 128.64800 123.45500 167.59200 1.000 62.80681 311 GLU B N 1
ATOM 6261 C CA . GLU B 1 311 ? 128.39700 122.87900 168.90500 1.000 62.80681 311 GLU B CA 1
ATOM 6262 C C . GLU B 1 311 ? 126.97600 123.15800 169.36400 1.000 62.80681 311 GLU B C 1
ATOM 6263 O O . GLU B 1 311 ? 126.35600 122.30700 170.00600 1.000 62.80681 311 GLU B O 1
ATOM 6269 N N . ALA B 1 312 ? 126.43100 124.32300 169.01400 1.000 59.57812 312 ALA B N 1
ATOM 6270 C CA . ALA B 1 312 ? 125.04900 124.62600 169.36500 1.000 59.57812 312 ALA B CA 1
ATOM 6271 C C . ALA B 1 312 ? 124.06800 123.75300 168.59500 1.000 59.57812 312 ALA B C 1
ATOM 6272 O O . ALA B 1 312 ? 123.04600 123.33600 169.14700 1.000 59.57812 312 ALA B O 1
ATOM 6274 N N . VAL B 1 313 ? 124.34500 123.47100 167.31700 1.000 59.08331 313 VAL B N 1
ATOM 6275 C CA . VAL B 1 313 ? 123.38700 122.67800 166.55400 1.000 59.08331 313 VAL B CA 1
ATOM 6276 C C . VAL B 1 313 ? 123.46200 121.21600 166.97200 1.000 59.08331 313 VAL B C 1
ATOM 6277 O O . VAL B 1 313 ? 122.45700 120.50100 166.92100 1.000 59.08331 313 VAL B O 1
ATOM 6281 N N . LYS B 1 314 ? 124.63600 120.74600 167.40100 1.000 59.06336 314 LYS B N 1
ATOM 6282 C CA . LYS B 1 314 ? 124.74100 119.36600 167.85900 1.000 59.06336 314 LYS B CA 1
ATOM 6283 C C . LYS B 1 314 ? 124.20700 119.19800 169.27500 1.000 59.06336 314 LYS B C 1
ATOM 6284 O O . LYS B 1 314 ? 123.67100 118.14000 169.61300 1.000 59.06336 314 LYS B O 1
ATOM 6290 N N . TYR B 1 315 ? 124.35200 120.22300 170.11800 1.000 60.68853 315 TYR B N 1
ATOM 6291 C CA . TYR B 1 315 ? 123.88100 120.11700 171.49400 1.000 60.68853 315 TYR B CA 1
ATOM 6292 C C . TYR B 1 315 ? 122.36300 120.09600 171.57400 1.000 60.68853 315 TYR B C 1
ATOM 6293 O O . TYR B 1 315 ? 121.80200 119.47500 172.48200 1.000 60.68853 315 TYR B O 1
ATOM 6302 N N . PHE B 1 316 ? 121.68400 120.76700 170.64600 1.000 59.07775 316 PHE B N 1
ATOM 6303 C CA . PHE B 1 316 ? 120.23000 120.85700 170.66400 1.000 59.07775 316 PHE B CA 1
ATOM 6304 C C . PHE B 1 316 ? 119.59700 120.14400 169.47700 1.000 59.07775 316 PHE B C 1
ATOM 6305 O O . PHE B 1 316 ? 118.40200 120.31900 169.22300 1.000 59.07775 316 PHE B O 1
ATOM 6313 N N . ASN B 1 317 ? 120.38700 119.34400 168.75500 1.000 60.78713 317 ASN B N 1
ATOM 6314 C CA . ASN B 1 317 ? 119.89200 118.38900 167.76400 1.000 60.78713 317 ASN B CA 1
ATOM 6315 C C . ASN B 1 317 ? 119.10100 119.06900 166.65800 1.000 60.78713 317 ASN B C 1
ATOM 6316 O O . ASN B 1 317 ? 118.09400 118.55000 166.17600 1.000 60.78713 317 ASN B O 1
ATOM 6321 N N . ASN B 1 318 ? 119.56100 120.24300 166.25100 1.000 59.05001 318 ASN B N 1
ATOM 6322 C CA . ASN B 1 318 ? 118.87900 121.03300 165.24200 1.000 59.05001 318 ASN B CA 1
ATOM 6323 C C . ASN B 1 318 ? 119.59500 120.96000 163.90200 1.000 59.05001 318 ASN B C 1
ATOM 6324 O O . ASN B 1 318 ? 119.60800 121.93100 163.14700 1.000 59.05001 318 ASN B O 1
ATOM 6329 N N . GLU B 1 319 ? 120.21300 119.81400 163.60500 1.000 59.31120 319 GLU B N 1
ATOM 6330 C CA . GLU B 1 319 ? 120.86100 119.63900 162.31100 1.000 59.31120 319 GLU B CA 1
ATOM 6331 C C . GLU B 1 319 ? 119.84300 119.66300 161.18400 1.000 59.31120 319 GLU B C 1
ATOM 6332 O O . GLU B 1 319 ? 120.06000 120.31800 160.16000 1.000 59.31120 319 GLU B O 1
ATOM 6338 N N . ALA B 1 320 ? 118.71900 118.96700 161.36200 1.000 60.73020 320 ALA B N 1
ATOM 6339 C CA . ALA B 1 320 ? 117.67700 118.95800 160.34200 1.000 60.73020 320 ALA B CA 1
ATOM 6340 C C . ALA B 1 320 ? 117.06300 120.33900 160.17100 1.000 60.73020 320 ALA B C 1
ATOM 6341 O O . ALA B 1 320 ? 116.69500 120.72700 159.05900 1.000 60.73020 320 ALA B O 1
ATOM 6343 N N . TYR B 1 321 ? 116.95100 121.09600 161.26200 1.000 61.18767 321 TYR B N 1
ATOM 6344 C CA . TYR B 1 321 ? 116.41100 122.45000 161.18900 1.000 61.18767 321 TYR B CA 1
ATOM 6345 C C . TYR B 1 321 ? 117.31600 123.36100 160.36600 1.000 61.18767 321 TYR B C 1
ATOM 6346 O O . TYR B 1 321 ? 116.84400 124.11800 159.50800 1.000 61.18767 321 TYR B O 1
ATOM 6355 N N . GLU B 1 322 ? 118.62900 123.28800 160.60100 1.000 61.95852 322 GLU B N 1
ATOM 6356 C CA . GLU B 1 322 ? 119.56600 124.09400 159.82500 1.000 61.95852 322 GLU B CA 1
ATOM 6357 C C . GLU B 1 322 ? 119.61300 123.64600 158.37200 1.000 61.95852 322 GLU B C 1
ATOM 6358 O O . GLU B 1 322 ? 119.73800 124.47800 157.46600 1.000 61.95852 322 GLU B O 1
ATOM 6364 N N . ILE B 1 323 ? 119.52300 122.33500 158.13100 1.000 61.33634 323 ILE B N 1
ATOM 6365 C CA . ILE B 1 323 ? 119.49400 121.83000 156.76200 1.000 61.33634 323 ILE B CA 1
ATOM 6366 C C . ILE B 1 323 ? 118.25500 122.33300 156.03500 1.000 61.33634 323 ILE B C 1
ATOM 6367 O O . ILE B 1 323 ? 118.32800 122.74000 154.87200 1.000 61.33634 323 ILE B O 1
ATOM 6372 N N . ALA B 1 324 ? 117.10400 122.33200 156.70900 1.000 62.07064 324 ALA B N 1
ATOM 6373 C CA . ALA B 1 324 ? 115.87900 122.83800 156.09900 1.000 62.07064 324 ALA B CA 1
ATOM 6374 C C . ALA B 1 324 ? 115.96500 124.33300 155.82100 1.000 62.07064 324 ALA B C 1
ATOM 6375 O O . ALA B 1 324 ? 115.48000 124.80300 154.78600 1.000 62.07064 324 ALA B O 1
ATOM 6377 N N . ARG B 1 325 ? 116.56600 125.09600 156.73600 1.000 64.37997 325 ARG B N 1
ATOM 6378 C CA . ARG B 1 325 ? 116.73100 126.53300 156.52100 1.000 64.37997 325 ARG B CA 1
ATOM 6379 C C . ARG B 1 325 ? 117.62000 126.80800 155.31200 1.000 64.37997 325 ARG B C 1
ATOM 6380 O O . ARG B 1 325 ? 117.29000 127.63500 154.44500 1.000 64.37997 325 ARG B O 1
ATOM 6388 N N . TYR B 1 326 ? 118.75000 126.10200 155.23500 1.000 63.90680 326 TYR B N 1
ATOM 6389 C CA . TYR B 1 326 ? 119.65400 126.23800 154.09900 1.000 63.90680 326 TYR B CA 1
ATOM 6390 C C . TYR B 1 326 ? 118.97500 125.80900 152.80700 1.000 63.90680 326 TYR B C 1
ATOM 6391 O O . TYR B 1 326 ? 119.15900 126.43900 151.76100 1.000 63.90680 326 TYR B O 1
ATOM 6400 N N . ASP B 1 327 ? 118.17200 124.74700 152.86900 1.000 67.32289 327 ASP B N 1
ATOM 6401 C CA . ASP B 1 327 ? 117.46700 124.26100 151.69200 1.000 67.32289 327 ASP B CA 1
ATOM 6402 C C . ASP B 1 327 ? 116.44200 125.26900 151.19800 1.000 67.32289 327 ASP B C 1
ATOM 6403 O O . ASP B 1 327 ? 116.29100 125.45100 149.99100 1.000 67.32289 327 ASP B O 1
ATOM 6408 N N . LYS B 1 328 ? 115.72200 125.92600 152.10800 1.000 67.83733 328 LYS B N 1
ATOM 6409 C CA . LYS B 1 328 ? 114.74700 126.92900 151.68500 1.000 67.83733 328 LYS B CA 1
ATOM 6410 C C . LYS B 1 328 ? 115.42900 128.13800 151.05200 1.000 67.83733 328 LYS B C 1
ATOM 6411 O O . LYS B 1 328 ? 114.96700 128.66100 150.02100 1.000 67.83733 328 LYS B O 1
ATOM 6417 N N . ALA B 1 329 ? 116.53600 128.59000 151.64900 1.000 66.49398 329 ALA B N 1
ATOM 6418 C CA . ALA B 1 329 ? 117.29100 129.68300 151.04300 1.000 66.49398 329 ALA B CA 1
ATOM 6419 C C . ALA B 1 329 ? 117.80300 129.29700 149.66000 1.000 66.49398 329 ALA B C 1
ATOM 6420 O O . ALA B 1 329 ? 117.75400 130.09900 148.71700 1.000 66.49398 329 ALA B O 1
ATOM 6422 N N . LEU B 1 330 ? 118.26800 128.05800 149.51000 1.000 66.26818 330 LEU B N 1
ATOM 6423 C CA . LEU B 1 330 ? 118.72500 127.59300 148.20800 1.000 66.26818 330 LEU B CA 1
ATOM 6424 C C . LEU B 1 330 ? 117.57600 127.42400 147.22100 1.000 66.26818 330 LEU B C 1
ATOM 6425 O O . LEU B 1 330 ? 117.78800 127.54800 146.01400 1.000 66.26818 330 LEU B O 1
ATOM 6430 N N . GLN B 1 331 ? 116.37000 127.11400 147.70400 1.000 70.73163 331 GLN B N 1
ATOM 6431 C CA . GLN B 1 331 ? 115.19900 127.09100 146.83100 1.000 70.73163 331 GLN B CA 1
ATOM 6432 C C . GLN B 1 331 ? 114.96000 128.46200 146.22400 1.000 70.73163 331 GLN B C 1
ATOM 6433 O O . GLN B 1 331 ? 114.74100 128.59300 145.01100 1.000 70.73163 331 GLN B O 1
ATOM 6439 N N . ALA B 1 332 ? 115.00700 129.49900 147.06300 1.000 68.41668 332 ALA B N 1
ATOM 6440 C CA . ALA B 1 332 ? 114.85800 130.85900 146.54900 1.000 68.41668 332 ALA B CA 1
ATOM 6441 C C . ALA B 1 332 ? 115.96800 131.19500 145.55800 1.000 68.41668 332 ALA B C 1
ATOM 6442 O O . ALA B 1 332 ? 115.71400 131.79100 144.49800 1.000 68.41668 332 ALA B O 1
ATOM 6444 N N . TYR B 1 333 ? 117.20000 130.78900 145.87500 1.000 70.09949 333 TYR B N 1
ATOM 6445 C CA . TYR B 1 333 ? 118.32200 131.05500 144.98000 1.000 70.09949 333 TYR B CA 1
ATOM 6446 C C . TYR B 1 333 ? 118.15800 130.35900 143.63400 1.000 70.09949 333 TYR B C 1
ATOM 6447 O O . TYR B 1 333 ? 118.42900 130.96000 142.59100 1.000 70.09949 333 TYR B O 1
ATOM 6456 N N . GLU B 1 334 ? 117.73000 129.09200 143.62700 1.000 74.01303 334 GLU B N 1
ATOM 6457 C CA . GLU B 1 334 ? 117.61900 128.39900 142.34800 1.000 74.01303 334 GLU B CA 1
ATOM 6458 C C . GLU B 1 334 ? 116.45200 128.93000 141.53400 1.000 74.01303 334 GLU B C 1
ATOM 6459 O O . GLU B 1 334 ? 116.54100 128.97600 140.30500 1.000 74.01303 334 GLU B O 1
ATOM 6465 N N . ARG B 1 335 ? 115.36400 129.34800 142.18700 1.000 72.43821 335 ARG B N 1
ATOM 6466 C CA . ARG B 1 335 ? 114.25700 129.94300 141.44800 1.000 72.43821 335 ARG B CA 1
ATOM 6467 C C . ARG B 1 335 ? 114.70100 131.22600 140.76000 1.000 72.43821 335 ARG B C 1
ATOM 6468 O O . ARG B 1 335 ? 114.45100 131.43300 139.56100 1.000 72.43821 335 ARG B O 1
ATOM 6476 N N . SER B 1 336 ? 115.42400 132.07600 141.49100 1.000 71.50415 336 SER B N 1
ATOM 6477 C CA . SER B 1 336 ? 115.87600 133.32600 140.89700 1.000 71.50415 336 SER B CA 1
ATOM 6478 C C . SER B 1 336 ? 116.93900 133.09200 139.82800 1.000 71.50415 336 SER B C 1
ATOM 6479 O O . SER B 1 336 ? 116.96500 133.79700 138.81600 1.000 71.50415 336 SER B O 1
ATOM 6482 N N . SER B 1 337 ? 117.80800 132.09600 140.01300 1.000 69.31592 337 SER B N 1
ATOM 6483 C CA . SER B 1 337 ? 118.83600 131.82500 139.01100 1.000 69.31592 337 SER B CA 1
ATOM 6484 C C . SER B 1 337 ? 118.24000 131.23000 137.74300 1.000 69.31592 337 SER B C 1
ATOM 6485 O O . SER B 1 337 ? 118.72100 131.50500 136.63700 1.000 69.31592 337 SER B O 1
ATOM 6488 N N . ILE B 1 338 ? 117.19900 130.40800 137.88200 1.000 69.18546 338 ILE B N 1
ATOM 6489 C CA . ILE B 1 338 ? 116.49400 129.89700 136.71400 1.000 69.18546 338 ILE B CA 1
ATOM 6490 C C . ILE B 1 338 ? 115.83800 131.03700 135.95300 1.000 69.18546 338 ILE B C 1
ATOM 6491 O O . ILE B 1 338 ? 115.90000 131.08500 134.71900 1.000 69.18546 338 ILE B O 1
ATOM 6496 N N . LYS B 1 339 ? 115.22000 131.98600 136.66700 1.000 69.96335 339 LYS B N 1
ATOM 6497 C CA . LYS B 1 339 ? 114.66900 133.15400 135.97900 1.000 69.96335 339 LYS B CA 1
ATOM 6498 C C . LYS B 1 339 ? 115.75500 133.98300 135.29700 1.000 69.96335 339 LYS B C 1
ATOM 6499 O O . LYS B 1 339 ? 115.54500 134.48700 134.18800 1.000 69.96335 339 LYS B O 1
ATOM 6505 N N . VAL B 1 340 ? 116.91900 134.12200 135.93600 1.000 67.12336 340 VAL B N 1
ATOM 6506 C CA . VAL B 1 340 ? 118.02600 134.87100 135.34100 1.000 67.12336 340 VAL B CA 1
ATOM 6507 C C . VAL B 1 340 ? 118.46900 134.22700 134.03600 1.000 67.12336 340 VAL B C 1
ATOM 6508 O O . VAL B 1 340 ? 118.61500 134.90100 133.00900 1.000 67.12336 340 VAL B O 1
ATOM 6512 N N . ALA B 1 341 ? 118.68700 132.91200 134.05500 1.000 64.86577 341 ALA B N 1
ATOM 6513 C CA . ALA B 1 341 ? 119.16900 132.22900 132.85900 1.000 64.86577 341 ALA B CA 1
ATOM 6514 C C . ALA B 1 341 ? 118.11400 132.20000 131.76100 1.000 64.86577 341 ALA B C 1
ATOM 6515 O O . ALA B 1 341 ? 118.44000 132.37800 130.58100 1.000 64.86577 341 ALA B O 1
ATOM 6517 N N . THR B 1 342 ? 116.84900 131.99300 132.12400 1.000 64.86101 342 THR B N 1
ATOM 6518 C CA . THR B 1 342 ? 115.75800 131.99900 131.16400 1.000 64.86101 342 THR B CA 1
ATOM 6519 C C . THR B 1 342 ? 115.56600 133.36200 130.51600 1.000 64.86101 342 THR B C 1
ATOM 6520 O O . THR B 1 342 ? 115.18700 133.43000 129.34300 1.000 64.86101 342 THR B O 1
ATOM 6524 N N . SER B 1 343 ? 115.86700 134.44600 131.22700 1.000 67.71316 343 SER B N 1
ATOM 6525 C CA . SER B 1 343 ? 115.77200 135.77500 130.64700 1.000 67.71316 343 SER B CA 1
ATOM 6526 C C . SER B 1 343 ? 117.04200 136.21200 129.93400 1.000 67.71316 343 SER B C 1
ATOM 6527 O O . SER B 1 343 ? 116.98400 137.13800 129.12000 1.000 67.71316 343 SER B O 1
ATOM 6530 N N . LEU B 1 344 ? 118.18100 135.58200 130.20700 1.000 66.00022 344 LEU B N 1
ATOM 6531 C CA . LEU B 1 344 ? 119.38700 135.79200 129.41900 1.000 66.00022 344 LEU B CA 1
ATOM 6532 C C . LEU B 1 344 ? 119.32700 135.07100 128.08200 1.000 66.00022 344 LEU B C 1
ATOM 6533 O O . LEU B 1 344 ? 119.84800 135.58300 127.08400 1.000 66.00022 344 LEU B O 1
ATOM 6538 N N . ALA B 1 345 ? 118.67400 133.91300 128.02900 1.000 62.94459 345 ALA B N 1
ATOM 6539 C CA . ALA B 1 345 ? 118.46500 133.20200 126.77700 1.000 62.94459 345 ALA B CA 1
ATOM 6540 C C . ALA B 1 345 ? 117.36900 133.83400 125.93300 1.000 62.94459 345 ALA B C 1
ATOM 6541 O O . ALA B 1 345 ? 117.10900 133.36700 124.82200 1.000 62.94459 345 ALA B O 1
ATOM 6543 N N . PHE B 1 346 ? 116.70400 134.86800 126.44400 1.000 65.62065 346 PHE B N 1
ATOM 6544 C CA . PHE B 1 346 ? 115.85300 135.72900 125.64000 1.000 65.62065 346 PHE B CA 1
ATOM 6545 C C . PHE B 1 346 ? 116.59300 136.94500 125.11400 1.000 65.62065 346 PHE B C 1
ATOM 6546 O O . PHE B 1 346 ? 116.40500 137.31000 123.95100 1.000 65.62065 346 PHE B O 1
ATOM 6554 N N . LEU B 1 347 ? 117.44800 137.55400 125.93800 1.000 66.66931 347 LEU B N 1
ATOM 6555 C CA . LEU B 1 347 ? 118.35800 138.60100 125.49300 1.000 66.66931 347 LEU B CA 1
ATOM 6556 C C . LEU B 1 347 ? 119.22600 138.13700 124.33600 1.000 66.66931 347 LEU B C 1
ATOM 6557 O O . LEU B 1 347 ? 119.27000 138.78600 123.28400 1.000 66.66931 347 LEU B O 1
ATOM 6562 N N . ASN B 1 348 ? 119.91700 137.01100 124.51300 1.000 64.21481 348 ASN B N 1
ATOM 6563 C CA . ASN B 1 348 ? 120.82400 136.53100 123.47800 1.000 64.21481 348 ASN B CA 1
ATOM 6564 C C . ASN B 1 348 ? 120.06500 136.14500 122.22000 1.000 64.21481 348 ASN B C 1
ATOM 6565 O O . ASN B 1 348 ? 120.49400 136.46700 121.10500 1.000 64.21481 348 ASN B O 1
ATOM 6570 N N . SER B 1 349 ? 118.91700 135.48700 122.38600 1.000 62.92141 349 SER B N 1
ATOM 6571 C CA . SER B 1 349 ? 118.10300 135.09300 121.24400 1.000 62.92141 349 SER B CA 1
ATOM 6572 C C . SER B 1 349 ? 117.65800 136.30500 120.44400 1.000 62.92141 349 SER B C 1
ATOM 6573 O O . SER B 1 349 ? 117.86100 136.35500 119.23100 1.000 62.92141 349 SER B O 1
ATOM 6576 N N . GLY B 1 350 ? 117.07700 137.30600 121.10800 1.000 61.24935 350 GLY B N 1
ATOM 6577 C CA . GLY B 1 350 ? 116.57100 138.46300 120.38600 1.000 61.24935 350 GLY B CA 1
ATOM 6578 C C . GLY B 1 350 ? 117.66100 139.30600 119.75000 1.000 61.24935 350 GLY B C 1
ATOM 6579 O O . GLY B 1 350 ? 117.50600 139.79500 118.62400 1.000 61.24935 350 GLY B O 1
ATOM 6580 N N . GLN B 1 351 ? 118.77600 139.49900 120.45400 1.000 62.08613 351 GLN B N 1
ATOM 6581 C CA . GLN B 1 351 ? 119.83400 140.29900 119.85700 1.000 62.08613 351 GLN B CA 1
ATOM 6582 C C . GLN B 1 351 ? 120.51000 139.55500 118.71300 1.000 62.08613 351 GLN B C 1
ATOM 6583 O O . GLN B 1 351 ? 120.97300 140.18600 117.75400 1.000 62.08613 351 GLN B O 1
ATOM 6589 N N . ASN B 1 352 ? 120.50300 138.22200 118.73700 1.000 60.27145 352 ASN B N 1
ATOM 6590 C CA . ASN B 1 352 ? 120.97300 137.50100 117.56400 1.000 60.27145 352 ASN B CA 1
ATOM 6591 C C . ASN B 1 352 ? 119.94200 137.48700 116.44100 1.000 60.27145 352 ASN B C 1
ATOM 6592 O O . ASN B 1 352 ? 120.33100 137.41000 115.27500 1.000 60.27145 352 ASN B O 1
ATOM 6597 N N . ILE B 1 353 ? 118.64300 137.57400 116.75900 1.000 59.05750 353 ILE B N 1
ATOM 6598 C CA . ILE B 1 353 ? 117.64200 137.84100 115.72300 1.000 59.05750 353 ILE B CA 1
ATOM 6599 C C . ILE B 1 353 ? 117.99800 139.11700 114.98800 1.000 59.05750 353 ILE B C 1
ATOM 6600 O O . ILE B 1 353 ? 118.02400 139.16300 113.75300 1.000 59.05750 353 ILE B O 1
ATOM 6605 N N . ILE B 1 354 ? 118.27800 140.17300 115.75000 1.000 60.33864 354 ILE B N 1
ATOM 6606 C CA . ILE B 1 354 ? 118.55600 141.47900 115.15700 1.000 60.33864 354 ILE B CA 1
ATOM 6607 C C . ILE B 1 354 ? 119.82200 141.42200 114.31100 1.000 60.33864 354 ILE B C 1
ATOM 6608 O O . ILE B 1 354 ? 119.84700 141.88300 113.16200 1.000 60.33864 354 ILE B O 1
ATOM 6613 N N . PHE B 1 355 ? 120.87900 140.81600 114.85300 1.000 59.41018 355 PHE B N 1
ATOM 6614 C CA . PHE B 1 355 ? 122.14400 140.75900 114.12900 1.000 59.41018 355 PHE B CA 1
ATOM 6615 C C . PHE B 1 355 ? 122.04100 139.90300 112.86700 1.000 59.41018 355 PHE B C 1
ATOM 6616 O O . PHE B 1 355 ? 122.59100 140.26300 111.82100 1.000 59.41018 355 PHE B O 1
ATOM 6624 N N . SER B 1 356 ? 121.35500 138.76000 112.94000 1.000 58.24567 356 SER B N 1
ATOM 6625 C CA . SER B 1 356 ? 121.27500 137.88700 111.77700 1.000 58.24567 356 SER B CA 1
ATOM 6626 C C . SER B 1 356 ? 120.32300 138.43600 110.72600 1.000 58.24567 356 SER B C 1
ATOM 6627 O O . SER B 1 356 ? 120.53000 138.20800 109.53100 1.000 58.24567 356 SER B O 1
ATOM 6630 N N . SER B 1 357 ? 119.28800 139.16900 111.14100 1.000 58.14106 357 SER B N 1
ATOM 6631 C CA . SER B 1 357 ? 118.46800 139.88800 110.17400 1.000 58.14106 357 SER B CA 1
ATOM 6632 C C . SER B 1 357 ? 119.28200 140.96300 109.47100 1.000 58.14106 357 SER B C 1
ATOM 6633 O O . SER B 1 357 ? 119.13500 141.17400 108.26000 1.000 58.14106 357 SER B O 1
ATOM 6636 N N . ALA B 1 358 ? 120.15800 141.64500 110.21300 1.000 58.50612 358 ALA B N 1
ATOM 6637 C CA . ALA B 1 358 ? 121.07200 142.59400 109.58800 1.000 58.50612 358 ALA B CA 1
ATOM 6638 C C . ALA B 1 358 ? 121.97700 141.91100 108.57900 1.000 58.50612 358 ALA B C 1
ATOM 6639 O O . ALA B 1 358 ? 122.18800 142.42700 107.48000 1.000 58.50612 358 ALA B O 1
ATOM 6641 N N . LEU B 1 359 ? 122.53300 140.75600 108.94600 1.000 58.50867 359 LEU B N 1
ATOM 6642 C CA . LEU B 1 359 ? 123.42400 140.03100 108.04400 1.000 58.50867 359 LEU B CA 1
ATOM 6643 C C . LEU B 1 359 ? 122.69600 139.59300 106.78000 1.000 58.50867 359 LEU B C 1
ATOM 6644 O O . LEU B 1 359 ? 123.23900 139.69800 105.67600 1.000 58.50867 359 LEU B O 1
ATOM 6649 N N . THR B 1 360 ? 1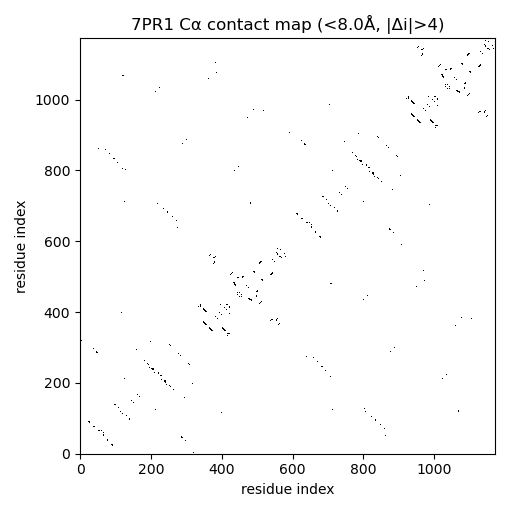21.45800 139.11700 106.92200 1.000 59.48204 360 THR B N 1
ATOM 6650 C CA . THR B 1 360 ? 120.66700 138.73400 105.75800 1.000 59.48204 360 THR B CA 1
ATOM 6651 C C . THR B 1 360 ? 120.37700 139.92800 104.86000 1.000 59.48204 360 THR B C 1
ATOM 6652 O O . THR B 1 360 ? 120.46700 139.82200 103.63300 1.000 59.48204 360 THR B O 1
ATOM 6656 N N . LEU B 1 361 ? 120.02500 141.07300 105.44800 1.000 61.44336 361 LEU B N 1
ATOM 6657 C CA . LEU B 1 361 ? 119.72100 142.25100 104.63900 1.000 61.44336 361 LEU B CA 1
ATOM 6658 C C . LEU B 1 361 ? 120.96400 142.77400 103.92600 1.000 61.44336 361 LEU B C 1
ATOM 6659 O O . LEU B 1 361 ? 120.89600 143.19300 102.76300 1.000 61.44336 361 LEU B O 1
ATOM 6664 N N . MET B 1 362 ? 122.11100 142.74500 104.60100 1.000 63.82579 362 MET B N 1
ATOM 6665 C CA . MET B 1 362 ? 123.35000 143.19300 103.97900 1.000 63.82579 362 MET B CA 1
ATOM 6666 C C . MET B 1 362 ? 123.78400 142.24400 102.87500 1.000 63.82579 362 MET B C 1
ATOM 6667 O O . MET B 1 362 ? 124.31400 142.68000 101.84800 1.000 63.82579 362 MET B O 1
ATOM 6672 N N . MET B 1 363 ? 123.55200 140.94600 103.05100 1.000 66.13915 363 MET B N 1
ATOM 6673 C CA . MET B 1 363 ? 123.89700 140.01500 101.98600 1.000 66.13915 363 MET B CA 1
ATOM 6674 C C . MET B 1 363 ? 122.91600 140.12300 100.82800 1.000 66.13915 363 MET B C 1
ATOM 6675 O O . MET B 1 363 ? 123.29000 139.88300 99.67900 1.000 66.13915 363 MET B O 1
ATOM 6680 N N . TRP B 1 364 ? 121.67100 140.51200 101.10100 1.000 67.08943 364 TRP B N 1
ATOM 6681 C CA . TRP B 1 364 ? 120.74200 140.83300 100.02300 1.000 67.08943 364 TRP B CA 1
ATOM 6682 C C . TRP B 1 364 ? 121.21000 142.04200 99.22700 1.000 67.08943 364 TRP B C 1
ATOM 6683 O O . TRP B 1 364 ? 121.13000 142.05100 97.99300 1.000 67.08943 364 TRP B O 1
ATOM 6694 N N . LEU B 1 365 ? 121.67900 143.08100 99.91700 1.000 67.27342 365 LEU B N 1
ATOM 6695 C CA . LEU B 1 365 ? 122.21400 144.24400 99.21400 1.000 67.27342 365 LEU B CA 1
ATOM 6696 C C . LEU B 1 365 ? 123.45400 143.87400 98.41000 1.000 67.27342 365 LEU B C 1
ATOM 6697 O O . LEU B 1 365 ? 123.64100 144.35000 97.28400 1.000 67.27342 365 LEU B O 1
ATOM 6702 N N . GLY B 1 366 ? 124.30300 143.01200 98.96600 1.000 67.45301 366 GLY B N 1
ATOM 6703 C CA . GLY B 1 366 ? 125.46700 142.55100 98.22800 1.000 67.45301 366 GLY B CA 1
ATOM 6704 C C . GLY B 1 366 ? 125.10400 141.71700 97.01300 1.000 67.45301 366 GLY B C 1
ATOM 6705 O O . GLY B 1 366 ? 125.75300 141.81000 95.97300 1.000 67.45301 366 GLY B O 1
ATOM 6706 N N . ALA B 1 367 ? 124.06800 140.88700 97.13100 1.000 68.88911 367 ALA B N 1
ATOM 6707 C CA . ALA B 1 367 ? 123.60000 140.10900 95.98800 1.000 68.88911 367 ALA B CA 1
ATOM 6708 C C . ALA B 1 367 ? 123.03100 141.01100 94.90400 1.000 68.88911 367 ALA B C 1
ATOM 6709 O O . ALA B 1 367 ? 123.25900 140.77700 93.71100 1.000 68.88911 367 ALA B O 1
ATOM 6711 N N . ARG B 1 368 ? 122.28400 142.04200 95.30000 1.000 70.91678 368 ARG B N 1
ATOM 6712 C CA . ARG B 1 368 ? 121.78000 143.00500 94.32700 1.000 70.91678 368 ARG B CA 1
ATOM 6713 C C . ARG B 1 368 ? 122.92500 143.73700 93.63900 1.000 70.91678 368 ARG B C 1
ATOM 6714 O O . ARG B 1 368 ? 122.86600 144.00400 92.43300 1.000 70.91678 368 ARG B O 1
ATOM 6722 N N . GLY B 1 369 ? 123.97600 144.07000 94.38900 1.000 71.47585 369 GLY B N 1
ATOM 6723 C CA . GLY B 1 369 ? 125.14100 144.68700 93.77800 1.000 71.47585 369 GLY B CA 1
ATOM 6724 C C . GLY B 1 369 ? 125.88200 143.75500 92.83800 1.000 71.47585 369 GLY B C 1
ATOM 6725 O O . GLY B 1 369 ? 126.40700 144.18800 91.81000 1.000 71.47585 369 GLY B O 1
ATOM 6726 N N . VAL B 1 370 ? 125.95300 142.46900 93.18500 1.000 70.39652 370 VAL B N 1
ATOM 6727 C CA . VAL B 1 370 ? 126.63300 141.49500 92.33600 1.000 70.39652 370 VAL B CA 1
ATOM 6728 C C . VAL B 1 370 ? 125.87500 141.30400 91.03000 1.000 70.39652 370 VAL B C 1
ATOM 6729 O O . VAL B 1 370 ? 126.47400 141.25800 89.94900 1.000 70.39652 370 VAL B O 1
ATOM 6733 N N . LEU B 1 371 ? 124.54800 141.20500 91.10600 1.000 74.38806 371 LEU B N 1
ATOM 6734 C CA . LEU B 1 371 ? 123.75700 141.00400 89.89800 1.000 74.38806 371 LEU B CA 1
ATOM 6735 C C . LEU B 1 371 ? 123.75500 142.23800 89.00600 1.000 74.38806 371 LEU B C 1
ATOM 6736 O O . LEU B 1 371 ? 123.59700 142.11700 87.78700 1.000 74.38806 371 LEU B O 1
ATOM 6741 N N . ALA B 1 372 ? 123.92700 143.42200 89.58500 1.000 75.44612 372 ALA B N 1
ATOM 6742 C CA . ALA B 1 372 ? 124.00200 144.64700 88.80200 1.000 75.44612 372 ALA B CA 1
ATOM 6743 C C . ALA B 1 372 ? 125.39300 144.90500 88.24200 1.000 75.44612 372 ALA B C 1
ATOM 6744 O O . ALA B 1 372 ? 125.58000 145.89200 87.52500 1.000 75.44612 372 ALA B O 1
ATOM 6746 N N . GLY B 1 373 ? 126.36500 144.05300 88.55300 1.000 77.07167 373 GLY B N 1
ATOM 6747 C CA . GLY B 1 373 ? 127.71200 144.20800 88.05500 1.000 77.07167 373 GLY B CA 1
ATOM 6748 C C . GLY B 1 373 ? 128.60000 145.11400 88.87500 1.000 77.07167 373 GLY B C 1
ATOM 6749 O O . GLY B 1 373 ? 129.79900 145.20000 88.58700 1.000 77.07167 373 GLY B O 1
ATOM 6750 N N . ASP B 1 374 ? 128.05500 145.79000 89.88800 1.000 79.23624 374 ASP B N 1
ATOM 6751 C CA . ASP B 1 374 ? 128.87200 146.67800 90.70700 1.000 79.23624 374 ASP B CA 1
ATOM 6752 C C . ASP B 1 374 ? 129.82900 145.89300 91.59300 1.000 79.23624 374 ASP B C 1
ATOM 6753 O O . ASP B 1 374 ? 130.96700 146.31900 91.81600 1.000 79.23624 374 ASP B O 1
ATOM 6758 N N . LEU B 1 375 ? 129.39100 144.74600 92.10100 1.000 73.56328 375 LEU B N 1
ATOM 6759 C CA . LEU B 1 375 ? 130.17000 143.95800 93.03900 1.000 73.56328 375 LEU B CA 1
ATOM 6760 C C . LEU B 1 375 ? 130.57000 142.63200 92.40800 1.000 73.56328 375 LEU B C 1
ATOM 6761 O O . LEU B 1 375 ? 130.01300 142.20700 91.39400 1.000 73.56328 375 LEU B O 1
ATOM 6766 N N . SER B 1 376 ? 131.55200 141.98600 93.02200 1.000 69.08863 376 SER B N 1
ATOM 6767 C CA . SER B 1 376 ? 131.98000 140.65800 92.62700 1.000 69.08863 376 SER B CA 1
ATOM 6768 C C . SER B 1 376 ? 131.61400 139.65400 93.71600 1.000 69.08863 376 SER B C 1
ATOM 6769 O O . SER B 1 376 ? 131.09400 140.00700 94.77500 1.000 69.08863 376 SER B O 1
ATOM 6772 N N . VAL B 1 377 ? 131.88200 138.37800 93.43700 1.000 67.05746 377 VAL B N 1
ATOM 6773 C CA . VAL B 1 377 ? 131.64100 137.32000 94.41600 1.000 67.05746 377 VAL B CA 1
ATOM 6774 C C . VAL B 1 377 ? 132.52000 137.51900 95.64500 1.000 67.05746 377 VAL B C 1
ATOM 6775 O O . VAL B 1 377 ? 132.07200 137.35000 96.79000 1.000 67.05746 377 VAL B O 1
ATOM 6779 N N . GLY B 1 378 ? 133.77900 137.89600 95.42500 1.000 65.51568 378 GLY B N 1
ATOM 6780 C CA . GLY B 1 378 ? 134.67000 138.17400 96.53200 1.000 65.51568 378 GLY B CA 1
ATOM 6781 C C . GLY B 1 378 ? 134.19400 139.31000 97.41100 1.000 65.51568 378 GLY B C 1
ATOM 6782 O O . GLY B 1 378 ? 134.40900 139.29100 98.62000 1.000 65.51568 378 GLY B O 1
ATOM 6783 N N . ASP B 1 379 ? 133.53900 140.31200 96.82800 1.000 66.47210 379 ASP B N 1
ATOM 6784 C CA . ASP B 1 379 ? 133.00600 141.39200 97.64900 1.000 66.47210 379 ASP B CA 1
ATOM 6785 C C . ASP B 1 379 ? 131.87500 140.89800 98.53900 1.000 66.47210 379 ASP B C 1
ATOM 6786 O O . ASP B 1 379 ? 131.75300 141.32100 99.69500 1.000 66.47210 379 ASP B O 1
ATOM 6791 N N . LEU B 1 380 ? 131.04800 139.98800 98.02600 1.000 61.50919 380 LEU B N 1
ATOM 6792 C CA . LEU B 1 380 ? 129.98200 139.41300 98.83800 1.000 61.50919 380 LEU B CA 1
ATOM 6793 C C . LEU B 1 380 ? 130.54500 138.58500 99.98600 1.000 61.50919 380 LEU B C 1
ATOM 6794 O O . LEU B 1 380 ? 130.07100 138.68700 101.12800 1.000 61.50919 380 LEU B O 1
ATOM 6799 N N . VAL B 1 381 ? 131.56500 137.76700 99.71000 1.000 59.52036 381 VAL B N 1
ATOM 6800 C CA . VAL B 1 381 ? 132.15500 137.00200 100.80300 1.000 59.52036 381 VAL B CA 1
ATOM 6801 C C . VAL B 1 381 ? 132.90700 137.92100 101.76000 1.000 59.52036 381 VAL B C 1
ATOM 6802 O O . VAL B 1 381 ? 133.00200 137.63000 102.95400 1.000 59.52036 381 VAL B O 1
ATOM 6806 N N . LEU B 1 382 ? 133.40500 139.06200 101.27800 1.000 58.93977 382 LEU B N 1
ATOM 6807 C CA . LEU B 1 382 ? 134.01600 140.04600 102.16600 1.000 58.93977 382 LEU B CA 1
ATOM 6808 C C . LEU B 1 382 ? 132.99500 140.62000 103.13600 1.000 58.93977 382 LEU B C 1
ATOM 6809 O O . LEU B 1 382 ? 133.26000 140.73400 104.33800 1.000 58.93977 382 LEU B O 1
ATOM 6814 N N . ILE B 1 383 ? 131.81700 140.98700 102.62400 1.000 57.97130 383 ILE B N 1
ATOM 6815 C CA . ILE B 1 383 ? 130.74900 141.50200 103.48000 1.000 57.97130 383 ILE B CA 1
ATOM 6816 C C . ILE B 1 383 ? 130.36800 140.46900 104.53000 1.000 57.97130 383 ILE B C 1
ATOM 6817 O O . ILE B 1 383 ? 130.31300 140.76300 105.73500 1.000 57.97130 383 ILE B O 1
ATOM 6822 N N . ASN B 1 384 ? 130.11600 139.23500 104.08500 1.000 60.10240 384 ASN B N 1
ATOM 6823 C CA . ASN B 1 384 ? 129.68300 138.19800 105.01300 1.000 60.10240 384 ASN B CA 1
ATOM 6824 C C . ASN B 1 384 ? 130.75300 137.89300 106.05000 1.000 60.10240 384 ASN B C 1
ATOM 6825 O O . ASN B 1 384 ? 130.44500 137.72500 107.23300 1.000 60.10240 384 ASN B O 1
ATOM 6830 N N . GLN B 1 385 ? 132.01700 137.82900 105.63100 1.000 61.22434 385 GLN B N 1
ATOM 6831 C CA . GLN B 1 385 ? 133.09400 137.50300 106.55400 1.000 61.22434 385 GLN B CA 1
ATOM 6832 C C . GLN B 1 385 ? 133.31500 138.61200 107.57100 1.000 61.22434 385 GLN B C 1
ATOM 6833 O O . GLN B 1 385 ? 133.55400 138.33100 108.74900 1.000 61.22434 385 GLN B O 1
ATOM 6839 N N . LEU B 1 386 ? 133.23600 139.87500 107.14300 1.000 59.20063 386 LEU B N 1
ATOM 6840 C CA . LEU B 1 386 ? 133.37100 140.98400 108.08200 1.000 59.20063 386 LEU B CA 1
ATOM 6841 C C . LEU B 1 386 ? 132.27100 140.94500 109.13500 1.000 59.20063 386 LEU B C 1
ATOM 6842 O O . LEU B 1 386 ? 132.54200 141.03500 110.33900 1.000 59.20063 386 LEU B O 1
ATOM 6847 N N . VAL B 1 387 ? 131.02200 140.76600 108.70200 1.000 60.73306 387 VAL B N 1
ATOM 6848 C CA . VAL B 1 387 ? 129.92400 140.76700 109.66500 1.000 60.73306 387 VAL B CA 1
ATOM 6849 C C . VAL B 1 387 ? 129.97300 139.52500 110.55900 1.000 60.73306 387 VAL B C 1
ATOM 6850 O O . VAL B 1 387 ? 129.62700 139.58500 111.74200 1.000 60.73306 387 VAL B O 1
ATOM 6854 N N . PHE B 1 388 ? 130.44300 138.39300 110.03600 1.000 65.73029 388 PHE B N 1
ATOM 6855 C CA . PHE B 1 388 ? 130.53400 137.18700 110.85700 1.000 65.73029 388 PHE B CA 1
ATOM 6856 C C . PHE B 1 388 ? 131.63400 137.30600 111.91100 1.000 65.73029 388 PHE B C 1
ATOM 6857 O O . PHE B 1 388 ? 131.45800 136.89200 113.07100 1.000 65.73029 388 PHE B O 1
ATOM 6865 N N . GLN B 1 389 ? 132.78400 137.85800 111.52400 1.000 65.96764 389 GLN B N 1
ATOM 6866 C CA . GLN B 1 389 ? 133.84200 138.10200 112.49400 1.000 65.96764 389 GLN B CA 1
ATOM 6867 C C . GLN B 1 389 ? 133.44600 139.18600 113.47800 1.000 65.96764 389 GLN B C 1
ATOM 6868 O O . GLN B 1 389 ? 134.05200 139.30500 114.54500 1.000 65.96764 389 GLN B O 1
ATOM 6874 N N . LEU B 1 390 ? 132.46000 140.00700 113.12100 1.000 66.44767 390 LEU B N 1
ATOM 6875 C CA . LEU B 1 390 ? 131.83900 140.87300 114.11300 1.000 66.44767 390 LEU B CA 1
ATOM 6876 C C . LEU B 1 390 ? 130.90600 140.09000 115.03200 1.000 66.44767 390 LEU B C 1
ATOM 6877 O O . LEU B 1 390 ? 130.74600 140.44700 116.20300 1.000 66.44767 390 LEU B O 1
ATOM 6882 N N . SER B 1 391 ? 130.26900 139.03700 114.51000 1.000 70.71451 391 SER B N 1
ATOM 6883 C CA . SER B 1 391 ? 129.33900 138.24400 115.31400 1.000 70.71451 391 SER B CA 1
ATOM 6884 C C . SER B 1 391 ? 130.05500 137.50000 116.42600 1.000 70.71451 391 SER B C 1
ATOM 6885 O O . SER B 1 391 ? 129.49000 137.30200 117.50800 1.000 70.71451 391 SER B O 1
ATOM 6888 N N . VAL B 1 392 ? 131.27400 137.02900 116.15300 1.000 73.32030 392 VAL B N 1
ATOM 6889 C CA . VAL B 1 392 ? 131.99200 136.20600 117.13900 1.000 73.32030 392 VAL B CA 1
ATOM 6890 C C . VAL B 1 392 ? 132.16900 136.90700 118.49400 1.000 73.32030 392 VAL B C 1
ATOM 6891 O O . VAL B 1 392 ? 131.77900 136.32700 119.52100 1.000 73.32030 392 VAL B O 1
ATOM 6895 N N . PRO B 1 393 ? 132.70600 138.13400 118.57700 1.000 75.19117 393 PRO B N 1
ATOM 6896 C CA . PRO B 1 393 ? 132.73200 138.78800 119.89000 1.000 75.19117 393 PRO B CA 1
ATOM 6897 C C . PRO B 1 393 ? 131.35000 139.09100 120.43200 1.000 75.19117 393 PRO B C 1
ATOM 6898 O O . PRO B 1 393 ? 131.16200 139.05800 121.65100 1.000 75.19117 393 PRO B O 1
ATOM 6902 N N . LEU B 1 394 ? 130.36700 139.36100 119.56800 1.000 75.51232 394 LEU B N 1
ATOM 6903 C CA . LEU B 1 394 ? 129.04900 139.74000 120.06600 1.000 75.51232 394 LEU B CA 1
ATOM 6904 C C . LEU B 1 394 ? 128.36800 138.58900 120.79400 1.000 75.51232 394 LEU B C 1
ATOM 6905 O O . LEU B 1 394 ? 127.81200 138.78700 121.87900 1.000 75.51232 394 LEU B O 1
ATOM 6910 N N . ASN B 1 395 ? 128.42700 137.37100 120.25400 1.000 79.53872 395 ASN B N 1
ATOM 6911 C CA . ASN B 1 395 ? 127.84500 136.29000 121.03400 1.000 79.53872 395 ASN B CA 1
ATOM 6912 C C . ASN B 1 395 ? 128.78400 135.81400 122.13700 1.000 79.53872 395 ASN B C 1
ATOM 6913 O O . ASN B 1 395 ? 128.32400 135.12900 123.05900 1.000 79.53872 395 ASN B O 1
ATOM 6918 N N . PHE B 1 396 ? 130.07200 136.18600 122.10300 1.000 82.76679 396 PHE B N 1
ATOM 6919 C CA . PHE B 1 396 ? 130.87500 135.99800 123.31200 1.000 82.76679 396 PHE B CA 1
ATOM 6920 C C . PHE B 1 396 ? 130.35500 136.86500 124.45900 1.000 82.76679 396 PHE B C 1
ATOM 6921 O O . PHE B 1 396 ? 130.17300 136.37700 125.58000 1.000 82.76679 396 PHE B O 1
ATOM 6929 N N . LEU B 1 397 ? 130.13500 138.16000 124.20400 1.000 82.51502 397 LEU B N 1
ATOM 6930 C CA . LEU B 1 397 ? 129.53600 139.02200 125.22700 1.000 82.51502 397 LEU B CA 1
ATOM 6931 C C . LEU B 1 397 ? 128.14300 138.54800 125.62000 1.000 82.51502 397 LEU B C 1
ATOM 6932 O O . LEU B 1 397 ? 127.76600 138.63700 126.79300 1.000 82.51502 397 LEU B O 1
ATOM 6937 N N . GLY B 1 398 ? 127.35800 138.06000 124.66000 1.000 79.54840 398 GLY B N 1
ATOM 6938 C CA . GLY B 1 398 ? 126.04700 137.53600 125.00100 1.000 79.54840 398 GLY B CA 1
ATOM 6939 C C . GLY B 1 398 ? 126.10500 136.29800 125.87300 1.000 79.54840 398 GLY B C 1
ATOM 6940 O O . GLY B 1 398 ? 125.21000 136.06800 126.69100 1.000 79.54840 398 GLY B O 1
ATOM 6941 N N . SER B 1 399 ? 127.15600 135.49100 125.72400 1.000 83.53293 399 SER B N 1
ATOM 6942 C CA . SER B 1 399 ? 127.23900 134.25600 126.49600 1.000 83.53293 399 SER B CA 1
ATOM 6943 C C . SER B 1 399 ? 127.62300 134.51800 127.94900 1.000 83.53293 399 SER B C 1
ATOM 6944 O O . SER B 1 399 ? 127.16500 133.80600 128.85100 1.000 83.53293 399 SER B O 1
ATOM 6947 N N . VAL B 1 400 ? 128.46200 135.52000 128.20200 1.000 88.74148 400 VAL B N 1
ATOM 6948 C CA . VAL B 1 400 ? 128.98500 135.77400 129.54000 1.000 88.74148 400 VAL B CA 1
ATOM 6949 C C . VAL B 1 400 ? 128.38300 137.02600 130.16300 1.000 88.74148 400 VAL B C 1
ATOM 6950 O O . VAL B 1 400 ? 128.90700 137.52100 131.16400 1.000 88.74148 400 VAL B O 1
ATOM 6954 N N . TYR B 1 401 ? 127.28200 137.54000 129.60400 1.000 90.49562 401 TYR B N 1
ATOM 6955 C CA . TYR B 1 401 ? 126.65600 138.76000 130.11500 1.000 90.49562 401 TYR B CA 1
ATOM 6956 C C . TYR B 1 401 ? 126.20700 138.60400 131.56200 1.000 90.49562 401 TYR B C 1
ATOM 6957 O O . TYR B 1 401 ? 126.22000 139.58000 132.33100 1.000 90.49562 401 TYR B O 1
ATOM 6966 N N . ARG B 1 402 ? 125.81300 137.38500 131.94200 1.000 95.07448 402 ARG B N 1
ATOM 6967 C CA . ARG B 1 402 ? 125.45900 137.06900 133.32100 1.000 95.07448 402 ARG B CA 1
ATOM 6968 C C . ARG B 1 402 ? 126.59000 137.42600 134.27900 1.000 95.07448 402 ARG B C 1
ATOM 6969 O O . ARG B 1 402 ? 126.38700 138.16900 135.24600 1.000 95.07448 402 ARG B O 1
ATOM 6977 N N . GLU B 1 403 ? 127.79800 136.92900 134.00100 1.000 95.02555 403 GLU B N 1
ATOM 6978 C CA . GLU B 1 403 ? 128.93400 137.18200 134.88300 1.000 95.02555 403 GLU B CA 1
ATOM 6979 C C . GLU B 1 403 ? 129.31900 138.65700 134.89500 1.000 95.02555 403 GLU B C 1
ATOM 6980 O O . GLU B 1 403 ? 129.66900 139.19900 135.95100 1.000 95.02555 403 GLU B O 1
ATOM 6986 N N . LEU B 1 404 ? 129.24300 139.32600 133.73900 1.000 94.02926 404 LEU B N 1
ATOM 6987 C CA . LEU B 1 404 ? 129.60000 140.74100 133.67300 1.000 94.02926 404 LEU B CA 1
ATOM 6988 C C . LEU B 1 404 ? 128.68600 141.57500 134.55800 1.000 94.02926 404 LEU B C 1
ATOM 6989 O O . LEU B 1 404 ? 129.14600 142.29400 135.45300 1.000 94.02926 404 LEU B O 1
ATOM 6994 N N . ARG B 1 405 ? 127.37800 141.45000 134.36000 1.000 95.25197 405 ARG B N 1
ATOM 6995 C CA . ARG B 1 405 ? 126.46000 142.29900 135.10500 1.000 95.25197 405 ARG B CA 1
ATOM 6996 C C . ARG B 1 405 ? 126.35500 141.86400 136.57100 1.000 95.25197 405 ARG B C 1
ATOM 6997 O O . ARG B 1 405 ? 126.07000 142.70000 137.45100 1.000 95.25197 405 ARG B O 1
ATOM 7005 N N . GLN B 1 406 ? 126.64100 140.58500 136.85700 1.000 94.90245 406 GLN B N 1
ATOM 7006 C CA . GLN B 1 406 ? 126.82200 140.14900 138.23600 1.000 94.90245 406 GLN B CA 1
ATOM 7007 C C . GLN B 1 406 ? 127.98000 140.88900 138.88900 1.000 94.90245 406 GLN B C 1
ATOM 7008 O O . GLN B 1 406 ? 127.87000 141.36000 140.03200 1.000 94.90245 406 GLN B O 1
ATOM 7014 N N . SER B 1 407 ? 129.09300 141.02300 138.16400 1.000 94.36076 407 SER B N 1
ATOM 7015 C CA . SER B 1 407 ? 130.20400 141.82400 138.65700 1.000 94.36076 407 SER B CA 1
ATOM 7016 C C . SER B 1 407 ? 129.81400 143.28300 138.82900 1.000 94.36076 407 SER B C 1
ATOM 7017 O O . SER B 1 407 ? 130.34600 143.95600 139.71000 1.000 94.36076 407 SER B O 1
ATOM 7020 N N . LEU B 1 408 ? 128.89500 143.79400 138.01000 1.000 94.99046 408 LEU B N 1
ATOM 7021 C CA . LEU B 1 408 ? 128.45000 145.17200 138.23400 1.000 94.99046 408 LEU B CA 1
ATOM 7022 C C . LEU B 1 408 ? 127.70200 145.32900 139.55800 1.000 94.99046 408 LEU B C 1
ATOM 7023 O O . LEU B 1 408 ? 127.94300 146.29700 140.29800 1.000 94.99046 408 LEU B O 1
ATOM 7028 N N . LEU B 1 409 ? 126.78000 144.41600 139.89000 1.000 94.37308 409 LEU B N 1
ATOM 7029 C CA . LEU B 1 409 ? 126.11600 144.66400 141.17600 1.000 94.37308 409 LEU B CA 1
ATOM 7030 C C . LEU B 1 409 ? 127.04700 144.35000 142.34600 1.000 94.37308 409 LEU B C 1
ATOM 7031 O O . LEU B 1 409 ? 126.92500 144.95700 143.42500 1.000 94.37308 409 LEU B O 1
ATOM 7036 N N . ASP B 1 410 ? 128.03400 143.48000 142.12400 1.000 95.51237 410 ASP B N 1
ATOM 7037 C CA . ASP B 1 410 ? 129.11600 143.34400 143.09000 1.000 95.51237 410 ASP B CA 1
ATOM 7038 C C . ASP B 1 410 ? 129.90400 144.64700 143.23400 1.000 95.51237 410 ASP B C 1
ATOM 7039 O O . ASP B 1 410 ? 130.38000 144.97100 144.33200 1.000 95.51237 410 ASP B O 1
ATOM 7044 N N . MET B 1 411 ? 130.05200 145.39800 142.13600 1.000 99.80870 411 MET B N 1
ATOM 7045 C CA . MET B 1 411 ? 130.67500 146.71800 142.19100 1.000 99.80870 411 MET B CA 1
ATOM 7046 C C . MET B 1 411 ? 129.95500 147.62400 143.16600 1.000 99.80870 411 MET B C 1
ATOM 7047 O O . MET B 1 411 ? 130.58600 148.19400 144.06500 1.000 99.80870 411 MET B O 1
ATOM 7052 N N . GLU B 1 412 ? 128.63200 147.78600 143.01000 1.000 99.12332 412 GLU B N 1
ATOM 7053 C CA . GLU B 1 412 ? 128.03500 148.73700 143.95600 1.000 99.12332 412 GLU B CA 1
ATOM 7054 C C . GLU B 1 412 ? 127.99600 148.18800 145.37700 1.000 99.12332 412 GLU B C 1
ATOM 7055 O O . GLU B 1 412 ? 128.10700 148.97800 146.31700 1.000 99.12332 412 GLU B O 1
ATOM 7061 N N . THR B 1 413 ? 127.90100 146.86900 145.58500 1.000 97.33872 413 THR B N 1
ATOM 7062 C CA . THR B 1 413 ? 127.88700 146.42300 146.98200 1.000 97.33872 413 THR B CA 1
ATOM 7063 C C . THR B 1 413 ? 129.25000 146.62400 147.65500 1.000 97.33872 413 THR B C 1
ATOM 7064 O O . THR B 1 413 ? 129.31900 147.10900 148.79300 1.000 97.33872 413 THR B O 1
ATOM 7068 N N . LEU B 1 414 ? 130.35300 146.34100 146.94800 1.000 95.04272 414 LEU B N 1
ATOM 7069 C CA . LEU B 1 414 ? 131.67100 146.53300 147.55000 1.000 95.04272 414 LEU B CA 1
ATOM 7070 C C . LEU B 1 414 ? 132.00200 148.01200 147.70300 1.000 95.04272 414 LEU B C 1
ATOM 7071 O O . LEU B 1 414 ? 132.58600 148.42800 148.71300 1.000 95.04272 414 LEU B O 1
ATOM 7076 N N . PHE B 1 415 ? 131.62800 148.83100 146.72100 1.000 98.06759 415 PHE B N 1
ATOM 7077 C CA . PHE B 1 415 ? 131.93800 150.24900 146.81800 1.000 98.06759 415 PHE B CA 1
ATOM 7078 C C . PHE B 1 415 ? 131.07600 150.93300 147.87000 1.000 98.06759 415 PHE B C 1
ATOM 7079 O O . PHE B 1 415 ? 131.54000 151.85500 148.54400 1.000 98.06759 415 PHE B O 1
ATOM 7087 N N . ASP B 1 416 ? 129.82800 150.48700 148.04800 1.000 97.86917 416 ASP B N 1
ATOM 7088 C CA . ASP B 1 416 ? 129.02300 150.98900 149.15400 1.000 97.86917 416 ASP B CA 1
ATOM 7089 C C . ASP B 1 416 ? 129.57500 150.52800 150.49300 1.000 97.86917 416 ASP B C 1
ATOM 7090 O O . ASP B 1 416 ? 129.41700 151.22900 151.49900 1.000 97.86917 416 ASP B O 1
ATOM 7095 N N . LEU B 1 417 ? 130.20500 149.35000 150.53200 1.000 92.91231 417 LEU B N 1
ATOM 7096 C CA . LEU B 1 417 ? 130.94400 148.96300 151.72900 1.000 92.91231 417 LEU B CA 1
ATOM 7097 C C . LEU B 1 417 ? 132.10400 149.91700 151.98700 1.000 92.91231 417 LEU B C 1
ATOM 7098 O O . LEU B 1 417 ? 132.42400 150.21900 153.14100 1.000 92.91231 417 LEU B O 1
ATOM 7103 N N . GLN B 1 418 ? 132.76100 150.38400 150.92600 1.000 92.78521 418 GLN B N 1
ATOM 7104 C CA . GLN B 1 418 ? 133.83600 151.35600 151.11400 1.000 92.78521 418 GLN B CA 1
ATOM 7105 C C . GLN B 1 418 ? 133.32600 152.75500 151.44900 1.000 92.78521 418 GLN B C 1
ATOM 7106 O O . GLN B 1 418 ? 134.07300 153.54200 152.03800 1.000 92.78521 418 GLN B O 1
ATOM 7112 N N . LYS B 1 419 ? 132.08900 153.09200 151.08300 1.000 96.27283 419 LYS B N 1
ATOM 7113 C CA . LYS B 1 419 ? 131.59000 154.44500 151.30900 1.000 96.27283 419 LYS B CA 1
ATOM 7114 C C . LYS B 1 419 ? 130.96300 154.64900 152.68000 1.000 96.27283 419 LYS B C 1
ATOM 7115 O O . LYS B 1 419 ? 130.59900 155.78500 153.00200 1.000 96.27283 419 LYS B O 1
ATOM 7121 N N . VAL B 1 420 ? 130.80600 153.59800 153.48500 1.000 91.68122 420 VAL B N 1
ATOM 7122 C CA . VAL B 1 420 ? 130.21200 153.77300 154.80500 1.000 91.68122 420 VAL B CA 1
ATOM 7123 C C . VAL B 1 420 ? 131.17800 154.55200 155.68800 1.000 91.68122 420 VAL B C 1
ATOM 7124 O O . VAL B 1 420 ? 132.39500 154.32800 155.66300 1.000 91.68122 420 VAL B O 1
ATOM 7128 N N . ASN B 1 421 ? 130.64600 155.52400 156.41900 1.000 93.97072 421 ASN B N 1
ATOM 7129 C CA . ASN B 1 421 ? 131.48300 156.39100 157.22700 1.000 93.97072 421 ASN B CA 1
ATOM 7130 C C . ASN B 1 421 ? 131.78100 155.74500 158.57600 1.000 93.97072 421 ASN B C 1
ATOM 7131 O O . ASN B 1 421 ? 131.21000 154.71700 158.95100 1.000 93.97072 421 ASN B O 1
ATOM 7136 N N . VAL B 1 422 ? 132.69800 156.36300 159.31000 1.000 87.40146 422 VAL B N 1
ATOM 7137 C CA . VAL B 1 422 ? 132.96200 156.01600 160.69800 1.000 87.40146 422 VAL B CA 1
ATOM 7138 C C . VAL B 1 422 ? 132.39100 157.12700 161.57000 1.000 87.40146 422 VAL B C 1
ATOM 7139 O O . VAL B 1 422 ? 132.55000 158.31500 161.26400 1.000 87.40146 422 VAL B O 1
ATOM 7143 N N . THR B 1 423 ? 131.65000 156.74100 162.60600 1.000 81.66062 423 THR B N 1
ATOM 7144 C CA . THR B 1 423 ? 131.14000 157.73200 163.54100 1.000 81.66062 423 THR B CA 1
ATOM 7145 C C . THR B 1 423 ? 132.13300 158.03000 164.64900 1.000 81.66062 423 THR B C 1
ATOM 7146 O O . THR B 1 423 ? 131.98100 159.03600 165.34900 1.000 81.66062 423 THR B O 1
ATOM 7150 N N . ILE B 1 424 ? 133.14100 157.18300 164.81900 1.000 80.36930 424 ILE B N 1
ATOM 7151 C CA . ILE B 1 424 ? 134.20100 157.39100 165.79300 1.000 80.36930 424 ILE B CA 1
ATOM 7152 C C . ILE B 1 424 ? 135.34100 158.04900 165.02800 1.000 80.36930 424 ILE B C 1
ATOM 7153 O O . ILE B 1 424 ? 136.18000 157.36800 164.43400 1.000 80.36930 424 ILE B O 1
ATOM 7158 N N . ARG B 1 425 ? 135.37000 159.37600 165.02400 1.000 88.40742 425 ARG B N 1
ATOM 7159 C CA . ARG B 1 425 ? 136.34200 160.12300 164.24300 1.000 88.40742 425 ARG B CA 1
ATOM 7160 C C . ARG B 1 425 ? 137.18100 161.00300 165.15500 1.000 88.40742 425 ARG B C 1
ATOM 7161 O O . ARG B 1 425 ? 136.68800 161.52700 166.15900 1.000 88.40742 425 ARG B O 1
ATOM 7169 N N . GLU B 1 426 ? 138.46000 161.13200 164.82000 1.000 90.66090 426 GLU B N 1
ATOM 7170 C CA . GLU B 1 426 ? 139.32900 162.02400 165.56800 1.000 90.66090 426 GLU B CA 1
ATOM 7171 C C . GLU B 1 426 ? 138.98400 163.47200 165.26000 1.000 90.66090 426 GLU B C 1
ATOM 7172 O O . GLU B 1 426 ? 138.66500 163.82400 164.12200 1.000 90.66090 426 GLU B O 1
ATOM 7178 N N . ALA B 1 427 ? 139.03600 164.30800 166.29000 1.000 94.81049 427 ALA B N 1
ATOM 7179 C CA . ALA B 1 427 ? 138.93500 165.74000 166.08600 1.000 94.81049 427 ALA B CA 1
ATOM 7180 C C . ALA B 1 427 ? 140.14200 166.21500 165.28000 1.000 94.81049 427 ALA B C 1
ATOM 7181 O O . ALA B 1 427 ? 141.23900 165.67000 165.42400 1.000 94.81049 427 ALA B O 1
ATOM 7183 N N . PRO B 1 428 ? 139.97800 167.20600 164.40700 1.000 97.78022 428 PRO B N 1
ATOM 7184 C CA . PRO B 1 428 ? 141.14000 167.71200 163.67800 1.000 97.78022 428 PRO B CA 1
ATOM 7185 C C . PRO B 1 428 ? 142.06400 168.55200 164.54900 1.000 97.78022 428 PRO B C 1
ATOM 7186 O O . PRO B 1 428 ? 141.64100 169.22100 165.49700 1.000 97.78022 428 PRO B O 1
ATOM 7190 N N . ASN B 1 429 ? 143.35600 168.48500 164.21800 1.000 98.83845 429 ASN B N 1
ATOM 7191 C CA . ASN B 1 429 ? 144.43200 169.00800 165.06100 1.000 98.83845 429 ASN B CA 1
ATOM 7192 C C . ASN B 1 429 ? 144.35300 168.39700 166.46200 1.000 98.83845 429 ASN B C 1
ATOM 7193 O O . ASN B 1 429 ? 144.13200 169.08100 167.46300 1.000 98.83845 429 ASN B O 1
ATOM 7198 N N . ALA B 1 430 ? 144.52600 167.07900 166.50900 1.000 93.57056 430 ALA B N 1
ATOM 7199 C CA . ALA B 1 430 ? 144.43600 166.30700 167.74000 1.000 93.57056 430 ALA B CA 1
ATOM 7200 C C . ALA B 1 430 ? 145.83000 165.92500 168.20500 1.000 93.57056 430 ALA B C 1
ATOM 7201 O O . ALA B 1 430 ? 146.62000 165.38000 167.42800 1.000 93.57056 430 ALA B O 1
ATOM 7203 N N . LYS B 1 431 ? 146.11800 166.20200 169.43000 1.000 89.70279 431 LYS B N 1
ATOM 7204 C CA . LYS B 1 431 ? 147.39800 165.87100 170.03000 1.000 89.70279 431 LYS B CA 1
ATOM 7205 C C . LYS B 1 431 ? 147.34000 164.49600 170.68900 1.000 89.70279 431 LYS B C 1
ATOM 7206 O O . LYS B 1 431 ? 146.27100 164.05100 171.11500 1.000 89.70279 431 LYS B O 1
ATOM 7212 N N . PRO B 1 432 ? 148.46600 163.78600 170.76100 1.000 86.95959 432 PRO B N 1
ATOM 7213 C CA . PRO B 1 432 ? 148.45600 162.45400 171.37300 1.000 86.95959 432 PRO B CA 1
ATOM 7214 C C . PRO B 1 432 ? 148.18300 162.51500 172.86600 1.000 86.95959 432 PRO B C 1
ATOM 7215 O O . PRO B 1 432 ? 148.41800 163.53100 173.52500 1.000 86.95959 432 PRO B O 1
ATOM 7219 N N . LEU B 1 433 ? 147.66700 161.40700 173.39300 1.000 82.58782 433 LEU B N 1
ATOM 7220 C CA . LEU B 1 433 ? 147.31500 161.34300 174.80400 1.000 82.58782 433 LEU B CA 1
ATOM 7221 C C . LEU B 1 433 ? 148.56200 161.40500 175.67300 1.000 82.58782 433 LEU B C 1
ATOM 7222 O O . LEU B 1 433 ? 149.51400 160.64600 175.47400 1.000 82.58782 433 LEU B O 1
ATOM 7227 N N . ALA B 1 434 ? 148.54500 162.30900 176.64400 1.000 86.56077 434 ALA B N 1
ATOM 7228 C CA . ALA B 1 434 ? 149.63200 162.47100 177.59200 1.000 86.56077 434 ALA B CA 1
ATOM 7229 C C . ALA B 1 434 ? 149.16200 162.05800 178.97800 1.000 86.56077 434 ALA B C 1
ATOM 7230 O O . ALA B 1 434 ? 147.98200 162.17900 179.31200 1.000 86.56077 434 ALA B O 1
ATOM 7232 N N . LEU B 1 435 ? 150.09800 161.56900 179.78300 1.000 90.15541 435 LEU B N 1
ATOM 7233 C CA . LEU B 1 435 ? 149.81300 161.09200 181.13400 1.000 90.15541 435 LEU B CA 1
ATOM 7234 C C . LEU B 1 435 ? 150.72400 161.83900 182.09900 1.000 90.15541 435 LEU B C 1
ATOM 7235 O O . LEU B 1 435 ? 151.75100 161.30700 182.53700 1.000 90.15541 435 LEU B O 1
ATOM 7240 N N . PRO B 1 436 ? 150.38700 163.09100 182.43300 1.000 93.25202 436 PRO B N 1
ATOM 7241 C CA . PRO B 1 436 ? 151.26800 163.86900 183.32600 1.000 93.25202 436 PRO B CA 1
ATOM 7242 C C . PRO B 1 436 ? 151.39700 163.25800 184.70800 1.000 93.25202 436 PRO B C 1
ATOM 7243 O O . PRO B 1 436 ? 152.51300 162.99800 185.17500 1.000 93.25202 436 PRO B O 1
ATOM 7247 N N . LYS B 1 437 ? 150.27900 163.02700 185.37700 1.000 93.68711 437 LYS B N 1
ATOM 7248 C CA . LYS B 1 437 ? 150.22100 162.15500 186.53300 1.000 93.68711 437 LYS B CA 1
ATOM 7249 C C . LYS B 1 437 ? 149.79900 160.77100 186.04900 1.000 93.68711 437 LYS B C 1
ATOM 7250 O O . LYS B 1 437 ? 149.79800 160.48700 184.84800 1.000 93.68711 437 LYS B O 1
ATOM 7256 N N . GLY B 1 438 ? 149.44700 159.89100 186.98200 1.000 90.50427 438 GLY B N 1
ATOM 7257 C CA . GLY B 1 438 ? 148.97600 158.56700 186.61700 1.000 90.50427 438 GLY B CA 1
ATOM 7258 C C . GLY B 1 438 ? 147.67500 158.59000 185.83900 1.000 90.50427 438 GLY B C 1
ATOM 7259 O O . GLY B 1 438 ? 147.10300 159.65800 185.61000 1.000 90.50427 438 GLY B O 1
ATOM 7260 N N . GLY B 1 439 ? 147.17500 157.42400 185.44900 1.000 85.64299 439 GLY B N 1
ATOM 7261 C CA . GLY B 1 439 ? 146.01200 157.37300 184.58600 1.000 85.64299 439 GLY B CA 1
ATOM 7262 C C . GLY B 1 439 ? 144.70200 157.74600 185.24800 1.000 85.64299 439 GLY B C 1
ATOM 7263 O O . GLY B 1 439 ? 143.80700 156.90900 185.38300 1.000 85.64299 439 GLY B O 1
ATOM 7264 N N . GLU B 1 440 ? 144.58200 159.00500 185.66500 1.000 85.74639 440 GLU B N 1
ATOM 7265 C CA . GLU B 1 440 ? 143.36200 159.52100 186.27100 1.000 85.74639 440 GLU B CA 1
ATOM 7266 C C . GLU B 1 440 ? 142.21700 159.52100 185.26800 1.000 85.74639 440 GLU B C 1
ATOM 7267 O O . GLU B 1 440 ? 142.24400 160.27400 184.29100 1.000 85.74639 440 GLU B O 1
ATOM 7273 N N . ILE B 1 441 ? 141.20600 158.69000 185.50000 1.000 81.39282 441 ILE B N 1
ATOM 7274 C CA . ILE B 1 441 ? 140.05000 158.57600 184.61900 1.000 81.39282 441 ILE B CA 1
ATOM 7275 C C . ILE B 1 441 ? 138.84900 159.18800 185.32200 1.000 81.39282 441 ILE B C 1
ATOM 7276 O O . ILE B 1 441 ? 138.56100 158.85100 186.47600 1.000 81.39282 441 ILE B O 1
ATOM 7281 N N . ARG B 1 442 ? 138.14500 160.08000 184.62900 1.000 80.17810 442 ARG B N 1
ATOM 7282 C CA . ARG B 1 442 ? 137.00200 160.77300 185.20900 1.000 80.17810 442 ARG B CA 1
ATOM 7283 C C . ARG B 1 442 ? 135.87200 160.81700 184.19400 1.000 80.17810 442 ARG B C 1
ATOM 7284 O O . ARG B 1 442 ? 136.03700 161.37300 183.10500 1.000 80.17810 442 ARG B O 1
ATOM 7292 N N . PHE B 1 443 ? 134.73300 160.22800 184.55000 1.000 78.25612 443 PHE B N 1
ATOM 7293 C CA . PHE B 1 443 ? 133.51000 160.34700 183.76700 1.000 78.25612 443 PHE B CA 1
ATOM 7294 C C . PHE B 1 443 ? 132.71000 161.53500 184.28100 1.000 78.25612 443 PHE B C 1
ATOM 7295 O O . PHE B 1 443 ? 132.53600 161.69400 185.49300 1.000 78.25612 443 PHE B O 1
ATOM 7303 N N . GLU B 1 444 ? 132.22900 162.36700 183.36300 1.000 81.53007 444 GLU B N 1
ATOM 7304 C CA . GLU B 1 444 ? 131.48800 163.56800 183.71700 1.000 81.53007 444 GLU B CA 1
ATOM 7305 C C . GLU B 1 444 ? 130.15400 163.57100 182.99000 1.000 81.53007 444 GLU B C 1
ATOM 7306 O O . GLU B 1 444 ? 130.11700 163.74500 181.77000 1.000 81.53007 444 GLU B O 1
ATOM 7312 N N . ASN B 1 445 ? 129.06800 163.38700 183.75100 1.000 79.80630 445 ASN B N 1
ATOM 7313 C CA . ASN B 1 445 ? 127.68600 163.46700 183.25600 1.000 79.80630 445 ASN B CA 1
ATOM 7314 C C . ASN B 1 445 ? 127.45600 162.60700 182.01600 1.000 79.80630 445 ASN B C 1
ATOM 7315 O O . ASN B 1 445 ? 126.75600 163.01100 181.08700 1.000 79.80630 445 ASN B O 1
ATOM 7320 N N . VAL B 1 446 ? 128.04300 161.41700 181.99400 1.000 76.24902 446 VAL B N 1
ATOM 7321 C CA . VAL B 1 446 ? 127.99200 160.56800 180.81100 1.000 76.24902 446 VAL B CA 1
ATOM 7322 C C . VAL B 1 446 ? 126.61500 159.93200 180.70300 1.000 76.24902 446 VAL B C 1
ATOM 7323 O O . VAL B 1 446 ? 126.13800 159.28700 181.64200 1.000 76.24902 446 VAL B O 1
ATOM 7327 N N . THR B 1 447 ? 125.97300 160.11700 179.55200 1.000 74.88291 447 THR B N 1
ATOM 7328 C CA . THR B 1 447 ? 124.69700 159.48400 179.24200 1.000 74.88291 447 THR B CA 1
ATOM 7329 C C . THR B 1 447 ? 124.86900 158.69900 177.95400 1.000 74.88291 447 THR B C 1
ATOM 7330 O O . THR B 1 447 ? 125.21500 159.27500 176.91900 1.000 74.88291 447 THR B O 1
ATOM 7334 N N . PHE B 1 448 ? 124.63600 157.39200 178.01200 1.000 68.31308 448 PHE B N 1
ATOM 7335 C CA . PHE B 1 448 ? 124.88000 156.54500 176.85800 1.000 68.31308 448 PHE B CA 1
ATOM 7336 C C . PHE B 1 448 ? 123.82500 155.46000 176.74700 1.000 68.31308 448 PHE B C 1
ATOM 7337 O O . PHE B 1 448 ? 123.37900 154.90400 177.75300 1.000 68.31308 448 PHE B O 1
ATOM 7345 N N . GLY B 1 449 ? 123.44600 155.16000 175.51100 1.000 68.90912 449 GLY B N 1
ATOM 7346 C CA . GLY B 1 449 ? 122.60700 154.02400 175.20400 1.000 68.90912 449 GLY B CA 1
ATOM 7347 C C . GLY B 1 449 ? 122.85600 153.58900 173.77900 1.000 68.90912 449 GLY B C 1
ATOM 7348 O O . GLY B 1 449 ? 122.91600 154.43100 172.88100 1.000 68.90912 449 GLY B O 1
ATOM 7349 N N . TYR B 1 450 ? 123.03300 152.28600 173.55800 1.000 67.16442 450 TYR B N 1
ATOM 7350 C CA . TYR B 1 450 ? 123.24900 151.79700 172.20200 1.000 67.16442 450 TYR B CA 1
ATOM 7351 C C . TYR B 1 450 ? 122.03300 152.05000 171.32800 1.000 67.16442 450 TYR B C 1
ATOM 7352 O O . TYR B 1 450 ? 122.16900 152.27700 170.12200 1.000 67.16442 450 TYR B O 1
ATOM 7361 N N . TYR B 1 451 ? 120.84500 152.00800 171.91700 1.000 73.89801 451 TYR B N 1
ATOM 7362 C CA . TYR B 1 451 ? 119.61200 152.42400 171.28300 1.000 73.89801 451 TYR B CA 1
ATOM 7363 C C . TYR B 1 451 ? 119.18700 153.76000 171.86300 1.000 73.89801 451 TYR B C 1
ATOM 7364 O O . TYR B 1 451 ? 119.28200 153.95000 173.08200 1.000 73.89801 451 TYR B O 1
ATOM 7373 N N . PRO B 1 452 ? 118.73500 154.70600 171.03700 1.000 79.56639 452 PRO B N 1
ATOM 7374 C CA . PRO B 1 452 ? 118.45900 156.05900 171.54700 1.000 79.56639 452 PRO B CA 1
ATOM 7375 C C . PRO B 1 452 ? 117.34500 156.12400 172.57500 1.000 79.56639 452 PRO B C 1
ATOM 7376 O O . PRO B 1 452 ? 117.29800 157.08600 173.35000 1.000 79.56639 452 PRO B O 1
ATOM 7380 N N . ASP B 1 453 ? 116.45300 155.14100 172.61600 1.000 82.02079 453 ASP B N 1
ATOM 7381 C CA . ASP B 1 453 ? 115.33100 155.15600 173.54200 1.000 82.02079 453 ASP B CA 1
ATOM 7382 C C . ASP B 1 453 ? 115.62400 154.44800 174.85800 1.000 82.02079 453 ASP B C 1
ATOM 7383 O O . ASP B 1 453 ? 114.77500 154.47000 175.75500 1.000 82.02079 453 ASP B O 1
ATOM 7388 N N . ARG B 1 454 ? 116.79100 153.82500 175.00200 1.000 75.34341 454 ARG B N 1
ATOM 7389 C CA . ARG B 1 454 ? 117.17400 153.16400 176.24900 1.000 75.34341 454 ARG B CA 1
ATOM 7390 C C . ARG B 1 454 ? 118.52200 153.69700 176.71200 1.000 75.34341 454 ARG B C 1
ATOM 7391 O O . ARG B 1 454 ? 119.57200 153.24600 176.22400 1.000 75.34341 454 ARG B O 1
ATOM 7399 N N . PRO B 1 455 ? 118.54100 154.66000 177.63100 1.000 75.87900 455 PRO B N 1
ATOM 7400 C CA . PRO B 1 455 ? 119.81400 155.06000 178.23700 1.000 75.87900 455 PRO B CA 1
ATOM 7401 C C . PRO B 1 455 ? 120.29200 153.98500 179.19900 1.000 75.87900 455 PRO B C 1
ATOM 7402 O O . PRO B 1 455 ? 119.50400 153.41900 179.95900 1.000 75.87900 455 PRO B O 1
ATOM 7406 N N . ILE B 1 456 ? 121.58800 153.69700 179.15400 1.000 73.03805 456 ILE B N 1
ATOM 7407 C CA . ILE B 1 456 ? 122.16200 152.67700 180.02000 1.000 73.03805 456 ILE B CA 1
ATOM 7408 C C . ILE B 1 456 ? 122.94800 153.35600 181.12500 1.000 73.03805 456 ILE B C 1
ATOM 7409 O O . ILE B 1 456 ? 122.61100 153.22400 182.30400 1.000 73.03805 456 ILE B O 1
ATOM 7414 N N . LEU B 1 457 ? 123.98600 154.09600 180.75500 1.000 76.13575 457 LEU B N 1
ATOM 7415 C CA . LEU B 1 457 ? 124.62000 155.02300 181.68000 1.000 76.13575 457 LEU B CA 1
ATOM 7416 C C . LEU B 1 457 ? 123.78400 156.29200 181.70500 1.000 76.13575 457 LEU B C 1
ATOM 7417 O O . LEU B 1 457 ? 123.53000 156.88800 180.65600 1.000 76.13575 457 LEU B O 1
ATOM 7422 N N . ARG B 1 458 ? 123.32000 156.68800 182.88700 1.000 84.20012 458 ARG B N 1
ATOM 7423 C CA . ARG B 1 458 ? 122.38500 157.79900 183.01800 1.000 84.20012 458 ARG B CA 1
ATOM 7424 C C . ARG B 1 458 ? 122.94700 158.79600 184.01900 1.000 84.20012 458 ARG B C 1
ATOM 7425 O O . ARG B 1 458 ? 122.92500 158.53800 185.22700 1.000 84.20012 458 ARG B O 1
ATOM 7433 N N . ASN B 1 459 ? 123.43200 159.93300 183.50900 1.000 82.96515 459 ASN B N 1
ATOM 7434 C CA . ASN B 1 459 ? 124.06000 160.98200 184.31700 1.000 82.96515 459 ASN B CA 1
ATOM 7435 C C . ASN B 1 459 ? 125.20500 160.41100 185.15100 1.000 82.96515 459 ASN B C 1
ATOM 7436 O O . ASN B 1 459 ? 125.37500 160.73400 186.32800 1.000 82.96515 459 ASN B O 1
ATOM 7441 N N . LEU B 1 460 ? 125.99000 159.53700 184.53000 1.000 80.49428 460 LEU B N 1
ATOM 7442 C CA . LEU B 1 460 ? 127.06700 158.85700 185.23000 1.000 80.49428 460 LEU B CA 1
ATOM 7443 C C . LEU B 1 460 ? 128.20100 159.82200 185.54200 1.000 80.49428 460 LEU B C 1
ATOM 7444 O O . LEU B 1 460 ? 128.57300 160.65600 184.71500 1.000 80.49428 460 LEU B O 1
ATOM 7449 N N . SER B 1 461 ? 128.75600 159.70200 186.74500 1.000 82.64863 461 SER B N 1
ATOM 7450 C CA . SER B 1 461 ? 129.88100 160.53700 187.15500 1.000 82.64863 461 SER B CA 1
ATOM 7451 C C . SER B 1 461 ? 130.71800 159.73900 188.14200 1.000 82.64863 461 SER B C 1
ATOM 7452 O O . SER B 1 461 ? 130.36800 159.65200 189.32200 1.000 82.64863 461 SER B O 1
ATOM 7455 N N . LEU B 1 462 ? 131.81400 159.15900 187.66300 1.000 80.94650 462 LEU B N 1
ATOM 7456 C CA . LEU B 1 462 ? 132.72600 158.41900 188.52000 1.000 80.94650 462 LEU B CA 1
ATOM 7457 C C . LEU B 1 462 ? 134.14400 158.88000 188.23100 1.000 80.94650 462 LEU B C 1
ATOM 7458 O O . LEU B 1 462 ? 134.45000 159.34100 187.13000 1.000 80.94650 462 LEU B O 1
ATOM 7463 N N . THR B 1 463 ? 135.00400 158.75000 189.23500 1.000 83.51938 463 THR B N 1
ATOM 7464 C CA . THR B 1 463 ? 136.37500 159.25100 189.17600 1.000 83.51938 463 THR B CA 1
ATOM 7465 C C . THR B 1 463 ? 137.31100 158.11800 189.57900 1.000 83.51938 463 THR B C 1
ATOM 7466 O O . THR B 1 463 ? 137.43300 157.80000 190.76500 1.000 83.51938 463 THR B O 1
ATOM 7470 N N . ILE B 1 464 ? 137.95900 157.50300 188.59600 1.000 82.23361 464 ILE B N 1
ATOM 7471 C CA . ILE B 1 464 ? 138.92400 156.44100 188.86100 1.000 82.23361 464 ILE B CA 1
ATOM 7472 C C . ILE B 1 464 ? 140.25400 157.08700 189.22600 1.000 82.23361 464 ILE B C 1
ATOM 7473 O O . ILE B 1 464 ? 140.82700 157.81700 188.40600 1.000 82.23361 464 ILE B O 1
ATOM 7478 N N . PRO B 1 465 ? 140.77700 156.85500 190.42800 1.000 83.57149 465 PRO B N 1
ATOM 7479 C CA . PRO B 1 465 ? 142.03500 157.49400 190.82800 1.000 83.57149 465 PRO B CA 1
ATOM 7480 C C . PRO B 1 465 ? 143.21100 156.98200 190.01200 1.000 83.57149 465 PRO B C 1
ATOM 7481 O O . PRO B 1 465 ? 143.15000 155.95600 189.33300 1.000 83.57149 465 PRO B O 1
ATOM 7485 N N . ALA B 1 466 ? 144.30300 157.73300 190.09000 1.000 85.47014 466 ALA B N 1
ATOM 7486 C CA . ALA B 1 466 ? 145.47800 157.49000 189.26900 1.000 85.47014 466 ALA B CA 1
ATOM 7487 C C . ALA B 1 466 ? 146.40400 156.48800 189.94600 1.000 85.47014 466 ALA B C 1
ATOM 7488 O O . ALA B 1 466 ? 146.77200 156.66100 191.11100 1.000 85.47014 466 ALA B O 1
ATOM 7490 N N . GLY B 1 467 ? 146.77300 155.44200 189.21200 1.000 81.97515 467 GLY B N 1
ATOM 7491 C CA . GLY B 1 467 ? 147.73600 154.48100 189.70500 1.000 81.97515 467 GLY B CA 1
ATOM 7492 C C . GLY B 1 467 ? 147.22200 153.51600 190.74400 1.000 81.97515 467 GLY B C 1
ATOM 7493 O O . GLY B 1 467 ? 148.02100 152.78600 191.33700 1.000 81.97515 467 GLY B O 1
ATOM 7494 N N . LYS B 1 468 ? 145.91700 153.48100 190.98300 1.000 80.08376 468 LYS B N 1
ATOM 7495 C CA . LYS B 1 468 ? 145.33200 152.63700 192.01100 1.000 80.08376 468 LYS B CA 1
ATOM 7496 C C . LYS B 1 468 ? 144.50500 151.52700 191.37500 1.000 80.08376 468 LYS B C 1
ATOM 7497 O O . LYS B 1 468 ? 143.96200 151.68400 190.27900 1.000 80.08376 468 LYS B O 1
ATOM 7503 N N . LYS B 1 469 ? 144.42300 150.39700 192.07100 1.000 77.08392 469 LYS B N 1
ATOM 7504 C CA . LYS B 1 469 ? 143.58000 149.29200 191.63600 1.000 77.08392 469 LYS B CA 1
ATOM 7505 C C . LYS B 1 469 ? 142.13300 149.60100 191.99100 1.000 77.08392 469 LYS B C 1
ATOM 7506 O O . LYS B 1 469 ? 141.79000 149.72100 193.17000 1.000 77.08392 469 LYS B O 1
ATOM 7512 N N . VAL B 1 470 ? 141.28500 149.72500 190.97600 1.000 75.63493 470 VAL B N 1
ATOM 7513 C CA . VAL B 1 470 ? 139.89900 150.13700 191.14700 1.000 75.63493 470 VAL B CA 1
ATOM 7514 C C . VAL B 1 470 ? 139.00500 149.01000 190.65500 1.000 75.63493 470 VAL B C 1
ATOM 7515 O O . VAL B 1 470 ? 139.24000 148.45000 189.57900 1.000 75.63493 470 VAL B O 1
ATOM 7519 N N . ALA B 1 471 ? 137.99400 148.67000 191.44500 1.000 74.85059 471 ALA B N 1
ATOM 7520 C CA . ALA B 1 471 ? 137.07200 147.59300 191.12300 1.000 74.85059 471 ALA B CA 1
ATOM 7521 C C . ALA B 1 471 ? 135.69700 148.17100 190.84100 1.000 74.85059 471 ALA B C 1
ATOM 7522 O O . ALA B 1 471 ? 135.19800 148.99600 191.60900 1.000 74.85059 471 ALA B O 1
ATOM 7524 N N . VAL B 1 472 ? 135.09000 147.74200 189.74000 1.000 73.18452 472 VAL B N 1
ATOM 7525 C CA . VAL B 1 472 ? 133.71900 148.10500 189.40500 1.000 73.18452 472 VAL B CA 1
ATOM 7526 C C . VAL B 1 472 ? 132.87200 146.84800 189.51300 1.000 73.18452 472 VAL B C 1
ATOM 7527 O O . VAL B 1 472 ? 133.13500 145.85100 188.83000 1.000 73.18452 472 VAL B O 1
ATOM 7531 N N . VAL B 1 473 ? 131.86200 146.88900 190.37800 1.000 74.26781 473 VAL B N 1
ATOM 7532 C CA . VAL B 1 473 ? 130.98100 145.75900 190.61400 1.000 74.26781 473 VAL B CA 1
ATOM 7533 C C . VAL B 1 473 ? 129.55600 146.18800 190.30300 1.000 74.26781 473 VAL B C 1
ATOM 7534 O O . VAL B 1 473 ? 129.27200 147.36200 190.07400 1.000 74.26781 473 VAL B O 1
ATOM 7538 N N . GLY B 1 474 ? 128.65700 145.21400 190.29600 1.000 72.33039 474 GLY B N 1
ATOM 7539 C CA . GLY B 1 474 ? 127.26100 145.49000 190.08600 1.000 72.33039 474 GLY B CA 1
ATOM 7540 C C . GLY B 1 474 ? 126.50800 144.28800 189.57000 1.000 72.33039 474 GLY B C 1
ATOM 7541 O O . GLY B 1 474 ? 127.08200 143.22400 189.32100 1.000 72.33039 474 GLY B O 1
ATOM 7542 N N . PRO B 1 475 ? 125.19800 144.43500 189.40300 1.000 73.84677 475 PRO B N 1
ATOM 7543 C CA . PRO B 1 475 ? 124.39300 143.33800 188.86600 1.000 73.84677 475 PRO B CA 1
ATOM 7544 C C . PRO B 1 475 ? 124.71400 143.07500 187.40500 1.000 73.84677 475 PRO B C 1
ATOM 7545 O O . PRO B 1 475 ? 125.35900 143.87200 186.72200 1.000 73.84677 475 PRO B O 1
ATOM 7549 N N . SER B 1 476 ? 124.27200 141.91300 186.93700 1.000 70.45971 476 SER B N 1
ATOM 7550 C CA . SER B 1 476 ? 124.47900 141.55100 185.54600 1.000 70.45971 476 SER B CA 1
ATOM 7551 C C . SER B 1 476 ? 123.66200 142.45500 184.63400 1.000 70.45971 476 SER B C 1
ATOM 7552 O O . SER B 1 476 ? 122.50000 142.75900 184.91100 1.000 70.45971 476 SER B O 1
ATOM 7555 N N . GLY B 1 477 ? 124.28100 142.89200 183.54200 1.000 68.83666 477 GLY B N 1
ATOM 7556 C CA . GLY B 1 477 ? 123.62300 143.77700 182.60700 1.000 68.83666 477 GLY B CA 1
ATOM 7557 C C . GLY B 1 477 ? 123.51800 145.21600 183.05000 1.000 68.83666 477 GLY B C 1
ATOM 7558 O O . GLY B 1 477 ? 122.81300 145.99500 182.40200 1.000 68.83666 477 GLY B O 1
ATOM 7559 N N . CYS B 1 478 ? 124.20100 145.59700 184.13200 1.000 73.91007 478 CYS B N 1
ATOM 7560 C CA . CYS B 1 478 ? 124.05900 146.94300 184.67300 1.000 73.91007 478 CYS B CA 1
ATOM 7561 C C . CYS B 1 478 ? 124.78600 147.98900 183.84600 1.000 73.91007 478 CYS B C 1
ATOM 7562 O O . CYS B 1 478 ? 124.53800 149.18400 184.03100 1.000 73.91007 478 CYS B O 1
ATOM 7565 N N . GLY B 1 479 ? 125.67200 147.57800 182.94800 1.000 69.11034 479 GLY B N 1
ATOM 7566 C CA . GLY B 1 479 ? 126.40700 148.52800 182.14100 1.000 69.11034 479 GLY B CA 1
ATOM 7567 C C . GLY B 1 479 ? 127.77100 148.86200 182.70300 1.000 69.11034 479 GLY B C 1
ATOM 7568 O O . GLY B 1 479 ? 128.16700 150.02800 182.72800 1.000 69.11034 479 GLY B O 1
ATOM 7569 N N . LYS B 1 480 ? 128.49700 147.85100 183.17000 1.000 68.49101 480 LYS B N 1
ATOM 7570 C CA . LYS B 1 480 ? 129.83700 148.05900 183.69800 1.000 68.49101 480 LYS B CA 1
ATOM 7571 C C . LYS B 1 480 ? 130.92900 147.58100 182.75700 1.000 68.49101 480 LYS B C 1
ATOM 7572 O O . LYS B 1 480 ? 132.07600 148.01300 182.89600 1.000 68.49101 480 LYS B O 1
ATOM 7578 N N . SER B 1 481 ? 130.60700 146.70500 181.81400 1.000 65.05543 481 SER B N 1
ATOM 7579 C CA . SER B 1 481 ? 131.50300 146.42700 180.70700 1.000 65.05543 481 SER B CA 1
ATOM 7580 C C . SER B 1 481 ? 131.26000 147.34900 179.52700 1.000 65.05543 481 SER B C 1
ATOM 7581 O O . SER B 1 481 ? 132.00800 147.28700 178.54900 1.000 65.05543 481 SER B O 1
ATOM 7584 N N . THR B 1 482 ? 130.22400 148.18400 179.58900 1.000 66.67204 482 THR B N 1
ATOM 7585 C CA . THR B 1 482 ? 130.06300 149.23900 178.60300 1.000 66.67204 482 THR B CA 1
ATOM 7586 C C . THR B 1 482 ? 130.89700 150.46200 178.94200 1.000 66.67204 482 THR B C 1
ATOM 7587 O O . THR B 1 482 ? 131.04200 151.34500 178.09600 1.000 66.67204 482 THR B O 1
ATOM 7591 N N . LEU B 1 483 ? 131.43300 150.54400 180.16200 1.000 65.32334 483 LEU B N 1
ATOM 7592 C CA . LEU B 1 483 ? 132.46700 151.53000 180.44700 1.000 65.32334 483 LEU B CA 1
ATOM 7593 C C . LEU B 1 483 ? 133.73700 151.20400 179.68200 1.000 65.32334 483 LEU B C 1
ATOM 7594 O O . LEU B 1 483 ? 134.35700 152.08300 179.07900 1.000 65.32334 483 LEU B O 1
ATOM 7599 N N . LEU B 1 484 ? 134.12400 149.93100 179.68400 1.000 66.11202 484 LEU B N 1
ATOM 7600 C CA . LEU B 1 484 ? 135.41000 149.51700 179.14300 1.000 66.11202 484 LEU B CA 1
ATOM 7601 C C . LEU B 1 484 ? 135.46000 149.60900 177.62700 1.000 66.11202 484 LEU B C 1
ATOM 7602 O O . LEU B 1 484 ? 136.55300 149.56400 177.05500 1.000 66.11202 484 LEU B O 1
ATOM 7607 N N . ARG B 1 485 ? 134.31100 149.72100 176.96500 1.000 67.24876 485 ARG B N 1
ATOM 7608 C CA . ARG B 1 485 ? 134.28600 149.91900 175.52500 1.000 67.24876 485 ARG B CA 1
ATOM 7609 C C . ARG B 1 485 ? 133.92400 151.33900 175.13200 1.000 67.24876 485 ARG B C 1
ATOM 7610 O O . ARG B 1 485 ? 134.13200 151.72100 173.97800 1.000 67.24876 485 ARG B O 1
ATOM 7618 N N . LEU B 1 486 ? 133.38600 152.11900 176.05600 1.000 65.98206 486 LEU B N 1
ATOM 7619 C CA . LEU B 1 486 ? 133.15400 153.53500 175.82700 1.000 65.98206 486 LEU B CA 1
ATOM 7620 C C . LEU B 1 486 ? 134.29500 154.39900 176.33400 1.000 65.98206 486 LEU B C 1
ATOM 7621 O O . LEU B 1 486 ? 134.43200 155.54900 175.90300 1.000 65.98206 486 LEU B O 1
ATOM 7626 N N . LEU B 1 487 ? 135.13100 153.86600 177.22300 1.000 65.12966 487 LEU B N 1
ATOM 7627 C CA . LEU B 1 487 ? 136.36800 154.54800 177.57100 1.000 65.12966 487 LEU B CA 1
ATOM 7628 C C . LEU B 1 487 ? 137.42100 154.32400 176.49800 1.000 65.12966 487 LEU B C 1
ATOM 7629 O O . LEU B 1 487 ? 138.24000 155.20900 176.23700 1.000 65.12966 487 LEU B O 1
ATOM 7634 N N . PHE B 1 488 ? 137.40100 153.15300 175.86600 1.000 63.26067 488 PHE B N 1
ATOM 7635 C CA . PHE B 1 488 ? 138.21800 152.81800 174.70800 1.000 63.26067 488 PHE B CA 1
ATOM 7636 C C . PHE B 1 488 ? 137.79700 153.57600 173.46700 1.000 63.26067 488 PHE B C 1
ATOM 7637 O O . PHE B 1 488 ? 138.49300 153.49100 172.45100 1.000 63.26067 488 PHE B O 1
ATOM 7645 N N . ARG B 1 489 ? 136.67100 154.28800 173.53600 1.000 67.43132 489 ARG B N 1
ATOM 7646 C CA . ARG B 1 489 ? 136.11900 155.05600 172.42400 1.000 67.43132 489 ARG B CA 1
ATOM 7647 C C . ARG B 1 489 ? 135.80000 154.13100 171.24700 1.000 67.43132 489 ARG B C 1
ATOM 7648 O O . ARG B 1 489 ? 136.15200 154.38200 170.09500 1.000 67.43132 489 ARG B O 1
ATOM 7656 N N . SER B 1 490 ? 135.16400 153.00300 171.56000 1.000 65.76275 490 SER B N 1
ATOM 7657 C CA . SER B 1 490 ? 134.43400 152.25200 170.55200 1.000 65.76275 490 SER B CA 1
ATOM 7658 C C . SER B 1 490 ? 133.03900 152.81600 170.34700 1.000 65.76275 490 SER B C 1
ATOM 7659 O O . SER B 1 490 ? 132.41500 152.54500 169.31600 1.000 65.76275 490 SER B O 1
ATOM 7662 N N . TYR B 1 491 ? 132.54900 153.59000 171.31200 1.000 65.58062 491 TYR B N 1
ATOM 7663 C CA . TYR B 1 491 ? 131.27800 154.28700 171.23500 1.000 65.58062 491 TYR B CA 1
ATOM 7664 C C . TYR B 1 491 ? 131.46600 155.68300 171.80600 1.000 65.58062 491 TYR B C 1
ATOM 7665 O O . TYR B 1 491 ? 132.31700 155.90000 172.67000 1.000 65.58062 491 TYR B O 1
ATOM 7674 N N . ASP B 1 492 ? 130.66800 156.62900 171.32500 1.000 71.82563 492 ASP B N 1
ATOM 7675 C CA . ASP B 1 492 ? 130.74600 157.92900 171.96900 1.000 71.82563 492 ASP B CA 1
ATOM 7676 C C . ASP B 1 492 ? 129.54400 158.14200 172.87500 1.000 71.82563 492 ASP B C 1
ATOM 7677 O O . ASP B 1 492 ? 128.44600 157.67200 172.56200 1.000 71.82563 492 ASP B O 1
ATOM 7682 N N . PRO B 1 493 ? 129.71400 158.82900 173.99900 1.000 71.85182 493 PRO B N 1
ATOM 7683 C CA . PRO B 1 493 ? 128.55200 159.22700 174.79500 1.000 71.85182 493 PRO B CA 1
ATOM 7684 C C . PRO B 1 493 ? 127.70800 160.24500 174.05000 1.000 71.85182 493 PRO B C 1
ATOM 7685 O O . PRO B 1 493 ? 128.21700 161.06800 173.28600 1.000 71.85182 493 PRO B O 1
ATOM 7689 N N . GLN B 1 494 ? 126.39500 160.17800 174.27600 1.000 73.65492 494 GLN B N 1
ATOM 7690 C CA . GLN B 1 494 ? 125.51200 161.19000 173.70800 1.000 73.65492 494 GLN B CA 1
ATOM 7691 C C . GLN B 1 494 ? 125.63600 162.50500 174.46200 1.000 73.65492 494 GLN B C 1
ATOM 7692 O O . GLN B 1 494 ? 125.65100 163.57900 173.85100 1.000 73.65492 494 GLN B O 1
ATOM 7698 N N . GLN B 1 495 ? 125.73800 162.44000 175.78300 1.000 77.42787 495 GLN B N 1
ATOM 7699 C CA . GLN B 1 495 ? 125.97500 163.60500 176.61700 1.000 77.42787 495 GLN B CA 1
ATOM 7700 C C . GLN B 1 495 ? 127.16000 163.32200 177.52600 1.000 77.42787 495 GLN B C 1
ATOM 7701 O O . GLN B 1 495 ? 127.46400 162.17100 177.84300 1.000 77.42787 495 GLN B O 1
ATOM 7707 N N . GLY B 1 496 ? 127.83200 164.38800 177.94000 1.000 78.72547 496 GLY B N 1
ATOM 7708 C CA . GLY B 1 496 ? 128.92800 164.27500 178.87500 1.000 78.72547 496 GLY B CA 1
ATOM 7709 C C . GLY B 1 496 ? 130.26000 163.98700 178.20900 1.000 78.72547 496 GLY B C 1
ATOM 7710 O O . GLY B 1 496 ? 130.36200 163.73600 177.00800 1.000 78.72547 496 GLY B O 1
ATOM 7711 N N . LYS B 1 497 ? 131.30800 164.01800 179.02800 1.000 77.76214 497 LYS B N 1
ATOM 7712 C CA . LYS B 1 497 ? 132.67400 163.90700 178.54600 1.000 77.76214 497 LYS B CA 1
ATOM 7713 C C . LYS B 1 497 ? 133.45100 162.94000 179.42300 1.000 77.76214 497 LYS B C 1
ATOM 7714 O O . LYS B 1 497 ? 133.11500 162.72800 180.59000 1.000 77.76214 497 LYS B O 1
ATOM 7720 N N . ILE B 1 498 ? 134.49700 162.35500 178.84500 1.000 76.47261 498 ILE B N 1
ATOM 7721 C CA . ILE B 1 498 ? 135.39000 161.43200 179.53500 1.000 76.47261 498 ILE B CA 1
ATOM 7722 C C . ILE B 1 498 ? 136.78200 162.03700 179.52200 1.000 76.47261 498 ILE B C 1
ATOM 7723 O O . ILE B 1 498 ? 137.26700 162.46100 178.46700 1.000 76.47261 498 ILE B O 1
ATOM 7728 N N . PHE B 1 499 ? 137.42900 162.06600 180.68000 1.000 81.39954 499 PHE B N 1
ATOM 7729 C CA . PHE B 1 499 ? 138.73400 162.69000 180.81600 1.000 81.39954 499 PHE B CA 1
ATOM 7730 C C . PHE B 1 499 ? 139.74600 161.67900 181.32800 1.000 81.39954 499 PHE B C 1
ATOM 7731 O O . PHE B 1 499 ? 139.50400 161.00800 182.33500 1.000 81.39954 499 PHE B O 1
ATOM 7739 N N . ILE B 1 500 ? 140.87000 161.57100 180.63000 1.000 83.41191 500 ILE B N 1
ATOM 7740 C CA . ILE B 1 500 ? 142.03900 160.84900 181.11400 1.000 83.41191 500 ILE B CA 1
ATOM 7741 C C . ILE B 1 500 ? 143.10600 161.90600 181.35400 1.000 83.41191 500 ILE B C 1
ATOM 7742 O O . ILE B 1 500 ? 143.68100 162.44200 180.39900 1.000 83.41191 500 ILE B O 1
ATOM 7747 N N . ASP B 1 501 ? 143.36400 162.21100 182.62700 1.000 90.27180 501 ASP B N 1
ATOM 7748 C CA . ASP B 1 501 ? 144.24900 163.30100 183.04600 1.000 90.27180 501 ASP B CA 1
ATOM 7749 C C . ASP B 1 501 ? 143.80700 164.63700 182.44800 1.000 90.27180 501 ASP B C 1
ATOM 7750 O O . ASP B 1 501 ? 144.58100 165.34700 181.80400 1.000 90.27180 501 ASP B O 1
ATOM 7755 N N . ASP B 1 502 ? 142.53000 164.95400 182.67200 1.000 88.96670 502 ASP B N 1
ATOM 7756 C CA . ASP B 1 502 ? 141.91900 166.22200 182.26600 1.000 88.96670 502 ASP B CA 1
ATOM 7757 C C . ASP B 1 502 ? 141.99400 166.43800 180.75700 1.000 88.96670 502 ASP B C 1
ATOM 7758 O O . ASP B 1 502 ? 141.98500 167.57500 180.28100 1.000 88.96670 502 ASP B O 1
ATOM 7763 N N . GLN B 1 503 ? 142.06600 165.35100 179.99700 1.000 84.74097 503 GLN B N 1
ATOM 7764 C CA . GLN B 1 503 ? 142.09500 165.39800 178.54100 1.000 84.74097 503 GLN B CA 1
ATOM 7765 C C . GLN B 1 503 ? 140.85400 164.68600 178.03000 1.000 84.74097 503 GLN B C 1
ATOM 7766 O O . GLN B 1 503 ? 140.70200 163.47800 178.23900 1.000 84.74097 503 GLN B O 1
ATOM 7772 N N . ASP B 1 504 ? 139.96600 165.43100 177.38100 1.000 79.58297 504 ASP B N 1
ATOM 7773 C CA . ASP B 1 504 ? 138.79700 164.82800 176.75900 1.000 79.58297 504 ASP B CA 1
ATOM 7774 C C . ASP B 1 504 ? 139.24500 163.85000 175.68600 1.000 79.58297 504 ASP B C 1
ATOM 7775 O O . ASP B 1 504 ? 139.96300 164.22500 174.75500 1.000 79.58297 504 ASP B O 1
ATOM 7780 N N . ILE B 1 505 ? 138.82700 162.58900 175.81800 1.000 73.24390 505 ILE B N 1
ATOM 7781 C CA . ILE B 1 505 ? 139.26600 161.55600 174.88700 1.000 73.24390 505 ILE B CA 1
ATOM 7782 C C . ILE B 1 505 ? 138.66100 161.71800 173.50300 1.000 73.24390 505 ILE B C 1
ATOM 7783 O O . ILE B 1 505 ? 139.06900 161.01400 172.57500 1.000 73.24390 505 ILE B O 1
ATOM 7788 N N . LYS B 1 506 ? 137.69300 162.61700 173.34000 1.000 74.59194 506 LYS B N 1
ATOM 7789 C CA . LYS B 1 506 ? 137.22700 162.97000 172.00800 1.000 74.59194 506 LYS B CA 1
ATOM 7790 C C . LYS B 1 506 ? 138.22400 163.86000 171.28000 1.000 74.59194 506 LYS B C 1
ATOM 7791 O O . LYS B 1 506 ? 138.31300 163.80600 170.04900 1.000 74.59194 506 LYS B O 1
ATOM 7797 N N . SER B 1 507 ? 138.98300 164.67300 172.01700 1.000 79.31592 507 SER B N 1
ATOM 7798 C CA . SER B 1 507 ? 139.97300 165.58000 171.45000 1.000 79.31592 507 SER B CA 1
ATOM 7799 C C . SER B 1 507 ? 141.37400 164.98100 171.45800 1.000 79.31592 507 SER B C 1
ATOM 7800 O O . SER B 1 507 ? 142.36300 165.71000 171.56500 1.000 79.31592 507 SER B O 1
ATOM 7803 N N . VAL B 1 508 ? 141.47100 163.66200 171.35600 1.000 79.32443 508 VAL B N 1
ATOM 7804 C CA . VAL B 1 508 ? 142.73100 162.93700 171.45200 1.000 79.32443 508 VAL B CA 1
ATOM 7805 C C . VAL B 1 508 ? 142.75600 161.90800 170.33100 1.000 79.32443 508 VAL B C 1
ATOM 7806 O O . VAL B 1 508 ? 141.72400 161.31200 170.00700 1.000 79.32443 508 VAL B O 1
ATOM 7810 N N . THR B 1 509 ? 143.92400 161.73400 169.71300 1.000 79.96253 509 THR B N 1
ATOM 7811 C CA . THR B 1 509 ? 144.07700 160.76500 168.63600 1.000 79.96253 509 THR B CA 1
ATOM 7812 C C . THR B 1 509 ? 143.69400 159.36600 169.10300 1.000 79.96253 509 THR B C 1
ATOM 7813 O O . THR B 1 509 ? 144.02200 158.95500 170.21800 1.000 79.96253 509 THR B O 1
ATOM 7817 N N . LEU B 1 510 ? 142.97500 158.64500 168.24100 1.000 74.50524 510 LEU B N 1
ATOM 7818 C CA . LEU B 1 510 ? 142.53300 157.29600 168.57600 1.000 74.50524 510 LEU B CA 1
ATOM 7819 C C . LEU B 1 510 ? 143.71500 156.35500 168.76000 1.000 74.50524 510 LEU B C 1
ATOM 7820 O O . LEU B 1 510 ? 143.68000 155.46200 169.61200 1.000 74.50524 510 LEU B O 1
ATOM 7825 N N . GLU B 1 511 ? 144.76800 156.54500 167.96900 1.000 76.82349 511 GLU B N 1
ATOM 7826 C CA . GLU B 1 511 ? 145.93200 155.66900 168.02800 1.000 76.82349 511 GLU B CA 1
ATOM 7827 C C . GLU B 1 511 ? 146.61800 155.74500 169.38900 1.000 76.82349 511 GLU B C 1
ATOM 7828 O O . GLU B 1 511 ? 146.90600 154.71500 170.01200 1.000 76.82349 511 GLU B O 1
ATOM 7834 N N . SER B 1 512 ? 146.85000 156.96100 169.88600 1.000 74.93138 512 SER B N 1
ATOM 7835 C CA . SER B 1 512 ? 147.52600 157.11900 171.17000 1.000 74.93138 512 SER B CA 1
ATOM 7836 C C . SER B 1 512 ? 146.64100 156.67400 172.32500 1.000 74.93138 512 SER B C 1
ATOM 7837 O O . SER B 1 512 ? 147.13700 156.14100 173.32200 1.000 74.93138 512 SER B O 1
ATOM 7840 N N . LEU B 1 513 ? 145.33200 156.90600 172.22000 1.000 70.89803 513 LEU B N 1
ATOM 7841 C CA . LEU B 1 513 ? 144.41800 156.47200 173.27000 1.000 70.89803 513 LEU B CA 1
ATOM 7842 C C . LEU B 1 513 ? 144.35500 154.95500 173.35100 1.000 70.89803 513 LEU B C 1
ATOM 7843 O O . LEU B 1 513 ? 144.40300 154.37900 174.44200 1.000 70.89803 513 LEU B O 1
ATOM 7848 N N . ARG B 1 514 ? 144.25700 154.28900 172.20500 1.000 64.81925 514 ARG B N 1
ATOM 7849 C CA . ARG B 1 514 ? 144.11600 152.84300 172.19900 1.000 64.81925 514 ARG B CA 1
ATOM 7850 C C . ARG B 1 514 ? 145.43300 152.11600 172.43400 1.000 64.81925 514 ARG B C 1
ATOM 7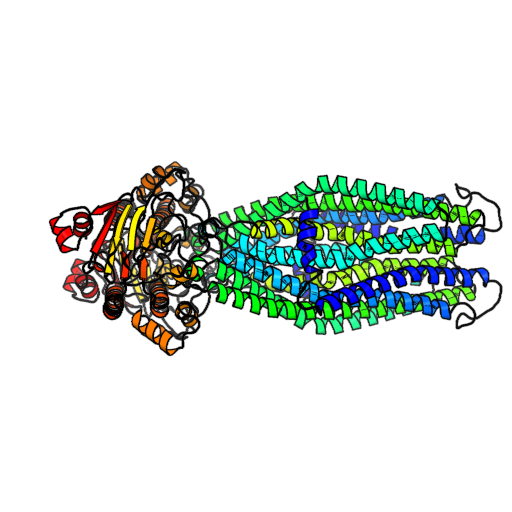851 O O . ARG B 1 514 ? 145.41000 150.93500 172.78900 1.000 64.81925 514 ARG B O 1
ATOM 7859 N N . LYS B 1 515 ? 146.58000 152.77100 172.23400 1.000 69.24181 515 LYS B N 1
ATOM 7860 C CA . LYS B 1 515 ? 147.82400 152.16700 172.69600 1.000 69.24181 515 LYS B CA 1
ATOM 7861 C C . LYS B 1 515 ? 148.05200 152.38200 174.18300 1.000 69.24181 515 LYS B C 1
ATOM 7862 O O . LYS B 1 515 ? 148.79300 151.61600 174.80600 1.000 69.24181 515 LYS B O 1
ATOM 7868 N N . SER B 1 516 ? 147.40700 153.37800 174.77200 1.000 69.25379 516 SER B N 1
ATOM 7869 C CA . SER B 1 516 ? 147.52400 153.63400 176.19700 1.000 69.25379 516 SER B CA 1
ATOM 7870 C C . SER B 1 516 ? 146.58200 152.78300 177.03100 1.000 69.25379 516 SER B C 1
ATOM 7871 O O . SER B 1 516 ? 146.63000 152.86000 178.26100 1.000 69.25379 516 SER B O 1
ATOM 7874 N N . ILE B 1 517 ? 145.72900 151.98100 176.40200 1.000 68.70917 517 ILE B N 1
ATOM 7875 C CA . ILE B 1 517 ? 144.72500 151.19200 177.10400 1.000 68.70917 517 ILE B CA 1
ATOM 7876 C C . ILE B 1 517 ? 144.86800 149.74300 176.67400 1.000 68.70917 517 ILE B C 1
ATOM 7877 O O . ILE B 1 517 ? 144.79100 149.43800 175.47900 1.000 68.70917 517 ILE B O 1
ATOM 7882 N N . GLY B 1 518 ? 145.06800 148.85500 177.63800 1.000 66.34976 518 GLY B N 1
ATOM 7883 C CA . GLY B 1 518 ? 145.02900 147.43400 177.36400 1.000 66.34976 518 GLY B CA 1
ATOM 7884 C C . GLY B 1 518 ? 143.91100 146.78300 178.14000 1.000 66.34976 518 GLY B C 1
ATOM 7885 O O . GLY B 1 518 ? 143.74100 147.05500 179.33100 1.000 66.34976 518 GLY B O 1
ATOM 7886 N N . VAL B 1 519 ? 143.13900 145.92500 177.48700 1.000 62.92157 519 VAL B N 1
ATOM 7887 C CA . VAL B 1 519 ? 141.94200 145.35700 178.08400 1.000 62.92157 519 VAL B CA 1
ATOM 7888 C C . VAL B 1 519 ? 141.91200 143.85100 177.85700 1.000 62.92157 519 VAL B C 1
ATOM 7889 O O . VAL B 1 519 ? 142.26400 143.36200 176.77800 1.000 62.92157 519 VAL B O 1
ATOM 7893 N N . VAL B 1 520 ? 141.55100 143.11500 178.90500 1.000 62.49133 520 VAL B N 1
ATOM 7894 C CA . VAL B 1 520 ? 141.19000 141.70600 178.80000 1.000 62.49133 520 VAL B CA 1
ATOM 7895 C C . VAL B 1 520 ? 139.68100 141.64700 178.57900 1.000 62.49133 520 VAL B C 1
ATOM 7896 O O . VAL B 1 520 ? 138.92100 142.01100 179.49000 1.000 62.49133 520 VAL B O 1
ATOM 7900 N N . PRO B 1 521 ? 139.20900 141.22700 177.41100 1.000 63.35729 521 PRO B N 1
ATOM 7901 C CA . PRO B 1 521 ? 137.77000 141.25400 177.14300 1.000 63.35729 521 PRO B CA 1
ATOM 7902 C C . PRO B 1 521 ? 137.04000 140.18400 177.93900 1.000 63.35729 521 PRO B C 1
ATOM 7903 O O . PRO B 1 521 ? 137.63600 139.26500 178.50300 1.000 63.35729 521 PRO B O 1
ATOM 7907 N N . GLN B 1 522 ? 135.71700 140.33800 178.00300 1.000 67.57937 522 GLN B N 1
ATOM 7908 C CA . GLN B 1 522 ? 134.90200 139.39500 178.76000 1.000 67.57937 522 GLN B CA 1
ATOM 7909 C C . GLN B 1 522 ? 134.92000 138.01400 178.12100 1.000 67.57937 522 GLN B C 1
ATOM 7910 O O . GLN B 1 522 ? 135.16500 137.01000 178.79800 1.000 67.57937 522 GLN B O 1
ATOM 7916 N N . ASP B 1 523 ? 134.65900 137.93900 176.82200 1.000 69.77277 523 ASP B N 1
ATOM 7917 C CA . ASP B 1 523 ? 134.95400 136.73300 176.06500 1.000 69.77277 523 ASP B CA 1
ATOM 7918 C C . ASP B 1 523 ? 136.23700 136.93500 175.27300 1.000 69.77277 523 ASP B C 1
ATOM 7919 O O . ASP B 1 523 ? 136.51700 138.03100 174.78400 1.000 69.77277 523 ASP B O 1
ATOM 7924 N N . THR B 1 524 ? 137.04700 135.88500 175.20000 1.000 67.36578 524 THR B N 1
ATOM 7925 C CA . THR B 1 524 ? 138.41700 135.98200 174.70300 1.000 67.36578 524 THR B CA 1
ATOM 7926 C C . THR B 1 524 ? 138.63300 134.98500 173.57400 1.000 67.36578 524 THR B C 1
ATOM 7927 O O . THR B 1 524 ? 139.29500 133.95800 173.76000 1.000 67.36578 524 THR B O 1
ATOM 7931 N N . PRO B 1 525 ? 138.08900 135.25100 172.38800 1.000 66.13555 525 PRO B N 1
ATOM 7932 C CA . PRO B 1 525 ? 138.41400 134.40200 171.24200 1.000 66.13555 525 PRO B CA 1
ATOM 7933 C C . PRO B 1 525 ? 139.86900 134.57100 170.84800 1.000 66.13555 525 PRO B C 1
ATOM 7934 O O . PRO B 1 525 ? 140.45200 135.65000 170.97400 1.000 66.13555 525 PRO B O 1
ATOM 7938 N N . LEU B 1 526 ? 140.45800 133.48400 170.37100 1.000 60.92823 526 LEU B N 1
ATOM 7939 C CA . LEU B 1 526 ? 141.84200 133.47800 169.93900 1.000 60.92823 526 LEU B CA 1
ATOM 7940 C C . LEU B 1 526 ? 141.91000 133.23800 168.43900 1.000 60.92823 526 LEU B C 1
ATOM 7941 O O . LEU B 1 526 ? 140.98700 132.69300 167.83200 1.000 60.92823 526 LEU B O 1
ATOM 7946 N N . PHE B 1 527 ? 143.01200 133.67200 167.84100 1.000 60.87728 527 PHE B N 1
ATOM 7947 C CA . PHE B 1 527 ? 143.24900 133.38900 166.43700 1.000 60.87728 527 PHE B CA 1
ATOM 7948 C C . PHE B 1 527 ? 143.50600 131.90200 166.24600 1.000 60.87728 527 PHE B C 1
ATOM 7949 O O . PHE B 1 527 ? 144.01100 131.22000 167.13900 1.000 60.87728 527 PHE B O 1
ATOM 7957 N N . ASN B 1 528 ? 143.15800 131.39700 165.06400 1.000 65.35376 528 ASN B N 1
ATOM 7958 C CA . ASN B 1 528 ? 143.29600 129.97300 164.76100 1.000 65.35376 528 ASN B CA 1
ATOM 7959 C C . ASN B 1 528 ? 144.7560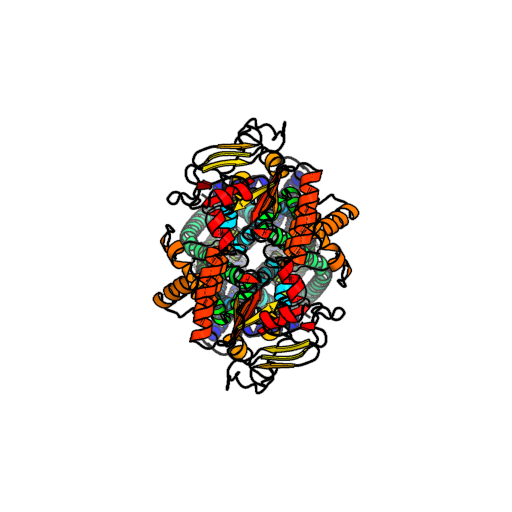0 129.62600 164.45900 1.000 65.35376 528 ASN B C 1
ATOM 7960 O O . ASN B 1 528 ? 145.10800 129.13900 163.38700 1.000 65.35376 528 ASN B O 1
ATOM 7965 N N . ASP B 1 529 ? 145.60600 129.87100 165.45400 1.000 62.61205 529 ASP B N 1
ATOM 7966 C CA . ASP B 1 529 ? 147.04500 129.67900 165.34700 1.000 62.61205 529 ASP B CA 1
ATOM 7967 C C . ASP B 1 529 ? 147.57500 129.00000 166.59900 1.000 62.61205 529 ASP B C 1
ATOM 7968 O O . ASP B 1 529 ? 146.80100 128.46200 167.39400 1.000 62.61205 529 ASP B O 1
ATOM 7973 N N . THR B 1 530 ? 148.89100 129.01100 166.77700 1.000 60.67742 530 THR B N 1
ATOM 7974 C CA . THR B 1 530 ? 149.50700 128.36400 167.92000 1.000 60.67742 530 THR B CA 1
ATOM 7975 C C . THR B 1 530 ? 149.32900 129.20600 169.18100 1.000 60.67742 530 THR B C 1
ATOM 7976 O O . THR B 1 530 ? 148.82500 130.32900 169.15200 1.000 60.67742 530 THR B O 1
ATOM 7980 N N . VAL B 1 531 ? 149.74300 128.62800 170.31000 1.000 60.65370 531 VAL B N 1
ATOM 7981 C CA . VAL B 1 531 ? 149.68800 129.33700 171.58500 1.000 60.65370 531 VAL B CA 1
ATOM 7982 C C . VAL B 1 531 ? 150.64000 130.52500 171.57600 1.000 60.65370 531 VAL B C 1
ATOM 7983 O O . VAL B 1 531 ? 150.29100 131.62200 172.03100 1.000 60.65370 531 VAL B O 1
ATOM 7987 N N . GLU B 1 532 ? 151.85100 130.33100 171.04800 1.000 63.32612 532 GLU B N 1
ATOM 7988 C CA . GLU B 1 532 ? 152.86100 131.38400 171.10200 1.000 63.32612 532 GLU B CA 1
ATOM 7989 C C . GLU B 1 532 ? 152.46700 132.58400 170.25300 1.000 63.32612 532 GLU B C 1
ATOM 7990 O O . GLU B 1 532 ? 152.73400 133.72700 170.63200 1.000 63.32612 532 GLU B O 1
ATOM 7996 N N . LEU B 1 533 ? 151.81500 132.35300 169.11300 1.000 61.06386 533 LEU B N 1
ATOM 7997 C CA . LEU B 1 533 ? 151.36700 133.47200 168.29200 1.000 61.06386 533 LEU B CA 1
ATOM 7998 C C . LEU B 1 533 ? 150.26500 134.24900 168.99400 1.000 61.06386 533 LEU B C 1
ATOM 7999 O O . LEU B 1 533 ? 150.24300 135.48400 168.95000 1.000 61.06386 533 LEU B O 1
ATOM 8004 N N . ASN B 1 534 ? 149.34500 133.54400 169.65300 1.000 58.87144 534 ASN B N 1
ATOM 8005 C CA . ASN B 1 534 ? 148.27100 134.21900 170.36800 1.000 58.87144 534 ASN B CA 1
ATOM 8006 C C . ASN B 1 534 ? 148.80500 135.01300 171.54900 1.000 58.87144 534 ASN B C 1
ATOM 8007 O O . ASN B 1 534 ? 148.30000 136.09700 171.84500 1.000 58.87144 534 ASN B O 1
ATOM 8012 N N . ILE B 1 535 ? 149.82500 134.49400 172.23200 1.000 57.46297 535 ILE B N 1
ATOM 8013 C CA . ILE B 1 535 ? 150.44300 135.24900 173.31700 1.000 57.46297 535 ILE B CA 1
ATOM 8014 C C . ILE B 1 535 ? 151.17600 136.46700 172.77400 1.000 57.46297 535 ILE B C 1
ATOM 8015 O O . ILE B 1 535 ? 151.04100 137.57400 173.30600 1.000 57.46297 535 ILE B O 1
ATOM 8020 N N . ARG B 1 536 ? 151.95000 136.29700 171.70200 1.000 62.87635 536 ARG B N 1
ATOM 8021 C CA . ARG B 1 536 ? 152.72300 137.40500 171.16100 1.000 62.87635 536 ARG B CA 1
ATOM 8022 C C . ARG B 1 536 ? 151.87200 138.38800 170.37400 1.000 62.87635 536 ARG B C 1
ATOM 8023 O O . ARG B 1 536 ? 152.39000 139.42000 169.94600 1.000 62.87635 536 ARG B O 1
ATOM 8031 N N . TYR B 1 537 ? 150.58700 138.10300 170.17600 1.000 58.81001 537 TYR B N 1
ATOM 8032 C CA . TYR B 1 537 ? 149.70400 139.09600 169.57900 1.000 58.81001 537 TYR B CA 1
ATOM 8033 C C . TYR B 1 537 ? 149.57100 140.35500 170.42700 1.000 58.81001 537 TYR B C 1
ATOM 8034 O O . TYR B 1 537 ? 149.15400 141.39200 169.90600 1.000 58.81001 537 TYR B O 1
ATOM 8043 N N . GLY B 1 538 ? 149.89900 140.28900 171.71700 1.000 60.00186 538 GLY B N 1
ATOM 8044 C CA . GLY B 1 538 ? 149.90400 141.49300 172.52900 1.000 60.00186 538 GLY B CA 1
ATOM 8045 C C . GLY B 1 538 ? 150.96200 142.48500 172.08900 1.000 60.00186 538 GLY B C 1
ATOM 8046 O O . GLY B 1 538 ? 150.75700 143.69800 172.15600 1.000 60.00186 538 GLY B O 1
ATOM 8047 N N . ASN B 1 539 ? 152.10800 141.98300 171.63600 1.000 65.46940 539 ASN B N 1
ATOM 8048 C CA . ASN B 1 539 ? 153.16500 142.82800 171.08400 1.000 65.46940 539 ASN B CA 1
ATOM 8049 C C . ASN B 1 539 ? 153.88800 141.98600 170.03800 1.000 65.46940 539 ASN B C 1
ATOM 8050 O O . ASN B 1 539 ? 154.75000 141.17500 170.38600 1.000 65.46940 539 ASN B O 1
ATOM 8055 N N . VAL B 1 540 ? 153.51900 142.17100 168.76700 1.000 64.76566 540 VAL B N 1
ATOM 8056 C CA . VAL B 1 540 ? 153.92900 141.24000 167.71600 1.000 64.76566 540 VAL B CA 1
ATOM 8057 C C . VAL B 1 540 ? 155.43300 141.25300 167.50100 1.000 64.76566 540 VAL B C 1
ATOM 8058 O O . VAL B 1 540 ? 156.00400 140.26400 167.02700 1.000 64.76566 540 VAL B O 1
ATOM 8062 N N . ASN B 1 541 ? 156.10000 142.35100 167.83900 1.000 71.67479 541 ASN B N 1
ATOM 8063 C CA . ASN B 1 541 ? 157.54900 142.45900 167.69300 1.000 71.67479 541 ASN B CA 1
ATOM 8064 C C . ASN B 1 541 ? 158.28600 142.23100 169.00800 1.000 71.67479 541 ASN B C 1
ATOM 8065 O O . ASN B 1 541 ? 159.31800 142.85200 169.27300 1.000 71.67479 541 ASN B O 1
ATOM 8070 N N . ALA B 1 542 ? 157.77000 141.34200 169.85100 1.000 72.03228 542 ALA B N 1
ATOM 8071 C CA . ALA B 1 542 ? 158.42300 140.96800 171.09400 1.000 72.03228 542 ALA B CA 1
ATOM 8072 C C . ALA B 1 542 ? 159.16400 139.65100 170.91500 1.000 72.03228 542 ALA B C 1
ATOM 8073 O O . ALA B 1 542 ? 158.75800 138.79200 170.12900 1.000 72.03228 542 ALA B O 1
ATOM 8075 N N . THR B 1 543 ? 160.26000 139.50100 171.65200 1.000 76.00735 543 THR B N 1
ATOM 8076 C CA . THR B 1 543 ? 161.08200 138.31000 171.53800 1.000 76.00735 543 THR B CA 1
ATOM 8077 C C . THR B 1 543 ? 160.46200 137.15200 172.31500 1.000 76.00735 543 THR B C 1
ATOM 8078 O O . THR B 1 543 ? 159.48000 137.30900 173.04300 1.000 76.00735 543 THR B O 1
ATOM 8082 N N . GLN B 1 544 ? 161.05200 135.96700 172.14100 1.000 75.04905 544 GLN B N 1
ATOM 8083 C CA . GLN B 1 544 ? 160.52800 134.76700 172.78400 1.000 75.04905 544 GLN B CA 1
ATOM 8084 C C . GLN B 1 544 ? 160.67600 134.82600 174.29800 1.000 75.04905 544 GLN B C 1
ATOM 8085 O O . GLN B 1 544 ? 159.84600 134.26800 175.02500 1.000 75.04905 544 GLN B O 1
ATOM 8091 N N . GLU B 1 545 ? 161.71800 135.49800 174.79100 1.000 76.17851 545 GLU B N 1
ATOM 8092 C CA . GLU B 1 545 ? 161.89300 135.63800 176.23300 1.000 76.17851 545 GLU B CA 1
ATOM 8093 C C . GLU B 1 545 ? 160.77000 136.46000 176.85100 1.000 76.17851 545 GLU B C 1
ATOM 8094 O O . GLU B 1 545 ? 160.28600 136.13700 177.93900 1.000 76.17851 545 GLU B O 1
ATOM 8100 N N . GLN B 1 546 ? 160.33800 137.52500 176.17100 1.000 73.42860 546 GLN B N 1
ATOM 8101 C CA . GLN B 1 546 ? 159.22200 138.32100 176.67600 1.000 73.42860 546 GLN B CA 1
ATOM 8102 C C . GLN B 1 546 ? 157.91800 137.53500 176.64300 1.000 73.42860 546 GLN B C 1
ATOM 8103 O O . GLN B 1 546 ? 157.08000 137.67300 177.54200 1.000 73.42860 546 GLN B O 1
ATOM 8109 N N . VAL B 1 547 ? 157.72700 136.71000 175.61200 1.000 68.41679 547 VAL B N 1
ATOM 8110 C CA . VAL B 1 547 ? 156.54500 135.85500 175.54100 1.000 68.41679 547 VAL B CA 1
ATOM 8111 C C . VAL B 1 547 ? 156.53400 134.86600 176.69800 1.000 68.41679 547 VAL B C 1
ATOM 8112 O O . VAL B 1 547 ? 155.50400 134.66100 177.35200 1.000 68.41679 547 VAL B O 1
ATOM 8116 N N . ILE B 1 548 ? 157.68700 134.26300 176.99100 1.000 69.53051 548 ILE B N 1
ATOM 8117 C CA . ILE B 1 548 ? 157.77700 133.33300 178.11300 1.000 69.53051 548 ILE B CA 1
ATOM 8118 C C . ILE B 1 548 ? 157.55800 134.06400 179.43400 1.000 69.53051 548 ILE B C 1
ATOM 8119 O O . ILE B 1 548 ? 156.93200 133.53200 180.35900 1.000 69.53051 548 ILE B O 1
ATOM 8124 N N . ALA B 1 549 ? 158.06300 135.29400 179.54700 1.000 68.68096 549 ALA B N 1
ATOM 8125 C CA . ALA B 1 549 ? 157.85900 136.06900 180.76700 1.000 68.68096 549 ALA B CA 1
ATOM 8126 C C . ALA B 1 549 ? 156.38500 136.37400 180.99100 1.000 68.68096 549 ALA B C 1
ATOM 8127 O O . ALA B 1 549 ? 155.87700 136.23800 182.11000 1.000 68.68096 549 ALA B O 1
ATOM 8129 N N . ALA B 1 550 ? 155.67900 136.77300 179.93200 1.000 66.36955 550 ALA B N 1
ATOM 8130 C CA . ALA B 1 550 ? 154.24200 136.99500 180.04300 1.000 66.36955 550 ALA B CA 1
ATOM 8131 C C . ALA B 1 550 ? 153.50000 135.69500 180.30600 1.000 66.36955 550 ALA B C 1
ATOM 8132 O O . ALA B 1 550 ? 152.40400 135.70900 180.87300 1.000 66.36955 550 ALA B O 1
ATOM 8134 N N . ALA B 1 551 ? 154.07300 134.56600 179.89200 1.000 67.88336 551 ALA B N 1
ATOM 8135 C CA . ALA B 1 551 ? 153.47800 133.27700 180.21600 1.000 67.88336 551 ALA B CA 1
ATOM 8136 C C . ALA B 1 551 ? 153.61500 132.95600 181.70300 1.000 67.88336 551 ALA B C 1
ATOM 8137 O O . ALA B 1 551 ? 152.68000 132.42600 182.31100 1.000 67.88336 551 ALA B O 1
ATOM 8139 N N . GLN B 1 552 ? 154.77800 133.24700 182.30700 1.000 70.25063 552 GLN B N 1
ATOM 8140 C CA . GLN B 1 552 ? 154.86900 133.11200 183.76500 1.000 70.25063 552 GLN B CA 1
ATOM 8141 C C . GLN B 1 552 ? 153.92300 134.06700 184.47800 1.000 70.25063 552 GLN B C 1
ATOM 8142 O O . GLN B 1 552 ? 153.26700 133.68000 185.45200 1.000 70.25063 552 GLN B O 1
ATOM 8148 N N . LYS B 1 553 ? 153.85700 135.32600 184.03400 1.000 71.64837 553 LYS B N 1
ATOM 8149 C CA . LYS B 1 553 ? 153.06500 136.30200 184.77800 1.000 71.64837 553 LYS B CA 1
ATOM 8150 C C . LYS B 1 553 ? 151.57400 136.02300 184.66900 1.000 71.64837 553 LYS B C 1
ATOM 8151 O O . LYS B 1 553 ? 150.80200 136.44800 185.53400 1.000 71.64837 553 LYS B O 1
ATOM 8157 N N . ALA B 1 554 ? 151.14900 135.32100 183.62400 1.000 68.42837 554 ALA B N 1
ATOM 8158 C CA . ALA B 1 554 ? 149.76100 134.90700 183.48900 1.000 68.42837 554 ALA B CA 1
ATOM 8159 C C . ALA B 1 554 ? 149.50500 133.51400 184.04000 1.000 68.42837 554 ALA B C 1
ATOM 8160 O O . ALA B 1 554 ? 148.37800 133.02400 183.92700 1.000 68.42837 554 ALA B O 1
ATOM 8162 N N . HIS B 1 555 ? 150.52800 132.87000 184.61100 1.000 70.70869 555 HIS B N 1
ATOM 8163 C CA . HIS B 1 555 ? 150.40600 131.58300 185.30000 1.000 70.70869 555 HIS B CA 1
ATOM 8164 C C . HIS B 1 555 ? 149.90600 130.48900 184.35700 1.000 70.70869 555 HIS B C 1
ATOM 8165 O O . HIS B 1 555 ? 148.98000 129.74000 184.66700 1.000 70.70869 555 HIS B O 1
ATOM 8172 N N . ILE B 1 556 ? 150.53600 130.40200 183.18800 1.000 66.99067 556 ILE B N 1
ATOM 8173 C CA . ILE B 1 556 ? 150.10000 129.47800 182.14700 1.000 66.99067 556 ILE B CA 1
ATOM 8174 C C . ILE B 1 556 ? 151.29300 128.70500 181.59500 1.000 66.99067 556 ILE B C 1
ATOM 8175 O O . ILE B 1 556 ? 151.12400 127.69700 180.90300 1.000 66.99067 556 ILE B O 1
ATOM 8180 N N . HIS B 1 557 ? 152.50700 129.14500 181.93300 1.000 71.27600 557 HIS B N 1
ATOM 8181 C CA . HIS B 1 557 ? 153.70200 128.64900 181.25300 1.000 71.27600 557 HIS B CA 1
ATOM 8182 C C . HIS B 1 557 ? 153.95200 127.17300 181.52700 1.000 71.27600 557 HIS B C 1
ATOM 8183 O O . HIS B 1 557 ? 154.29600 126.41900 180.61100 1.000 71.27600 557 HIS B O 1
ATOM 8190 N N . GLU B 1 558 ? 153.82400 126.75000 182.78600 1.000 74.46412 558 GLU B N 1
ATOM 8191 C CA . GLU B 1 558 ? 154.14200 125.36800 183.13500 1.000 74.46412 558 GLU B CA 1
ATOM 8192 C C . GLU B 1 558 ? 153.19500 124.39600 182.44900 1.000 74.46412 558 GLU B C 1
ATOM 8193 O O . GLU B 1 558 ? 153.60100 123.30100 182.03800 1.000 74.46412 558 GLU B O 1
ATOM 8199 N N . LYS B 1 559 ? 151.92600 124.78500 182.31300 1.000 72.08384 559 LYS B N 1
ATOM 8200 C CA . LYS B 1 559 ? 150.98300 123.97600 181.55500 1.000 72.08384 559 LYS B CA 1
ATOM 8201 C C . LYS B 1 559 ? 151.40400 123.86800 180.09700 1.000 72.08384 559 LYS B C 1
ATOM 8202 O O . LYS B 1 559 ? 151.32900 122.78900 179.50400 1.000 72.08384 559 LYS B O 1
ATOM 8208 N N . ILE B 1 560 ? 151.86600 124.97400 179.50800 1.000 69.37459 560 ILE B N 1
ATOM 8209 C CA . ILE B 1 560 ? 152.27400 124.96000 178.10500 1.000 69.37459 560 ILE B CA 1
ATOM 8210 C C . ILE B 1 560 ? 153.50100 124.07700 177.91100 1.000 69.37459 560 ILE B C 1
ATOM 8211 O O . ILE B 1 560 ? 153.63100 123.38300 176.89600 1.000 69.37459 560 ILE B O 1
ATOM 8216 N N . ILE B 1 561 ? 154.41300 124.07900 178.88300 1.000 72.07484 561 ILE B N 1
ATOM 8217 C CA . ILE B 1 561 ? 155.55600 123.17100 178.82800 1.000 72.07484 561 ILE B CA 1
ATOM 8218 C C . ILE B 1 561 ? 155.09900 121.72400 178.94700 1.000 72.07484 561 ILE B C 1
ATOM 8219 O O . ILE B 1 561 ? 155.62500 120.83600 178.26500 1.000 72.07484 561 ILE B O 1
ATOM 8224 N N . SER B 1 562 ? 154.10900 121.46000 179.80300 1.000 71.25492 562 SER B N 1
ATOM 8225 C CA . SER B 1 562 ? 153.62800 120.09500 179.99100 1.000 71.25492 562 SER B CA 1
ATOM 8226 C C . SER B 1 562 ? 152.92400 119.53400 178.76000 1.000 71.25492 562 SER B C 1
ATOM 8227 O O . SER B 1 562 ? 152.78100 118.31300 178.65100 1.000 71.25492 562 SER B O 1
ATOM 8230 N N . TRP B 1 563 ? 152.48200 120.38700 177.84100 1.000 68.13392 563 TRP B N 1
ATOM 8231 C CA . TRP B 1 563 ? 151.81200 119.92900 176.63900 1.000 68.13392 563 TRP B CA 1
ATOM 8232 C C . TRP B 1 563 ? 152.82400 119.31300 175.67400 1.000 68.13392 563 TRP B C 1
ATOM 8233 O O . TRP B 1 563 ? 154.01900 119.60100 175.75400 1.000 68.13392 563 TRP B O 1
ATOM 8244 N N . PRO B 1 564 ? 152.37400 118.43900 174.75700 1.000 72.14602 564 PRO B N 1
ATOM 8245 C CA . PRO B 1 564 ? 153.31800 117.81600 173.81800 1.000 72.14602 564 PRO B CA 1
ATOM 8246 C C . PRO B 1 564 ? 153.91500 118.79700 172.82300 1.000 72.14602 564 PRO B C 1
ATOM 8247 O O . PRO B 1 564 ? 155.12300 118.77900 172.57400 1.000 72.14602 564 PRO B O 1
ATOM 8251 N N . HIS B 1 565 ? 153.07900 119.65600 172.24500 1.000 71.65634 565 HIS B N 1
ATOM 8252 C CA . HIS B 1 565 ? 153.55200 120.60000 171.24400 1.000 71.65634 565 HIS B CA 1
ATOM 8253 C C . HIS B 1 565 ? 154.13000 121.87100 171.84700 1.000 71.65634 565 HIS B C 1
ATOM 8254 O O . HIS B 1 565 ? 154.66100 122.69900 171.10000 1.000 71.65634 565 HIS B O 1
ATOM 8261 N N . GLY B 1 566 ? 154.04600 122.04200 173.16400 1.000 66.94860 566 GLY B N 1
ATOM 8262 C CA . GLY B 1 566 ? 154.62000 123.21800 173.79200 1.000 66.94860 566 GLY B CA 1
ATOM 8263 C C . GLY B 1 566 ? 153.89000 124.48200 173.39000 1.000 66.94860 566 GLY B C 1
ATOM 8264 O O . GLY B 1 566 ? 152.65700 124.54000 173.36900 1.000 66.94860 566 GLY B O 1
ATOM 8265 N N . TYR B 1 567 ? 154.66400 125.51600 173.06000 1.000 65.53277 567 TYR B N 1
ATOM 8266 C CA . TYR B 1 567 ? 154.08900 126.77600 172.61100 1.000 65.53277 567 TYR B CA 1
ATOM 8267 C C . TYR B 1 567 ? 153.53700 126.69600 171.19800 1.000 65.53277 567 TYR B C 1
ATOM 8268 O O . TYR B 1 567 ? 152.87000 127.63700 170.75900 1.000 65.53277 567 TYR B O 1
ATOM 8277 N N . GLN B 1 568 ? 153.80200 125.61300 170.47900 1.000 67.33772 568 GLN B N 1
ATOM 8278 C CA . GLN B 1 568 ? 153.26000 125.39800 169.14800 1.000 67.33772 568 GLN B CA 1
ATOM 8279 C C . GLN B 1 568 ? 151.94500 124.63700 169.17700 1.000 67.33772 568 GLN B C 1
ATOM 8280 O O . GLN B 1 568 ? 151.47500 124.19900 168.12300 1.000 67.33772 568 GLN B O 1
ATOM 8286 N N . THR B 1 569 ? 151.36000 124.45000 170.35800 1.000 64.72596 569 THR B N 1
ATOM 8287 C CA . THR B 1 569 ? 150.05700 123.81200 170.46600 1.000 64.72596 569 THR B CA 1
ATOM 8288 C C . THR B 1 569 ? 149.00200 124.65700 169.77200 1.000 64.72596 569 THR B C 1
ATOM 8289 O O . THR B 1 569 ? 148.84200 125.84100 170.07500 1.000 64.72596 569 THR B O 1
ATOM 8293 N N . ARG B 1 570 ? 148.28700 124.05100 168.83400 1.000 65.56168 570 ARG B N 1
ATOM 8294 C CA . ARG B 1 570 ? 147.23100 124.76800 168.14000 1.000 65.56168 570 ARG B CA 1
ATOM 8295 C C . ARG B 1 570 ? 146.02500 124.93800 169.05000 1.000 65.56168 570 ARG B C 1
ATOM 8296 O O . ARG B 1 570 ? 145.59200 123.99400 169.71500 1.000 65.56168 570 ARG B O 1
ATOM 8304 N N . VAL B 1 571 ? 145.48700 126.16000 169.08800 1.000 62.71667 571 VAL B N 1
ATOM 8305 C CA . VAL B 1 571 ? 144.33000 126.45100 169.92800 1.000 62.71667 571 VAL B CA 1
ATOM 8306 C C . VAL B 1 571 ? 143.01300 126.28800 169.19000 1.000 62.71667 571 VAL B C 1
ATOM 8307 O O . VAL B 1 571 ? 141.94900 126.36700 169.82000 1.000 62.71667 571 VAL B O 1
ATOM 8311 N N . GLY B 1 572 ? 143.04200 126.06600 167.88600 1.000 64.79116 572 GLY B N 1
ATOM 8312 C CA . GLY B 1 572 ? 141.83100 125.80400 167.15000 1.000 64.79116 572 GLY B CA 1
ATOM 8313 C C . GLY B 1 572 ? 141.03600 127.05500 166.84300 1.000 64.79116 572 GLY B C 1
ATOM 8314 O O . GLY B 1 572 ? 141.46000 128.18600 167.07900 1.000 64.79116 572 GLY B O 1
ATOM 8315 N N . GLU B 1 573 ? 139.84700 126.82700 166.29800 1.000 71.52988 573 GLU B N 1
ATOM 8316 C CA . GLU B 1 573 ? 138.97900 127.91800 165.88100 1.000 71.52988 573 GLU B CA 1
ATOM 8317 C C . GLU B 1 573 ? 138.43100 128.63600 167.10400 1.000 71.52988 573 GLU B C 1
ATOM 8318 O O . GLU B 1 573 ? 137.77200 128.01800 167.94600 1.000 71.52988 573 GLU B O 1
ATOM 8324 N N . ARG B 1 574 ? 138.71400 129.93900 167.20000 1.000 65.05115 574 ARG B N 1
ATOM 8325 C CA . ARG B 1 574 ? 138.28100 130.79200 168.30900 1.000 65.05115 574 ARG B CA 1
ATOM 8326 C C . ARG B 1 574 ? 138.79200 130.29000 169.65500 1.000 65.05115 574 ARG B C 1
ATOM 8327 O O . ARG B 1 574 ? 138.13900 130.47100 170.68300 1.000 65.05115 574 ARG B O 1
ATOM 8335 N N . GLY B 1 575 ? 139.96600 129.66900 169.65900 1.000 63.69311 575 GLY B N 1
ATOM 8336 C CA . GLY B 1 575 ? 140.56800 129.17600 170.88600 1.000 63.69311 575 GLY B CA 1
ATOM 8337 C C . GLY B 1 575 ? 139.79800 128.06200 171.55600 1.000 63.69311 575 GLY B C 1
ATOM 8338 O O . GLY B 1 575 ? 139.77700 127.98300 172.78800 1.000 63.69311 575 GLY B O 1
ATOM 8339 N N . LEU B 1 576 ? 139.17000 127.19100 170.77400 1.000 64.59205 576 LEU B N 1
ATOM 8340 C CA . LEU B 1 576 ? 138.31400 126.15000 171.31800 1.000 64.59205 576 LEU B CA 1
ATOM 8341 C C . LEU B 1 576 ? 139.03000 124.82600 171.53900 1.000 64.59205 576 LEU B C 1
ATOM 8342 O O . LEU B 1 576 ? 138.46100 123.93700 172.17900 1.000 64.59205 576 LEU B O 1
ATOM 8347 N N . MET B 1 577 ? 140.25300 124.66800 171.03900 1.000 63.41756 577 MET B N 1
ATOM 8348 C CA . MET B 1 577 ? 141.01300 123.44900 171.26400 1.000 63.41756 577 MET B CA 1
ATOM 8349 C C . MET B 1 577 ? 141.89100 123.53400 172.50400 1.000 63.41756 577 MET B C 1
ATOM 8350 O O . MET B 1 577 ? 142.81300 122.72800 172.65600 1.000 63.41756 577 MET B O 1
ATO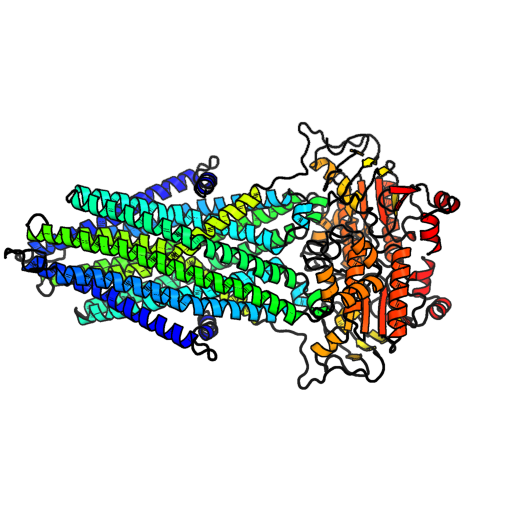M 8355 N N . ILE B 1 578 ? 141.63600 124.50500 173.37700 1.000 61.41414 578 ILE B N 1
ATOM 8356 C CA . ILE B 1 578 ? 142.20900 124.55700 174.71400 1.000 61.41414 578 ILE B CA 1
ATOM 8357 C C . ILE B 1 578 ? 141.08300 124.89200 175.68100 1.000 61.41414 578 ILE B C 1
ATOM 8358 O O . ILE B 1 578 ? 139.99300 125.30200 175.28000 1.000 61.41414 578 ILE B O 1
ATOM 8363 N N . SER B 1 579 ? 141.35500 124.70800 176.96600 1.000 62.53730 579 SER B N 1
ATOM 8364 C CA . SER B 1 579 ? 140.33300 124.94500 177.97000 1.000 62.53730 579 SER B CA 1
ATOM 8365 C C . SER B 1 579 ? 140.06900 126.43900 178.12700 1.000 62.53730 579 SER B C 1
ATOM 8366 O O . SER B 1 579 ? 140.87600 127.28400 177.73800 1.000 62.53730 579 SER B O 1
ATOM 8369 N N . GLY B 1 580 ? 138.90200 126.75800 178.68800 1.000 62.29141 580 GLY B N 1
ATOM 8370 C CA . GLY B 1 580 ? 138.51400 128.15300 178.82500 1.000 62.29141 580 GLY B CA 1
ATOM 8371 C C . GLY B 1 580 ? 139.37100 128.91800 179.81300 1.000 62.29141 580 GLY B C 1
ATOM 8372 O O . GLY B 1 580 ? 139.64400 130.10400 179.61800 1.000 62.29141 580 GLY B O 1
ATOM 8373 N N . GLY B 1 581 ? 139.79600 128.25800 180.89100 1.000 62.88189 581 GLY B N 1
ATOM 8374 C CA . GLY B 1 581 ? 140.69100 128.90600 181.83300 1.000 62.88189 581 GLY B CA 1
ATOM 8375 C C . GLY B 1 581 ? 142.05300 129.19500 181.23500 1.000 62.88189 581 GLY B C 1
ATOM 8376 O O . GLY B 1 581 ? 142.61800 130.27100 181.44300 1.000 62.88189 581 GLY B O 1
ATOM 8377 N N . GLU B 1 582 ? 142.59300 128.24100 180.47700 1.000 63.30701 582 GLU B N 1
ATOM 8378 C CA . GLU B 1 582 ? 143.86300 128.45700 179.79400 1.000 63.30701 582 GLU B CA 1
ATOM 8379 C C . GLU B 1 582 ? 143.73700 129.53100 178.72300 1.000 63.30701 582 GLU B C 1
ATOM 8380 O O . GLU B 1 582 ? 144.65400 130.33500 178.53700 1.000 63.30701 582 GLU B O 1
ATOM 8386 N N . LYS B 1 583 ? 142.60500 129.56900 178.02100 1.000 59.47914 583 LYS B N 1
ATOM 8387 C CA . LYS B 1 583 ? 142.36400 130.62200 177.03900 1.000 59.47914 583 LYS B CA 1
ATOM 8388 C C . LYS B 1 583 ? 142.30000 131.99500 177.70000 1.000 59.47914 583 LYS B C 1
ATOM 8389 O O . LYS B 1 583 ? 142.85900 132.97500 177.18500 1.000 59.47914 583 LYS B O 1
ATOM 8395 N N . GLN B 1 584 ? 141.62700 132.08300 178.84600 1.000 62.96842 584 GLN B N 1
ATOM 8396 C CA . GLN B 1 584 ? 141.54600 133.34500 179.56900 1.000 62.96842 584 GLN B CA 1
ATOM 8397 C C . GLN B 1 584 ? 142.91500 133.77700 180.07400 1.000 62.96842 584 GLN B C 1
ATOM 8398 O O . GLN B 1 584 ? 143.24900 134.96800 180.04200 1.000 62.96842 584 GLN B O 1
ATOM 8404 N N . ARG B 1 585 ? 143.72300 132.82400 180.53800 1.000 61.20505 585 ARG B N 1
ATOM 8405 C CA . ARG B 1 585 ? 145.07900 133.15900 180.95200 1.000 61.20505 585 ARG B CA 1
ATOM 8406 C C . ARG B 1 585 ? 145.94200 133.58000 179.77000 1.000 61.20505 585 ARG B C 1
ATOM 8407 O O . ARG B 1 585 ? 146.82900 134.42000 179.92800 1.000 61.20505 585 ARG B O 1
ATOM 8415 N N . LEU B 1 586 ? 145.69400 133.02800 178.58000 1.000 57.43488 586 LEU B N 1
ATOM 8416 C CA . LEU B 1 586 ? 146.39000 133.51100 177.39000 1.000 57.43488 586 LEU B CA 1
ATOM 8417 C C . LEU B 1 586 ? 146.01400 134.95400 177.07700 1.000 57.43488 586 LEU B C 1
ATOM 8418 O O . LEU B 1 586 ? 146.86700 135.74900 176.67000 1.000 57.43488 586 LEU B O 1
ATOM 8423 N N . ALA B 1 587 ? 144.73800 135.30500 177.24400 1.000 56.98168 587 ALA B N 1
ATOM 8424 C CA . ALA B 1 587 ? 144.32800 136.69600 177.04700 1.000 56.98168 587 ALA B CA 1
ATOM 8425 C C . ALA B 1 587 ? 144.98700 137.62200 178.06600 1.000 56.98168 587 ALA B C 1
ATOM 8426 O O . ALA B 1 587 ? 145.42500 138.73400 177.72700 1.000 56.98168 587 ALA B O 1
ATOM 8428 N N . VAL B 1 588 ? 145.06200 137.17900 179.32200 1.000 58.74379 588 VAL B N 1
ATOM 8429 C CA . VAL B 1 588 ? 145.76700 137.94700 180.34500 1.000 58.74379 588 VAL B CA 1
ATOM 8430 C C . VAL B 1 588 ? 147.23700 138.09400 179.97300 1.000 58.74379 588 VAL B C 1
ATOM 8431 O O . VAL B 1 588 ? 147.85200 139.14200 180.20300 1.000 58.74379 588 VAL B O 1
ATOM 8435 N N . SER B 1 589 ? 147.81600 137.05400 179.37400 1.000 61.14748 589 SER B N 1
ATOM 8436 C CA . SER B 1 589 ? 149.19900 137.12000 178.91600 1.000 61.14748 589 SER B CA 1
ATOM 8437 C C . SER B 1 589 ? 149.37200 138.13100 177.78800 1.000 61.14748 589 SER B C 1
ATOM 8438 O O . SER B 1 589 ? 150.40000 138.80800 177.71400 1.000 61.14748 589 SER B O 1
ATOM 8441 N N . ARG B 1 590 ? 148.38900 138.22900 176.88900 1.000 56.53203 590 ARG B N 1
ATOM 8442 C CA . ARG B 1 590 ? 148.43700 139.25600 175.84900 1.000 56.53203 590 ARG B CA 1
ATOM 8443 C C . ARG B 1 590 ? 148.43900 140.64700 176.46400 1.000 56.53203 590 ARG B C 1
ATOM 8444 O O . ARG B 1 590 ? 149.21300 141.52200 176.05300 1.000 56.53203 590 ARG B O 1
ATOM 8452 N N . LEU B 1 591 ? 147.57500 140.86600 177.45800 1.000 60.96996 591 LEU B N 1
ATOM 8453 C CA . LEU B 1 591 ? 147.55500 142.16300 178.13400 1.000 60.96996 591 LEU B CA 1
ATOM 8454 C C . LEU B 1 591 ? 148.87700 142.44100 178.83800 1.000 60.96996 591 LEU B C 1
ATOM 8455 O O . LEU B 1 591 ? 149.36100 143.57800 178.83700 1.000 60.96996 591 LEU B O 1
ATOM 8460 N N . ILE B 1 592 ? 149.46200 141.41900 179.46600 1.000 61.88489 592 ILE B N 1
ATOM 8461 C CA . ILE B 1 592 ? 150.73000 141.59200 180.17000 1.000 61.88489 592 ILE B CA 1
ATOM 8462 C C . ILE B 1 592 ? 151.84100 141.94100 179.18900 1.000 61.88489 592 ILE B C 1
ATOM 8463 O O . ILE B 1 592 ? 152.65800 142.83400 179.44400 1.000 61.88489 592 ILE B O 1
ATOM 8468 N N . LEU B 1 593 ? 151.87600 141.25800 178.04700 1.000 62.99505 593 LEU B N 1
ATOM 8469 C CA . LEU B 1 593 ? 152.90300 141.52300 177.04700 1.000 62.99505 593 LEU B CA 1
ATOM 8470 C C . LEU B 1 593 ? 152.73800 142.89400 176.40700 1.000 62.99505 593 LEU B C 1
ATOM 8471 O O . LEU B 1 593 ? 153.73300 143.50500 176.00500 1.000 62.99505 593 LEU B O 1
ATOM 8476 N N . LYS B 1 594 ? 151.50200 143.38600 176.28600 1.000 62.57789 594 LYS B N 1
ATOM 8477 C CA . LYS B 1 594 ? 151.30200 144.72100 175.72800 1.000 62.57789 594 LYS B CA 1
ATOM 8478 C C . LYS B 1 594 ? 151.89500 145.79600 176.62900 1.000 62.57789 594 LYS B C 1
ATOM 8479 O O . LYS B 1 594 ? 152.46300 146.77800 176.13900 1.000 62.57789 594 LYS B O 1
ATOM 8485 N N . ASP B 1 595 ? 151.77400 145.62200 177.94700 1.000 68.90752 595 ASP B N 1
ATOM 8486 C CA . ASP B 1 595 ? 152.22800 146.55000 178.98100 1.000 68.90752 595 ASP B CA 1
ATOM 8487 C C . ASP B 1 595 ? 151.70900 147.96500 178.75800 1.000 68.90752 595 ASP B C 1
ATOM 8488 O O . ASP B 1 595 ? 152.48500 148.85700 178.39500 1.000 68.90752 595 ASP B O 1
ATOM 8493 N N . PRO B 1 596 ? 150.41900 148.21700 178.95800 1.000 68.39107 596 PRO B N 1
ATOM 8494 C CA . PRO B 1 596 ? 149.88900 149.56000 178.76300 1.000 68.39107 596 PRO B CA 1
ATOM 8495 C C . PRO B 1 596 ? 149.88200 150.33800 180.06700 1.000 68.39107 596 PRO B C 1
ATOM 8496 O O . PRO B 1 596 ? 150.07800 149.76000 181.14500 1.000 68.39107 596 PRO B O 1
ATOM 8500 N N . PRO B 1 597 ? 149.68300 151.65700 180.01300 1.000 71.89259 597 PRO B N 1
ATOM 8501 C CA . PRO B 1 597 ? 149.50400 152.41000 181.26200 1.000 71.89259 597 PRO B CA 1
ATOM 8502 C C . PRO B 1 597 ? 148.17500 152.14500 181.94400 1.000 71.89259 597 PRO B C 1
ATOM 8503 O O . PRO B 1 597 ? 148.10400 152.21500 183.17600 1.000 71.89259 597 PRO B O 1
ATOM 8507 N N . LEU B 1 598 ? 147.12100 151.85300 181.18800 1.000 71.93484 598 LEU B N 1
ATOM 8508 C CA . LEU B 1 598 ? 145.79100 151.61800 181.73500 1.000 71.93484 598 LEU B CA 1
ATOM 8509 C C . LEU B 1 598 ? 145.38600 150.17700 181.47100 1.000 71.93484 598 LEU B C 1
ATOM 8510 O O . LEU B 1 598 ? 145.39000 149.72900 180.32000 1.000 71.93484 598 LEU B O 1
ATOM 8515 N N . LEU B 1 599 ? 145.02700 149.46300 182.53100 1.000 68.11944 599 LEU B N 1
ATOM 8516 C CA . LEU B 1 599 ? 144.69300 148.04800 182.45900 1.000 68.11944 599 LEU B CA 1
ATOM 8517 C C . LEU B 1 599 ? 143.22600 147.86500 182.81200 1.000 68.11944 599 LEU B C 1
ATOM 8518 O O . LEU B 1 599 ? 142.79100 148.28000 183.88900 1.000 68.11944 599 LEU B O 1
ATOM 8523 N N . PHE B 1 600 ? 142.46700 147.24700 181.91000 1.000 66.01801 600 PHE B N 1
ATOM 8524 C CA . PHE B 1 600 ? 141.04900 146.97300 182.12700 1.000 66.01801 600 PHE B CA 1
ATOM 8525 C C . PHE B 1 600 ? 140.83400 145.46900 182.09500 1.000 66.01801 600 PHE B C 1
ATOM 8526 O O . PHE B 1 600 ? 141.03600 144.83000 181.06000 1.000 66.01801 600 PHE B O 1
ATOM 8534 N N . PHE B 1 601 ? 140.41900 144.90200 183.21900 1.000 64.67930 601 PHE B N 1
ATOM 8535 C CA . PHE B 1 601 ? 140.13900 143.47800 183.31300 1.000 64.67930 601 PHE B CA 1
ATOM 8536 C C . PHE B 1 601 ? 138.63200 143.28400 183.39200 1.000 64.67930 601 PHE B C 1
ATOM 8537 O O . PHE B 1 601 ? 138.00100 143.69200 184.37100 1.000 64.67930 601 PHE B O 1
ATOM 8545 N N . ASP B 1 602 ? 138.06000 142.66600 182.36100 1.000 67.41898 602 ASP B N 1
ATOM 8546 C CA . ASP B 1 602 ? 136.62000 142.44200 182.28500 1.000 67.41898 602 ASP B CA 1
ATOM 8547 C C . ASP B 1 602 ? 136.35500 140.98400 182.64400 1.000 67.41898 602 ASP B C 1
ATOM 8548 O O . ASP B 1 602 ? 136.21300 140.11800 181.78200 1.000 67.41898 602 ASP B O 1
ATOM 8553 N N . GLN B 1 603 ? 136.28700 140.72700 183.95200 1.000 68.68094 603 GLN B N 1
ATOM 8554 C CA . GLN B 1 603 ? 136.13300 139.38600 184.51700 1.000 68.68094 603 GLN B CA 1
ATOM 8555 C C . GLN B 1 603 ? 137.23600 138.45400 184.01300 1.000 68.68094 603 GLN B C 1
ATOM 8556 O O . GLN B 1 603 ? 136.99300 137.46400 183.32300 1.000 68.68094 603 GLN B O 1
ATOM 8562 N N . ALA B 1 604 ? 138.47200 138.80300 184.37200 1.000 69.29538 604 ALA B N 1
ATOM 8563 C CA . ALA B 1 604 ? 139.63200 138.07500 183.87800 1.000 69.29538 604 ALA B CA 1
ATOM 8564 C C . ALA B 1 604 ? 139.83500 136.74200 184.58000 1.000 69.29538 604 ALA B C 1
ATOM 8565 O O . ALA B 1 604 ? 140.66400 135.94300 184.13200 1.000 69.29538 604 ALA B O 1
ATOM 8567 N N . THR B 1 605 ? 139.11500 136.48300 185.66400 1.000 72.31496 605 THR B N 1
ATOM 8568 C CA . THR B 1 605 ? 139.23100 135.23700 186.41000 1.000 72.31496 605 THR B CA 1
ATOM 8569 C C . THR B 1 605 ? 137.89300 134.51500 186.47300 1.000 72.31496 605 THR B C 1
ATOM 8570 O O . THR B 1 605 ? 137.58000 133.83400 187.44900 1.000 72.31496 605 THR B O 1
ATOM 8574 N N . SER B 1 606 ? 137.08100 134.65900 185.42600 1.000 69.95651 606 SER B N 1
ATOM 8575 C CA . SER B 1 606 ? 135.74200 134.08300 185.45600 1.000 69.95651 606 SER B CA 1
ATOM 8576 C C . SER B 1 606 ? 135.76500 132.57500 185.26000 1.000 69.95651 606 SER B C 1
ATOM 8577 O O . SER B 1 606 ? 134.92000 131.86900 185.81900 1.000 69.95651 606 SER B O 1
ATOM 8580 N N . ALA B 1 607 ? 136.71400 132.06100 184.48000 1.000 68.85479 607 ALA B N 1
ATOM 8581 C CA . ALA B 1 607 ? 136.76600 130.64400 184.14500 1.000 68.85479 607 ALA B CA 1
ATOM 8582 C C . ALA B 1 607 ? 137.94700 129.93800 184.79800 1.000 68.85479 607 ALA B C 1
ATOM 8583 O O . ALA B 1 607 ? 138.47600 128.97100 184.25000 1.000 68.85479 607 ALA B O 1
ATOM 8585 N N . LEU B 1 608 ? 138.36500 130.40000 185.97100 1.000 71.39777 608 LEU B N 1
ATOM 8586 C CA . LEU B 1 608 ? 139.52000 129.85100 186.66300 1.000 71.39777 608 LEU B CA 1
ATOM 8587 C C . LEU B 1 608 ? 139.11300 129.33500 188.03200 1.000 71.39777 608 LEU B C 1
ATOM 8588 O O . LEU B 1 608 ? 138.24600 129.91400 188.69200 1.000 71.39777 608 LEU B O 1
ATOM 8593 N N . ASP B 1 609 ? 139.75000 128.24700 188.45600 1.000 77.22757 609 ASP B N 1
ATOM 8594 C CA . ASP B 1 609 ? 139.52100 127.72400 189.79000 1.000 77.22757 609 ASP B CA 1
ATOM 8595 C C . ASP B 1 609 ? 140.14400 128.65200 190.82600 1.000 77.22757 609 ASP B C 1
ATOM 8596 O O . ASP B 1 609 ? 140.86800 129.59400 190.49900 1.000 77.22757 609 ASP B O 1
ATOM 8601 N N . THR B 1 610 ? 139.85700 128.36200 192.09500 1.000 82.53825 610 THR B N 1
ATOM 8602 C CA . THR B 1 610 ? 140.19400 129.29100 193.16900 1.000 82.53825 610 THR B CA 1
ATOM 8603 C C . THR B 1 610 ? 141.70500 129.44900 193.32900 1.000 82.53825 610 THR B C 1
ATOM 8604 O O . THR B 1 610 ? 142.20100 130.57100 193.48200 1.000 82.53825 610 THR B O 1
ATOM 8608 N N . HIS B 1 611 ? 142.45700 128.34600 193.27100 1.000 83.07487 611 HIS B N 1
ATOM 8609 C CA . HIS B 1 611 ? 143.91200 128.43600 193.37600 1.000 83.07487 611 HIS B CA 1
ATOM 8610 C C . HIS B 1 611 ? 144.51200 129.17700 192.18900 1.000 83.07487 611 HIS B C 1
ATOM 8611 O O . HIS B 1 611 ? 145.39600 130.02800 192.35400 1.000 83.07487 611 HIS B O 1
ATOM 8618 N N . THR B 1 612 ? 144.05600 128.85100 190.97800 1.000 76.18294 612 THR B N 1
ATOM 8619 C CA . THR B 1 612 ? 144.60800 129.49000 189.79000 1.000 76.18294 612 THR B CA 1
ATOM 8620 C C . THR B 1 612 ? 144.27300 130.97400 189.75200 1.000 76.18294 612 THR B C 1
ATOM 8621 O O . THR B 1 612 ? 145.13500 131.79600 189.42600 1.000 76.18294 612 THR B O 1
ATOM 8625 N N . GLU B 1 613 ? 143.03400 131.34300 190.09300 1.000 78.18404 613 GLU B N 1
ATOM 8626 C CA . GLU B 1 613 ? 142.71200 132.76500 190.10000 1.000 78.18404 613 GLU B CA 1
ATOM 8627 C C . GLU B 1 613 ? 143.42900 133.48000 191.23100 1.000 78.18404 613 GLU B C 1
ATOM 8628 O O . GLU B 1 613 ? 143.77800 134.65000 191.08400 1.000 78.18404 613 GLU B O 1
ATOM 8634 N N . GLN B 1 614 ? 143.68800 132.79400 192.34500 1.000 80.51697 614 GLN B N 1
ATOM 8635 C CA . GLN B 1 614 ? 144.42100 133.41400 193.44200 1.000 80.51697 614 GLN B CA 1
ATOM 8636 C C . GLN B 1 614 ? 145.85900 133.71400 193.03200 1.000 80.51697 614 GLN B C 1
ATOM 8637 O O . GLN B 1 614 ? 146.35600 134.82700 193.24600 1.000 80.51697 614 GLN B O 1
ATOM 8643 N N . ALA B 1 615 ? 146.53000 132.74400 192.40600 1.000 76.69522 615 ALA B N 1
ATOM 8644 C CA . ALA B 1 615 ? 147.89900 132.96500 191.94200 1.000 76.69522 615 ALA B CA 1
ATOM 8645 C C . ALA B 1 615 ? 147.95600 134.01300 190.83500 1.000 76.69522 615 ALA B C 1
ATOM 8646 O O . ALA B 1 615 ? 148.85100 134.87300 190.82700 1.000 76.69522 615 ALA B O 1
ATOM 8648 N N . LEU B 1 616 ? 147.01200 133.95800 189.89100 1.000 73.56503 616 LEU B N 1
ATOM 8649 C CA . LEU B 1 616 ? 146.99100 134.93100 188.80700 1.000 73.56503 616 LEU B CA 1
ATOM 8650 C C . LEU B 1 616 ? 146.72600 136.33300 189.33100 1.000 73.56503 616 LEU B C 1
ATOM 8651 O O . LEU B 1 616 ? 147.35500 137.29400 188.88400 1.000 73.56503 616 LEU B O 1
ATOM 8656 N N . MET B 1 617 ? 145.80200 136.47100 190.28400 1.000 75.52189 617 MET B N 1
ATOM 8657 C CA . MET B 1 617 ? 145.53400 137.77500 190.87000 1.000 75.52189 617 MET B CA 1
ATOM 8658 C C . MET B 1 617 ? 146.72200 138.27300 191.67500 1.000 75.52189 617 MET B C 1
ATOM 8659 O O . MET B 1 617 ? 146.97500 139.47600 191.71600 1.000 75.52189 617 MET B O 1
ATOM 8664 N N . ALA B 1 618 ? 147.47100 137.36900 192.31100 1.000 76.58148 618 ALA B N 1
ATOM 8665 C CA . ALA B 1 618 ? 148.69500 137.78200 192.99100 1.000 76.58148 618 ALA B CA 1
ATOM 8666 C C . ALA B 1 618 ? 149.69800 138.36900 192.00400 1.000 76.58148 618 ALA B C 1
ATOM 8667 O O . ALA B 1 618 ? 150.26100 139.44800 192.23600 1.000 76.58148 618 ALA B O 1
ATOM 8669 N N . ASN B 1 619 ? 149.91200 137.67700 190.88100 1.000 75.68516 619 ASN B N 1
ATOM 8670 C CA . ASN B 1 619 ? 150.83700 138.17900 189.86500 1.000 75.68516 619 ASN B CA 1
ATOM 8671 C C . ASN B 1 619 ? 150.35800 139.50000 189.27000 1.000 75.68516 619 ASN B C 1
ATOM 8672 O O . ASN B 1 619 ? 151.15100 140.42900 189.08100 1.000 75.68516 619 ASN B O 1
ATOM 8677 N N . ILE B 1 620 ? 149.06000 139.60500 188.98000 1.000 74.58886 620 ILE B N 1
ATOM 8678 C CA . ILE B 1 620 ? 148.51500 140.82500 188.39100 1.000 74.58886 620 ILE B CA 1
ATOM 8679 C C . ILE B 1 620 ? 148.61200 141.98400 189.37400 1.000 74.58886 620 ILE B C 1
ATOM 8680 O O . ILE B 1 620 ? 148.95800 143.10900 188.99500 1.000 74.58886 620 ILE B O 1
ATOM 8685 N N . ASN B 1 621 ? 148.31900 141.73000 190.65100 1.000 77.75471 621 ASN B N 1
ATOM 8686 C CA . ASN B 1 621 ? 148.39900 142.77800 191.65900 1.000 77.75471 621 ASN B CA 1
ATOM 8687 C C . ASN B 1 621 ? 149.82800 143.26200 191.84400 1.000 77.75471 621 ASN B C 1
ATOM 8688 O O . ASN B 1 621 ? 150.06200 144.46600 191.99000 1.000 77.75471 621 ASN B O 1
ATOM 8693 N N . GLU B 1 622 ? 150.80400 142.34800 191.84100 1.000 81.29464 622 GLU B N 1
ATOM 8694 C CA . GLU B 1 622 ? 152.17700 142.81200 192.00200 1.000 81.29464 622 GLU B CA 1
ATOM 8695 C C . GLU B 1 622 ? 152.68000 143.52600 190.75100 1.000 81.29464 622 GLU B C 1
ATOM 8696 O O . GLU B 1 622 ? 153.49200 144.45200 190.86100 1.000 81.29464 622 GLU B O 1
ATOM 8702 N N . VAL B 1 623 ? 152.19300 143.14200 189.56600 1.000 79.03109 623 VAL B N 1
ATOM 8703 C CA . VAL B 1 623 ? 152.51500 143.89200 188.35000 1.000 79.03109 623 VAL B CA 1
ATOM 8704 C C . VAL B 1 623 ? 151.95100 145.30400 188.43000 1.000 79.03109 623 VAL B C 1
ATOM 8705 O O . VAL B 1 623 ? 152.63500 146.28600 188.11800 1.000 79.03109 623 VAL B O 1
ATOM 8709 N N . VAL B 1 624 ? 150.69400 145.42500 188.85700 1.000 78.81266 624 VAL B N 1
ATOM 8710 C CA . VAL B 1 624 ? 150.04000 146.72700 188.91900 1.000 78.81266 624 VAL B CA 1
ATOM 8711 C C . VAL B 1 624 ? 150.70100 147.61200 189.96900 1.000 78.81266 624 VAL B C 1
ATOM 8712 O O . VAL B 1 624 ? 150.94000 148.80300 189.73500 1.000 78.81266 624 VAL B O 1
ATOM 8716 N N . LYS B 1 625 ? 151.02600 147.04400 191.13100 1.000 83.24688 625 LYS B N 1
ATOM 8717 C CA . LYS B 1 625 ? 151.63500 147.83100 192.19600 1.000 83.24688 625 LYS B CA 1
ATOM 8718 C C . LYS B 1 625 ? 153.06700 148.22300 191.85100 1.000 83.24688 625 LYS B C 1
ATOM 8719 O O . LYS B 1 625 ? 153.50500 149.33100 192.18100 1.000 83.24688 625 LYS B O 1
ATOM 8725 N N . GLU B 1 626 ? 153.81200 147.33300 191.19100 1.000 85.41659 626 GLU B N 1
ATOM 8726 C CA . GLU B 1 626 ? 155.20200 147.63600 190.86800 1.000 85.41659 626 GLU B CA 1
ATOM 8727 C C . GLU B 1 626 ? 155.31000 148.73800 189.82200 1.000 85.41659 626 GLU B C 1
ATOM 8728 O O . GLU B 1 626 ? 156.15800 149.63000 189.93900 1.000 85.41659 626 GLU B O 1
ATOM 8734 N N . LYS B 1 627 ? 154.46300 148.70200 188.79800 1.000 82.72400 627 LYS B N 1
ATOM 8735 C CA . LYS B 1 627 ? 154.53000 149.66900 187.71200 1.000 82.72400 627 LYS B CA 1
ATOM 8736 C C . LYS B 1 627 ? 153.59400 150.85400 187.90300 1.000 82.72400 627 LYS B C 1
ATOM 8737 O O . LYS B 1 627 ? 153.54200 151.72100 187.02500 1.000 82.72400 627 LYS B O 1
ATOM 8743 N N . LYS B 1 628 ? 152.86700 150.90700 189.02400 1.000 83.14358 628 LYS B N 1
ATOM 8744 C CA . LYS B 1 628 ? 151.92900 151.99100 189.33600 1.000 83.14358 628 LYS B CA 1
ATOM 8745 C C . LYS B 1 628 ? 150.89300 152.17700 188.23100 1.000 83.14358 628 LYS B C 1
ATOM 8746 O O . LYS B 1 628 ? 150.54100 153.29700 187.85900 1.000 83.14358 628 LYS B O 1
ATOM 8752 N N . ARG B 1 629 ? 150.40200 151.06300 187.69800 1.000 78.48553 629 ARG B N 1
ATOM 8753 C CA . ARG B 1 629 ? 149.39400 151.10500 186.65200 1.000 78.48553 629 ARG B CA 1
ATOM 8754 C C . ARG B 1 629 ? 148.02300 151.40700 187.23800 1.000 78.48553 629 ARG B C 1
ATOM 8755 O O . ARG B 1 629 ? 147.70700 151.02300 188.36700 1.000 78.48553 629 ARG B O 1
ATOM 8763 N N . THR B 1 630 ? 147.20200 152.10100 186.45600 1.000 78.00684 630 THR B N 1
ATOM 8764 C CA . THR B 1 630 ? 145.80400 152.32500 186.81000 1.000 78.00684 630 THR B CA 1
ATOM 8765 C C . THR B 1 630 ? 145.01500 151.13000 186.29700 1.000 78.00684 630 THR B C 1
ATOM 8766 O O . THR B 1 630 ? 144.72800 151.02300 185.10300 1.000 78.00684 630 THR B O 1
ATOM 8770 N N . ALA B 1 631 ? 144.67400 150.21900 187.20100 1.000 71.83611 631 ALA B N 1
ATOM 8771 C CA . ALA B 1 631 ? 143.99000 148.98500 186.84800 1.000 71.83611 631 ALA B CA 1
ATOM 8772 C C . ALA B 1 631 ? 142.52700 149.08200 187.24500 1.000 71.83611 631 ALA B C 1
ATOM 8773 O O . ALA B 1 631 ? 142.21100 149.43200 188.38500 1.000 71.83611 631 ALA B O 1
ATOM 8775 N N . LEU B 1 632 ? 141.64100 148.77500 186.30400 1.000 68.01382 632 LEU B N 1
ATOM 8776 C CA . LEU B 1 632 ? 140.20100 148.83100 186.52600 1.000 68.01382 632 LEU B CA 1
ATOM 8777 C C . LEU B 1 632 ? 139.63900 147.42900 186.34600 1.000 68.01382 632 LEU B C 1
ATOM 8778 O O . LEU B 1 632 ? 139.54300 146.93300 185.21900 1.000 68.01382 632 LEU B O 1
ATOM 8783 N N . PHE B 1 633 ? 139.26800 146.79500 187.45400 1.000 68.25430 633 PHE B N 1
ATOM 8784 C CA . PHE B 1 633 ? 138.81000 145.41300 187.46400 1.000 68.25430 633 PHE B CA 1
ATOM 8785 C C . PHE B 1 633 ? 137.29000 145.37900 187.47700 1.000 68.25430 633 PHE B C 1
ATOM 8786 O O . PHE B 1 633 ? 136.66700 145.79100 188.45800 1.000 68.25430 633 PHE B O 1
ATOM 8794 N N . VAL B 1 634 ? 136.69600 144.88600 186.39900 1.000 68.26993 634 VAL B N 1
ATOM 8795 C CA . VAL B 1 634 ? 135.27600 144.56300 186.38600 1.000 68.26993 634 VAL B CA 1
ATOM 8796 C C . VAL B 1 634 ? 135.17400 143.09200 186.76600 1.000 68.26993 634 VAL B C 1
ATOM 8797 O O . VAL B 1 634 ? 135.70000 142.22700 186.06400 1.000 68.26993 634 VAL B O 1
ATOM 8801 N N . ALA B 1 635 ? 134.53100 142.80400 187.89300 1.000 71.67727 635 ALA B N 1
ATOM 8802 C CA . ALA B 1 635 ? 134.54500 141.45100 188.42200 1.000 71.67727 635 ALA B CA 1
ATOM 8803 C C . ALA B 1 635 ? 133.26200 141.14700 189.17100 1.000 71.67727 635 ALA B C 1
ATOM 8804 O O . ALA B 1 635 ? 132.75800 141.97900 189.92900 1.000 71.67727 635 ALA B O 1
ATOM 8806 N N . HIS B 1 636 ? 132.74300 139.94200 188.95000 1.000 74.08955 636 HIS B N 1
ATOM 8807 C CA . HIS B 1 636 ? 131.63900 139.41000 189.73100 1.000 74.08955 636 HIS B CA 1
ATOM 8808 C C . HIS B 1 636 ? 132.09800 138.56600 190.90300 1.000 74.08955 636 HIS B C 1
ATOM 8809 O O . HIS B 1 636 ? 131.32900 138.38000 191.85200 1.000 74.08955 636 HIS B O 1
ATOM 8816 N N . ARG B 1 637 ? 133.32100 138.05400 190.85800 1.000 79.10362 637 ARG B N 1
ATOM 8817 C CA . ARG B 1 637 ? 133.90700 137.35400 191.99300 1.000 79.10362 637 ARG B CA 1
ATOM 8818 C C . ARG B 1 637 ? 134.50900 138.41700 192.89800 1.000 79.10362 637 ARG B C 1
ATOM 8819 O O . ARG B 1 637 ? 135.59200 138.93900 192.63000 1.000 79.10362 637 ARG B O 1
ATOM 8827 N N . LEU B 1 638 ? 133.79300 138.74200 193.97500 1.000 85.00288 638 LEU B N 1
ATOM 8828 C CA . LEU B 1 638 ? 134.21500 139.81100 194.87000 1.000 85.00288 638 LEU B CA 1
ATOM 8829 C C . LEU B 1 638 ? 135.45800 139.44700 195.66500 1.000 85.00288 638 LEU B C 1
ATOM 8830 O O . LEU B 1 638 ? 136.08900 140.33300 196.24700 1.000 85.00288 638 LEU B O 1
ATOM 8835 N N . ARG B 1 639 ? 135.82300 138.16700 195.70300 1.000 89.75372 639 ARG B N 1
ATOM 8836 C CA . ARG B 1 639 ? 136.94200 137.74000 196.52500 1.000 89.75372 639 ARG B CA 1
ATOM 8837 C C . ARG B 1 639 ? 138.27800 138.07200 195.87700 1.000 89.75372 639 ARG B C 1
ATOM 8838 O O . ARG B 1 639 ? 139.31700 137.97000 196.53600 1.000 89.75372 639 ARG B O 1
ATOM 8846 N N . THR B 1 640 ? 138.27300 138.44700 194.59800 1.000 83.05785 640 THR B N 1
ATOM 8847 C CA . THR B 1 640 ? 139.48400 138.87400 193.91200 1.000 83.05785 640 THR B CA 1
ATOM 8848 C C . THR B 1 640 ? 139.74000 140.37000 194.02900 1.000 83.05785 640 THR B C 1
ATOM 8849 O O . THR B 1 640 ? 140.84200 140.81700 193.69800 1.000 83.05785 640 THR B O 1
ATOM 8853 N N . ILE B 1 641 ? 138.76200 141.15100 194.48000 1.000 83.25021 641 ILE B N 1
ATOM 8854 C CA . ILE B 1 641 ? 138.88900 142.60300 194.48100 1.000 83.25021 641 ILE B CA 1
ATOM 8855 C C . ILE B 1 641 ? 138.54200 143.18400 195.84300 1.000 83.25021 641 ILE B C 1
ATOM 8856 O O . ILE B 1 641 ? 138.21000 144.36900 195.95100 1.000 83.25021 641 ILE B O 1
ATOM 8861 N N . TYR B 1 642 ? 138.60500 142.36500 196.89200 1.000 91.18977 642 TYR B N 1
ATOM 8862 C CA . TYR B 1 642 ? 138.35900 142.89200 198.22700 1.000 91.18977 642 TYR B CA 1
ATOM 8863 C C . TYR B 1 642 ? 139.50500 143.76100 198.72500 1.000 91.18977 642 TYR B C 1
ATOM 8864 O O . TYR B 1 642 ? 139.31900 144.51000 199.68800 1.000 91.18977 642 TYR B O 1
ATOM 8873 N N . ASP B 1 643 ? 140.67400 143.68100 198.09500 1.000 88.88361 643 ASP B N 1
ATOM 8874 C CA . ASP B 1 643 ? 141.82200 144.50100 198.44800 1.000 88.88361 643 ASP B CA 1
ATOM 8875 C C . ASP B 1 643 ? 142.00700 145.68000 197.50500 1.000 88.88361 643 ASP B C 1
ATOM 8876 O O . ASP B 1 643 ? 143.06500 146.31500 197.52500 1.000 88.88361 643 ASP B O 1
ATOM 8881 N N . ALA B 1 644 ? 141.01300 145.97400 196.67300 1.000 84.51037 644 ALA B N 1
ATOM 8882 C CA . ALA B 1 644 ? 141.10500 147.10100 195.75900 1.000 84.51037 644 ALA B CA 1
ATOM 8883 C C . ALA B 1 644 ? 141.06200 148.41900 196.52300 1.000 84.51037 644 ALA B C 1
ATOM 8884 O O . ALA B 1 644 ? 140.41400 148.53900 197.56600 1.000 84.51037 644 ALA B O 1
ATOM 8886 N N . ASP B 1 645 ? 141.78000 149.41100 195.99400 1.000 84.99948 645 ASP B N 1
ATOM 8887 C CA . ASP B 1 645 ? 141.83000 150.72000 196.63700 1.000 84.99948 645 ASP B CA 1
ATOM 8888 C C . ASP B 1 645 ? 140.46900 151.40400 196.61100 1.000 84.99948 645 ASP B C 1
ATOM 8889 O O . ASP B 1 645 ? 140.04700 152.00000 197.60900 1.000 84.99948 645 ASP B O 1
ATOM 8894 N N . LEU B 1 646 ? 139.77000 151.33100 195.48400 1.000 83.08517 646 LEU B N 1
ATOM 8895 C CA . LEU B 1 646 ? 138.43600 151.89600 195.34800 1.000 83.08517 646 LEU B CA 1
ATOM 8896 C C . LEU B 1 646 ? 137.51900 150.84900 194.74000 1.000 83.08517 646 LEU B C 1
ATOM 8897 O O . LEU B 1 646 ? 137.87500 150.21200 193.74500 1.000 83.08517 646 LEU B O 1
ATOM 8902 N N . ILE B 1 647 ? 136.34500 150.67100 195.33500 1.000 83.42981 647 ILE B N 1
ATOM 8903 C CA . ILE B 1 647 ? 135.33700 149.75200 194.82500 1.000 83.42981 647 ILE B CA 1
ATOM 8904 C C . ILE B 1 647 ? 134.12900 150.57600 194.41300 1.000 83.42981 647 ILE B C 1
ATOM 8905 O O . ILE B 1 647 ? 133.53900 151.27800 195.24200 1.000 83.42981 647 ILE B O 1
ATOM 8910 N N . ILE B 1 648 ? 133.76400 150.49000 193.14100 1.000 79.75563 648 ILE B N 1
ATOM 8911 C CA . ILE B 1 648 ? 132.67300 151.26900 192.57300 1.000 79.75563 648 ILE B CA 1
ATOM 8912 C C . ILE B 1 648 ? 131.51100 150.32000 192.33200 1.000 79.75563 648 ILE B C 1
ATOM 8913 O O . ILE B 1 648 ? 131.61900 149.38300 191.53300 1.000 79.75563 648 ILE B O 1
ATOM 8918 N N . VAL B 1 649 ? 130.39900 150.55300 193.01500 1.000 82.74943 649 VAL B N 1
ATOM 8919 C CA . VAL B 1 649 ? 129.21000 149.72800 192.85100 1.000 82.74943 649 VAL B CA 1
ATOM 8920 C C . VAL B 1 649 ? 128.29700 150.40900 191.84400 1.000 82.74943 649 VAL B C 1
ATOM 8921 O O . VAL B 1 649 ? 127.84900 151.53900 192.06100 1.000 82.74943 649 VAL B O 1
ATOM 8925 N N . LEU B 1 650 ? 128.02400 149.72500 190.74200 1.000 80.73619 650 LEU B N 1
ATOM 8926 C CA . LEU B 1 650 ? 127.27100 150.28400 189.63100 1.000 80.73619 650 LEU B CA 1
ATOM 8927 C C . LEU B 1 650 ? 125.94600 149.54800 189.51100 1.000 80.73619 650 LEU B C 1
ATOM 8928 O O . LEU B 1 650 ? 125.92000 148.37200 189.13900 1.000 80.73619 650 LEU B O 1
ATOM 8933 N N . LYS B 1 651 ? 124.85500 150.23700 189.82100 1.000 87.11619 651 LYS B N 1
ATOM 8934 C CA . LYS B 1 651 ? 123.51800 149.69000 189.65800 1.000 87.11619 651 LYS B CA 1
ATOM 8935 C C . LYS B 1 651 ? 122.69700 150.65200 188.81500 1.000 87.11619 651 LYS B C 1
ATOM 8936 O O . LYS B 1 651 ? 122.85100 151.87100 188.92300 1.000 87.11619 651 LYS B O 1
ATOM 8942 N N . GLU B 1 652 ? 121.84200 150.07900 187.95800 1.000 90.09313 652 GLU B N 1
ATOM 8943 C CA . GLU B 1 652 ? 120.96700 150.76200 187.00200 1.000 90.09313 652 GLU B CA 1
ATOM 8944 C C . GLU B 1 652 ? 121.67600 151.88000 186.23900 1.000 90.09313 652 GLU B C 1
ATOM 8945 O O . GLU B 1 652 ? 121.06500 152.89400 185.88800 1.000 90.09313 652 GLU B O 1
ATOM 8951 N N . GLY B 1 653 ? 122.95900 151.68300 185.94800 1.000 84.93336 653 GLY B N 1
ATOM 8952 C CA . GLY B 1 653 ? 123.70800 152.63700 185.15800 1.000 84.93336 653 GLY B CA 1
ATOM 8953 C C . GLY B 1 653 ? 124.11100 153.90300 185.87200 1.000 84.93336 653 GLY B C 1
ATOM 8954 O O . GLY B 1 653 ? 124.41300 154.90100 185.21400 1.000 84.93336 653 GLY B O 1
ATOM 8955 N N . VAL B 1 654 ? 124.11900 153.89800 187.20000 1.000 85.59691 654 VAL B N 1
ATOM 8956 C CA . VAL B 1 654 ? 124.59400 155.02800 187.98400 1.000 85.59691 654 VAL B CA 1
ATOM 8957 C C . VAL B 1 654 ? 125.39500 154.47000 189.15200 1.000 85.59691 654 VAL B C 1
ATOM 8958 O O . VAL B 1 654 ? 125.14100 153.36000 189.62900 1.000 85.59691 654 VAL B O 1
ATOM 8962 N N . VAL B 1 655 ? 126.40000 155.22400 189.58800 1.000 85.93625 655 VAL B N 1
ATOM 8963 C CA . VAL B 1 655 ? 127.19300 154.79600 190.73500 1.000 85.93625 655 VAL B CA 1
ATOM 8964 C C . VAL B 1 655 ? 126.34700 154.99000 191.98800 1.000 85.93625 655 VAL B C 1
ATOM 8965 O O . VAL B 1 655 ? 126.04400 156.12200 192.37400 1.000 85.93625 655 VAL B O 1
ATOM 8969 N N . VAL B 1 656 ? 125.96300 153.88900 192.62600 1.000 88.99943 656 VAL B N 1
ATOM 8970 C CA . VAL B 1 656 ? 125.14000 153.98600 193.82300 1.000 88.99943 656 VAL B CA 1
ATOM 8971 C C . VAL B 1 656 ? 125.98100 154.23300 195.07200 1.000 88.99943 656 VAL B C 1
ATOM 8972 O O . VAL B 1 656 ? 125.50600 154.87600 196.01300 1.000 88.99943 656 VAL B O 1
ATOM 8976 N N . GLU B 1 657 ? 127.22600 153.75700 195.09400 1.000 92.27297 657 GLU B N 1
ATOM 8977 C CA . GLU B 1 657 ? 128.10800 153.93300 196.23800 1.000 92.27297 657 GLU B CA 1
ATOM 8978 C C . GLU B 1 657 ? 129.53500 153.59500 195.83000 1.000 92.27297 657 GLU B C 1
ATOM 8979 O O . GLU B 1 657 ? 129.75400 152.70300 195.01000 1.000 92.27297 657 GLU B O 1
ATOM 8985 N N . GLN B 1 658 ? 130.49100 154.32400 196.39500 1.000 90.66495 658 GLN B N 1
ATOM 8986 C CA . GLN B 1 658 ? 131.91300 154.07500 196.20400 1.000 90.66495 658 GLN B CA 1
ATOM 8987 C C . GLN B 1 658 ? 132.56400 153.81800 197.56000 1.000 90.66495 658 GLN B C 1
ATOM 8988 O O . GLN B 1 658 ? 131.89200 153.70800 198.58700 1.000 90.66495 658 GLN B O 1
ATOM 8994 N N . GLY B 1 659 ? 133.88400 153.73800 197.55600 1.000 93.48019 659 GLY B N 1
ATOM 8995 C CA . GLY B 1 659 ? 134.65800 153.54400 198.76000 1.000 93.48019 659 GLY B CA 1
ATOM 8996 C C . GLY B 1 659 ? 135.41700 152.23400 198.72900 1.000 93.48019 659 GLY B C 1
ATOM 8997 O O . GLY B 1 659 ? 135.35800 151.46700 197.77000 1.000 93.48019 659 GLY B O 1
ATOM 8998 N N . SER B 1 660 ? 136.14100 151.99100 199.81400 1.000 95.50060 660 SER B N 1
ATOM 8999 C CA . SER B 1 660 ? 136.90300 150.76300 199.94700 1.000 95.50060 660 SER B CA 1
ATOM 9000 C C . SER B 1 660 ? 135.98900 149.62700 200.39400 1.000 95.50060 660 SER B C 1
ATOM 9001 O O . SER B 1 660 ? 134.77000 149.77500 200.50500 1.000 95.50060 660 SER B O 1
ATOM 9004 N N . HIS B 1 661 ? 136.59500 148.46800 200.64700 1.000 99.95784 661 HIS B N 1
ATOM 9005 C CA . HIS B 1 661 ? 135.83800 147.30400 201.09500 1.000 99.95784 661 HIS B CA 1
ATOM 9006 C C . HIS B 1 661 ? 135.25400 147.53300 202.48300 1.000 99.95784 661 HIS B C 1
ATOM 9007 O O . HIS B 1 661 ? 134.05100 147.34900 202.70600 1.000 99.95784 661 HIS B O 1
ATOM 9014 N N . ARG B 1 662 ? 136.09700 147.96600 203.42200 1.000 103.90309 662 ARG B N 1
ATOM 9015 C CA . ARG B 1 662 ? 135.67000 148.16400 204.80400 1.000 103.90309 662 ARG B CA 1
ATOM 9016 C C . ARG B 1 662 ? 134.64000 149.28700 204.91000 1.000 103.90309 662 ARG B C 1
ATOM 9017 O O . ARG B 1 662 ? 133.64100 149.15700 205.63200 1.000 103.90309 662 ARG B O 1
ATOM 9025 N N . GLU B 1 663 ? 134.85400 150.38300 204.17400 1.000 101.05942 663 GLU B N 1
ATOM 9026 C CA . GLU B 1 663 ? 133.89900 151.48600 204.17800 1.000 101.05942 663 GLU B CA 1
ATOM 9027 C C . GLU B 1 663 ? 132.54800 151.05200 203.62600 1.000 101.05942 663 GLU B C 1
ATOM 9028 O O . GLU B 1 663 ? 131.50000 151.43600 204.15700 1.000 101.05942 663 GLU B O 1
ATOM 9034 N N . LEU B 1 664 ? 132.55000 150.25400 202.55700 1.000 99.05056 664 LEU B N 1
ATOM 9035 C CA . LEU B 1 664 ? 131.29600 149.73900 202.02400 1.000 99.05056 664 LEU B CA 1
ATOM 9036 C C . LEU B 1 664 ? 130.65400 148.71100 202.94300 1.000 99.05056 664 LEU B C 1
ATOM 9037 O O . LEU B 1 664 ? 129.44700 148.47600 202.83600 1.000 99.05056 664 LEU B O 1
ATOM 9042 N N . MET B 1 665 ? 131.42900 148.08200 203.83000 1.000 102.78737 665 MET B N 1
ATOM 9043 C CA . MET B 1 665 ? 130.81700 147.25500 204.86600 1.000 102.78737 665 MET B CA 1
ATOM 9044 C C . MET B 1 665 ? 130.08900 148.10000 205.90200 1.000 102.78737 665 MET B C 1
ATOM 9045 O O . MET B 1 665 ? 128.93600 147.81100 206.24300 1.000 102.78737 665 MET B O 1
ATOM 9050 N N . GLU B 1 666 ? 130.73400 149.14900 206.42200 1.000 104.11039 666 GLU B N 1
ATOM 9051 C CA . GLU B 1 666 ? 129.96800 149.94900 207.38200 1.000 104.11039 666 GLU B CA 1
ATOM 9052 C C . GLU B 1 666 ? 128.90900 150.81900 206.71800 1.000 104.11039 666 GLU B C 1
ATOM 9053 O O . GLU B 1 666 ? 128.07200 151.38500 207.42900 1.000 104.11039 666 GLU B O 1
ATOM 9059 N N . ARG B 1 667 ? 128.92000 150.95000 205.39100 1.000 102.67429 667 ARG B N 1
ATOM 9060 C CA . ARG B 1 667 ? 127.79100 151.58900 204.72600 1.000 102.67429 667 ARG B CA 1
ATOM 9061 C C . ARG B 1 667 ? 126.55600 150.70100 204.76700 1.000 102.67429 667 ARG B C 1
ATOM 9062 O O . ARG B 1 667 ? 125.43000 151.21200 204.77300 1.000 102.67429 667 ARG B O 1
ATOM 9070 N N . ASP B 1 668 ? 126.75600 149.37900 204.80500 1.000 104.45953 668 ASP B N 1
ATOM 9071 C CA . ASP B 1 668 ? 125.68000 148.38300 204.79200 1.000 104.45953 668 ASP B CA 1
ATOM 9072 C C . ASP B 1 668 ? 124.76100 148.57500 203.58800 1.000 104.45953 668 ASP B C 1
ATOM 9073 O O . ASP B 1 668 ? 123.53600 148.47400 203.68600 1.000 104.45953 668 ASP B O 1
ATOM 9078 N N . GLY B 1 669 ? 125.36100 148.85300 202.44100 1.000 99.31968 669 GLY B N 1
ATOM 9079 C CA . GLY B 1 669 ? 124.64400 149.17200 201.23000 1.000 99.31968 669 GLY B CA 1
ATOM 9080 C C . GLY B 1 669 ? 124.55700 148.00700 200.27000 1.000 99.31968 669 GLY B C 1
ATOM 9081 O O . GLY B 1 669 ? 124.43000 146.84400 200.67300 1.000 99.31968 669 GLY B O 1
ATOM 9082 N N . VAL B 1 670 ? 124.62300 148.32700 198.97700 1.000 94.81448 670 VAL B N 1
ATOM 9083 C CA . VAL B 1 670 ? 124.46800 147.31500 197.93800 1.000 94.81448 670 VAL B CA 1
ATOM 9084 C C . VAL B 1 670 ? 125.65900 146.36200 197.92500 1.000 94.81448 670 VAL B C 1
ATOM 9085 O O . VAL B 1 670 ? 125.49900 145.15500 197.70800 1.000 94.81448 670 VAL B O 1
ATOM 9089 N N . TYR B 1 671 ? 126.86900 146.88400 198.14800 1.000 95.27055 671 TYR B N 1
ATOM 9090 C CA . TYR B 1 671 ? 128.04600 146.02000 198.19000 1.000 95.27055 671 TYR B CA 1
ATOM 9091 C C . TYR B 1 671 ? 127.99100 145.07000 199.37700 1.000 95.27055 671 TYR B C 1
ATOM 9092 O O . TYR B 1 671 ? 128.40800 143.90900 199.27300 1.000 95.27055 671 TYR B O 1
ATOM 9101 N N . ALA B 1 672 ? 127.47700 145.54400 200.51400 1.000 97.45139 672 ALA B N 1
ATOM 9102 C CA . ALA B 1 672 ? 127.28700 144.66600 201.66000 1.000 97.45139 672 ALA B CA 1
ATOM 9103 C C . ALA B 1 672 ? 126.29100 143.56100 201.34200 1.000 97.45139 672 ALA B C 1
ATOM 9104 O O . ALA B 1 672 ? 126.47400 142.41600 201.76200 1.000 97.45139 672 ALA B O 1
ATOM 9106 N N . GLU B 1 673 ? 125.23000 143.88200 200.59900 1.000 96.11011 673 GLU B N 1
ATOM 9107 C CA . GLU B 1 673 ? 124.25900 142.85700 200.23200 1.000 96.11011 673 GLU B CA 1
ATOM 9108 C C . GLU B 1 673 ? 124.84600 141.87400 199.23000 1.000 96.11011 673 GLU B C 1
ATOM 9109 O O . GLU B 1 673 ? 124.48200 140.69400 199.22900 1.000 96.11011 673 GLU B O 1
ATOM 9115 N N . LEU B 1 674 ? 125.74100 142.34400 198.35900 1.000 92.10526 674 LEU B N 1
ATOM 9116 C CA . LEU B 1 674 ? 126.44100 141.43500 197.45700 1.000 92.10526 674 LEU B CA 1
ATOM 9117 C C . LEU B 1 674 ? 127.35800 140.49300 198.22400 1.000 92.10526 674 LEU B C 1
ATOM 9118 O O . LEU B 1 674 ? 127.46300 139.30700 197.89200 1.000 92.10526 674 LEU B O 1
ATOM 9123 N N . TRP B 1 675 ? 128.03900 141.00600 199.24700 1.000 95.89505 675 TRP B N 1
ATOM 9124 C CA . TRP B 1 675 ? 129.05100 140.20400 199.92500 1.000 95.89505 675 TRP B CA 1
ATOM 9125 C C . TRP B 1 675 ? 128.43700 139.25600 200.94800 1.000 95.89505 675 TRP B C 1
ATOM 9126 O O . TRP B 1 675 ? 128.91200 138.12700 201.10300 1.000 95.89505 675 TRP B O 1
ATOM 9137 N N . MET B 1 676 ? 127.39900 139.69600 201.66900 1.000 97.61470 676 MET B N 1
ATOM 9138 C CA . MET B 1 676 ? 126.72700 138.82000 202.62500 1.000 97.61470 676 MET B CA 1
ATOM 9139 C C . MET B 1 676 ? 126.02700 137.65500 201.94400 1.000 97.61470 676 MET B C 1
ATOM 9140 O O . MET B 1 676 ? 125.76400 136.63800 202.59500 1.000 97.61470 676 MET B O 1
ATOM 9145 N N . ALA B 1 677 ? 125.72100 137.77600 200.65700 1.000 95.75767 677 ALA B N 1
ATOM 9146 C CA . ALA B 1 677 ? 125.21900 136.65300 199.88200 1.000 95.75767 677 ALA B CA 1
ATOM 9147 C C . ALA B 1 677 ? 126.33800 135.74100 199.40300 1.000 95.75767 677 ALA B C 1
ATOM 9148 O O . ALA B 1 677 ? 126.07400 134.81400 198.62700 1.000 95.75767 677 ALA B O 1
ATOM 9150 N N . GLN B 1 678 ? 127.56900 136.01300 199.83600 1.000 98.03103 678 GLN B N 1
ATOM 9151 C CA . GLN B 1 678 ? 128.72500 135.13600 199.67200 1.000 98.03103 678 GLN B CA 1
ATOM 9152 C C . GLN B 1 678 ? 129.06100 134.87300 198.20800 1.000 98.03103 678 GLN B C 1
ATOM 9153 O O . GLN B 1 678 ? 128.65900 133.86200 197.63500 1.000 98.03103 678 GLN B O 1
#

InterPro domains:
  IPR003439 ABC transporter-like, ATP-binding domain [PF00005] (457-606)
  IPR003439 ABC transporter-like, ATP-binding domain [PS50893] (441-677)
  IPR003593 AAA+ ATPase domain [SM00382] (466-660)
  IPR011527 ABC transporter type 1, transmembrane domain [PF00664] (117-394)
  IPR011527 ABC transporter type 1, transmembrane domain [PS50929] (117-406)
  IPR017871 ABC transporter-like, conserved site [PS00211] (578-592)
  IPR027417 P-loop containing nucleoside triphosphate hydrolase [G3DSA:3.40.50.300] (436-696)
  IPR027417 P-loop containing nucleoside triphosphate hydrolase [SSF52540] (433-678)
  IPR036640 ABC transporter type 1, transmembrane domain superfamily [G3DSA:1.20.1560.10] (103-428)
  IPR036640 ABC transporter type 1, transmembrane domain superfamily [SSF90123] (100-414)
  IPR039421 Type 1 protein exporter [PTHR24221] (102-674)

Solvent-accessible surface area: 44080 Å² total; per-residue (Å²): 121,42,174,54,36,66,113,82,0,46,128,25,45,123,12,181,119,64,195,56,15,28,52,105,13,94,92,2,100,59,37,8,60,30,2,13,52,55,33,4,74,1,0,45,72,0,34,74,0,1,39,80,1,36,152,45,96,96,64,158,32,40,8,108,89,77,7,0,2,77,9,0,134,30,4,3,63,13,19,49,18,7,11,46,13,49,14,91,1,28,15,19,4,6,12,8,0,26,82,1,6,53,87,4,0,23,117,1,0,9,54,0,0,81,4,15,10,50,50,9,11,45,18,72,8,5,27,12,15,29,18,2,25,40,0,8,72,2,0,21,51,10,1,33,5,28,20,20,38,67,72,2,4,63,57,1,27,43,43,1,30,40,39,2,57,182,73,20,38,174,69,10,31,46,34,14,61,63,20,96,66,43,39,78,53,43,34,109,91,8,27,72,142,0,30,108,27,4,133,78,0,14,62,13,16,60,46,4,9,34,24,3,5,16,0,4,19,2,11,32,9,0,14,15,10,30,11,27,76,73,0,44,61,56,8,39,161,16,10,70,38,21,13,138,8,9,36,74,3,27,70,6,23,11,101,2,4,17,11,11,7,68,34,9,1,56,10,2,23,82,4,1,41,20,0,0,121,12,3,37,71,58,122,30,46,9,0,21,1,1,0,0,0,0,1,6,12,5,8,3,25,23,26,46,22,37,4,36,7,42,51,52,14,49,34,8,36,24,3,1,67,55,1,18,90,22,39,137,55,100,36,91,16,135,80,37,127,162,27,143,90,21,53,56,106,105,32,5,34,0,71,3,60,72,0,40,3,5,81,55,136,102,67,66,23,0,95,100,0,58,1,63,0,41,32,18,90,17,0,0,0,1,2,32,8,27,10,11,10,25,8,0,6,43,0,0,1,4,10,30,28,21,107,122,28,96,2,29,0,6,92,34,33,6,100,54,2,26,23,107,18,0,20,108,10,0,0,3,0,24,50,46,9,20,0,0,9,40,28,0,28,41,0,0,50,1,5,54,48,129,6,75,68,121,88,0,49,49,3,0,72,59,0,66,1,24,112,79,0,102,82,15,55,92,15,24,101,6,80,0,0,11,19,0,29,53,23,40,13,4,10,21,6,1,0,2,0,0,6,0,14,15,31,69,3,48,0,4,0,2,6,8,8,8,17,12,0,3,13,82,13,15,107,27,1,13,49,28,2,33,88,14,6,159,123,92,141,49,1,0,0,6,1,7,11,26,15,61,15,0,120,78,4,71,25,0,0,0,0,76,110,0,46,26,56,11,76,12,31,36,154,76,0,47,122,137,114,15,34,0,4,104,8,40,123,42,94,119,42,176,53,37,66,111,80,1,48,128,25,44,125,13,181,118,64,197,56,15,28,51,104,14,95,93,1,99,60,38,8,59,31,2,13,52,55,32,4,73,2,0,44,71,0,33,74,0,1,38,78,1,38,151,46,96,95,65,156,31,40,8,109,89,78,7,0,2,77,7,0,133,31,2,2,63,13,18,49,20,7,12,46,13,46,13,92,1,28,15,20,3,7,12,6,0,25,84,1,8,54,85,5,0,23,115,2,0,10,54,1,0,81,4,16,9,48,50,8,11,46,17,72,7,4,25,13,14,30,18,2,26,42,0,8,72,3,0,21,48,10,2,34,4,30,19,22,39,68,72,4,5,63,57,1,28,43,43,2,28,39,39,1,57,181,72,17,38,177,68,10,30,45,34,13,62,61,18,94,64,44,38,78,52,45,33,110,90,7,26,72,143,0,29,110,28,4,132,76,0,14,64,12,15,58,48,4,9,35,23,2,5,15,0,4,19,2,10,30,10,0,14,14,11,30,11,26,77,72,0,44,60,56,9,38,161,15,10,70,36,20,13,139,8,9,37,74,3,27,70,6,24,10,102,1,5,17,11,12,7,66,34,9,1,59,9,2,22,79,5,1,42,21,0,0,122,13,4,35,73,59,122,30,46,8,0,22,0,1,0,0,0,1,1,6,12,6,8,3,26,23,26,45,22,38,3,36,8,40,51,52,15,50,36,9,35,24,4,1,66,55,0,20,89,22,37,140,57,97,35,91,15,135,80,37,128,158,27,140,90,20,52,57,107,106,31,5,32,0,70,3,62,72,0,40,3,4,80,56,137,102,66,66,22,0,98,98,0,58,1,62,0,41,32,17,90,17,0,0,0,1,2,31,8,27,10,12,12,25,9,0,5,44,0,0,0,4,11,32,30,21,107,122,29,97,2,29,0,6,94,34,34,6,100,54,2,26,23,106,18,0,20,106,10,0,0,3,0,23,52,43,8,20,0,0,10,39,28,0,28,41,0,0,50,1,5,54,47,129,7,76,67,123,89,0,50,48,2,0,72,60,0,68,1,22,113,78,0,101,81,15,55,94,16,23,102,7,79,0,0,10,17,0,29,54,23,40,14,3,10,21,7,2,0,2,0,0,6,1,13,16,30,69,3,48,0,4,0,2,6,9,8,9,17,13,0,3,12,82,12,15,108,27,1,14,47,28,2,34,87,12,7,162,125,94,141,48,1,0,0,6,1,8,11,27,14,63,14,0,119,79,5,70,25,0,0,0,0,78,111,1,48,26,56,11,73,12,31,36,155,77,0,47,123,139,113,14,34,0,4,104,9,40,124,41,93

B-factor: mean 76.22, std 14.11, range [56.39, 124.47]

Nearest PDB structures (foldseek):
  7pru-assembly1_B  TM=8.669E-01  e=2.046E-72  Thermochaetoides thermophila DSM 1495
  7pqx-assembly1_A  TM=8.106E-01  e=3.904E-73  Thermochaetoides thermophila DSM 1495
  7psl-assembly1_A  TM=8.076E-01  e=8.118E-54  Saccharomyces cerevisiae S288C
  8vp1-assembly1_A  TM=9.074E-01  e=8.308E-32  Acetivibrio thermocellus ATCC 27405
  9g2t-assembly1_B  TM=8.485E-01  e=4.937E-32  Mycolicibacterium thermoresistibile ATCC 19527

Secondary structure (DSSP, 8-state):
-HHHHHHHHGGGTS-SS-SHHHHHHHHHHHHHHHHHHHHHHHHHHHHHHHHHHHTTSSS---TTTTSSHHHHHHHHHHHHHHHHHHHHHHHHHHHHHHHHHHHHHHHHHHHHHTS-HHHHHHS-HHHHHHHHHHHHHHHHHHHHHIIIIIHHHHHHHHHHHHHHHHHS-HHHHHHHHHHHHHHHHHHHHHHHHHHHHHHHHHHHHHHHHHHHHHHHHTHHHHHHTT-HHHHHHHHHHHHHHHHHHHHHHHHHHHHHHHHHHHHHHHHHHHHHHHHHHHHHTTSS-HHHHHHHHHHHHHHHHHHHHHHHSHHHHHHHHHHHHHHHHHHH---SS-PPSS-BPP--SSS--EEEEEEEE-SBTTB-SEEEE--EEPTTSEEEEE-STTSSSSSHHHHTTTSS--SEEEEEESS-BGGGB-HHHHHHSEEEE-SS----SSBHHHHHHTTSTT--HHHHHHHHHHTT-HHHHHHSSSGGG-B--GGGTTS-HHHHHHHHHHHHHHH--SEEEEESTTTTS-HHHHHHHHHHHHHHHHHHT-EEEEE-S-GGGSTT-SEEEEEETTEEEE-S-HHHHHHHTSHHHHHHHT-/-HHHHHHHHGGGTS-SS-SHHHHHHHHHHHHHHHHHHHHHHHHHHHHHHHHHHHTTSSS---TTTTSSHHHHHHHHHHHHHHHHHHHHHHHHHHHHHHHHHHHHHHHHHHHHHTS-HHHHHHS-HHHHHHHHHHHHHHHHHHHHHIIIIIHHHHHHHHHHHHHHHHHS-HHHHHHHHHHHHHHHHHHHHHHHHHHHHHHHHHHHHHHHHHHHHHHHHTHHHHHHTT-HHHHHHHHHHHHHHHHHHHHHHHHHHHHHHHHHHHHHHHHHHHHHHHHHHHHHTTSS-HHHHHHHHHHHHHHHHHHHHHHHSHHHHHHHHHHHHHHHHHHH---SS-PPSS-BPP--SSS--EEEEEEEE-SBTTB-SEEEE--EEPTTSEEEEE-STTSSSSSHHHHTTTSS--SEEEEEESS-BGGGB-HHHHHHSEEEE-SS----SSBHHHHHHTTSTT--HHHHHHHHHHTT-HHHHHHSSSGGG-B--GGGTTS-HHHHHHHHHHHHHHH--SEEEEESTTTTS-HHHHHHHHHHHHHHHHHHT-EEEEE-S-GGGSTT-SEEEEEETTEEEE-S-HHHHHHHTSHHHHHHHT-

Sequence (1174 aa):
ADWAIIKQMSRYLWPKDSWSDKARVLLALSLLVGGKVLNVHVPFYFREIIDRLNIDVAAVGGTVSAVAGAVIFAYGASRIGAVVSQELRNAVFSSVAQKAIRRVATQTFGHLLNLDLSFHLSKQTGGLTRAIDRGTKGISYLLTSMVFHIVPTALEIGMVCGILTYQFGWEFAAITAATMAAYTAFTITTTAWRTKFRRQANAADNAASTVAVDSLINYEAVKYFNNEAYEIARYDKALQAYERSSIKVATSLAFLNSGQNIIFSSALTLMMWLGARGVLAGDLSVGDLVLINQLVFQLSVPLNFLGSVYRELRQSLLDMETLFDLQKVNVTIREAPNAKPLALPKGGEIRFENVTFGYYPDRPILRNLSLTIPAGK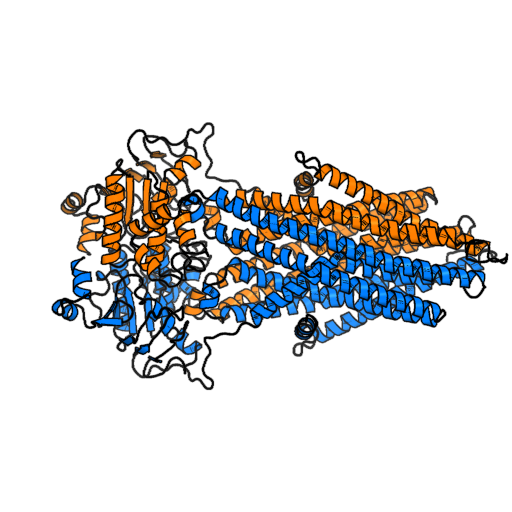KVAVVGPSGCGKSTLLRLLFRSYDPQQGKIFIDDQDIKSVTLESLRKSIGVVPQDTPLFNDTVELNIRYGNVNATQEQVIAAAQKAHIHEKIISWPHGYQTRVGERGLMISGGEKQRLAVSRLILKDPPLLFFDQATSALDTHTEQALMANINEVVKEKKRTALFVAHRLRTIYDADLIIVLKEGVVVEQGSHRELMERDGVYAELWMAQADWAIIKQMSRYLWPKDSWSDKARVLLALSLLVGGKVLNVHVPFYFREIIDRLNIDVAAVGGTVSAVAGAVIFAYGASRIGAVVSQELRNAVFSSVAQKAIRRVATQTFGHLLNLDLSFHLSKQTGGLTRAIDRGTKGISYLLTSMVFHIVPTALEIGMVCGILTYQFGWEFAAITAATMAAYTAFTITTTAWRTKFRRQANAADNAASTVAVDSLINYEAVKYFNNEAYEIARYDKALQAYERSSIKVATSLAFLNSGQNIIFSSALTLMMWLGARGVLAGDLSVGDLVLINQLVFQLSVPLNFLGSVYRELRQSLLDMETLFDLQKVNVTIREAPNAKPLALPKGGEIRFENVTFGYYPDRPILRNLSLTIPAGKKVAVVGPSGCGKSTLLRLLFRSYDPQQGKIFIDDQDIKSVTLESLRKSIGVVPQDTPLFNDTVELNIRYGNVNATQEQVIAAAQKAHIHEKIISWPHGYQTRVGERGLMISGGEKQRLAVSRLILKDPPLLFFDQATSALDTHTEQALMANINEVVKEKKRTALFVAHRLRTIYDADLIIVLKEGVVVEQGSHRELMERDGVYAELWMAQ

Foldseek 3Di:
DLVVLVVVLCCLLPDDPDCVLVVLSVLLVVLLVLLLVLLLCLLVLVLQLVVQCVVCVVPDDDCCPPTRNVSVVSNVVSNVSNVVSLVVSLVSCLVSQVVVLVVLLVVLVVLVVPAFPVPVVPDFPQLVVCLRVLLSVLSSVQVCCVSRQVVSLVVLLVVLLVVCVVVHPCVLNVLVVVLVVVLVVLLVVLVVVLPVLLVQLVVLVSQLRSLVRVCVVVVVVCVVVVCPVVSVVSSVVSVVSNVVSVVVNVVSLVVSLVVSVVSLVVSLVVVLVVQVVCCVVVNDHPSVSSSNNSSSVSSVVSVVVCSVCVSVNVSSSVSSVVSVVSVPDDHPQDADPPAAADDPPDAFWKWWALFWDDPDPVDTQAGGATDIQDGLFEEEEEEDPPSCPVVCVCQQLSSDDTPDTFMDGPNHTVSRHDSVRSNLQEFEQDPQFFADQFFLLCRLCVLPVPDDPVLSLVLCVLLVQQVVLVVDPCRRRHGLHGRSPNDDRLNRLSSSSSSSVSSDHLEYEYAASCVRDDPVSLVSNLVSVVCVSNVVSGRYYYYHLPVVSCLVTQKYFYGGSNYGPDMGHNVVVCVVCDPVVVSVVVD/DLVVLVVVLCCLLPDDPDCVLVVLSVLLVVLLVLLLVLLLCLLVLVLQLVVQCVVCVVPDDDCCPPTRNVSVVSNVVSNVSNVVSLVVSLVSCLVSQVVVLVVLLVVLVVLVVPAFPVPVVPDFPQLVVCLRVLLSVLSSVQVCCVSRQVVSLVVLLVVLLVVCVVVHPCVLNVLVVVLVVVLVVLLVVLVVVLPVLLVQLVVLVSQLRSLVRVCVVVVVVCVVVVCPVVSVVSSVVSVVSNVVSVVVNVVSLVVSLVVSVVSLVVSLVVVLVVQVVCCVVVNDHPSVSSSNNSSSVSSVVSVVVCSVCVSVNVSSSVSSVVSVVSVPDDHPQDADPPAAADDPPDAFWKWWALFWDDPDPVDTQAGGATDIQDGLFEEEEEEDPPSCPVVCVCQQLSSDDTPDTFMDGPNHTVSRHDSVRSNLQEFEQDPQFFADQFFLLCRLCVLPVPDDPVLSLVLCVLLVQQVVLVVDPCRRRHGLHGRSPNDDRLNRLSSSSSSSVSSDHLEYEYAASCVRDDPVSLVSNLVSVVCVSNVVSGRYYYYHLPVVSCLVTQKYFYGGSNYGPDMGHNVVVCVVCDPVVVSVVVD

Radius of gyration: 37.14 Å; Cα contacts (8 Å, |Δi|>4): 1920; chains: 2; bounding box: 58×72×125 Å

Organism: Chaetomium thermophilum (strain DSM 1495 / CBS 144.50 / IMI 039719) (NCBI:txid759272)